Protein 1UU1 (pdb70)

InterPro domains:
  IPR001917 Aminotransferase, class-II, pyridoxal-phosphate binding site [PS00599] (199-208)
  IPR004839 Aminotransferase, class I/classII, large domain [PF00155] (20-330)
  IPR005861 Histidinol-phosphate aminotransferase family [MF_01023] (3-335)
  IPR005861 Histidinol-phosphate aminotransferase family [TIGR01141] (20-332)
  IPR015421 Pyridoxal phosphate-dependent transferase, major domain [G3DSA:3.40.640.10] (33-247)
  IPR015422 Pyridoxal phosphate-dependent transferase, small domain [G3DSA:3.90.1150.10] (19-325)
  IPR015424 Pyridoxal phosphate-dependent transferase [SSF53383] (13-332)
  IPR050106 Histidinol-phosphate aminotransferase [PTHR43643] (19-332)

GO terms:
  GO:0030170 pyridoxal phosphate binding (F, IDA)
  GO:0042803 protein homodimerization activity (F, IDA)
  GO:0004400 L-histidinol-phosphate:2-oxoglutarate transaminase activity (F, IDA)
  GO:0000105 L-histidine biosynthetic process (P, IDA)

Organism: Thermotoga maritima (strain ATCC 43589 / DSM 3109 / JCM 10099 / NBRC 100826 / MSB8) (NCBI:txid243274)

Sequence (1332 aa):
LIAKRAYPYETEKRDKTYLALNENPFPFPEDLVDEVFRRLNSDALRIYYDSPDEELIEKILSYLDTDFLSKNNVSVGNGADEIIYVMMLMFDRSVFFPPTYSCYRIFAKAVGAKFLEVPLTKDLRIPEVNVGEGDVVFIPNPNNPTGHVFEREEIERILKTGAFVALDEAYYEFHGESYVDFLKKYENLAVIRTFSKAFSLAAQRVGYVVASEKFIDAYNRVRLPFNVSYVSQMFAKVALDHREIFEERTKFIVEERERMKSALREMGYRITDSRGNFVFVFMEKEEKERLLEHLRTKNVAVRSFREGVRITIGKREENDMILRELEVFMNPLDLIAKRAYPYETEKRDKTYLALNENPFPFPEDLVDEVFRRLNSDALRIYYDSPDEELIEKILSYLDTDFLSKNNVSVGNGADEIIYVMMLMFDRSVFFPPTYSCYRIFAKAVGAKFLEVPLTKDLRIPEVNVGEGDVVFIPNPNNPTGHVFEREEIERILKTGAFVALDEAYYEFHGESYVDFLKKYENLAVIRTFSKAFSLAAQRVGYVVASEKFIDAYNRVRLPFNVSYVSQMFAKVALDHREIFEERTKFIVEERERMKSALREMGYRITDSRGNFVFVFMEKEEKERLLEHLRTKNVAVRSFREGVRITIGKREENDMILRELEVFMNPLDLIAKRAYPYETEKRDKTYLALNENPFPFPEDLVDEVFRRLNSDALRIYYDSPDEELIEKILSYLDTDFLSKNNVSVGNGADEIIYVMMLMFDRSVFFPPTYSCYRIFAKAVGAKFLEVPLTKDLRIPEVNVGEGDVVFIPNPNNPTGHVFEREEIERILKTGAFVALDEAYYEFHGESYVDFLKKYENLAVIRTFSKAFSLAAQRVGYVVASEKFIDAYNRVRLPFNVSYVSQMFAKVALDHREIFEERTKFIVEERERMKSALREMGYRITDSRGNFVFVFMEKEEKERLLEHLRTKNVAVRSFREGVRITIGKREENDMILRELEVFKMNPLDLIAKRAYPYETEKRDKTYLALNENPFPFPEDLVDEVFRRLNSDALRIYYDSPDEELIEKILSYLDTDFLSKNNVSVGNGADEIIYVMMLMFDRSVFFPPTYSCYRIFAKAVGAKFLEVPLTKDLRIPEVNVGEGDVVFIPNPNNPTGHVFEREEIERILKTGAFVALDEAYYEFHGESYVDFLKKYENLAVIRTFSKAFSLAAQRVGYVVASEKFIDAYNRVRLPFNVSYVSQMFAKVALDHREIFEERTKFIVEERERMKSALREMGYRITDSRGNFVFVFMEKEEKERLLEHLRTKNVAVRSFREGVRITIGKREENDMILRELEVF

Secondary structure (P-SEA, 3-state):
cccccbbbbbbccccccccccccccccccaaaaaaaaaaccccccccccccccaaaaaaaaaaacccccccccccccccaaaaaaaaaacccbbbbccccccaaaaaaaaacbbbbbbbcccccccccccccccbbbbbccccccccccccaaaaaaaaaacccccccccccccccccccccccccccbbbbbbccccccccccccccccccaaaaaaaaaccccccccaaaaaaaaaaaaaaaaaaaaaaaaaaaaaaaaaaaaaaccccccccccbbbbbcaaaaaaaaaaaaaaacbbbbbcccbbbbccccaaaaaaaaaaaaac/caaaaaaaaacccbbbbbccccccccccccccccaaaaaaaaaaccccccccccccccaaaaaaaaaaacccccccccccccccaaaaaaaaaacccbbbbccccccaaaaaaaaacccbbbbbccccccccbbbbcccbbbbbccccccccccccaaaaaaaaaccccccccccccccccccccccccccccbbbbbcccccccccccbbbbbbccaaaaaaaaaccccccccaaaaaaaaaaaacaaaaaaaaaaaaaaaaaaaaaaaaaccccccccccbbbbbbcaaaaaaaaaaaaaacbbbbbcccbbbbccccaaaaaaaaaaaacc/ccccccccccbbbbbbbbbcccccccccccccccaaaaaaaaaaccccccccccccccaaaaaaaaaaacccccccccccccccaaaaaaaaaacccbbbbbcccccaaaaaaaaaccbbbbbbcccccccccccccccbbbbbbcccccccccccaaaaaaaaaccccccccccccccccccccccccccccbbbbccccccccccccbbbbccccaaaaaaaaaacccccccaaaaaaaaaaaaaaaaaaaaaaaaaaaaaaaaaaaaaaccccccccccbbbbbbcaaaaaaaaaaaaaacbbbbbcccccccccccaaaaaaaaaaaaaac/ccccccccccbbbbbbccccccccccccccccccaaaaaaaaaaccccccccccccccaaaaaaaaaaacccccccccccccccaaaaaaaaaacccbbbbbcccccaaaaaaaaacccbbbbbcccccccccccccccbbbbbccccccccccccaaaaaaaaaccccccccccccccccccccccccccccbbbbbbccccccccccbbbbbbccaaaaaaaaaccccccccaaaaaaaaaaaacaaaaaaaaaaaaaaaaaaaaaaaaaccccccccccbbbbbbcaaaaaaaaaaaaaabbbbbbcccbbbbccccaaaaaaaaaaaaac

CATH classification: 3.90.1150.10 (+1 more: 3.40.640.10)

B-factor: mean 32.28, std 13.83, range [2.02, 99.0]

Nearest PDB structures (foldseek):
  1uu1-assembly1_A  TM=9.950E-01  e=1.061E-62  Thermotoga maritima
  1uu0-assembly2_C  TM=9.919E-01  e=3.137E-54  Thermotoga maritima
  3hdo-assembly1_B  TM=9.135E-01  e=3.536E-30  Geobacter metallireducens GS-15
  3cq5-assembly2_C  TM=9.197E-01  e=5.674E-30  unclassified
  4r5z-assembly2_C  TM=8.692E-01  e=5.362E-29  Mycobacterium tuberculosis H37Rv

Foldseek 3Di:
DPDQVDDDDDDPDAFPAHFAPLFQQDAFDPVLVVVLVVPDDPVCQPDQAQQVHDLLLVLVCVVVPDDDFDSLFKDKAQALLRVLLLVLVVFQEEEEAPVADPCNVVSCSVSVHHYDYHHQPPVRADDDDQAAGRYEYEDEACGPPAQDGYDPVRVVVVQVRHHAYEYEPQFCLLQPDDPLVCLVPGQRYKYKYGCRNLRSLVVQGMIMIGGHSVVSVVSCVRGDRRRHDPSSSSSSSSCSVPVVVSSVSSVVLNVLVVVLVVLCVVLPWDWHPHSGSWTWTFDDVVVLVVLCVVCVVVSYDFHADPGGTIGGDHDPVSSVVVSVSVNVD/DVVVVVLVVLFDDDDDDDAFPAEFAPLFQFDAQDPVLLVVLVVVDDVVCQPDQAFQVHPVLLVLVCVVVPDDPDDSLQKDKALALLRVLLLVLVVFQEEEEEPPADVVNVRSCSNVVHHYDYHYADPVRADDDDQAADRYEYEAEACGPPQLDGYDPVRVVVVQVRNHAYEHEPQQCLLAPDDCLVVLVPGQSYKYKYGCRNLNSLVVQGMIMIGGDSVVSVVSCVRGDRRRHDPSSSSSSSSSSVPVVVSNVSSVVLNVLAVVLVVLCVVLPWDWHPHSGSKTWTFDDVVVQVVLQVQCVVVRYDFHADPRHTIGGRHPNVSSVVSSVSVSVD/DCPCVCLVPLADDDDDDDAFPAEFAPLFFQDAFPPVLLVVLVVVDDPVCQPDLDFQQHPLLLVLVVVVVVDDPDDSLQKDKALALLRVLLLVLVVFQEEEEAPVADPVNRNSCSNVVGHYDYHHADPLRARDDDQDAGSYEYEAEACGPPQQDGYDPVRVVVVQVRNHAYEYEDQQCLLFVDDCLVCLVVGQSYKYKYGCRNLRVCVVQRMIMMGGDSVVSVVSCVRGDRRRHDPSSSSSSSSCSVPVVVSSVSSVVQNVLQVVLVVLLVVLPWDWHPHSGSKTWTFDAPVLQVVLCVVCVVVRHHWHDDNGTTIGGRHDPVSSVVVSVSSSVSD/DCPCVCPVVFADDDDDDPAWPAEFAPLFFQDAFDPVLVVVLVVPDDPVPQVDQDFQCDPLLLVLVVVVVPDDPADSLQKDKALALLRVLLLVLVVFQEEEEEPVADPVNVNSCRVVVHHYYYHHADVVRADDDDQDADRYEYEAEACGPPQQNGYDPVRVVVVQVRHAAYEHEPQQCLLQPDDCLVCLVPGQRYKYKYGCGNLRVLVVQRMIMIGGHSVVSVVSCVRGDRRRHDPSSSSSSSSCSVDVPVSNVSSVVQNVLQVVLVVLCVVLVFDWHPHSGSWTWTFDDDVVQVVLVVQVVVVRYHWHDDNGHTIGGRHDPVVSVVVSVSVSVD

Radius of gyration: 35.14 Å; Cα contacts (8 Å, |Δi|>4): 2760; chains: 4; bounding box: 70×85×100 Å

Structure (mmCIF, N/CA/C/O backbone):
data_1UU1
#
_entry.id   1UU1
#
_cell.length_a   53.610
_cell.length_b   136.519
_cell.length_c   92.815
_cell.angle_alpha   90.00
_cell.angle_beta   95.19
_cell.angle_gamma   90.00
#
_symmetry.space_group_name_H-M   'P 1 21 1'
#
loop_
_entity.id
_entity.type
_entity.pdbx_description
1 polymer 'HISTIDINOL-PHOSPHATE AMINOTRANSFERASE'
2 non-polymer "4'-DEOXY-4'-AMINOPYRIDOXAL-5'-PHOSPHATE"
3 non-polymer 'PHOSPHORIC ACID MONO-[2-AMINO-3-(3H-IMIDAZOL-4-YL)-PROPYL]ESTER'
4 water water
#
loop_
_atom_site.group_PDB
_atom_site.id
_atom_site.type_symbol
_atom_site.label_atom_id
_atom_site.label_alt_id
_atom_site.label_comp_id
_atom_site.label_asym_id
_atom_site.label_entity_id
_atom_site.label_seq_id
_atom_site.pdbx_PDB_ins_code
_atom_site.Cartn_x
_atom_site.Cartn_y
_atom_site.Cartn_z
_atom_site.occupancy
_atom_site.B_iso_or_equiv
_atom_site.auth_seq_id
_atom_site.auth_comp_id
_atom_site.auth_asym_id
_atom_site.auth_atom_id
_atom_site.pdbx_PDB_model_num
ATOM 1 N N . LEU A 1 6 ? -14.169 103.892 79.645 1.00 92.64 6 LEU A N 1
ATOM 2 C CA . LEU A 1 6 ? -14.182 102.836 80.691 1.00 93.25 6 LEU A CA 1
ATOM 3 C C . LEU A 1 6 ? -13.590 101.531 80.158 1.00 93.58 6 LEU A C 1
ATOM 4 O O . LEU A 1 6 ? -13.668 101.237 78.964 1.00 92.68 6 LEU A O 1
ATOM 9 N N . ILE A 1 7 ? -12.998 100.749 81.052 1.00 93.93 7 ILE A N 1
ATOM 10 C CA . ILE A 1 7 ? -12.402 99.480 80.667 1.00 93.72 7 ILE A CA 1
ATOM 11 C C . ILE A 1 7 ? -13.296 98.342 81.138 1.00 94.57 7 ILE A C 1
ATOM 12 O O . ILE A 1 7 ? -12.897 97.550 81.987 1.00 95.11 7 ILE A O 1
ATOM 17 N N . ALA A 1 8 ? -14.508 98.267 80.601 1.00 95.24 8 ALA A N 1
ATOM 18 C CA . ALA A 1 8 ? -15.433 97.205 80.984 1.00 95.98 8 ALA A CA 1
ATOM 19 C C . ALA A 1 8 ? -14.812 95.848 80.639 1.00 96.66 8 ALA A C 1
ATOM 20 O O . ALA A 1 8 ? -13.854 95.774 79.864 1.00 96.87 8 ALA A O 1
ATOM 22 N N . LYS A 1 9 ? -15.354 94.779 81.216 1.00 97.05 9 LYS A N 1
ATOM 23 C CA . LYS A 1 9 ? -14.837 93.436 80.967 1.00 97.07 9 LYS A CA 1
ATOM 24 C C . LYS A 1 9 ? -15.905 92.354 80.798 1.00 97.60 9 LYS A C 1
ATOM 25 O O . LYS A 1 9 ? -15.582 91.166 80.703 1.00 97.43 9 LYS A O 1
ATOM 31 N N . ARG A 1 10 ? -17.170 92.761 80.747 1.00 97.74 10 ARG A N 1
ATOM 32 C CA . ARG A 1 10 ? -18.273 91.816 80.594 1.00 98.32 10 ARG A CA 1
ATOM 33 C C . ARG A 1 10 ? -18.378 90.879 81.799 1.00 99.00 10 ARG A C 1
ATOM 34 O O . ARG A 1 10 ? -18.821 89.735 81.676 1.00 98.91 10 ARG A O 1
ATOM 42 N N . ALA A 1 11 ? -17.957 91.392 82.956 1.00 99.00 11 ALA A N 1
ATOM 43 C CA . ALA A 1 11 ? -17.976 90.692 84.242 1.00 99.00 11 ALA A CA 1
ATOM 44 C C . ALA A 1 11 ? -17.597 89.207 84.262 1.00 99.00 11 ALA A C 1
ATOM 45 O O . ALA A 1 11 ? -18.470 88.335 84.261 1.00 99.00 11 ALA A O 1
ATOM 47 N N . TYR A 1 12 ? -16.295 88.928 84.287 1.00 98.94 12 TYR A N 1
ATOM 48 C CA . TYR A 1 12 ? -15.797 87.557 84.358 1.00 98.69 12 TYR A CA 1
ATOM 49 C C . TYR A 1 12 ? -14.342 87.548 84.833 1.00 98.93 12 TYR A C 1
ATOM 50 O O . TYR A 1 12 ? -13.413 87.354 84.041 1.00 99.00 12 TYR A O 1
ATOM 59 N N . PRO A 1 13 ? -14.137 87.757 86.150 1.00 98.11 13 PRO A N 1
ATOM 60 C CA . PRO A 1 13 ? -12.850 87.804 86.852 1.00 97.39 13 PRO A CA 1
ATOM 61 C C . PRO A 1 13 ? -11.924 86.605 86.665 1.00 96.91 13 PRO A C 1
ATOM 62 O O . PRO A 1 13 ? -12.280 85.602 86.042 1.00 96.67 13 PRO A O 1
ATOM 66 N N . TYR A 1 14 ? -10.726 86.739 87.225 1.00 96.21 14 TYR A N 1
ATOM 67 C CA . TYR A 1 14 ? -9.701 85.708 87.177 1.00 95.53 14 TYR A CA 1
ATOM 68 C C . TYR A 1 14 ? -9.115 85.529 88.573 1.00 95.66 14 TYR A C 1
ATOM 69 O O . TYR A 1 14 ? -8.823 86.511 89.258 1.00 95.54 14 TYR A O 1
ATOM 78 N N . GLU A 1 15 ? -8.947 84.275 88.988 1.00 95.80 15 GLU A N 1
ATOM 79 C CA . GLU A 1 15 ? -8.389 83.962 90.300 1.00 95.99 15 GLU A CA 1
ATOM 80 C C . GLU A 1 15 ? -8.386 82.457 90.554 1.00 96.17 15 GLU A C 1
ATOM 81 O O . GLU A 1 15 ? -9.167 81.713 89.956 1.00 96.08 15 GLU A O 1
ATOM 87 N N . THR A 1 16 ? -7.496 82.013 91.437 1.00 95.84 16 THR A N 1
ATOM 88 C CA . THR A 1 16 ? -7.389 80.598 91.783 1.00 95.01 16 THR A CA 1
ATOM 89 C C . THR A 1 16 ? -7.314 80.421 93.297 1.00 93.86 16 THR A C 1
ATOM 90 O O . THR A 1 16 ? -6.221 80.421 93.870 1.00 94.29 16 THR A O 1
ATOM 94 N N . GLU A 1 17 ? -8.476 80.277 93.939 1.00 91.78 17 GLU A N 1
ATOM 95 C CA . GLU A 1 17 ? -8.536 80.089 95.391 1.00 88.67 17 GLU A CA 1
ATOM 96 C C . GLU A 1 17 ? -7.542 79.020 95.823 1.00 85.34 17 GLU A C 1
ATOM 97 O O . GLU A 1 17 ? -7.123 78.188 95.014 1.00 85.55 17 GLU A O 1
ATOM 103 N N . LYS A 1 18 ? -7.167 79.045 97.098 1.00 81.31 18 LYS A N 1
ATOM 104 C CA . LYS A 1 18 ? -6.207 78.081 97.627 1.00 76.99 18 LYS A CA 1
ATOM 105 C C . LYS A 1 18 ? -6.612 76.634 97.370 1.00 73.01 18 LYS A C 1
ATOM 106 O O . LYS A 1 18 ? -7.608 76.146 97.905 1.00 73.79 18 LYS A O 1
ATOM 112 N N . ARG A 1 19 ? -5.827 75.952 96.544 1.00 67.89 19 ARG A N 1
ATOM 113 C CA . ARG A 1 19 ? -6.091 74.561 96.222 1.00 60.92 19 ARG A CA 1
ATOM 114 C C . ARG A 1 19 ? -6.071 73.756 97.509 1.00 57.45 19 ARG A C 1
ATOM 115 O O . ARG A 1 19 ? -5.188 73.925 98.342 1.00 57.30 19 ARG A O 1
ATOM 123 N N . ASP A 1 20 ? -7.061 72.895 97.677 1.00 54.01 20 ASP A N 1
ATOM 124 C CA . ASP A 1 20 ? -7.128 72.050 98.848 1.00 50.43 20 ASP A CA 1
ATOM 125 C C . ASP A 1 20 ? -5.967 71.076 98.768 1.00 48.85 20 ASP A C 1
ATOM 126 O O . ASP A 1 20 ? -5.377 70.883 97.705 1.00 47.22 20 ASP A O 1
ATOM 131 N N . LYS A 1 21 ? -5.659 70.450 99.896 1.00 47.28 21 LYS A N 1
ATOM 132 C CA . LYS A 1 21 ? -4.561 69.503 99.972 1.00 45.58 21 LYS A CA 1
ATOM 133 C C . LYS A 1 21 ? -4.661 68.439 98.884 1.00 43.52 21 LYS A C 1
ATOM 134 O O . LYS A 1 21 ? -3.751 68.288 98.078 1.00 45.22 21 LYS A O 1
ATOM 140 N N . THR A 1 22 ? -5.749 67.686 98.876 1.00 40.44 22 THR A N 1
ATOM 141 C CA . THR A 1 22 ? -5.943 66.680 97.843 1.00 37.15 22 THR A CA 1
ATOM 142 C C . THR A 1 22 ? -6.777 67.358 96.742 1.00 35.62 22 THR A C 1
ATOM 143 O O . THR A 1 22 ? -7.990 67.514 96.875 1.00 35.80 22 THR A O 1
ATOM 147 N N . TYR A 1 23 ? -6.094 67.782 95.677 1.00 32.44 23 TYR A N 1
ATOM 148 C CA . TYR A 1 23 ? -6.697 68.479 94.551 1.00 29.14 23 TYR A CA 1
ATOM 149 C C . TYR A 1 23 ? -7.011 67.540 93.383 1.00 27.94 23 TYR A C 1
ATOM 150 O O . TYR A 1 23 ? -6.104 67.051 92.719 1.00 25.57 23 TYR A O 1
ATOM 159 N N . LEU A 1 24 ? -8.296 67.291 93.137 1.00 26.34 24 LEU A N 1
ATOM 160 C CA . LEU A 1 24 ? -8.732 66.415 92.042 1.00 23.45 24 LEU A CA 1
ATOM 161 C C . LEU A 1 24 ? -9.728 67.151 91.128 1.00 23.54 24 LEU A C 1
ATOM 162 O O . LEU A 1 24 ? -10.661 66.533 90.600 1.00 20.70 24 LEU A O 1
ATOM 167 N N . ALA A 1 25 ? -9.507 68.455 90.920 1.00 24.17 25 ALA A N 1
ATOM 168 C CA . ALA A 1 25 ? -10.421 69.269 90.123 1.00 23.01 25 ALA A CA 1
ATOM 169 C C . ALA A 1 25 ? -9.962 69.825 88.786 1.00 21.26 25 ALA A C 1
ATOM 170 O O . ALA A 1 25 ? -10.762 70.400 88.076 1.00 22.62 25 ALA A O 1
ATOM 172 N N . LEU A 1 26 ? -8.696 69.657 88.427 1.00 23.72 26 LEU A N 1
ATOM 173 C CA . LEU A 1 26 ? -8.206 70.202 87.160 1.00 20.13 26 LEU A CA 1
ATOM 174 C C . LEU A 1 26 ? -7.691 69.161 86.179 1.00 20.11 26 LEU A C 1
ATOM 175 O O . LEU A 1 26 ? -6.871 69.476 85.313 1.00 18.40 26 LEU A O 1
ATOM 180 N N . ASN A 1 27 ? -8.164 67.924 86.296 1.00 20.94 27 ASN A N 1
ATOM 181 C CA . ASN A 1 27 ? -7.741 66.897 85.353 1.00 17.22 27 ASN A CA 1
ATOM 182 C C . ASN A 1 27 ? -6.221 66.852 85.182 1.00 17.23 27 ASN A C 1
ATOM 183 O O . ASN A 1 27 ? -5.709 66.529 84.128 1.00 15.22 27 ASN A O 1
ATOM 188 N N . GLU A 1 28 ? -5.507 67.199 86.240 1.00 17.46 28 GLU A N 1
ATOM 189 C CA . GLU A 1 28 ? -4.052 67.164 86.237 1.00 17.18 28 GLU A CA 1
ATOM 190 C C . GLU A 1 28 ? -3.519 65.698 86.414 1.00 19.03 28 GLU A C 1
ATOM 191 O O . GLU A 1 28 ? -4.107 64.868 87.132 1.00 17.01 28 GLU A O 1
ATOM 197 N N . ASN A 1 29 ? -2.415 65.371 85.745 1.00 18.80 29 ASN A N 1
ATOM 198 C CA . ASN A 1 29 ? -1.822 64.053 85.922 1.00 18.03 29 ASN A CA 1
ATOM 199 C C . ASN A 1 29 ? -1.531 63.925 87.419 1.00 16.82 29 ASN A C 1
ATOM 200 O O . ASN A 1 29 ? -1.215 64.899 88.096 1.00 17.20 29 ASN A O 1
ATOM 205 N N . PRO A 1 30 ? -1.659 62.723 87.965 1.00 19.43 30 PRO A N 1
ATOM 206 C CA . PRO A 1 30 ? -1.391 62.565 89.389 1.00 20.32 30 PRO A CA 1
ATOM 207 C C . PRO A 1 30 ? 0.111 62.438 89.726 1.00 22.73 30 PRO A C 1
ATOM 208 O O . PRO A 1 30 ? 0.527 62.695 90.856 1.00 22.83 30 PRO A O 1
ATOM 212 N N . PHE A 1 31 ? 0.908 62.067 88.728 1.00 21.80 31 PHE A N 1
ATOM 213 C CA . PHE A 1 31 ? 2.345 61.880 88.898 1.00 22.83 31 PHE A CA 1
ATOM 214 C C . PHE A 1 31 ? 3.247 63.037 88.445 1.00 25.03 31 PHE A C 1
ATOM 215 O O . PHE A 1 31 ? 3.009 63.678 87.422 1.00 24.68 31 PHE A O 1
ATOM 223 N N . PRO A 1 32 ? 4.315 63.297 89.203 1.00 24.87 32 PRO A N 1
ATOM 224 C CA . PRO A 1 32 ? 5.241 64.378 88.859 1.00 23.94 32 PRO A CA 1
ATOM 225 C C . PRO A 1 32 ? 5.990 64.061 87.602 1.00 20.76 32 PRO A C 1
ATOM 226 O O . PRO A 1 32 ? 6.053 62.912 87.177 1.00 20.66 32 PRO A O 1
ATOM 230 N N . PHE A 1 33 ? 6.545 65.085 86.982 1.00 18.83 33 PHE A N 1
ATOM 231 C CA . PHE A 1 33 ? 7.314 64.850 85.767 1.00 17.82 33 PHE A CA 1
ATOM 232 C C . PHE A 1 33 ? 8.520 64.047 86.248 1.00 18.32 33 PHE A C 1
ATOM 233 O O . PHE A 1 33 ? 9.073 64.355 87.303 1.00 18.78 33 PHE A O 1
ATOM 241 N N . PRO A 1 34 ? 8.951 63.034 85.490 1.00 16.11 34 PRO A N 1
ATOM 242 C CA . PRO A 1 34 ? 10.108 62.257 85.965 1.00 19.72 34 PRO A CA 1
ATOM 243 C C . PRO A 1 34 ? 11.387 63.052 86.260 1.00 21.91 34 PRO A C 1
ATOM 244 O O . PRO A 1 34 ? 11.853 63.865 85.455 1.00 17.61 34 PRO A O 1
ATOM 248 N N . GLU A 1 35 ? 11.946 62.812 87.441 1.00 26.04 35 GLU A N 1
ATOM 249 C CA . GLU A 1 35 ? 13.162 63.503 87.881 1.00 30.12 35 GLU A CA 1
ATOM 250 C C . GLU A 1 35 ? 14.301 63.397 86.886 1.00 29.06 35 GLU A C 1
ATOM 251 O O . GLU A 1 35 ? 15.068 64.324 86.700 1.00 29.93 35 GLU A O 1
ATOM 257 N N . ASP A 1 36 ? 14.420 62.241 86.259 1.00 30.48 36 ASP A N 1
ATOM 258 C CA . ASP A 1 36 ? 15.482 62.025 85.286 1.00 31.15 36 ASP A CA 1
ATOM 259 C C . ASP A 1 36 ? 15.215 62.725 83.946 1.00 27.93 36 ASP A C 1
ATOM 260 O O . ASP A 1 36 ? 16.137 63.142 83.258 1.00 28.89 36 ASP A O 1
ATOM 265 N N . LEU A 1 37 ? 13.956 62.843 83.551 1.00 27.72 37 LEU A N 1
ATOM 266 C CA . LEU A 1 37 ? 13.682 63.527 82.294 1.00 23.98 37 LEU A CA 1
ATOM 267 C C . LEU A 1 37 ? 13.905 65.012 82.570 1.00 22.05 37 LEU A C 1
ATOM 268 O O . LEU A 1 37 ? 14.375 65.762 81.720 1.00 21.35 37 LEU A O 1
ATOM 273 N N . VAL A 1 38 ? 13.598 65.428 83.787 1.00 23.18 38 VAL A N 1
ATOM 274 C CA . VAL A 1 38 ? 13.840 66.808 84.147 1.00 24.16 38 VAL A CA 1
ATOM 275 C C . VAL A 1 38 ? 15.340 67.016 84.034 1.00 26.59 38 VAL A C 1
ATOM 276 O O . VAL A 1 38 ? 15.807 68.058 83.560 1.00 26.05 38 VAL A O 1
ATOM 280 N N . ASP A 1 39 ? 16.104 66.009 84.457 1.00 28.00 39 ASP A N 1
ATOM 281 C CA . ASP A 1 39 ? 17.544 66.128 84.399 1.00 26.56 39 ASP A CA 1
ATOM 282 C C . ASP A 1 39 ? 17.972 66.208 82.953 1.00 25.08 39 ASP A C 1
ATOM 283 O O . ASP A 1 39 ? 18.783 67.050 82.573 1.00 22.54 39 ASP A O 1
ATOM 288 N N . GLU A 1 40 ? 17.422 65.324 82.138 1.00 24.05 40 GLU A N 1
ATOM 289 C CA . GLU A 1 40 ? 17.747 65.327 80.712 1.00 24.62 40 GLU A CA 1
ATOM 290 C C . GLU A 1 40 ? 17.455 66.673 80.029 1.00 23.17 40 GLU A C 1
ATOM 291 O O . GLU A 1 40 ? 18.235 67.126 79.170 1.00 23.34 40 GLU A O 1
ATOM 297 N N . VAL A 1 41 ? 16.342 67.305 80.396 1.00 20.29 41 VAL A N 1
ATOM 298 C CA . VAL A 1 41 ? 15.987 68.592 79.803 1.00 21.15 41 VAL A CA 1
ATOM 299 C C . VAL A 1 41 ? 17.057 69.634 80.069 1.00 23.48 41 VAL A C 1
ATOM 300 O O . VAL A 1 41 ? 17.513 70.295 79.144 1.00 23.73 41 VAL A O 1
ATOM 304 N N . PHE A 1 42 ? 17.460 69.777 81.332 1.00 26.18 42 PHE A N 1
ATOM 305 C CA . PHE A 1 42 ? 18.473 70.762 81.675 1.00 28.22 42 PHE A CA 1
ATOM 306 C C . PHE A 1 42 ? 19.823 70.361 81.137 1.00 27.43 42 PHE A C 1
ATOM 307 O O . PHE A 1 42 ? 20.690 71.193 80.921 1.00 30.73 42 PHE A O 1
ATOM 315 N N . ARG A 1 43 ? 19.986 69.075 80.900 1.00 25.19 43 ARG A N 1
ATOM 316 C CA . ARG A 1 43 ? 21.209 68.570 80.338 1.00 27.18 43 ARG A CA 1
ATOM 317 C C . ARG A 1 43 ? 21.334 69.122 78.919 1.00 25.45 43 ARG A C 1
ATOM 318 O O . ARG A 1 43 ? 22.367 69.618 78.531 1.00 27.75 43 ARG A O 1
ATOM 326 N N . ARG A 1 44 ? 20.260 69.020 78.148 1.00 24.71 44 ARG A N 1
ATOM 327 C CA . ARG A 1 44 ? 20.241 69.520 76.777 1.00 20.50 44 ARG A CA 1
ATOM 328 C C . ARG A 1 44 ? 19.976 71.031 76.708 1.00 20.70 44 ARG A C 1
ATOM 329 O O . ARG A 1 44 ? 19.812 71.583 75.642 1.00 19.99 44 ARG A O 1
ATOM 337 N N . LEU A 1 45 ? 19.900 71.695 77.847 1.00 19.59 45 LEU A N 1
ATOM 338 C CA . LEU A 1 45 ? 19.618 73.112 77.840 1.00 20.81 45 LEU A CA 1
ATOM 339 C C . LEU A 1 45 ? 20.832 73.931 77.465 1.00 23.72 45 LEU A C 1
ATOM 340 O O . LEU A 1 45 ? 21.866 73.851 78.128 1.00 25.88 45 LEU A O 1
ATOM 345 N N . ASN A 1 46 ? 20.717 74.683 76.377 1.00 20.43 46 ASN A N 1
ATOM 346 C CA . ASN A 1 46 ? 21.790 75.544 75.956 1.00 15.84 46 ASN A CA 1
ATOM 347 C C . ASN A 1 46 ? 21.529 76.967 76.473 1.00 19.06 46 ASN A C 1
ATOM 348 O O . ASN A 1 46 ? 20.601 77.657 75.998 1.00 18.43 46 ASN A O 1
ATOM 353 N N . SER A 1 47 ? 22.363 77.383 77.425 1.00 16.46 47 SER A N 1
ATOM 354 C CA . SER A 1 47 ? 22.293 78.698 78.070 1.00 18.76 47 SER A CA 1
ATOM 355 C C . SER A 1 47 ? 22.338 79.891 77.111 1.00 16.86 47 SER A C 1
ATOM 356 O O . SER A 1 47 ? 21.745 80.928 77.395 1.00 15.92 47 SER A O 1
ATOM 359 N N . ASP A 1 48 ? 23.041 79.732 75.993 1.00 18.44 48 ASP A N 1
ATOM 360 C CA . ASP A 1 48 ? 23.205 80.770 74.972 1.00 18.31 48 ASP A CA 1
ATOM 361 C C . ASP A 1 48 ? 21.889 80.952 74.218 1.00 19.95 48 ASP A C 1
ATOM 362 O O . ASP A 1 48 ? 21.609 82.035 73.702 1.00 20.55 48 ASP A O 1
ATOM 367 N N . ALA A 1 49 ? 21.071 79.897 74.180 1.00 18.76 49 ALA A N 1
ATOM 368 C CA . ALA A 1 49 ? 19.804 79.965 73.468 1.00 18.00 49 ALA A CA 1
ATOM 369 C C . ALA A 1 49 ? 18.720 80.663 74.269 1.00 19.08 49 ALA A C 1
ATOM 370 O O . ALA A 1 49 ? 17.730 81.095 73.697 1.00 19.15 49 ALA A O 1
ATOM 372 N N . LEU A 1 50 ? 18.904 80.806 75.582 1.00 21.13 50 LEU A N 1
ATOM 373 C CA . LEU A 1 50 ? 17.884 81.503 76.378 1.00 18.16 50 LEU A CA 1
ATOM 374 C C . LEU A 1 50 ? 17.804 82.987 76.024 1.00 16.58 50 LEU A C 1
ATOM 375 O O . LEU A 1 50 ? 16.756 83.596 76.203 1.00 17.59 50 LEU A O 1
ATOM 380 N N . ARG A 1 51 ? 18.895 83.577 75.537 1.00 18.12 51 ARG A N 1
ATOM 381 C CA . ARG A 1 51 ? 18.886 85.033 75.230 1.00 18.60 51 ARG A CA 1
ATOM 382 C C . ARG A 1 51 ? 18.292 85.403 73.858 1.00 19.08 51 ARG A C 1
ATOM 383 O O . ARG A 1 51 ? 18.002 86.574 73.590 1.00 21.03 51 ARG A O 1
ATOM 391 N N . ILE A 1 52 ? 18.103 84.410 72.996 1.00 17.19 52 ILE A N 1
ATOM 392 C CA . ILE A 1 52 ? 17.576 84.675 71.664 1.00 17.28 52 ILE A CA 1
ATOM 393 C C . ILE A 1 52 ? 16.132 84.293 71.503 1.00 15.33 52 ILE A C 1
ATOM 394 O O . ILE A 1 52 ? 15.601 83.533 72.290 1.00 10.91 52 ILE A O 1
ATOM 399 N N . TYR A 1 53 ? 15.529 84.818 70.439 1.00 14.47 53 TYR A N 1
ATOM 400 C CA . TYR A 1 53 ? 14.153 84.513 70.078 1.00 13.78 53 TYR A CA 1
ATOM 401 C C . TYR A 1 53 ? 14.208 83.193 69.321 1.00 13.53 53 TYR A C 1
ATOM 402 O O . TYR A 1 53 ? 14.725 83.112 68.225 1.00 14.44 53 TYR A O 1
ATOM 411 N N . TYR A 1 54 ? 13.661 82.172 69.962 1.00 15.73 54 TYR A N 1
ATOM 412 C CA . TYR A 1 54 ? 13.666 80.808 69.496 1.00 16.21 54 TYR A CA 1
ATOM 413 C C . TYR A 1 54 ? 12.407 80.364 68.731 1.00 17.29 54 TYR A C 1
ATOM 414 O O . TYR A 1 54 ? 11.302 80.384 69.274 1.00 18.08 54 TYR A O 1
ATOM 423 N N . ASP A 1 55 ? 12.576 79.967 67.472 1.00 15.31 55 ASP A N 1
ATOM 424 C CA . ASP A 1 55 ? 11.454 79.504 66.653 1.00 20.83 55 ASP A CA 1
ATOM 425 C C . ASP A 1 55 ? 10.544 78.673 67.546 1.00 18.75 55 ASP A C 1
ATOM 426 O O . ASP A 1 55 ? 10.990 77.675 68.077 1.00 17.26 55 ASP A O 1
ATOM 431 N N . SER A 1 56 ? 9.289 79.083 67.745 1.00 22.74 56 SER A N 1
ATOM 432 C CA . SER A 1 56 ? 8.436 78.330 68.657 1.00 22.11 56 SER A CA 1
ATOM 433 C C . SER A 1 56 ? 8.093 77.072 67.943 1.00 27.26 56 SER A C 1
ATOM 434 O O . SER A 1 56 ? 8.214 75.973 68.495 1.00 36.64 56 SER A O 1
ATOM 437 N N . PRO A 1 57 ? 7.580 77.182 66.729 1.00 21.84 57 PRO A N 1
ATOM 438 C CA . PRO A 1 57 ? 7.440 75.762 66.408 1.00 18.35 57 PRO A CA 1
ATOM 439 C C . PRO A 1 57 ? 8.871 75.369 65.959 1.00 18.41 57 PRO A C 1
ATOM 440 O O . PRO A 1 57 ? 9.285 75.624 64.833 1.00 17.68 57 PRO A O 1
ATOM 444 N N . ASP A 1 58 ? 9.656 74.822 66.864 1.00 18.31 58 ASP A N 1
ATOM 445 C CA . ASP A 1 58 ? 11.008 74.383 66.527 1.00 20.45 58 ASP A CA 1
ATOM 446 C C . ASP A 1 58 ? 10.961 73.171 65.561 1.00 22.32 58 ASP A C 1
ATOM 447 O O . ASP A 1 58 ? 9.992 72.405 65.544 1.00 20.42 58 ASP A O 1
ATOM 452 N N . GLU A 1 59 ? 12.010 72.992 64.764 1.00 22.61 59 GLU A N 1
ATOM 453 C CA . GLU A 1 59 ? 12.012 71.914 63.775 1.00 24.04 59 GLU A CA 1
ATOM 454 C C . GLU A 1 59 ? 12.074 70.484 64.316 1.00 24.65 59 GLU A C 1
ATOM 455 O O . GLU A 1 59 ? 11.429 69.586 63.778 1.00 27.46 59 GLU A O 1
ATOM 461 N N . GLU A 1 60 ? 12.827 70.270 65.379 1.00 24.83 60 GLU A N 1
ATOM 462 C CA . GLU A 1 60 ? 12.942 68.951 65.959 1.00 23.99 60 GLU A CA 1
ATOM 463 C C . GLU A 1 60 ? 11.630 68.610 66.678 1.00 23.28 60 GLU A C 1
ATOM 464 O O . GLU A 1 60 ? 11.221 67.439 66.735 1.00 25.21 60 GLU A O 1
ATOM 470 N N . LEU A 1 61 ? 10.975 69.620 67.239 1.00 19.57 61 LEU A N 1
ATOM 471 C CA . LEU A 1 61 ? 9.721 69.377 67.930 1.00 19.09 61 LEU A CA 1
ATOM 472 C C . LEU A 1 61 ? 8.675 68.894 66.910 1.00 20.09 61 LEU A C 1
ATOM 473 O O . LEU A 1 61 ? 7.859 67.997 67.198 1.00 19.07 61 LEU A O 1
ATOM 478 N N . ILE A 1 62 ? 8.692 69.476 65.716 1.00 16.15 62 ILE A N 1
ATOM 479 C CA . ILE A 1 62 ? 7.725 69.050 64.726 1.00 19.80 62 ILE A CA 1
ATOM 480 C C . ILE A 1 62 ? 8.026 67.612 64.307 1.00 23.94 62 ILE A C 1
ATOM 481 O O . ILE A 1 62 ? 7.113 66.776 64.207 1.00 24.64 62 ILE A O 1
ATOM 486 N N . GLU A 1 63 ? 9.296 67.307 64.078 1.00 22.08 63 GLU A N 1
ATOM 487 C CA . GLU A 1 63 ? 9.643 65.942 63.702 1.00 25.82 63 GLU A CA 1
ATOM 488 C C . GLU A 1 63 ? 9.141 64.960 64.775 1.00 24.96 63 GLU A C 1
ATOM 489 O O . GLU A 1 63 ? 8.468 63.986 64.446 1.00 21.45 63 GLU A O 1
ATOM 495 N N . LYS A 1 64 ? 9.450 65.220 66.049 1.00 25.21 64 LYS A N 1
ATOM 496 C CA . LYS A 1 64 ? 8.993 64.339 67.126 1.00 24.18 64 LYS A CA 1
ATOM 497 C C . LYS A 1 64 ? 7.467 64.149 67.129 1.00 22.60 64 LYS A C 1
ATOM 498 O O . LYS A 1 64 ? 6.988 63.024 67.132 1.00 20.85 64 LYS A O 1
ATOM 504 N N . ILE A 1 65 ? 6.719 65.252 67.102 1.00 22.43 65 ILE A N 1
ATOM 505 C CA . ILE A 1 65 ? 5.252 65.241 67.092 1.00 22.23 65 ILE A CA 1
ATOM 506 C C . ILE A 1 65 ? 4.789 64.310 65.967 1.00 21.24 65 ILE A C 1
ATOM 507 O O . ILE A 1 65 ? 4.065 63.343 66.194 1.00 21.57 65 ILE A O 1
ATOM 512 N N . LEU A 1 66 ? 5.222 64.625 64.749 1.00 18.79 66 LEU A N 1
ATOM 513 C CA . LEU A 1 66 ? 4.904 63.842 63.566 1.00 17.12 66 LEU A CA 1
ATOM 514 C C . LEU A 1 66 ? 5.114 62.369 63.877 1.00 20.46 66 LEU A C 1
ATOM 515 O O . LEU A 1 66 ? 4.233 61.539 63.631 1.00 22.52 66 LEU A O 1
ATOM 520 N N . SER A 1 67 ? 6.283 62.055 64.430 1.00 19.68 67 SER A N 1
ATOM 521 C CA . SER A 1 67 ? 6.607 60.686 64.780 1.00 20.79 67 SER A CA 1
ATOM 522 C C . SER A 1 67 ? 5.627 60.085 65.795 1.00 22.12 67 SER A C 1
ATOM 523 O O . SER A 1 67 ? 5.268 58.919 65.716 1.00 25.29 67 SER A O 1
ATOM 526 N N . TYR A 1 68 ? 5.198 60.892 66.753 1.00 22.31 68 TYR A N 1
ATOM 527 C CA . TYR A 1 68 ? 4.268 60.449 67.766 1.00 19.09 68 TYR A CA 1
ATOM 528 C C . TYR A 1 68 ? 2.888 60.247 67.171 1.00 20.72 68 TYR A C 1
ATOM 529 O O . TYR A 1 68 ? 2.162 59.367 67.582 1.00 20.45 68 TYR A O 1
ATOM 538 N N . LEU A 1 69 ? 2.522 61.083 66.217 1.00 23.73 69 LEU A N 1
ATOM 539 C CA . LEU A 1 69 ? 1.217 61.007 65.573 1.00 25.26 69 LEU A CA 1
ATOM 540 C C . LEU A 1 69 ? 1.208 59.741 64.742 1.00 28.78 69 LEU A C 1
ATOM 541 O O . LEU A 1 69 ? 0.150 59.163 64.476 1.00 30.71 69 LEU A O 1
ATOM 546 N N . ASP A 1 70 ? 2.401 59.340 64.308 1.00 30.15 70 ASP A N 1
ATOM 547 C CA . ASP A 1 70 ? 2.593 58.101 63.559 1.00 31.09 70 ASP A CA 1
ATOM 548 C C . ASP A 1 70 ? 1.577 57.850 62.428 1.00 31.60 70 ASP A C 1
ATOM 549 O O . ASP A 1 70 ? 0.942 56.789 62.391 1.00 30.56 70 ASP A O 1
ATOM 554 N N . THR A 1 71 ? 1.404 58.811 61.517 1.00 30.80 71 THR A N 1
ATOM 555 C CA . THR A 1 71 ? 0.463 58.606 60.409 1.00 29.74 71 THR A CA 1
ATOM 556 C C . THR A 1 71 ? 1.219 58.388 59.095 1.00 32.84 71 THR A C 1
ATOM 557 O O . THR A 1 71 ? 2.449 58.484 59.049 1.00 33.70 71 THR A O 1
ATOM 561 N N . ASP A 1 72 ? 0.494 58.106 58.021 1.00 32.99 72 ASP A N 1
ATOM 562 C CA . ASP A 1 72 ? 1.151 57.890 56.738 1.00 33.36 72 ASP A CA 1
ATOM 563 C C . ASP A 1 72 ? 1.016 59.059 55.751 1.00 32.14 72 ASP A C 1
ATOM 564 O O . ASP A 1 72 ? 1.369 58.913 54.577 1.00 36.17 72 ASP A O 1
ATOM 569 N N . PHE A 1 73 ? 0.527 60.210 56.208 1.00 29.10 73 PHE A N 1
ATOM 570 C CA . PHE A 1 73 ? 0.362 61.362 55.304 1.00 28.36 73 PHE A CA 1
ATOM 571 C C . PHE A 1 73 ? 0.871 62.731 55.794 1.00 28.06 73 PHE A C 1
ATOM 572 O O . PHE A 1 73 ? 1.561 63.429 55.065 1.00 30.33 73 PHE A O 1
ATOM 580 N N . LEU A 1 74 ? 0.531 63.120 57.018 1.00 27.65 74 LEU A N 1
ATOM 581 C CA . LEU A 1 74 ? 0.963 64.407 57.598 1.00 25.71 74 LEU A CA 1
ATOM 582 C C . LEU A 1 74 ? 2.436 64.752 57.364 1.00 20.63 74 LEU A C 1
ATOM 583 O O . LEU A 1 74 ? 3.275 63.886 57.423 1.00 18.25 74 LEU A O 1
ATOM 588 N N . SER A 1 75 ? 2.754 66.014 57.102 1.00 22.38 75 SER A N 1
ATOM 589 C CA . SER A 1 75 ? 4.158 66.411 56.928 1.00 22.07 75 SER A CA 1
ATOM 590 C C . SER A 1 75 ? 4.411 67.578 57.873 1.00 21.17 75 SER A C 1
ATOM 591 O O . SER A 1 75 ? 3.513 67.979 58.578 1.00 18.89 75 SER A O 1
ATOM 594 N N . LYS A 1 76 ? 5.621 68.127 57.914 1.00 23.79 76 LYS A N 1
ATOM 595 C CA . LYS A 1 76 ? 5.880 69.241 58.836 1.00 24.58 76 LYS A CA 1
ATOM 596 C C . LYS A 1 76 ? 4.859 70.363 58.651 1.00 24.40 76 LYS A C 1
ATOM 597 O O . LYS A 1 76 ? 4.493 71.039 59.606 1.00 22.46 76 LYS A O 1
ATOM 603 N N . ASN A 1 77 ? 4.377 70.525 57.423 1.00 24.20 77 ASN A N 1
ATOM 604 C CA . ASN A 1 77 ? 3.387 71.546 57.083 1.00 24.32 77 ASN A CA 1
ATOM 605 C C . ASN A 1 77 ? 2.014 71.389 57.722 1.00 21.94 77 ASN A C 1
ATOM 606 O O . ASN A 1 77 ? 1.216 72.316 57.676 1.00 24.97 77 ASN A O 1
ATOM 611 N N . ASN A 1 78 ? 1.738 70.231 58.305 1.00 16.24 78 ASN A N 1
ATOM 612 C CA . ASN A 1 78 ? 0.430 69.961 58.887 1.00 17.85 78 ASN A CA 1
ATOM 613 C C . ASN A 1 78 ? 0.344 70.204 60.386 1.00 20.06 78 ASN A C 1
ATOM 614 O O . ASN A 1 78 ? -0.740 70.178 60.956 1.00 19.54 78 ASN A O 1
ATOM 619 N N . VAL A 1 79 ? 1.490 70.477 61.003 1.00 19.27 79 VAL A N 1
ATOM 620 C CA . VAL A 1 79 ? 1.604 70.657 62.439 1.00 17.05 79 VAL A CA 1
ATOM 621 C C . VAL A 1 79 ? 2.046 72.039 62.887 1.00 18.88 79 VAL A C 1
ATOM 622 O O . VAL A 1 79 ? 2.772 72.725 62.176 1.00 19.21 79 VAL A O 1
ATOM 626 N N . SER A 1 80 ? 1.582 72.467 64.055 1.00 18.43 80 SER A N 1
ATOM 627 C CA . SER A 1 80 ? 2.054 73.730 64.625 1.00 18.13 80 SER A CA 1
ATOM 628 C C . SER A 1 80 ? 1.894 73.600 66.130 1.00 19.91 80 SER A C 1
ATOM 629 O O . SER A 1 80 ? 1.468 72.560 66.630 1.00 18.39 80 SER A O 1
ATOM 632 N N . VAL A 1 81 ? 2.208 74.665 66.855 1.00 19.12 81 VAL A N 1
ATOM 633 C CA . VAL A 1 81 ? 2.151 74.593 68.295 1.00 18.77 81 VAL A CA 1
ATOM 634 C C . VAL A 1 81 ? 1.534 75.827 68.959 1.00 18.31 81 VAL A C 1
ATOM 635 O O . VAL A 1 81 ? 1.454 76.910 68.363 1.00 19.30 81 VAL A O 1
ATOM 639 N N . GLY A 1 82 ? 1.086 75.655 70.200 1.00 18.47 82 GLY A N 1
ATOM 640 C CA . GLY A 1 82 ? 0.517 76.765 70.935 1.00 16.83 82 GLY A CA 1
ATOM 641 C C . GLY A 1 82 ? 0.962 76.746 72.388 1.00 15.57 82 GLY A C 1
ATOM 642 O O . GLY A 1 82 ? 1.374 75.718 72.936 1.00 16.22 82 GLY A O 1
ATOM 643 N N . ASN A 1 83 ? 0.860 77.914 73.000 1.00 15.26 83 ASN A N 1
ATOM 644 C CA . ASN A 1 83 ? 1.216 78.096 74.393 1.00 12.94 83 ASN A CA 1
ATOM 645 C C . ASN A 1 83 ? 0.072 77.476 75.177 1.00 12.46 83 ASN A C 1
ATOM 646 O O . ASN A 1 83 ? -0.749 78.168 75.771 1.00 11.84 83 ASN A O 1
ATOM 651 N N . GLY A 1 84 ? 0.053 76.148 75.181 1.00 15.02 84 GLY A N 1
ATOM 652 C CA . GLY A 1 84 ? -1.000 75.387 75.825 1.00 14.17 84 GLY A CA 1
ATOM 653 C C . GLY A 1 84 ? -1.998 75.095 74.703 1.00 16.54 84 GLY A C 1
ATOM 654 O O . GLY A 1 84 ? -1.936 75.737 73.662 1.00 17.52 84 GLY A O 1
ATOM 655 N N . ALA A 1 85 ? -2.874 74.111 74.863 1.00 18.34 85 ALA A N 1
ATOM 656 C CA . ALA A 1 85 ? -3.882 73.848 73.838 1.00 16.52 85 ALA A CA 1
ATOM 657 C C . ALA A 1 85 ? -4.784 75.088 73.868 1.00 15.85 85 ALA A C 1
ATOM 658 O O . ALA A 1 85 ? -5.377 75.469 72.863 1.00 18.78 85 ALA A O 1
ATOM 660 N N . ASP A 1 86 ? -4.874 75.694 75.050 1.00 19.29 86 ASP A N 1
ATOM 661 C CA . ASP A 1 86 ? -5.629 76.924 75.282 1.00 18.28 86 ASP A CA 1
ATOM 662 C C . ASP A 1 86 ? -5.295 77.988 74.246 1.00 18.95 86 ASP A C 1
ATOM 663 O O . ASP A 1 86 ? -6.199 78.592 73.688 1.00 24.58 86 ASP A O 1
ATOM 668 N N . GLU A 1 87 ? -4.008 78.224 73.975 1.00 19.11 87 GLU A N 1
ATOM 669 C CA . GLU A 1 87 ? -3.664 79.257 72.992 1.00 19.50 87 GLU A CA 1
ATOM 670 C C . GLU A 1 87 ? -4.173 78.933 71.604 1.00 18.12 87 GLU A C 1
ATOM 671 O O . GLU A 1 87 ? -4.591 79.815 70.851 1.00 19.22 87 GLU A O 1
ATOM 677 N N . ILE A 1 88 ? -4.177 77.654 71.269 1.00 21.36 88 ILE A N 1
ATOM 678 C CA . ILE A 1 88 ? -4.624 77.252 69.957 1.00 20.92 88 ILE A CA 1
ATOM 679 C C . ILE A 1 88 ? -6.098 77.534 69.849 1.00 20.94 88 ILE A C 1
ATOM 680 O O . ILE A 1 88 ? -6.586 77.890 68.793 1.00 23.38 88 ILE A O 1
ATOM 685 N N . ILE A 1 89 ? -6.804 77.407 70.960 1.00 19.94 89 ILE A N 1
ATOM 686 C CA . ILE A 1 89 ? -8.237 77.638 70.954 1.00 21.19 89 ILE A CA 1
ATOM 687 C C . ILE A 1 89 ? -8.474 79.132 70.820 1.00 21.73 89 ILE A C 1
ATOM 688 O O . ILE A 1 89 ? -9.287 79.591 70.011 1.00 23.30 89 ILE A O 1
ATOM 693 N N . TYR A 1 90 ? -7.722 79.876 71.620 1.00 18.11 90 TYR A N 1
ATOM 694 C CA . TYR A 1 90 ? -7.792 81.325 71.667 1.00 19.24 90 TYR A CA 1
ATOM 695 C C . TYR A 1 90 ? -7.561 81.987 70.297 1.00 18.97 90 TYR A C 1
ATOM 696 O O . TYR A 1 90 ? -8.316 82.864 69.878 1.00 17.87 90 TYR A O 1
ATOM 705 N N . VAL A 1 91 ? -6.512 81.557 69.598 1.00 19.30 91 VAL A N 1
ATOM 706 C CA . VAL A 1 91 ? -6.199 82.127 68.307 1.00 17.40 91 VAL A CA 1
ATOM 707 C C . VAL A 1 91 ? -7.230 81.727 67.263 1.00 16.04 91 VAL A C 1
ATOM 708 O O . VAL A 1 91 ? -7.642 82.545 66.452 1.00 14.33 91 VAL A O 1
ATOM 712 N N . MET A 1 92 ? -7.663 80.473 67.296 1.00 17.55 92 MET A N 1
ATOM 713 C CA . MET A 1 92 ? -8.657 80.012 66.343 1.00 16.51 92 MET A CA 1
ATOM 714 C C . MET A 1 92 ? -9.886 80.905 66.425 1.00 18.58 92 MET A C 1
ATOM 715 O O . MET A 1 92 ? -10.480 81.271 65.398 1.00 21.35 92 MET A O 1
ATOM 720 N N . MET A 1 93 ? -10.257 81.288 67.639 1.00 19.51 93 MET A N 1
ATOM 721 C CA . MET A 1 93 ? -11.417 82.145 67.781 1.00 18.38 93 MET A CA 1
ATOM 722 C C . MET A 1 93 ? -11.194 83.515 67.159 1.00 20.07 93 MET A C 1
ATOM 723 O O . MET A 1 93 ? -12.158 84.247 66.909 1.00 22.35 93 MET A O 1
ATOM 728 N N . LEU A 1 94 ? -9.936 83.868 66.902 1.00 17.21 94 LEU A N 1
ATOM 729 C CA . LEU A 1 94 ? -9.656 85.149 66.267 1.00 19.29 94 LEU A CA 1
ATOM 730 C C . LEU A 1 94 ? -9.673 84.967 64.752 1.00 19.42 94 LEU A C 1
ATOM 731 O O . LEU A 1 94 ? -9.801 85.932 64.011 1.00 15.84 94 LEU A O 1
ATOM 736 N N . MET A 1 95 ? -9.601 83.712 64.310 1.00 21.05 95 MET A N 1
ATOM 737 C CA . MET A 1 95 ? -9.560 83.361 62.896 1.00 21.88 95 MET A CA 1
ATOM 738 C C . MET A 1 95 ? -10.878 83.144 62.164 1.00 23.71 95 MET A C 1
ATOM 739 O O . MET A 1 95 ? -10.918 83.209 60.943 1.00 24.50 95 MET A O 1
ATOM 744 N N . PHE A 1 96 ? -11.952 82.879 62.891 1.00 22.68 96 PHE A N 1
ATOM 745 C CA . PHE A 1 96 ? -13.208 82.596 62.225 1.00 20.10 96 PHE A CA 1
ATOM 746 C C . PHE A 1 96 ? -14.273 83.599 62.548 1.00 21.31 96 PHE A C 1
ATOM 747 O O . PHE A 1 96 ? -14.125 84.381 63.475 1.00 18.13 96 PHE A O 1
ATOM 755 N N . ASP A 1 97 ? -15.367 83.552 61.795 1.00 22.20 97 ASP A N 1
ATOM 756 C CA . ASP A 1 97 ? -16.451 84.496 62.004 1.00 25.11 97 ASP A CA 1
ATOM 757 C C . ASP A 1 97 ? -17.272 84.154 63.225 1.00 24.04 97 ASP A C 1
ATOM 758 O O . ASP A 1 97 ? -17.733 85.035 63.941 1.00 23.15 97 ASP A O 1
ATOM 763 N N . ARG A 1 98 ? -17.433 82.866 63.482 1.00 23.21 98 ARG A N 1
ATOM 764 C CA . ARG A 1 98 ? -18.218 82.479 64.635 1.00 21.34 98 ARG A CA 1
ATOM 765 C C . ARG A 1 98 ? -17.779 81.140 65.192 1.00 21.35 98 ARG A C 1
ATOM 766 O O . ARG A 1 98 ? -17.455 80.220 64.443 1.00 22.15 98 ARG A O 1
ATOM 774 N N . SER A 1 99 ? -17.770 81.057 66.517 1.00 20.07 99 SER A N 1
ATOM 775 C CA . SER A 1 99 ? -17.363 79.871 67.231 1.00 19.88 99 SER A CA 1
ATOM 776 C C . SER A 1 99 ? -18.588 79.196 67.831 1.00 21.12 99 SER A C 1
ATOM 777 O O . SER A 1 99 ? -19.377 79.827 68.520 1.00 23.40 99 SER A O 1
ATOM 780 N N . VAL A 1 100 ? -18.718 77.901 67.573 1.00 21.67 100 VAL A N 1
ATOM 781 C CA . VAL A 1 100 ? -19.851 77.121 68.019 1.00 17.17 100 VAL A CA 1
ATOM 782 C C . VAL A 1 100 ? -19.363 75.967 68.848 1.00 16.69 100 VAL A C 1
ATOM 783 O O . VAL A 1 100 ? -18.404 75.306 68.482 1.00 20.06 100 VAL A O 1
ATOM 787 N N . PHE A 1 101 ? -19.986 75.766 70.002 1.00 14.75 101 PHE A N 1
ATOM 788 C CA . PHE A 1 101 ? -19.653 74.646 70.863 1.00 17.83 101 PHE A CA 1
ATOM 789 C C . PHE A 1 101 ? -20.903 74.204 71.603 1.00 17.24 101 PHE A C 1
ATOM 790 O O . PHE A 1 101 ? -21.871 74.959 71.695 1.00 18.18 101 PHE A O 1
ATOM 798 N N . PHE A 1 102 ? -20.875 72.998 72.148 1.00 17.16 102 PHE A N 1
ATOM 799 C CA . PHE A 1 102 ? -22.055 72.439 72.763 1.00 19.98 102 PHE A CA 1
ATOM 800 C C . PHE A 1 102 ? -21.977 72.023 74.211 1.00 19.57 102 PHE A C 1
ATOM 801 O O . PHE A 1 102 ? -21.386 70.987 74.530 1.00 20.34 102 PHE A O 1
ATOM 809 N N . PRO A 1 103 ? -22.566 72.826 75.110 1.00 21.09 103 PRO A N 1
ATOM 810 C CA . PRO A 1 103 ? -22.542 72.510 76.550 1.00 21.97 103 PRO A CA 1
ATOM 811 C C . PRO A 1 103 ? -23.365 71.294 76.868 1.00 22.56 103 PRO A C 1
ATOM 812 O O . PRO A 1 103 ? -24.407 71.059 76.236 1.00 26.45 103 PRO A O 1
ATOM 816 N N . PRO A 1 104 ? -22.900 70.469 77.859 1.00 20.59 104 PRO A N 1
ATOM 817 C CA . PRO A 1 104 ? -21.680 70.664 78.639 1.00 19.17 104 PRO A CA 1
ATOM 818 C C . PRO A 1 104 ? -20.421 70.489 77.812 1.00 18.34 104 PRO A C 1
ATOM 819 O O . PRO A 1 104 ? -20.233 69.452 77.178 1.00 19.19 104 PRO A O 1
ATOM 823 N N . THR A 1 105 ? -19.568 71.512 77.809 1.00 16.07 105 THR A N 1
ATOM 824 C CA . THR A 1 105 ? -18.317 71.469 77.067 1.00 14.69 105 THR A CA 1
ATOM 825 C C . THR A 1 105 ? -17.200 72.198 77.846 1.00 15.86 105 THR A C 1
ATOM 826 O O . THR A 1 105 ? -17.412 72.654 78.965 1.00 12.23 105 THR A O 1
ATOM 830 N N . TYR A 1 106 ? -16.005 72.278 77.284 1.00 14.91 106 TYR A N 1
ATOM 831 C CA . TYR A 1 106 ? -14.901 72.938 77.973 1.00 18.35 106 TYR A CA 1
ATOM 832 C C . TYR A 1 106 ? -15.358 74.349 78.388 1.00 18.97 106 TYR A C 1
ATOM 833 O O . TYR A 1 106 ? -15.847 75.130 77.567 1.00 17.37 106 TYR A O 1
ATOM 842 N N . SER A 1 107 ? -15.211 74.665 79.668 1.00 18.46 107 SER A N 1
ATOM 843 C CA . SER A 1 107 ? -15.633 75.956 80.174 1.00 22.32 107 SER A CA 1
ATOM 844 C C . SER A 1 107 ? -14.880 77.108 79.531 1.00 20.63 107 SER A C 1
ATOM 845 O O . SER A 1 107 ? -15.430 78.188 79.378 1.00 23.61 107 SER A O 1
ATOM 848 N N . CYS A 1 108 ? -13.637 76.880 79.127 1.00 22.23 108 CYS A N 1
ATOM 849 C CA . CYS A 1 108 ? -12.882 77.962 78.516 1.00 22.95 108 CYS A CA 1
ATOM 850 C C . CYS A 1 108 ? -13.307 78.419 77.116 1.00 21.28 108 CYS A C 1
ATOM 851 O O . CYS A 1 108 ? -12.880 79.491 76.661 1.00 22.15 108 CYS A O 1
ATOM 854 N N . TYR A 1 109 ? -14.139 77.647 76.417 1.00 19.71 109 TYR A N 1
ATOM 855 C CA . TYR A 1 109 ? -14.581 78.126 75.103 1.00 21.27 109 TYR A CA 1
ATOM 856 C C . TYR A 1 109 ? -15.359 79.431 75.295 1.00 20.63 109 TYR A C 1
ATOM 857 O O . TYR A 1 109 ? -15.131 80.388 74.582 1.00 21.64 109 TYR A O 1
ATOM 866 N N . ARG A 1 110 ? -16.286 79.445 76.243 1.00 20.04 110 ARG A N 1
ATOM 867 C CA . ARG A 1 110 ? -17.093 80.616 76.534 1.00 23.08 110 ARG A CA 1
ATOM 868 C C . ARG A 1 110 ? -16.181 81.748 76.988 1.00 23.37 110 ARG A C 1
ATOM 869 O O . ARG A 1 110 ? -16.275 82.877 76.503 1.00 23.61 110 ARG A O 1
ATOM 877 N N . ILE A 1 111 ? -15.290 81.429 77.919 1.00 22.11 111 ILE A N 1
ATOM 878 C CA . ILE A 1 111 ? -14.378 82.425 78.463 1.00 22.99 111 ILE A CA 1
ATOM 879 C C . ILE A 1 111 ? -13.469 83.078 77.415 1.00 23.89 111 ILE A C 1
ATOM 880 O O . ILE A 1 111 ? -13.403 84.303 77.315 1.00 25.48 111 ILE A O 1
ATOM 885 N N . PHE A 1 112 ? -12.785 82.268 76.620 1.00 23.05 112 PHE A N 1
ATOM 886 C CA . PHE A 1 112 ? -11.900 82.826 75.607 1.00 20.75 112 PHE A CA 1
ATOM 887 C C . PHE A 1 112 ? -12.661 83.591 74.517 1.00 21.81 112 PHE A C 1
ATOM 888 O O . PHE A 1 112 ? -12.141 84.561 73.960 1.00 19.85 112 PHE A O 1
ATOM 896 N N . ALA A 1 113 ? -13.869 83.134 74.180 1.00 21.73 113 ALA A N 1
ATOM 897 C CA . ALA A 1 113 ? -14.671 83.797 73.151 1.00 21.99 113 ALA A CA 1
ATOM 898 C C . ALA A 1 113 ? -15.054 85.191 73.635 1.00 22.53 113 ALA A C 1
ATOM 899 O O . ALA A 1 113 ? -14.800 86.173 72.951 1.00 23.44 113 ALA A O 1
ATOM 901 N N . LYS A 1 114 ? -15.662 85.268 74.816 1.00 22.42 114 LYS A N 1
ATOM 902 C CA . LYS A 1 114 ? -16.041 86.549 75.374 1.00 25.84 114 LYS A CA 1
ATOM 903 C C . LYS A 1 114 ? -14.784 87.404 75.431 1.00 28.83 114 LYS A C 1
ATOM 904 O O . LYS A 1 114 ? -14.766 88.529 74.940 1.00 31.58 114 LYS A O 1
ATOM 910 N N . ALA A 1 115 ? -13.733 86.847 76.023 1.00 28.95 115 ALA A N 1
ATOM 911 C CA . ALA A 1 115 ? -12.455 87.525 76.181 1.00 28.38 115 ALA A CA 1
ATOM 912 C C . ALA A 1 115 ? -11.853 88.027 74.884 1.00 25.83 115 ALA A C 1
ATOM 913 O O . ALA A 1 115 ? -11.304 89.116 74.833 1.00 26.70 115 ALA A O 1
ATOM 915 N N . VAL A 1 116 ? -11.957 87.229 73.835 1.00 28.92 116 VAL A N 1
ATOM 916 C CA . VAL A 1 116 ? -11.395 87.598 72.546 1.00 29.40 116 VAL A CA 1
ATOM 917 C C . VAL A 1 116 ? -12.385 88.360 71.664 1.00 30.78 116 VAL A C 1
ATOM 918 O O . VAL A 1 116 ? -12.065 88.724 70.534 1.00 30.11 116 VAL A O 1
ATOM 922 N N . GLY A 1 117 ? -13.577 88.618 72.196 1.00 30.25 117 GLY A N 1
ATOM 923 C CA . GLY A 1 117 ? -14.580 89.346 71.442 1.00 30.18 117 GLY A CA 1
ATOM 924 C C . GLY A 1 117 ? -15.065 88.602 70.205 1.00 31.45 117 GLY A C 1
ATOM 925 O O . GLY A 1 117 ? -15.532 89.221 69.243 1.00 32.96 117 GLY A O 1
ATOM 926 N N . ALA A 1 118 ? -14.953 87.278 70.205 1.00 27.84 118 ALA A N 1
ATOM 927 C CA . ALA A 1 118 ? -15.408 86.499 69.067 1.00 25.00 118 ALA A CA 1
ATOM 928 C C . ALA A 1 118 ? -16.889 86.165 69.213 1.00 25.53 118 ALA A C 1
ATOM 929 O O . ALA A 1 118 ? -17.387 85.939 70.312 1.00 27.05 118 ALA A O 1
ATOM 931 N N . LYS A 1 119 ? -17.588 86.149 68.091 1.00 24.46 119 LYS A N 1
ATOM 932 C CA . LYS A 1 119 ? -19.001 85.824 68.074 1.00 24.97 119 LYS A CA 1
ATOM 933 C C . LYS A 1 119 ? -19.099 84.336 68.304 1.00 23.58 119 LYS A C 1
ATOM 934 O O . LYS A 1 119 ? -18.342 83.559 67.692 1.00 21.70 119 LYS A O 1
ATOM 940 N N . PHE A 1 120 ? -20.017 83.926 69.179 1.00 21.22 120 PHE A N 1
ATOM 941 C CA . PHE A 1 120 ? -20.168 82.498 69.443 1.00 20.59 120 PHE A CA 1
ATOM 942 C C . PHE A 1 120 ? -21.609 82.064 69.703 1.00 20.56 120 PHE A C 1
ATOM 943 O O . PHE A 1 120 ? -22.463 82.862 70.080 1.00 21.01 120 PHE A O 1
ATOM 951 N N . LEU A 1 121 ? -21.858 80.781 69.493 1.00 19.66 121 LEU A N 1
ATOM 952 C CA . LEU A 1 121 ? -23.162 80.182 69.717 1.00 19.96 121 LEU A CA 1
ATOM 953 C C . LEU A 1 121 ? -23.027 78.898 70.536 1.00 19.65 121 LEU A C 1
ATOM 954 O O . LEU A 1 121 ? -22.324 77.967 70.139 1.00 18.51 121 LEU A O 1
ATOM 959 N N . GLU A 1 122 ? -23.680 78.882 71.694 1.00 19.85 122 GLU A N 1
ATOM 960 C CA . GLU A 1 122 ? -23.720 77.711 72.573 1.00 21.46 122 GLU A CA 1
ATOM 961 C C . GLU A 1 122 ? -25.027 76.972 72.294 1.00 19.95 122 GLU A C 1
ATOM 962 O O . GLU A 1 122 ? -26.105 77.545 72.491 1.00 21.54 122 GLU A O 1
ATOM 968 N N . VAL A 1 123 ? -24.942 75.746 71.781 1.00 16.34 123 VAL A N 1
ATOM 969 C CA . VAL A 1 123 ? -26.147 74.972 71.534 1.00 16.69 123 VAL A CA 1
ATOM 970 C C . VAL A 1 123 ? -25.867 73.759 72.369 1.00 19.18 123 VAL A C 1
ATOM 971 O O . VAL A 1 123 ? -24.844 73.100 72.192 1.00 20.47 123 VAL A O 1
ATOM 975 N N . PRO A 1 124 ? -26.776 73.456 73.310 1.00 19.67 124 PRO A N 1
ATOM 976 C CA . PRO A 1 124 ? -26.566 72.308 74.194 1.00 18.87 124 PRO A CA 1
ATOM 977 C C . PRO A 1 124 ? -26.658 70.974 73.512 1.00 21.14 124 PRO A C 1
ATOM 978 O O . PRO A 1 124 ? -27.455 70.807 72.601 1.00 23.28 124 PRO A O 1
ATOM 982 N N . LEU A 1 125 ? -25.778 70.058 73.918 1.00 21.78 125 LEU A N 1
ATOM 983 C CA . LEU A 1 125 ? -25.795 68.689 73.437 1.00 21.37 125 LEU A CA 1
ATOM 984 C C . LEU A 1 125 ? -27.200 68.125 73.748 1.00 23.38 125 LEU A C 1
ATOM 985 O O . LEU A 1 125 ? -27.917 68.625 74.641 1.00 19.08 125 LEU A O 1
ATOM 990 N N . THR A 1 126 ? -27.590 67.075 73.038 1.00 23.08 126 THR A N 1
ATOM 991 C CA . THR A 1 126 ? -28.907 66.496 73.269 1.00 24.38 126 THR A CA 1
ATOM 992 C C . THR A 1 126 ? -28.918 65.838 74.642 1.00 24.80 126 THR A C 1
ATOM 993 O O . THR A 1 126 ? -27.887 65.798 75.297 1.00 22.73 126 THR A O 1
ATOM 997 N N . LYS A 1 127 ? -30.070 65.326 75.070 1.00 23.91 127 LYS A N 1
ATOM 998 C CA . LYS A 1 127 ? -30.189 64.653 76.368 1.00 25.27 127 LYS A CA 1
ATOM 999 C C . LYS A 1 127 ? -29.393 63.353 76.363 1.00 25.16 127 LYS A C 1
ATOM 1000 O O . LYS A 1 127 ? -29.291 62.669 77.371 1.00 23.06 127 LYS A O 1
ATOM 1006 N N . ASP A 1 128 ? -28.858 62.993 75.209 1.00 27.71 128 ASP A N 1
ATOM 1007 C CA . ASP A 1 128 ? -28.064 61.777 75.117 1.00 27.80 128 ASP A CA 1
ATOM 1008 C C . ASP A 1 128 ? -26.645 62.153 74.810 1.00 25.82 128 ASP A C 1
ATOM 1009 O O . ASP A 1 128 ? -25.856 61.342 74.352 1.00 25.47 128 ASP A O 1
ATOM 1014 N N . LEU A 1 129 ? -26.346 63.422 75.073 1.00 26.25 129 LEU A N 1
ATOM 1015 C CA . LEU A 1 129 ? -25.021 63.968 74.884 1.00 23.98 129 LEU A CA 1
ATOM 1016 C C . LEU A 1 129 ? -24.566 63.900 73.439 1.00 22.42 129 LEU A C 1
ATOM 1017 O O . LEU A 1 129 ? -23.380 63.701 73.181 1.00 21.16 129 LEU A O 1
ATOM 1022 N N . ARG A 1 130 ? -25.493 64.050 72.501 1.00 21.03 130 ARG A N 1
ATOM 1023 C CA . ARG A 1 130 ? -25.137 64.019 71.090 1.00 23.18 130 ARG A CA 1
ATOM 1024 C C . ARG A 1 130 ? -25.087 65.425 70.467 1.00 25.32 130 ARG A C 1
ATOM 1025 O O . ARG A 1 130 ? -25.789 66.348 70.895 1.00 22.28 130 ARG A O 1
ATOM 1033 N N . ILE A 1 131 ? -24.233 65.590 69.463 1.00 25.83 131 ILE A N 1
ATOM 1034 C CA . ILE A 1 131 ? -24.121 66.879 68.805 1.00 28.72 131 ILE A CA 1
ATOM 1035 C C . ILE A 1 131 ? -25.523 67.267 68.339 1.00 29.20 131 ILE A C 1
ATOM 1036 O O . ILE A 1 131 ? -26.201 66.500 67.663 1.00 30.63 131 ILE A O 1
ATOM 1041 N N . PRO A 1 132 ? -25.972 68.470 68.695 1.00 29.60 132 PRO A N 1
ATOM 1042 C CA . PRO A 1 132 ? -27.300 68.921 68.293 1.00 27.68 132 PRO A CA 1
ATOM 1043 C C . PRO A 1 132 ? -27.313 69.347 66.840 1.00 29.70 132 PRO A C 1
ATOM 1044 O O . PRO A 1 132 ? -26.259 69.507 66.223 1.00 33.95 132 PRO A O 1
ATOM 1048 N N . GLU A 1 133 ? -28.510 69.494 66.286 1.00 30.39 133 GLU A N 1
ATOM 1049 C CA . GLU A 1 133 ? -28.670 69.931 64.902 1.00 32.13 133 GLU A CA 1
ATOM 1050 C C . GLU A 1 133 ? -28.366 71.421 64.935 1.00 31.35 133 GLU A C 1
ATOM 1051 O O . GLU A 1 133 ? -28.720 72.102 65.888 1.00 28.89 133 GLU A O 1
ATOM 1057 N N . VAL A 1 134 ? -27.719 71.951 63.911 1.00 32.28 134 VAL A N 1
ATOM 1058 C CA . VAL A 1 134 ? -27.425 73.375 63.962 1.00 32.07 134 VAL A CA 1
ATOM 1059 C C . VAL A 1 134 ? -27.026 73.958 62.611 1.00 30.63 134 VAL A C 1
ATOM 1060 O O . VAL A 1 134 ? -26.580 73.246 61.720 1.00 31.69 134 VAL A O 1
ATOM 1064 N N . ASN A 1 135 ? -27.192 75.261 62.457 1.00 31.93 135 ASN A N 1
ATOM 1065 C CA . ASN A 1 135 ? -26.849 75.888 61.200 1.00 31.17 135 ASN A CA 1
ATOM 1066 C C . ASN A 1 135 ? -25.482 76.490 61.259 1.00 30.02 135 ASN A C 1
ATOM 1067 O O . ASN A 1 135 ? -25.289 77.602 61.779 1.00 29.09 135 ASN A O 1
ATOM 1072 N N . VAL A 1 136 ? -24.543 75.722 60.722 1.00 26.61 136 VAL A N 1
ATOM 1073 C CA . VAL A 1 136 ? -23.144 76.087 60.663 1.00 24.96 136 VAL A CA 1
ATOM 1074 C C . VAL A 1 136 ? -22.570 75.740 59.295 1.00 27.15 136 VAL A C 1
ATOM 1075 O O . VAL A 1 136 ? -22.964 74.767 58.658 1.00 28.88 136 VAL A O 1
ATOM 1079 N N . GLY A 1 137 ? -21.617 76.552 58.867 1.00 28.24 137 GLY A N 1
ATOM 1080 C CA . GLY A 1 137 ? -20.958 76.350 57.600 1.00 24.52 137 GLY A CA 1
ATOM 1081 C C . GLY A 1 137 ? -19.754 77.265 57.536 1.00 24.39 137 GLY A C 1
ATOM 1082 O O . GLY A 1 137 ? -19.372 77.864 58.548 1.00 22.75 137 GLY A O 1
ATOM 1083 N N . GLU A 1 138 ? -19.160 77.373 56.351 1.00 23.99 138 GLU A N 1
ATOM 1084 C CA . GLU A 1 138 ? -17.974 78.189 56.152 1.00 27.33 138 GLU A CA 1
ATOM 1085 C C . GLU A 1 138 ? -18.061 79.484 56.954 1.00 28.69 138 GLU A C 1
ATOM 1086 O O . GLU A 1 138 ? -19.104 80.137 57.030 1.00 30.30 138 GLU A O 1
ATOM 1092 N N . GLY A 1 139 ? -16.958 79.855 57.570 1.00 28.44 139 GLY A N 1
ATOM 1093 C CA . GLY A 1 139 ? -16.979 81.048 58.398 1.00 27.33 139 GLY A CA 1
ATOM 1094 C C . GLY A 1 139 ? -17.053 80.609 59.857 1.00 26.39 139 GLY A C 1
ATOM 1095 O O . GLY A 1 139 ? -16.409 81.183 60.748 1.00 28.08 139 GLY A O 1
ATOM 1096 N N . ASP A 1 140 ? -17.847 79.571 60.098 1.00 23.49 140 ASP A N 1
ATOM 1097 C CA . ASP A 1 140 ? -18.017 79.023 61.436 1.00 22.07 140 ASP A CA 1
ATOM 1098 C C . ASP A 1 140 ? -16.864 78.101 61.831 1.00 19.85 140 ASP A C 1
ATOM 1099 O O . ASP A 1 140 ? -16.228 77.488 60.993 1.00 17.95 140 ASP A O 1
ATOM 1104 N N . VAL A 1 141 ? -16.583 78.019 63.121 1.00 18.60 141 VAL A N 1
ATOM 1105 C CA . VAL A 1 141 ? -15.595 77.067 63.602 1.00 16.37 141 VAL A CA 1
ATOM 1106 C C . VAL A 1 141 ? -16.324 76.371 64.731 1.00 16.46 141 VAL A C 1
ATOM 1107 O O . VAL A 1 141 ? -16.944 77.007 65.594 1.00 11.82 141 VAL A O 1
ATOM 1111 N N . VAL A 1 142 ? -16.293 75.047 64.691 1.00 16.72 142 VAL A N 1
ATOM 1112 C CA . VAL A 1 142 ? -16.968 74.247 65.690 1.00 17.18 142 VAL A CA 1
ATOM 1113 C C . VAL A 1 142 ? -16.015 73.480 66.598 1.00 14.92 142 VAL A C 1
ATOM 1114 O O . VAL A 1 142 ? -15.318 72.556 66.171 1.00 13.19 142 VAL A O 1
ATOM 1118 N N . PHE A 1 143 ? -15.994 73.881 67.862 1.00 16.47 143 PHE A N 1
ATOM 1119 C CA . PHE A 1 143 ? -15.134 73.249 68.847 1.00 18.63 143 PHE A CA 1
ATOM 1120 C C . PHE A 1 143 ? -15.791 72.033 69.477 1.00 19.29 143 PHE A C 1
ATOM 1121 O O . PHE A 1 143 ? -16.819 72.154 70.152 1.00 24.68 143 PHE A O 1
ATOM 1129 N N . ILE A 1 144 ? -15.202 70.863 69.243 1.00 18.78 144 ILE A N 1
ATOM 1130 C CA . ILE A 1 144 ? -15.723 69.638 69.826 1.00 16.84 144 ILE A CA 1
ATOM 1131 C C . ILE A 1 144 ? -14.629 68.857 70.572 1.00 19.21 144 ILE A C 1
ATOM 1132 O O . ILE A 1 144 ? -13.728 68.284 69.956 1.00 14.33 144 ILE A O 1
ATOM 1137 N N . PRO A 1 145 ? -14.680 68.850 71.913 1.00 17.51 145 PRO A N 1
ATOM 1138 C CA . PRO A 1 145 ? -13.651 68.096 72.623 1.00 22.10 145 PRO A CA 1
ATOM 1139 C C . PRO A 1 145 ? -14.070 66.631 72.558 1.00 22.31 145 PRO A C 1
ATOM 1140 O O . PRO A 1 145 ? -15.221 66.286 72.832 1.00 23.86 145 PRO A O 1
ATOM 1144 N N . ASN A 1 146 ? -13.143 65.767 72.183 1.00 21.44 146 ASN A N 1
ATOM 1145 C CA . ASN A 1 146 ? -13.482 64.368 72.079 1.00 22.37 146 ASN A CA 1
ATOM 1146 C C . ASN A 1 146 ? -12.251 63.558 72.428 1.00 21.07 146 ASN A C 1
ATOM 1147 O O . ASN A 1 146 ? -11.360 63.389 71.597 1.00 19.74 146 ASN A O 1
ATOM 1152 N N . PRO A 1 147 ? -12.237 62.964 73.636 1.00 21.23 147 PRO A N 1
ATOM 1153 C CA . PRO A 1 147 ? -13.278 62.981 74.681 1.00 21.55 147 PRO A CA 1
ATOM 1154 C C . PRO A 1 147 ? -13.802 64.328 75.212 1.00 22.75 147 PRO A C 1
ATOM 1155 O O . PRO A 1 147 ? -13.048 65.264 75.452 1.00 23.36 147 PRO A O 1
ATOM 1159 N N . ASN A 1 148 ? -15.118 64.403 75.416 1.00 22.13 148 ASN A N 1
ATOM 1160 C CA . ASN A 1 148 ? -15.757 65.630 75.906 1.00 20.51 148 ASN A CA 1
ATOM 1161 C C . ASN A 1 148 ? -15.284 66.013 77.307 1.00 19.72 148 ASN A C 1
ATOM 1162 O O . ASN A 1 148 ? -14.887 65.162 78.098 1.00 18.11 148 ASN A O 1
ATOM 1167 N N . ASN A 1 149 ? -15.333 67.307 77.587 1.00 19.98 149 ASN A N 1
ATOM 1168 C CA . ASN A 1 149 ? -15.013 67.854 78.908 1.00 22.29 149 ASN A CA 1
ATOM 1169 C C . ASN A 1 149 ? -16.341 68.547 79.224 1.00 20.86 149 ASN A C 1
ATOM 1170 O O . ASN A 1 149 ? -16.835 69.311 78.408 1.00 23.88 149 ASN A O 1
ATOM 1175 N N . PRO A 1 150 ? -16.939 68.310 80.421 1.00 20.69 150 PRO A N 1
ATOM 1176 C CA . PRO A 1 150 ? -16.497 67.464 81.529 1.00 19.94 150 PRO A CA 1
ATOM 1177 C C . PRO A 1 150 ? -17.057 66.049 81.670 1.00 18.53 150 PRO A C 1
ATOM 1178 O O . PRO A 1 150 ? -16.915 65.454 82.735 1.00 20.83 150 PRO A O 1
ATOM 1182 N N . THR A 1 151 ? -17.677 65.501 80.621 1.00 17.60 151 THR A N 1
ATOM 1183 C CA . THR A 1 151 ? -18.308 64.175 80.735 1.00 15.34 151 THR A CA 1
ATOM 1184 C C . THR A 1 151 ? -17.366 63.054 80.423 1.00 15.29 151 THR A C 1
ATOM 1185 O O . THR A 1 151 ? -17.456 61.973 80.992 1.00 18.27 151 THR A O 1
ATOM 1189 N N . GLY A 1 152 ? -16.460 63.319 79.497 1.00 17.80 152 GLY A N 1
ATOM 1190 C CA . GLY A 1 152 ? -15.498 62.314 79.101 1.00 16.77 152 GLY A CA 1
ATOM 1191 C C . GLY A 1 152 ? -16.101 61.405 78.053 1.00 20.16 152 GLY A C 1
ATOM 1192 O O . GLY A 1 152 ? -15.400 60.551 77.513 1.00 19.97 152 GLY A O 1
ATOM 1193 N N . HIS A 1 153 ? -17.386 61.553 77.743 1.00 19.57 153 HIS A N 1
ATOM 1194 C CA . HIS A 1 153 ? -17.931 60.652 76.730 1.00 22.37 153 HIS A CA 1
ATOM 1195 C C . HIS A 1 153 ? -17.323 60.998 75.366 1.00 23.03 153 HIS A C 1
ATOM 1196 O O . HIS A 1 153 ? -16.828 62.117 75.135 1.00 21.90 153 HIS A O 1
ATOM 1203 N N . VAL A 1 154 ? -17.361 60.012 74.480 1.00 25.29 154 VAL A N 1
ATOM 1204 C CA . VAL A 1 154 ? -16.822 60.102 73.128 1.00 26.83 154 VAL A CA 1
ATOM 1205 C C . VAL A 1 154 ? -17.930 60.281 72.087 1.00 29.15 154 VAL A C 1
ATOM 1206 O O . VAL A 1 154 ? -18.939 59.582 72.139 1.00 26.50 154 VAL A O 1
ATOM 1210 N N . PHE A 1 155 ? -17.730 61.194 71.136 1.00 31.13 155 PHE A N 1
ATOM 1211 C CA . PHE A 1 155 ? -18.701 61.408 70.074 1.00 33.31 155 PHE A CA 1
ATOM 1212 C C . PHE A 1 155 ? -18.393 60.435 68.941 1.00 37.80 155 PHE A C 1
ATOM 1213 O O . PHE A 1 155 ? -17.230 60.089 68.703 1.00 39.57 155 PHE A O 1
ATOM 1221 N N . GLU A 1 156 ? -19.438 59.993 68.251 1.00 40.26 156 GLU A N 1
ATOM 1222 C CA . GLU A 1 156 ? -19.294 59.063 67.142 1.00 42.45 156 GLU A CA 1
ATOM 1223 C C . GLU A 1 156 ? -18.732 59.766 65.895 1.00 42.76 156 GLU A C 1
ATOM 1224 O O . GLU A 1 156 ? -19.005 60.952 65.657 1.00 43.99 156 GLU A O 1
ATOM 1230 N N . ARG A 1 157 ? -17.943 59.033 65.107 1.00 42.47 157 ARG A N 1
ATOM 1231 C CA . ARG A 1 157 ? -17.331 59.573 63.895 1.00 38.55 157 ARG A CA 1
ATOM 1232 C C . ARG A 1 157 ? -18.375 60.205 62.989 1.00 37.87 157 ARG A C 1
ATOM 1233 O O . ARG A 1 157 ? -18.123 61.215 62.336 1.00 39.82 157 ARG A O 1
ATOM 1241 N N . GLU A 1 158 ? -19.535 59.574 62.921 1.00 36.85 158 GLU A N 1
ATOM 1242 C CA . GLU A 1 158 ? -20.626 60.079 62.126 1.00 37.58 158 GLU A CA 1
ATOM 1243 C C . GLU A 1 158 ? -20.941 61.512 62.578 1.00 36.13 158 GLU A C 1
ATOM 1244 O O . GLU A 1 158 ? -21.036 62.420 61.759 1.00 35.38 158 GLU A O 1
ATOM 1250 N N . GLU A 1 159 ? -21.090 61.700 63.889 1.00 34.92 159 GLU A N 1
ATOM 1251 C CA . GLU A 1 159 ? -21.383 63.003 64.474 1.00 31.41 159 GLU A CA 1
ATOM 1252 C C . GLU A 1 159 ? -20.417 64.063 63.985 1.00 30.90 159 GLU A C 1
ATOM 1253 O O . GLU A 1 159 ? -20.816 65.153 63.545 1.00 28.32 159 GLU A O 1
ATOM 1259 N N . ILE A 1 160 ? -19.134 63.754 64.077 1.00 28.15 160 ILE A N 1
ATOM 1260 C CA . ILE A 1 160 ? -18.137 64.708 63.635 1.00 26.59 160 ILE A CA 1
ATOM 1261 C C . ILE A 1 160 ? -18.245 64.963 62.149 1.00 25.82 160 ILE A C 1
ATOM 1262 O O . ILE A 1 160 ? -18.208 66.110 61.701 1.00 27.20 160 ILE A O 1
ATOM 1267 N N . GLU A 1 161 ? -18.390 63.885 61.391 1.00 24.73 161 GLU A N 1
ATOM 1268 C CA . GLU A 1 161 ? -18.476 63.995 59.942 1.00 27.53 161 GLU A CA 1
ATOM 1269 C C . GLU A 1 161 ? -19.645 64.867 59.466 1.00 27.56 161 GLU A C 1
ATOM 1270 O O . GLU A 1 161 ? -19.490 65.651 58.530 1.00 26.98 161 GLU A O 1
ATOM 1276 N N . ARG A 1 162 ? -20.807 64.747 60.097 1.00 26.45 162 ARG A N 1
ATOM 1277 C CA . ARG A 1 162 ? -21.945 65.562 59.679 1.00 27.79 162 ARG A CA 1
ATOM 1278 C C . ARG A 1 162 ? -21.651 67.058 59.747 1.00 25.34 162 ARG A C 1
ATOM 1279 O O . ARG A 1 162 ? -22.099 67.823 58.911 1.00 23.95 162 ARG A O 1
ATOM 1287 N N . ILE A 1 163 ? -20.909 67.477 60.760 1.00 26.40 163 ILE A N 1
ATOM 1288 C CA . ILE A 1 163 ? -20.579 68.877 60.884 1.00 27.53 163 ILE A CA 1
ATOM 1289 C C . ILE A 1 163 ? -19.543 69.172 59.826 1.00 29.78 163 ILE A C 1
ATOM 1290 O O . ILE A 1 163 ? -19.493 70.271 59.260 1.00 32.42 163 ILE A O 1
ATOM 1295 N N . LEU A 1 164 ? -18.717 68.172 59.549 1.00 28.37 164 LEU A N 1
ATOM 1296 C CA . LEU A 1 164 ? -17.661 68.321 58.570 1.00 25.62 164 LEU A CA 1
ATOM 1297 C C . LEU A 1 164 ? -18.236 68.538 57.153 1.00 28.40 164 LEU A C 1
ATOM 1298 O O . LEU A 1 164 ? -17.769 69.429 56.402 1.00 23.48 164 LEU A O 1
ATOM 1303 N N . LYS A 1 165 ? -19.261 67.752 56.796 1.00 26.58 165 LYS A N 1
ATOM 1304 C CA . LYS A 1 165 ? -19.889 67.857 55.479 1.00 28.57 165 LYS A CA 1
ATOM 1305 C C . LYS A 1 165 ? -20.529 69.225 55.271 1.00 27.92 165 LYS A C 1
ATOM 1306 O O . LYS A 1 165 ? -20.630 69.722 54.152 1.00 28.37 165 LYS A O 1
ATOM 1312 N N . THR A 1 166 ? -20.949 69.817 56.380 1.00 27.58 166 THR A N 1
ATOM 1313 C CA . THR A 1 166 ? -21.558 71.140 56.425 1.00 24.06 166 THR A CA 1
ATOM 1314 C C . THR A 1 166 ? -20.627 72.209 55.826 1.00 24.01 166 THR A C 1
ATOM 1315 O O . THR A 1 166 ? -21.075 73.272 55.407 1.00 26.58 166 THR A O 1
ATOM 1319 N N . GLY A 1 167 ? -19.327 71.935 55.823 1.00 22.29 167 GLY A N 1
ATOM 1320 C CA . GLY A 1 167 ? -18.379 72.902 55.296 1.00 21.58 167 GLY A CA 1
ATOM 1321 C C . GLY A 1 167 ? -17.841 73.852 56.351 1.00 23.05 167 GLY A C 1
ATOM 1322 O O . GLY A 1 167 ? -16.994 74.710 56.081 1.00 26.03 167 GLY A O 1
ATOM 1323 N N . ALA A 1 168 ? -18.358 73.707 57.563 1.00 24.35 168 ALA A N 1
ATOM 1324 C CA . ALA A 1 168 ? -17.935 74.527 58.683 1.00 22.04 168 ALA A CA 1
ATOM 1325 C C . ALA A 1 168 ? -16.612 73.908 59.096 1.00 22.93 168 ALA A C 1
ATOM 1326 O O . ALA A 1 168 ? -16.332 72.763 58.732 1.00 19.23 168 ALA A O 1
ATOM 1328 N N . PHE A 1 169 ? -15.789 74.659 59.819 1.00 22.42 169 PHE A N 1
ATOM 1329 C CA . PHE A 1 169 ? -14.491 74.160 60.250 1.00 22.36 169 PHE A CA 1
ATOM 1330 C C . PHE A 1 169 ? -14.636 73.473 61.607 1.00 20.73 169 PHE A C 1
ATOM 1331 O O . PHE A 1 169 ? -15.197 74.032 62.542 1.00 21.26 169 PHE A O 1
ATOM 1339 N N . VAL A 1 170 ? -14.169 72.243 61.712 1.00 22.51 170 VAL A N 1
ATOM 1340 C CA . VAL A 1 170 ? -14.240 71.550 62.990 1.00 23.58 170 VAL A CA 1
ATOM 1341 C C . VAL A 1 170 ? -12.917 71.637 63.730 1.00 21.87 170 VAL A C 1
ATOM 1342 O O . VAL A 1 170 ? -11.857 71.272 63.207 1.00 19.72 170 VAL A O 1
ATOM 1346 N N . ALA A 1 171 ? -13.010 72.115 64.959 1.00 22.71 171 ALA A N 1
ATOM 1347 C CA . ALA A 1 171 ? -11.879 72.229 65.848 1.00 22.00 171 ALA A CA 1
ATOM 1348 C C . ALA A 1 171 ? -12.023 71.012 66.737 1.00 23.19 171 ALA A C 1
ATOM 1349 O O . ALA A 1 171 ? -12.742 71.066 67.733 1.00 26.60 171 ALA A O 1
ATOM 1351 N N . LEU A 1 172 ? -11.403 69.905 66.337 1.00 20.67 172 LEU A N 1
ATOM 1352 C CA . LEU A 1 172 ? -11.480 68.682 67.126 1.00 20.55 172 LEU A CA 1
ATOM 1353 C C . LEU A 1 172 ? -10.515 68.765 68.322 1.00 21.25 172 LEU A C 1
ATOM 1354 O O . LEU A 1 172 ? -9.291 68.646 68.179 1.00 21.40 172 LEU A O 1
ATOM 1359 N N . ASP A 1 173 ? -11.084 68.952 69.504 1.00 20.18 173 ASP A N 1
ATOM 1360 C CA . ASP A 1 173 ? -10.281 69.075 70.697 1.00 21.57 173 ASP A CA 1
ATOM 1361 C C . ASP A 1 173 ? -9.995 67.732 71.377 1.00 22.67 173 ASP A C 1
ATOM 1362 O O . ASP A 1 173 ? -10.785 67.257 72.197 1.00 21.00 173 ASP A O 1
ATOM 1367 N N . GLU A 1 174 ? -8.849 67.141 71.050 1.00 22.25 174 GLU A N 1
ATOM 1368 C CA . GLU A 1 174 ? -8.452 65.848 71.596 1.00 23.06 174 GLU A CA 1
ATOM 1369 C C . GLU A 1 174 ? -7.523 65.969 72.790 1.00 21.61 174 GLU A C 1
ATOM 1370 O O . GLU A 1 174 ? -6.521 65.265 72.890 1.00 21.69 174 GLU A O 1
ATOM 1376 N N . ALA A 1 175 ? -7.874 66.877 73.688 1.00 21.15 175 ALA A N 1
ATOM 1377 C CA . ALA A 1 175 ? -7.105 67.126 74.898 1.00 18.66 175 ALA A CA 1
ATOM 1378 C C . ALA A 1 175 ? -6.933 65.874 75.740 1.00 20.85 175 ALA A C 1
ATOM 1379 O O . ALA A 1 175 ? -5.906 65.741 76.412 1.00 23.12 175 ALA A O 1
ATOM 1381 N N . TYR A 1 176 ? -7.927 64.978 75.721 1.00 18.26 176 TYR A N 1
ATOM 1382 C CA . TYR A 1 176 ? -7.895 63.749 76.519 1.00 19.66 176 TYR A CA 1
ATOM 1383 C C . TYR A 1 176 ? -7.637 62.465 75.743 1.00 21.02 176 TYR A C 1
ATOM 1384 O O . TYR A 1 176 ? -7.757 61.371 76.289 1.00 19.96 176 TYR A O 1
ATOM 1393 N N . TYR A 1 177 ? -7.248 62.617 74.479 1.00 22.26 177 TYR A N 1
ATOM 1394 C CA . TYR A 1 177 ? -6.942 61.495 73.591 1.00 21.60 177 TYR A CA 1
ATOM 1395 C C . TYR A 1 177 ? -6.103 60.355 74.210 1.00 24.56 177 TYR A C 1
ATOM 1396 O O . TYR A 1 177 ? -6.495 59.187 74.142 1.00 26.45 177 TYR A O 1
ATOM 1405 N N . GLU A 1 178 ? -4.957 60.676 74.814 1.00 22.99 178 GLU A N 1
ATOM 1406 C CA . GLU A 1 178 ? -4.119 59.628 75.398 1.00 22.06 178 GLU A CA 1
ATOM 1407 C C . GLU A 1 178 ? -4.902 58.640 76.297 1.00 24.18 178 GLU A C 1
ATOM 1408 O O . GLU A 1 178 ? -4.550 57.454 76.433 1.00 19.15 178 GLU A O 1
ATOM 1414 N N . PHE A 1 179 ? -5.978 59.117 76.911 1.00 25.11 179 PHE A N 1
ATOM 1415 C CA . PHE A 1 179 ? -6.751 58.241 77.782 1.00 25.81 179 PHE A CA 1
ATOM 1416 C C . PHE A 1 179 ? -7.855 57.485 77.031 1.00 25.26 179 PHE A C 1
ATOM 1417 O O . PHE A 1 179 ? -8.446 56.543 77.554 1.00 26.40 179 PHE A O 1
ATOM 1425 N N . HIS A 1 180 ? -8.102 57.885 75.791 1.00 22.31 180 HIS A N 1
ATOM 1426 C CA . HIS A 1 180 ? -9.115 57.239 75.011 1.00 23.26 180 HIS A CA 1
ATOM 1427 C C . HIS A 1 180 ? -8.486 56.233 74.056 1.00 25.06 180 HIS A C 1
ATOM 1428 O O . HIS A 1 180 ? -8.860 55.063 74.039 1.00 28.41 180 HIS A O 1
ATOM 1435 N N . GLY A 1 181 ? -7.540 56.695 73.251 1.00 23.81 181 GLY A N 1
ATOM 1436 C CA . GLY A 1 181 ? -6.880 55.803 72.317 1.00 27.07 181 GLY A CA 1
ATOM 1437 C C . GLY A 1 181 ? -7.253 55.928 70.840 1.00 28.06 181 GLY A C 1
ATOM 1438 O O . GLY A 1 181 ? -6.639 55.281 69.999 1.00 28.45 181 GLY A O 1
ATOM 1439 N N . GLU A 1 182 ? -8.236 56.749 70.494 1.00 28.24 182 GLU A N 1
ATOM 1440 C CA . GLU A 1 182 ? -8.587 56.875 69.100 1.00 30.11 182 GLU A CA 1
ATOM 1441 C C . GLU A 1 182 ? -8.714 58.329 68.664 1.00 29.84 182 GLU A C 1
ATOM 1442 O O . GLU A 1 182 ? -9.469 59.105 69.246 1.00 31.90 182 GLU A O 1
ATOM 1448 N N . SER A 1 183 ? -7.979 58.677 67.612 1.00 27.91 183 SER A N 1
ATOM 1449 C CA . SER A 1 183 ? -7.9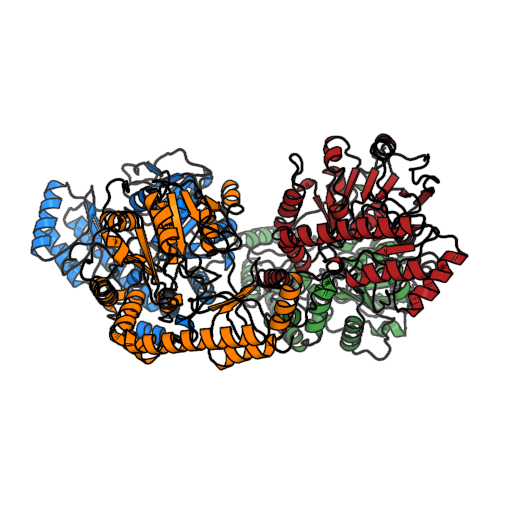53 60.030 67.087 1.00 24.80 183 SER A CA 1
ATOM 1450 C C . SER A 1 183 ? -8.624 60.106 65.722 1.00 23.06 183 SER A C 1
ATOM 1451 O O . SER A 1 183 ? -8.679 59.117 65.014 1.00 25.94 183 SER A O 1
ATOM 1454 N N . TYR A 1 184 ? -9.146 61.267 65.347 1.00 21.25 184 TYR A N 1
ATOM 1455 C CA . TYR A 1 184 ? -9.765 61.365 64.039 1.00 24.58 184 TYR A CA 1
ATOM 1456 C C . TYR A 1 184 ? -8.853 62.132 63.112 1.00 26.49 184 TYR A C 1
ATOM 1457 O O . TYR A 1 184 ? -9.291 62.669 62.105 1.00 27.33 184 TYR A O 1
ATOM 1466 N N . VAL A 1 185 ? -7.569 62.170 63.458 1.00 28.09 185 VAL A N 1
ATOM 1467 C CA . VAL A 1 185 ? -6.578 62.854 62.644 1.00 30.56 185 VAL A CA 1
ATOM 1468 C C . VAL A 1 185 ? -6.550 62.253 61.218 1.00 31.11 185 VAL A C 1
ATOM 1469 O O . VAL A 1 185 ? -6.164 62.924 60.250 1.00 31.38 185 VAL A O 1
ATOM 1473 N N . ASP A 1 186 ? -6.961 60.989 61.085 1.00 31.78 186 ASP A N 1
ATOM 1474 C CA . ASP A 1 186 ? -6.993 60.332 59.776 1.00 30.00 186 ASP A CA 1
ATOM 1475 C C . ASP A 1 186 ? -7.984 61.019 58.857 1.00 28.04 186 ASP A C 1
ATOM 1476 O O . ASP A 1 186 ? -7.933 60.847 57.642 1.00 27.34 186 ASP A O 1
ATOM 1481 N N . PHE A 1 187 ? -8.887 61.792 59.444 1.00 24.52 187 PHE A N 1
ATOM 1482 C CA . PHE A 1 187 ? -9.878 62.511 58.678 1.00 26.65 187 PHE A CA 1
ATOM 1483 C C . PHE A 1 187 ? -9.266 63.576 57.794 1.00 28.75 187 PHE A C 1
ATOM 1484 O O . PHE A 1 187 ? -9.916 64.052 56.863 1.00 29.17 187 PHE A O 1
ATOM 1492 N N . LEU A 1 188 ? -8.024 63.963 58.069 1.00 30.56 188 LEU A N 1
ATOM 1493 C CA . LEU A 1 188 ? -7.369 64.983 57.249 1.00 30.00 188 LEU A CA 1
ATOM 1494 C C . LEU A 1 188 ? -7.076 64.461 55.852 1.00 28.72 188 LEU A C 1
ATOM 1495 O O . LEU A 1 188 ? -6.503 65.168 55.032 1.00 25.18 188 LEU A O 1
ATOM 1500 N N . LYS A 1 189 ? -7.454 63.218 55.582 1.00 28.85 189 LYS A N 1
ATOM 1501 C CA . LYS A 1 189 ? -7.242 62.652 54.254 1.00 29.57 189 LYS A CA 1
ATOM 1502 C C . LYS A 1 189 ? -8.432 63.047 53.384 1.00 30.70 189 LYS A C 1
ATOM 1503 O O . LYS A 1 189 ? -8.345 63.027 52.158 1.00 31.99 189 LYS A O 1
ATOM 1509 N N . LYS A 1 190 ? -9.548 63.401 54.018 1.00 30.93 190 LYS A N 1
ATOM 1510 C CA . LYS A 1 190 ? -10.749 63.768 53.264 1.00 34.35 190 LYS A CA 1
ATOM 1511 C C . LYS A 1 190 ? -11.136 65.214 53.397 1.00 33.88 190 LYS A C 1
ATOM 1512 O O . LYS A 1 190 ? -11.381 65.889 52.401 1.00 34.98 190 LYS A O 1
ATOM 1518 N N . TYR A 1 191 ? -11.179 65.696 54.631 1.00 34.45 191 TYR A N 1
ATOM 1519 C CA . TYR A 1 191 ? -11.595 67.064 54.845 1.00 35.02 191 TYR A CA 1
ATOM 1520 C C . TYR A 1 191 ? -10.455 67.980 55.157 1.00 34.34 191 TYR A C 1
ATOM 1521 O O . TYR A 1 191 ? -9.563 67.644 55.938 1.00 35.65 191 TYR A O 1
ATOM 1530 N N . GLU A 1 192 ? -10.505 69.143 54.528 1.00 29.55 192 GLU A N 1
ATOM 1531 C CA . GLU A 1 192 ? -9.498 70.147 54.713 1.00 31.54 192 GLU A CA 1
ATOM 1532 C C . GLU A 1 192 ? -9.990 71.099 55.795 1.00 28.97 192 GLU A C 1
ATOM 1533 O O . GLU A 1 192 ? -9.218 71.860 56.371 1.00 24.14 192 GLU A O 1
ATOM 1539 N N . ASN A 1 193 ? -11.289 71.047 56.074 1.00 28.86 193 ASN A N 1
ATOM 1540 C CA . ASN A 1 193 ? -11.875 71.947 57.068 1.00 25.42 193 ASN A CA 1
ATOM 1541 C C . ASN A 1 193 ? -11.887 71.326 58.464 1.00 24.33 193 ASN A C 1
ATOM 1542 O O . ASN A 1 193 ? -12.911 71.299 59.155 1.00 24.64 193 ASN A O 1
ATOM 1547 N N . LEU A 1 194 ? -10.713 70.878 58.894 1.00 23.61 194 LEU A N 1
ATOM 1548 C CA . LEU A 1 194 ? -10.571 70.231 60.185 1.00 23.23 194 LEU A CA 1
ATOM 1549 C C . LEU A 1 194 ? -9.212 70.461 60.831 1.00 26.46 194 LEU A C 1
ATOM 1550 O O . LEU A 1 194 ? -8.183 70.560 60.156 1.00 27.35 194 LEU A O 1
ATOM 1555 N N . ALA A 1 195 ? -9.215 70.531 62.150 1.00 24.17 195 ALA A N 1
ATOM 1556 C CA . ALA A 1 195 ? -7.979 70.677 62.876 1.00 24.32 195 ALA A CA 1
ATOM 1557 C C . ALA A 1 195 ? -8.096 69.854 64.147 1.00 22.08 195 ALA A C 1
ATOM 1558 O O . ALA A 1 195 ? -9.086 69.952 64.855 1.00 22.57 195 ALA A O 1
ATOM 1560 N N . VAL A 1 196 ? -7.109 69.007 64.404 1.00 18.18 196 VAL A N 1
ATOM 1561 C CA . VAL A 1 196 ? -7.125 68.248 65.630 1.00 18.49 196 VAL A CA 1
ATOM 1562 C C . VAL A 1 196 ? -6.177 68.983 66.598 1.00 21.96 196 VAL A C 1
ATOM 1563 O O . VAL A 1 196 ? -5.077 69.428 66.213 1.00 24.33 196 VAL A O 1
ATOM 1567 N N . ILE A 1 197 ? -6.617 69.141 67.843 1.00 22.15 197 ILE A N 1
ATOM 1568 C CA . ILE A 1 197 ? -5.830 69.822 68.869 1.00 19.32 197 ILE A CA 1
ATOM 1569 C C . ILE A 1 197 ? -5.483 68.842 69.971 1.00 20.44 197 ILE A C 1
ATOM 1570 O O . ILE A 1 197 ? -6.362 68.127 70.460 1.00 17.79 197 ILE A O 1
ATOM 1575 N N . ARG A 1 198 ? -4.213 68.842 70.375 1.00 20.32 198 ARG A N 1
ATOM 1576 C CA . ARG A 1 198 ? -3.694 67.944 71.420 1.00 20.14 198 ARG A CA 1
ATOM 1577 C C . ARG A 1 198 ? -2.872 68.763 72.401 1.00 21.50 198 ARG A C 1
ATOM 1578 O O . ARG A 1 198 ? -2.558 69.934 72.135 1.00 21.13 198 ARG A O 1
ATOM 1586 N N . THR A 1 199 ? -2.517 68.165 73.535 1.00 21.07 199 THR A N 1
ATOM 1587 C CA . THR A 1 199 ? -1.683 68.869 74.524 1.00 20.86 199 THR A CA 1
ATOM 1588 C C . THR A 1 199 ? -0.717 67.899 75.220 1.00 21.95 199 THR A C 1
ATOM 1589 O O . THR A 1 199 ? -0.798 66.677 75.013 1.00 20.32 199 THR A O 1
ATOM 1593 N N . PHE A 1 200 ? 0.209 68.452 76.008 1.00 20.36 200 PHE A N 1
ATOM 1594 C CA . PHE A 1 200 ? 1.170 67.660 76.778 1.00 20.45 200 PHE A CA 1
ATOM 1595 C C . PHE A 1 200 ? 0.826 67.773 78.265 1.00 22.15 200 PHE A C 1
ATOM 1596 O O . PHE A 1 200 ? 1.428 67.071 79.114 1.00 19.62 200 PHE A O 1
ATOM 1604 N N . SER A 1 201 ? -0.139 68.651 78.570 1.00 19.58 201 SER A N 1
ATOM 1605 C CA . SER A 1 201 ? -0.533 68.909 79.958 1.00 21.58 201 SER A CA 1
ATOM 1606 C C . SER A 1 201 ? -1.055 67.736 80.777 1.00 23.21 201 SER A C 1
ATOM 1607 O O . SER A 1 201 ? -0.756 67.656 81.975 1.00 23.33 201 SER A O 1
ATOM 1610 N N . LYS A 1 202 ? -1.821 66.836 80.159 1.00 21.14 202 LYS A N 1
ATOM 1611 C CA . LYS A 1 202 ? -2.400 65.739 80.922 1.00 24.04 202 LYS A CA 1
ATOM 1612 C C . LYS A 1 202 ? -1.601 64.439 80.948 1.00 22.18 202 LYS A C 1
ATOM 1613 O O . LYS A 1 202 ? -1.169 64.023 82.003 1.00 21.63 202 LYS A O 1
ATOM 1619 N N . ALA A 1 203 ? -1.392 63.812 79.799 1.00 21.31 203 ALA A N 1
ATOM 1620 C CA . ALA A 1 203 ? -0.668 62.552 79.729 1.00 19.61 203 ALA A CA 1
ATOM 1621 C C . ALA A 1 203 ? 0.817 62.629 80.050 1.00 22.50 203 ALA A C 1
ATOM 1622 O O . ALA A 1 203 ? 1.433 61.606 80.378 1.00 23.44 203 ALA A O 1
ATOM 1624 N N . PHE A 1 204 ? 1.392 63.827 79.962 1.00 23.98 204 PHE A N 1
ATOM 1625 C CA . PHE A 1 204 ? 2.819 63.994 80.181 1.00 22.07 204 PHE A CA 1
ATOM 1626 C C . PHE A 1 204 ? 3.189 64.808 81.399 1.00 23.35 204 PHE A C 1
ATOM 1627 O O . PHE A 1 204 ? 4.342 65.225 81.541 1.00 24.09 204 PHE A O 1
ATOM 1635 N N . SER A 1 205 ? 2.222 65.039 82.281 1.00 22.44 205 SER A N 1
ATOM 1636 C CA . SER A 1 205 ? 2.493 65.781 83.509 1.00 23.31 205 SER A CA 1
ATOM 1637 C C . SER A 1 205 ? 3.280 67.029 83.164 1.00 25.10 205 SER A C 1
ATOM 1638 O O . SER A 1 205 ? 4.371 67.265 83.714 1.00 29.19 205 SER A O 1
ATOM 1641 N N . LEU A 1 206 ? 2.714 67.846 82.274 1.00 21.45 206 LEU A N 1
ATOM 1642 C CA . LEU A 1 206 ? 3.416 69.036 81.835 1.00 19.55 206 LEU A CA 1
ATOM 1643 C C . LEU A 1 206 ? 2.505 70.262 81.760 1.00 18.84 206 LEU A C 1
ATOM 1644 O O . LEU A 1 206 ? 2.769 71.199 81.010 1.00 18.19 206 LEU A O 1
ATOM 1649 N N . ALA A 1 207 ? 1.455 70.259 82.565 1.00 16.66 207 ALA A N 1
ATOM 1650 C CA . ALA A 1 207 ? 0.472 71.329 82.568 1.00 16.13 207 ALA A CA 1
ATOM 1651 C C . ALA A 1 207 ? 1.074 72.704 82.827 1.00 18.55 207 ALA A C 1
ATOM 1652 O O . ALA A 1 207 ? 0.649 73.704 82.236 1.00 17.23 207 ALA A O 1
ATOM 1654 N N . ALA A 1 208 ? 2.087 72.728 83.694 1.00 17.61 208 ALA A N 1
ATOM 1655 C CA . ALA A 1 208 ? 2.789 73.934 84.083 1.00 16.12 208 ALA A CA 1
ATOM 1656 C C . ALA A 1 208 ? 3.669 74.568 83.012 1.00 16.45 208 ALA A C 1
ATOM 1657 O O . ALA A 1 208 ? 3.960 75.744 83.132 1.00 17.78 208 ALA A O 1
ATOM 1659 N N . GLN A 1 209 ? 4.101 73.797 82.005 1.00 14.10 209 GLN A N 1
ATOM 1660 C CA . GLN A 1 209 ? 4.968 74.252 80.913 1.00 16.31 209 GLN A CA 1
ATOM 1661 C C . GLN A 1 209 ? 4.260 74.704 79.629 1.00 18.39 209 GLN A C 1
ATOM 1662 O O . GLN A 1 209 ? 4.912 75.089 78.647 1.00 16.83 209 GLN A O 1
ATOM 1668 N N . ARG A 1 210 ? 2.934 74.599 79.612 1.00 18.32 210 ARG A N 1
ATOM 1669 C CA . ARG A 1 210 ? 2.129 75.091 78.490 1.00 15.14 210 ARG A CA 1
ATOM 1670 C C . ARG A 1 210 ? 2.561 74.737 77.067 1.00 13.60 210 ARG A C 1
ATOM 1671 O O . ARG A 1 210 ? 3.143 75.555 76.359 1.00 11.05 210 ARG A O 1
ATOM 1679 N N . VAL A 1 211 ? 2.269 73.514 76.650 1.00 17.52 211 VAL A N 1
ATOM 1680 C CA . VAL A 1 211 ? 2.567 73.096 75.280 1.00 16.49 211 VAL A CA 1
ATOM 1681 C C . VAL A 1 211 ? 1.396 72.318 74.659 1.00 16.46 211 VAL A C 1
ATOM 1682 O O . VAL A 1 211 ? 1.029 71.220 75.107 1.00 15.05 211 VAL A O 1
ATOM 1686 N N . GLY A 1 212 ? 0.813 72.906 73.626 1.00 16.58 212 GLY A N 1
ATOM 1687 C CA . GLY A 1 212 ? -0.261 72.239 72.901 1.00 16.05 212 GLY A CA 1
ATOM 1688 C C . GLY A 1 212 ? 0.143 72.174 71.436 1.00 16.91 212 GLY A C 1
ATOM 1689 O O . GLY A 1 212 ? 1.126 72.798 71.045 1.00 18.33 212 GLY A O 1
ATOM 1690 N N . TYR A 1 213 ? -0.557 71.399 70.614 1.00 19.69 213 TYR A N 1
ATOM 1691 C CA . TYR A 1 213 ? -0.200 71.362 69.195 1.00 19.45 213 TYR A CA 1
ATOM 1692 C C . TYR A 1 213 ? -1.402 71.090 68.308 1.00 17.37 213 TYR A C 1
ATOM 1693 O O . TYR A 1 213 ? -2.421 70.584 68.784 1.00 18.50 213 TYR A O 1
ATOM 1702 N N . VAL A 1 214 ? -1.270 71.431 67.030 1.00 16.61 214 VAL A N 1
ATOM 1703 C CA . VAL A 1 214 ? -2.359 71.313 66.073 1.00 18.43 214 VAL A CA 1
ATOM 1704 C C . VAL A 1 214 ? -1.941 70.594 64.819 1.00 20.13 214 VAL A C 1
ATOM 1705 O O . VAL A 1 214 ? -0.832 70.783 64.335 1.00 22.46 214 VAL A O 1
ATOM 1709 N N . VAL A 1 215 ? -2.858 69.783 64.306 1.00 22.32 215 VAL A N 1
ATOM 1710 C CA . VAL A 1 215 ? -2.644 68.997 63.112 1.00 22.47 215 VAL A CA 1
ATOM 1711 C C . VAL A 1 215 ? -3.784 69.344 62.188 1.00 23.70 215 VAL A C 1
ATOM 1712 O O . VAL A 1 215 ? -4.948 69.092 62.488 1.00 23.26 215 VAL A O 1
ATOM 1716 N N . ALA A 1 216 ? -3.454 69.943 61.058 1.00 24.87 216 ALA A N 1
ATOM 1717 C CA . ALA A 1 216 ? -4.491 70.322 60.134 1.00 21.79 216 ALA A CA 1
ATOM 1718 C C . ALA A 1 216 ? -3.924 70.466 58.758 1.00 22.99 216 ALA A C 1
ATOM 1719 O O . ALA A 1 216 ? -2.753 70.180 58.524 1.00 23.67 216 ALA A O 1
ATOM 1721 N N . SER A 1 217 ? -4.786 70.898 57.846 1.00 24.03 217 SER A N 1
ATOM 1722 C CA . SER A 1 217 ? -4.405 71.154 56.474 1.00 26.87 217 SER A CA 1
ATOM 1723 C C . SER A 1 217 ? -3.338 72.255 56.442 1.00 28.28 217 SER A C 1
ATOM 1724 O O . SER A 1 217 ? -3.262 73.125 57.335 1.00 27.32 217 SER A O 1
ATOM 1727 N N . GLU A 1 218 ? -2.533 72.217 55.398 1.00 27.79 218 GLU A N 1
ATOM 1728 C CA . GLU A 1 218 ? -1.476 73.179 55.214 1.00 29.85 218 GLU A CA 1
ATOM 1729 C C . GLU A 1 218 ? -2.040 74.586 55.150 1.00 29.05 218 GLU A C 1
ATOM 1730 O O . GLU A 1 218 ? -1.420 75.516 55.661 1.00 29.22 218 GLU A O 1
ATOM 1736 N N . LYS A 1 219 ? -3.196 74.759 54.515 1.00 27.08 219 LYS A N 1
ATOM 1737 C CA . LYS A 1 219 ? -3.766 76.102 54.425 1.00 25.01 219 LYS A CA 1
ATOM 1738 C C . LYS A 1 219 ? -4.117 76.571 55.812 1.00 21.07 219 LYS A C 1
ATOM 1739 O O . LYS A 1 219 ? -3.827 77.716 56.174 1.00 23.40 219 LYS A O 1
ATOM 1745 N N . PHE A 1 220 ? -4.727 75.708 56.608 1.00 18.56 220 PHE A N 1
ATOM 1746 C CA . PHE A 1 220 ? -5.053 76.160 57.951 1.00 21.41 220 PHE A CA 1
ATOM 1747 C C . PHE A 1 220 ? -3.783 76.452 58.770 1.00 22.33 220 PHE A C 1
ATOM 1748 O O . PHE A 1 220 ? -3.667 77.522 59.380 1.00 21.32 220 PHE A O 1
ATOM 1756 N N . ILE A 1 221 ? -2.837 75.507 58.788 1.00 22.06 221 ILE A N 1
ATOM 1757 C CA . ILE A 1 221 ? -1.617 75.723 59.546 1.00 23.21 221 ILE A CA 1
ATOM 1758 C C . ILE A 1 221 ? -0.985 77.069 59.175 1.00 23.15 221 ILE A C 1
ATOM 1759 O O . ILE A 1 221 ? -0.570 77.829 60.055 1.00 24.05 221 ILE A O 1
ATOM 1764 N N . ASP A 1 222 ? -0.933 77.362 57.878 1.00 23.11 222 ASP A N 1
ATOM 1765 C CA . ASP A 1 222 ? -0.351 78.614 57.410 1.00 26.64 222 ASP A CA 1
ATOM 1766 C C . ASP A 1 222 ? -1.104 79.848 57.970 1.00 28.41 222 ASP A C 1
ATOM 1767 O O . ASP A 1 222 ? -0.472 80.796 58.459 1.00 31.05 222 ASP A O 1
ATOM 1772 N N . ALA A 1 223 ? -2.436 79.849 57.926 1.00 26.43 223 ALA A N 1
ATOM 1773 C CA . ALA A 1 223 ? -3.181 81.000 58.444 1.00 24.62 223 ALA A CA 1
ATOM 1774 C C . ALA A 1 223 ? -3.041 81.142 59.966 1.00 23.45 223 ALA A C 1
ATOM 1775 O O . ALA A 1 223 ? -2.966 82.251 60.501 1.00 22.95 223 ALA A O 1
ATOM 1777 N N . TYR A 1 224 ? -2.987 80.009 60.647 1.00 20.68 224 TYR A N 1
ATOM 1778 C CA . TYR A 1 224 ? -2.861 79.971 62.093 1.00 21.05 224 TYR A CA 1
ATOM 1779 C C . TYR A 1 224 ? -1.519 80.572 62.500 1.00 20.33 224 TYR A C 1
ATOM 1780 O O . TYR A 1 224 ? -1.444 81.380 63.431 1.00 21.94 224 TYR A O 1
ATOM 1789 N N . ASN A 1 225 ? -0.476 80.169 61.780 1.00 19.26 225 ASN A N 1
ATOM 1790 C CA . ASN A 1 225 ? 0.872 80.651 62.009 1.00 17.31 225 ASN A CA 1
ATOM 1791 C C . ASN A 1 225 ? 1.023 82.160 61.782 1.00 18.34 225 ASN A C 1
ATOM 1792 O O . ASN A 1 225 ? 1.990 82.762 62.260 1.00 17.45 225 ASN A O 1
ATOM 1797 N N . ARG A 1 226 ? 0.099 82.776 61.040 1.00 17.67 226 ARG A N 1
ATOM 1798 C CA . ARG A 1 226 ? 0.172 84.232 60.817 1.00 17.38 226 ARG A CA 1
ATOM 1799 C C . ARG A 1 226 ? -0.586 85.013 61.889 1.00 17.61 226 ARG A C 1
ATOM 1800 O O . ARG A 1 226 ? -0.311 86.186 62.098 1.00 18.57 226 ARG A O 1
ATOM 1808 N N . VAL A 1 227 ? -1.545 84.369 62.549 1.00 17.28 227 VAL A N 1
ATOM 1809 C CA . VAL A 1 227 ? -2.378 85.029 63.556 1.00 16.99 227 VAL A CA 1
ATOM 1810 C C . VAL A 1 227 ? -1.884 84.906 64.985 1.00 16.57 227 VAL A C 1
ATOM 1811 O O . VAL A 1 227 ? -2.111 85.787 65.800 1.00 16.39 227 VAL A O 1
ATOM 1815 N N . ARG A 1 228 ? -1.229 83.794 65.280 1.00 15.88 228 ARG A N 1
ATOM 1816 C CA . ARG A 1 228 ? -0.651 83.588 66.603 1.00 17.57 228 ARG A CA 1
ATOM 1817 C C . ARG A 1 228 ? 0.605 84.453 66.832 1.00 16.10 228 ARG A C 1
ATOM 1818 O O . ARG A 1 228 ? 1.176 85.032 65.918 1.00 15.09 228 ARG A O 1
ATOM 1826 N N . LEU A 1 229 ? 1.025 84.502 68.088 1.00 18.04 229 LEU A N 1
ATOM 1827 C CA . LEU A 1 229 ? 2.240 85.192 68.484 1.00 18.97 229 LEU A CA 1
ATOM 1828 C C . LEU A 1 229 ? 3.384 84.374 67.843 1.00 20.28 229 LEU A C 1
ATOM 1829 O O . LEU A 1 229 ? 3.325 83.144 67.806 1.00 18.64 229 LEU A O 1
ATOM 1834 N N . PRO A 1 230 ? 4.411 85.058 67.299 1.00 19.21 230 PRO A N 1
ATOM 1835 C CA . PRO A 1 230 ? 5.554 84.388 66.662 1.00 17.14 230 PRO A CA 1
ATOM 1836 C C . PRO A 1 230 ? 6.258 83.438 67.620 1.00 19.52 230 PRO A C 1
ATOM 1837 O O . PRO A 1 230 ? 6.505 82.282 67.310 1.00 21.55 230 PRO A O 1
ATOM 1841 N N . PHE A 1 231 ? 6.600 83.935 68.796 1.00 21.35 231 PHE A N 1
ATOM 1842 C CA . PHE A 1 231 ? 7.310 83.081 69.744 1.00 20.64 231 PHE A CA 1
ATOM 1843 C C . PHE A 1 231 ? 6.444 82.784 70.951 1.00 21.34 231 PHE A C 1
ATOM 1844 O O . PHE A 1 231 ? 6.732 83.229 72.057 1.00 23.24 231 PHE A O 1
ATOM 1852 N N . ASN A 1 232 ? 5.384 82.014 70.706 1.00 20.70 232 ASN A N 1
ATOM 1853 C CA . ASN A 1 232 ? 4.428 81.645 71.735 1.00 17.34 232 ASN A CA 1
ATOM 1854 C C . ASN A 1 232 ? 4.857 80.479 72.633 1.00 16.92 232 ASN A C 1
ATOM 1855 O O . ASN A 1 232 ? 4.248 80.280 73.677 1.00 14.36 232 ASN A O 1
ATOM 1860 N N . VAL A 1 233 ? 5.836 79.665 72.231 1.00 15.51 233 VAL A N 1
ATOM 1861 C CA . VAL A 1 233 ? 6.259 78.569 73.117 1.00 16.48 233 VAL A CA 1
ATOM 1862 C C . VAL A 1 233 ? 7.759 78.652 73.461 1.00 15.72 233 VAL A C 1
ATOM 1863 O O . VAL A 1 233 ? 8.632 78.577 72.594 1.00 14.86 233 VAL A O 1
ATOM 1867 N N . SER A 1 234 ? 8.032 78.839 74.746 1.00 16.07 234 SER A N 1
ATOM 1868 C CA . SER A 1 234 ? 9.389 78.985 75.249 1.00 17.73 234 SER A CA 1
ATOM 1869 C C . SER A 1 234 ? 10.297 77.840 74.892 1.00 16.79 234 SER A C 1
ATOM 1870 O O . SER A 1 234 ? 9.864 76.697 74.688 1.00 17.44 234 SER A O 1
ATOM 1873 N N . TYR A 1 235 ? 11.571 78.192 74.830 1.00 15.98 235 TYR A N 1
ATOM 1874 C CA . TYR A 1 235 ? 12.639 77.284 74.510 1.00 15.05 235 TYR A CA 1
ATOM 1875 C C . TYR A 1 235 ? 12.624 76.068 75.421 1.00 14.90 235 TYR A C 1
ATOM 1876 O O . TYR A 1 235 ? 12.568 74.924 74.972 1.00 16.61 235 TYR A O 1
ATOM 1885 N N . VAL A 1 236 ? 12.649 76.323 76.716 1.00 17.27 236 VAL A N 1
ATOM 1886 C CA . VAL A 1 236 ? 12.638 75.224 77.658 1.00 19.56 236 VAL A CA 1
ATOM 1887 C C . VAL A 1 236 ? 11.354 74.402 77.588 1.00 20.88 236 VAL A C 1
ATOM 1888 O O . VAL A 1 236 ? 11.397 73.185 77.748 1.00 22.26 236 VAL A O 1
ATOM 1892 N N . SER A 1 237 ? 10.214 75.047 77.351 1.00 19.70 237 SER A N 1
ATOM 1893 C CA . SER A 1 237 ? 8.964 74.307 77.260 1.00 18.39 237 SER A CA 1
ATOM 1894 C C . SER A 1 237 ? 9.060 73.326 76.107 1.00 17.63 237 SER A C 1
ATOM 1895 O O . SER A 1 237 ? 8.676 72.165 76.233 1.00 16.87 237 SER A O 1
ATOM 1898 N N . GLN A 1 238 ? 9.586 73.788 74.981 1.00 16.44 238 GLN A N 1
ATOM 1899 C CA . GLN A 1 238 ? 9.763 72.902 73.840 1.00 19.00 238 GLN A CA 1
ATOM 1900 C C . GLN A 1 238 ? 10.724 71.731 74.151 1.00 19.45 238 GLN A C 1
ATOM 1901 O O . GLN A 1 238 ? 10.535 70.624 73.634 1.00 18.92 238 GLN A O 1
ATOM 1907 N N . MET A 1 239 ? 11.746 71.975 74.977 1.00 15.97 239 MET A N 1
ATOM 1908 C CA . MET A 1 239 ? 12.682 70.941 75.360 1.00 15.13 239 MET A CA 1
ATOM 1909 C C . MET A 1 239 ? 11.930 69.904 76.192 1.00 13.43 239 MET A C 1
ATOM 1910 O O . MET A 1 239 ? 12.049 68.716 75.972 1.00 11.36 239 MET A O 1
ATOM 1915 N N . PHE A 1 240 ? 11.146 70.369 77.152 1.00 16.09 240 PHE A N 1
ATOM 1916 C CA . PHE A 1 240 ? 10.365 69.457 77.995 1.00 15.66 240 PHE A CA 1
ATOM 1917 C C . PHE A 1 240 ? 9.442 68.549 77.136 1.00 14.39 240 PHE A C 1
ATOM 1918 O O . PHE A 1 240 ? 9.340 67.340 77.365 1.00 12.37 240 PHE A O 1
ATOM 1926 N N . ALA A 1 241 ? 8.757 69.132 76.162 1.00 13.45 241 ALA A N 1
ATOM 1927 C CA . ALA A 1 241 ? 7.885 68.329 75.296 1.00 18.52 241 ALA A CA 1
ATOM 1928 C C . ALA A 1 241 ? 8.731 67.304 74.494 1.00 18.72 241 ALA A C 1
ATOM 1929 O O . ALA A 1 241 ? 8.360 66.140 74.336 1.00 15.23 241 ALA A O 1
ATOM 1931 N N . LYS A 1 242 ? 9.881 67.756 73.995 1.00 18.67 242 LYS A N 1
ATOM 1932 C CA . LYS A 1 242 ? 10.742 66.872 73.236 1.00 21.46 242 LYS A CA 1
ATOM 1933 C C . LYS A 1 242 ? 11.247 65.669 74.036 1.00 23.62 242 LYS A C 1
ATOM 1934 O O . LYS A 1 242 ? 11.157 64.512 73.586 1.00 26.07 242 LYS A O 1
ATOM 1940 N N . VAL A 1 243 ? 11.749 65.911 75.233 1.00 22.36 243 VAL A N 1
ATOM 1941 C CA . VAL A 1 243 ? 12.238 64.779 75.986 1.00 23.36 243 VAL A CA 1
ATOM 1942 C C . VAL A 1 243 ? 11.077 63.875 76.364 1.00 21.92 243 VAL A C 1
ATOM 1943 O O . VAL A 1 243 ? 11.223 62.658 76.352 1.00 21.89 243 VAL A O 1
ATOM 1947 N N . ALA A 1 244 ? 9.925 64.453 76.697 1.00 22.65 244 ALA A N 1
ATOM 1948 C CA . ALA A 1 244 ? 8.765 63.633 77.046 1.00 23.71 244 ALA A CA 1
ATOM 1949 C C . ALA A 1 244 ? 8.479 62.694 75.877 1.00 23.49 244 ALA A C 1
ATOM 1950 O O . ALA A 1 244 ? 8.305 61.497 76.072 1.00 24.93 244 ALA A O 1
ATOM 1952 N N . LEU A 1 245 ? 8.434 63.232 74.659 1.00 22.06 245 LEU A N 1
ATOM 1953 C CA . LEU A 1 245 ? 8.199 62.373 73.496 1.00 23.64 245 LEU A CA 1
ATOM 1954 C C . LEU A 1 245 ? 9.312 61.344 73.281 1.00 24.31 245 LEU A C 1
ATOM 1955 O O . LEU A 1 245 ? 9.044 60.243 72.788 1.00 26.16 245 LEU A O 1
ATOM 1960 N N . ASP A 1 246 ? 10.556 61.685 73.618 1.00 23.59 246 ASP A N 1
ATOM 1961 C CA . ASP A 1 246 ? 11.638 60.712 73.457 1.00 22.32 246 ASP A CA 1
ATOM 1962 C C . ASP A 1 246 ? 11.543 59.598 74.490 1.00 21.31 246 ASP A C 1
ATOM 1963 O O . ASP A 1 246 ? 12.215 58.589 74.391 1.00 21.21 246 ASP A O 1
ATOM 1968 N N . HIS A 1 247 ? 10.707 59.781 75.489 1.00 19.65 247 HIS A N 1
ATOM 1969 C CA . HIS A 1 247 ? 10.529 58.761 76.499 1.00 21.05 247 HIS A CA 1
ATOM 1970 C C . HIS A 1 247 ? 9.052 58.499 76.652 1.00 21.52 247 HIS A C 1
ATOM 1971 O O . HIS A 1 247 ? 8.582 58.242 77.754 1.00 22.82 247 HIS A O 1
ATOM 1978 N N . ARG A 1 248 ? 8.322 58.585 75.543 1.00 25.08 248 ARG A N 1
ATOM 1979 C CA . ARG A 1 248 ? 6.878 58.386 75.549 1.00 27.91 248 ARG A CA 1
ATOM 1980 C C . ARG A 1 248 ? 6.380 57.102 76.237 1.00 29.43 248 ARG A C 1
ATOM 1981 O O . ARG A 1 248 ? 5.245 57.049 76.676 1.00 28.13 248 ARG A O 1
ATOM 1989 N N . GLU A 1 249 ? 7.215 56.075 76.373 1.00 31.62 249 GLU A N 1
ATOM 1990 C CA . GLU A 1 249 ? 6.755 54.858 77.047 1.00 31.99 249 GLU A CA 1
ATOM 1991 C C . GLU A 1 249 ? 6.564 55.003 78.557 1.00 30.27 249 GLU A C 1
ATOM 1992 O O . GLU A 1 249 ? 5.756 54.294 79.168 1.00 29.24 249 GLU A O 1
ATOM 1998 N N . ILE A 1 250 ? 7.307 55.896 79.185 1.00 27.45 250 ILE A N 1
ATOM 1999 C CA . ILE A 1 250 ? 7.110 56.038 80.624 1.00 26.39 250 ILE A CA 1
ATOM 2000 C C . ILE A 1 250 ? 5.722 56.636 80.917 1.00 27.19 250 ILE A C 1
ATOM 2001 O O . ILE A 1 250 ? 5.114 56.363 81.968 1.00 25.23 250 ILE A O 1
ATOM 2006 N N . PHE A 1 251 ? 5.204 57.428 79.985 1.00 25.59 251 PHE A N 1
ATOM 2007 C CA . PHE A 1 251 ? 3.910 58.055 80.206 1.00 26.30 251 PHE A CA 1
ATOM 2008 C C . PHE A 1 251 ? 2.757 57.170 79.834 1.00 29.42 251 PHE A C 1
ATOM 2009 O O . PHE A 1 251 ? 1.661 57.320 80.365 1.00 28.65 251 PHE A O 1
ATOM 2017 N N . GLU A 1 252 ? 2.998 56.240 78.919 1.00 31.43 252 GLU A N 1
ATOM 2018 C CA . GLU A 1 252 ? 1.943 55.318 78.519 1.00 33.79 252 GLU A CA 1
ATOM 2019 C C . GLU A 1 252 ? 1.676 54.378 79.680 1.00 32.03 252 GLU A C 1
ATOM 2020 O O . GLU A 1 252 ? 0.562 53.882 79.855 1.00 32.08 252 GLU A O 1
ATOM 2026 N N . GLU A 1 253 ? 2.707 54.140 80.472 1.00 29.72 253 GLU A N 1
ATOM 2027 C CA . GLU A 1 253 ? 2.584 53.270 81.629 1.00 33.38 253 GLU A CA 1
ATOM 2028 C C . GLU A 1 253 ? 1.713 53.968 82.667 1.00 31.57 253 GLU A C 1
ATOM 2029 O O . GLU A 1 253 ? 0.809 53.370 83.245 1.00 31.53 253 GLU A O 1
ATOM 2035 N N . ARG A 1 254 ? 1.988 55.249 82.889 1.00 30.80 254 ARG A N 1
ATOM 2036 C CA . ARG A 1 254 ? 1.229 56.020 83.863 1.00 29.01 254 ARG A CA 1
ATOM 2037 C C . ARG A 1 254 ? -0.207 56.135 83.387 1.00 26.36 254 ARG A C 1
ATOM 2038 O O . ARG A 1 254 ? -1.155 56.035 84.164 1.00 23.79 254 ARG A O 1
ATOM 2046 N N . THR A 1 255 ? -0.357 56.340 82.094 1.00 25.62 255 THR A N 1
ATOM 2047 C CA . THR A 1 255 ? -1.687 56.474 81.533 1.00 29.91 255 THR A CA 1
ATOM 2048 C C . THR A 1 255 ? -2.445 55.150 81.627 1.00 30.91 255 THR A C 1
ATOM 2049 O O . THR A 1 255 ? -3.658 55.127 81.824 1.00 31.48 255 THR A O 1
ATOM 2053 N N . LYS A 1 256 ? -1.738 54.040 81.491 1.00 28.98 256 LYS A N 1
ATOM 2054 C CA . LYS A 1 256 ? -2.413 52.759 81.576 1.00 30.12 256 LYS A CA 1
ATOM 2055 C C . LYS A 1 256 ? -2.973 52.641 83.001 1.00 29.47 256 LYS A C 1
ATOM 2056 O O . LYS A 1 256 ? -4.105 52.208 83.221 1.00 27.18 256 LYS A O 1
ATOM 2062 N N . PHE A 1 257 ? -2.166 53.048 83.965 1.00 27.55 257 PHE A N 1
ATOM 2063 C CA . PHE A 1 257 ? -2.574 53.036 85.358 1.00 29.22 257 PHE A CA 1
ATOM 2064 C C . PHE A 1 257 ? -3.773 53.975 85.563 1.00 31.08 257 PHE A C 1
ATOM 2065 O O . PHE A 1 257 ? -4.727 53.652 86.292 1.00 29.54 257 PHE A O 1
ATOM 2073 N N . ILE A 1 258 ? -3.713 55.147 84.929 1.00 29.96 258 ILE A N 1
ATOM 2074 C CA . ILE A 1 258 ? -4.795 56.102 85.080 1.00 26.09 258 ILE A CA 1
ATOM 2075 C C . ILE A 1 258 ? -6.112 55.520 84.593 1.00 24.03 258 ILE A C 1
ATOM 2076 O O . ILE A 1 258 ? -7.130 55.676 85.284 1.00 19.61 258 ILE A O 1
ATOM 2081 N N . VAL A 1 259 ? -6.109 54.872 83.426 1.00 21.96 259 VAL A N 1
ATOM 2082 C CA . VAL A 1 259 ? -7.351 54.318 82.901 1.00 26.05 259 VAL A CA 1
ATOM 2083 C C . VAL A 1 259 ? -7.865 53.161 83.752 1.00 28.32 259 VAL A C 1
ATOM 2084 O O . VAL A 1 259 ? -9.074 53.028 83.930 1.00 28.85 259 VAL A O 1
ATOM 2088 N N . GLU A 1 260 ? -6.959 52.363 84.317 1.00 28.12 260 GLU A N 1
ATOM 2089 C CA . GLU A 1 260 ? -7.368 51.225 85.139 1.00 29.69 260 GLU A CA 1
ATOM 2090 C C . GLU A 1 260 ? -8.153 51.750 86.302 1.00 27.87 260 GLU A C 1
ATOM 2091 O O . GLU A 1 260 ? -9.273 51.308 86.600 1.00 27.48 260 GLU A O 1
ATOM 2097 N N . GLU A 1 261 ? -7.532 52.722 86.947 1.00 27.95 261 GLU A N 1
ATOM 2098 C CA . GLU A 1 261 ? -8.109 53.416 88.089 1.00 24.47 261 GLU A CA 1
ATOM 2099 C C . GLU A 1 261 ? -9.480 54.004 87.682 1.00 25.85 261 GLU A C 1
ATOM 2100 O O . GLU A 1 261 ? -10.447 53.901 88.428 1.00 24.36 261 GLU A O 1
ATOM 2106 N N . ARG A 1 262 ? -9.571 54.613 86.499 1.00 26.14 262 ARG A N 1
ATOM 2107 C CA . ARG A 1 262 ? -10.842 55.202 86.058 1.00 27.17 262 ARG A CA 1
ATOM 2108 C C . ARG A 1 262 ? -11.948 54.150 85.941 1.00 28.24 262 ARG A C 1
ATOM 2109 O O . ARG A 1 262 ? -13.056 54.329 86.460 1.00 27.42 262 ARG A O 1
ATOM 2117 N N . GLU A 1 263 ? -11.645 53.055 85.250 1.00 28.66 263 GLU A N 1
ATOM 2118 C CA . GLU A 1 263 ? -12.624 52.002 85.067 1.00 29.64 263 GLU A CA 1
ATOM 2119 C C . GLU A 1 263 ? -12.978 51.366 86.408 1.00 30.38 263 GLU A C 1
ATOM 2120 O O . GLU A 1 263 ? -14.124 51.008 86.670 1.00 31.44 263 GLU A O 1
ATOM 2126 N N . ARG A 1 264 ? -11.987 51.253 87.275 1.00 30.91 264 ARG A N 1
ATOM 2127 C CA . ARG A 1 264 ? -12.216 50.684 88.590 1.00 30.09 264 ARG A CA 1
ATOM 2128 C C . ARG A 1 264 ? -13.198 51.579 89.383 1.00 30.90 264 ARG A C 1
ATOM 2129 O O . ARG A 1 264 ? -14.164 51.082 89.979 1.00 31.45 264 ARG A O 1
ATOM 2137 N N . MET A 1 265 ? -12.967 52.892 89.388 1.00 29.10 265 MET A N 1
ATOM 2138 C CA . MET A 1 265 ? -13.866 53.797 90.096 1.00 29.14 265 MET A CA 1
ATOM 2139 C C . MET A 1 265 ? -15.246 53.798 89.444 1.00 30.24 265 MET A C 1
ATOM 2140 O O . MET A 1 265 ? -16.269 53.877 90.129 1.00 31.72 265 MET A O 1
ATOM 2145 N N . LYS A 1 266 ? -15.276 53.710 88.121 1.00 29.15 266 LYS A N 1
ATOM 2146 C CA . LYS A 1 266 ? -16.539 53.687 87.418 1.00 29.83 266 LYS A CA 1
ATOM 2147 C C . LYS A 1 266 ? -17.398 52.493 87.838 1.00 32.45 266 LYS A C 1
ATOM 2148 O O . LYS A 1 266 ? -18.609 52.636 88.013 1.00 33.60 266 LYS A O 1
ATOM 2154 N N . SER A 1 267 ? -16.792 51.317 88.011 1.00 31.26 267 SER A N 1
ATOM 2155 C CA . SER A 1 267 ? -17.570 50.141 88.421 1.00 32.62 267 SER A CA 1
ATOM 2156 C C . SER A 1 267 ? -18.094 50.310 89.834 1.00 33.34 267 SER A C 1
ATOM 2157 O O . SER A 1 267 ? -19.253 49.996 90.122 1.00 33.97 267 SER A O 1
ATOM 2160 N N . ALA A 1 268 ? -17.238 50.810 90.720 1.00 32.24 268 ALA A N 1
ATOM 2161 C CA . ALA A 1 268 ? -17.630 50.988 92.115 1.00 32.61 268 ALA A CA 1
ATOM 2162 C C . ALA A 1 268 ? -18.749 51.997 92.260 1.00 33.95 268 ALA A C 1
ATOM 2163 O O . ALA A 1 268 ? -19.668 51.805 93.060 1.00 34.88 268 ALA A O 1
ATOM 2165 N N . LEU A 1 269 ? -18.677 53.085 91.498 1.00 34.67 269 LEU A N 1
ATOM 2166 C CA . LEU A 1 269 ? -19.714 54.101 91.603 1.00 33.96 269 LEU A CA 1
ATOM 2167 C C . LEU A 1 269 ? -21.045 53.539 91.098 1.00 34.92 269 LEU A C 1
ATOM 2168 O O . LEU A 1 269 ? -22.070 53.714 91.756 1.00 34.50 269 LEU A O 1
ATOM 2173 N N . ARG A 1 270 ? -21.025 52.851 89.957 1.00 36.25 270 ARG A N 1
ATOM 2174 C CA . ARG A 1 270 ? -22.236 52.258 89.404 1.00 38.37 270 ARG A CA 1
ATOM 2175 C C . ARG A 1 270 ? -22.824 51.356 90.473 1.00 42.24 270 ARG A C 1
ATOM 2176 O O . ARG A 1 270 ? -24.018 51.445 90.805 1.00 40.07 270 ARG A O 1
ATOM 2184 N N . GLU A 1 271 ? -21.958 50.486 90.999 1.00 43.35 271 GLU A N 1
ATOM 2185 C CA . GLU A 1 271 ? -22.316 49.542 92.043 1.00 45.34 271 GLU A CA 1
ATOM 2186 C C . GLU A 1 271 ? -22.983 50.242 93.204 1.00 45.39 271 GLU A C 1
ATOM 2187 O O . GLU A 1 271 ? -24.002 49.785 93.702 1.00 47.52 271 GLU A O 1
ATOM 2193 N N . MET A 1 272 ? -22.409 51.356 93.632 1.00 44.06 272 MET A N 1
ATOM 2194 C CA . MET A 1 272 ? -22.961 52.096 94.748 1.00 42.16 272 MET A CA 1
ATOM 2195 C C . MET A 1 272 ? -24.310 52.698 94.432 1.00 41.05 272 MET A C 1
ATOM 2196 O O . MET A 1 272 ? -25.038 53.090 95.341 1.00 43.72 272 MET A O 1
ATOM 2201 N N . GLY A 1 273 ? -24.659 52.762 93.153 1.00 38.75 273 GLY A N 1
ATOM 2202 C CA . GLY A 1 273 ? -25.936 53.355 92.786 1.00 36.84 273 GLY A CA 1
ATOM 2203 C C . GLY A 1 273 ? -25.858 54.729 92.134 1.00 35.03 273 GLY A C 1
ATOM 2204 O O . GLY A 1 273 ? -26.879 55.297 91.777 1.00 37.07 273 GLY A O 1
ATOM 2205 N N . TYR A 1 274 ? -24.664 55.289 91.988 1.00 33.49 274 TYR A N 1
ATOM 2206 C CA . TYR A 1 274 ? -24.538 56.586 91.341 1.00 32.71 274 TYR A CA 1
ATOM 2207 C C . TYR A 1 274 ? -24.639 56.482 89.833 1.00 33.48 274 TYR A C 1
ATOM 2208 O O . TYR A 1 274 ? -24.180 55.499 89.218 1.00 32.85 274 TYR A O 1
ATOM 2217 N N . ARG A 1 275 ? -25.230 57.523 89.251 1.00 34.40 275 ARG A N 1
ATOM 2218 C CA . ARG A 1 275 ? -25.397 57.643 87.801 1.00 35.43 275 ARG A CA 1
ATOM 2219 C C . ARG A 1 275 ? -24.163 58.383 87.254 1.00 33.37 275 ARG A C 1
ATOM 2220 O O . ARG A 1 275 ? -23.916 59.540 87.628 1.00 32.53 275 ARG A O 1
ATOM 2228 N N . ILE A 1 276 ? -23.385 57.723 86.394 1.00 29.45 276 ILE A N 1
ATOM 2229 C CA . ILE A 1 276 ? -22.184 58.347 85.814 1.00 26.55 276 ILE A CA 1
ATOM 2230 C C . ILE A 1 276 ? -22.138 58.303 84.272 1.00 27.39 276 ILE A C 1
ATOM 2231 O O . ILE A 1 276 ? -22.920 57.599 83.628 1.00 25.80 276 ILE A O 1
ATOM 2236 N N . THR A 1 277 ? -21.220 59.069 83.686 1.00 24.13 277 THR A N 1
ATOM 2237 C CA . THR A 1 277 ? -21.045 59.054 82.241 1.00 21.87 277 THR A CA 1
ATOM 2238 C C . THR A 1 277 ? -20.009 57.975 81.956 1.00 22.34 277 THR A C 1
ATOM 2239 O O . THR A 1 277 ? -19.332 57.477 82.864 1.00 20.54 277 THR A O 1
ATOM 2243 N N . ASP A 1 278 ? -19.892 57.608 80.693 1.00 20.77 278 ASP A N 1
ATOM 2244 C CA . ASP A 1 278 ? -18.915 56.611 80.301 1.00 22.55 278 ASP A CA 1
ATOM 2245 C C . ASP A 1 278 ? -17.650 57.397 79.907 1.00 19.73 278 ASP A C 1
ATOM 2246 O O . ASP A 1 278 ? -17.270 57.458 78.740 1.00 18.80 278 ASP A O 1
ATOM 2251 N N . SER A 1 279 ? -16.994 57.994 80.893 1.00 21.67 279 SER A N 1
ATOM 2252 C CA . SER A 1 279 ? -15.799 58.801 80.645 1.00 22.10 279 SER A CA 1
ATOM 2253 C C . SER A 1 279 ? -14.596 58.025 80.116 1.00 21.50 279 SER A C 1
ATOM 2254 O O . SER A 1 279 ? -14.267 56.946 80.610 1.00 23.96 279 SER A O 1
ATOM 2257 N N . ARG A 1 280 ? -13.936 58.604 79.122 1.00 19.39 280 ARG A N 1
ATOM 2258 C CA . ARG A 1 280 ? -12.760 58.011 78.510 1.00 17.46 280 ARG A CA 1
ATOM 2259 C C . ARG A 1 280 ? -11.612 58.986 78.691 1.00 17.35 280 ARG A C 1
ATOM 2260 O O . ARG A 1 280 ? -10.665 58.983 77.921 1.00 19.45 280 ARG A O 1
ATOM 2268 N N . GLY A 1 281 ? -11.725 59.844 79.696 1.00 16.95 281 GLY A N 1
ATOM 2269 C CA . GLY A 1 281 ? -10.673 60.795 79.995 1.00 17.27 281 GLY A CA 1
ATOM 2270 C C . GLY A 1 281 ? -9.901 60.346 81.234 1.00 16.71 281 GLY A C 1
ATOM 2271 O O . GLY A 1 281 ? -9.895 59.167 81.588 1.00 16.90 281 GLY A O 1
ATOM 2272 N N . ASN A 1 282 ? -9.231 61.285 81.891 1.00 17.39 282 ASN A N 1
ATOM 2273 C CA . ASN A 1 282 ? -8.465 60.968 83.089 1.00 19.76 282 ASN A CA 1
ATOM 2274 C C . ASN A 1 282 ? -9.243 61.447 84.312 1.00 20.49 282 ASN A C 1
ATOM 2275 O O . ASN A 1 282 ? -8.672 62.030 85.239 1.00 20.79 282 ASN A O 1
ATOM 2280 N N . PHE A 1 283 ? -10.549 61.189 84.305 1.00 17.66 283 PHE A N 1
ATOM 2281 C CA . PHE A 1 283 ? -11.412 61.595 85.406 1.00 18.33 283 PHE A CA 1
ATOM 2282 C C . PHE A 1 283 ? -12.784 60.928 85.229 1.00 15.54 283 PHE A C 1
ATOM 2283 O O . PHE A 1 283 ? -13.082 60.372 84.176 1.00 11.97 283 PHE A O 1
ATOM 2291 N N . VAL A 1 284 ? -13.620 61.001 86.253 1.00 15.24 284 VAL A N 1
ATOM 2292 C CA . VAL A 1 284 ? -14.967 60.490 86.121 1.00 18.10 284 VAL A CA 1
ATOM 2293 C C . VAL A 1 284 ? -15.934 61.658 86.334 1.00 22.06 284 VAL A C 1
ATOM 2294 O O . VAL A 1 284 ? -15.566 62.726 86.853 1.00 22.75 284 VAL A O 1
ATOM 2298 N N . PHE A 1 285 ? -17.167 61.462 85.898 1.00 22.30 285 PHE A N 1
ATOM 2299 C CA . PHE A 1 285 ? -18.181 62.466 86.110 1.00 22.93 285 PHE A CA 1
ATOM 2300 C C . PHE A 1 285 ? -19.346 61.839 86.875 1.00 24.42 285 PHE A C 1
ATOM 2301 O O . PHE A 1 285 ? -19.914 60.839 86.427 1.00 21.64 285 PHE A O 1
ATOM 2309 N N . VAL A 1 286 ? -19.684 62.435 88.021 1.00 24.93 286 VAL A N 1
ATOM 2310 C CA . VAL A 1 286 ? -20.769 61.949 88.865 1.00 28.41 286 VAL A CA 1
ATOM 2311 C C . VAL A 1 286 ? -21.945 62.910 88.838 1.00 28.87 286 VAL A C 1
ATOM 2312 O O . VAL A 1 286 ? -21.794 64.069 89.197 1.00 30.35 286 VAL A O 1
ATOM 2316 N N . PHE A 1 287 ? -23.109 62.442 88.395 1.00 30.13 287 PHE A N 1
ATOM 2317 C CA . PHE A 1 287 ? -24.286 63.303 88.360 1.00 34.86 287 PHE A CA 1
ATOM 2318 C C . PHE A 1 287 ? -24.835 63.428 89.787 1.00 36.50 287 PHE A C 1
ATOM 2319 O O . PHE A 1 287 ? -24.905 62.446 90.515 1.00 37.30 287 PHE A O 1
ATOM 2327 N N . MET A 1 288 ? -25.214 64.636 90.186 1.00 40.59 288 MET A N 1
ATOM 2328 C CA . MET A 1 288 ? -25.758 64.869 91.517 1.00 44.35 288 MET A CA 1
ATOM 2329 C C . MET A 1 288 ? -26.746 66.026 91.470 1.00 47.16 288 MET A C 1
ATOM 2330 O O . MET A 1 288 ? -26.482 67.058 90.847 1.00 44.96 288 MET A O 1
ATOM 2335 N N . GLU A 1 289 ? -27.884 65.835 92.132 1.00 50.56 289 GLU A N 1
ATOM 2336 C CA . GLU A 1 289 ? -28.942 66.827 92.177 1.00 55.30 289 GLU A CA 1
ATOM 2337 C C . GLU A 1 289 ? -28.548 68.015 93.047 1.00 56.91 289 GLU A C 1
ATOM 2338 O O . GLU A 1 289 ? -28.864 68.080 94.232 1.00 58.79 289 GLU A O 1
ATOM 2344 N N . LYS A 1 290 ? -27.837 68.940 92.420 1.00 58.09 290 LYS A N 1
ATOM 2345 C CA . LYS A 1 290 ? -27.358 70.180 93.005 1.00 58.88 290 LYS A CA 1
ATOM 2346 C C . LYS A 1 290 ? -27.329 70.345 94.526 1.00 61.22 290 LYS A C 1
ATOM 2347 O O . LYS A 1 290 ? -26.253 70.517 95.109 1.00 60.89 290 LYS A O 1
ATOM 2353 N N . GLU A 1 291 ? -28.488 70.308 95.176 1.00 62.90 291 GLU A N 1
ATOM 2354 C CA . GLU A 1 291 ? -28.525 70.454 96.632 1.00 63.51 291 GLU A CA 1
ATOM 2355 C C . GLU A 1 291 ? -27.586 69.472 97.328 1.00 62.61 291 GLU A C 1
ATOM 2356 O O . GLU A 1 291 ? -26.709 69.881 98.092 1.00 63.07 291 GLU A O 1
ATOM 2362 N N . GLU A 1 292 ? -27.767 68.179 97.077 1.00 58.87 292 GLU A N 1
ATOM 2363 C CA . GLU A 1 292 ? -26.906 67.193 97.708 1.00 56.55 292 GLU A CA 1
ATOM 2364 C C . GLU A 1 292 ? -25.455 67.390 97.313 1.00 53.48 292 GLU A C 1
ATOM 2365 O O . GLU A 1 292 ? -24.559 67.120 98.096 1.00 53.63 292 GLU A O 1
ATOM 2371 N N . LYS A 1 293 ? -25.225 67.868 96.096 1.00 51.56 293 LYS A N 1
ATOM 2372 C CA . LYS A 1 293 ? -23.867 68.119 95.622 1.00 48.56 293 LYS A CA 1
ATOM 2373 C C . LYS A 1 293 ? -23.190 69.106 96.584 1.00 48.09 293 LYS A C 1
ATOM 2374 O O . LYS A 1 293 ? -22.040 68.908 97.003 1.00 46.73 293 LYS A O 1
ATOM 2380 N N . GLU A 1 294 ? -23.926 70.161 96.937 1.00 46.85 294 GLU A N 1
ATOM 2381 C CA . GLU A 1 294 ? -23.448 71.195 97.854 1.00 44.74 294 GLU A CA 1
ATOM 2382 C C . GLU A 1 294 ? -22.975 70.580 99.161 1.00 43.08 294 GLU A C 1
ATOM 2383 O O . GLU A 1 294 ? -22.016 71.063 99.776 1.00 40.07 294 GLU A O 1
ATOM 2389 N N . ARG A 1 295 ? -23.678 69.526 99.580 1.00 42.82 295 ARG A N 1
ATOM 2390 C CA . ARG A 1 295 ? -23.370 68.818 100.812 1.00 42.90 295 ARG A CA 1
ATOM 2391 C C . ARG A 1 295 ? -21.979 68.217 100.678 1.00 42.71 295 ARG A C 1
ATOM 2392 O O . ARG A 1 295 ? -21.094 68.481 101.490 1.00 43.89 295 ARG A O 1
ATOM 2400 N N . LEU A 1 296 ? -21.787 67.423 99.635 1.00 40.37 296 LEU A N 1
ATOM 2401 C CA . LEU A 1 296 ? -20.508 66.787 99.401 1.00 39.09 296 LEU A CA 1
ATOM 2402 C C . LEU A 1 296 ? -19.380 67.812 99.384 1.00 38.40 296 LEU A C 1
ATOM 2403 O O . LEU A 1 296 ? -18.384 67.679 100.094 1.00 36.64 296 LEU A O 1
ATOM 2408 N N . LEU A 1 297 ? -19.533 68.830 98.553 1.00 37.28 297 LEU A N 1
ATOM 2409 C CA . LEU A 1 297 ? -18.526 69.875 98.446 1.00 38.32 297 LEU A CA 1
ATOM 2410 C C . LEU A 1 297 ? -18.094 70.410 99.816 1.00 37.57 297 LEU A C 1
ATOM 2411 O O . LEU A 1 297 ? -16.899 70.555 100.079 1.00 36.59 297 LEU A O 1
ATOM 2416 N N . GLU A 1 298 ? -19.067 70.709 100.675 1.00 36.99 298 GLU A N 1
ATOM 2417 C CA . GLU A 1 298 ? -18.787 71.186 102.033 1.00 37.37 298 GLU A CA 1
ATOM 2418 C C . GLU A 1 298 ? -18.045 70.091 102.803 1.00 34.90 298 GLU A C 1
ATOM 2419 O O . GLU A 1 298 ? -17.007 70.334 103.416 1.00 34.14 298 GLU A O 1
ATOM 2425 N N . HIS A 1 299 ? -18.602 68.887 102.783 1.00 31.01 299 HIS A N 1
ATOM 2426 C CA . HIS A 1 299 ? -17.969 67.772 103.458 1.00 32.17 299 HIS A CA 1
ATOM 2427 C C . HIS A 1 299 ? -16.510 67.688 103.068 1.00 30.30 299 HIS A C 1
ATOM 2428 O O . HIS A 1 299 ? -15.636 67.769 103.914 1.00 32.06 299 HIS A O 1
ATOM 2435 N N . LEU A 1 300 ? -16.270 67.522 101.773 1.00 33.15 300 LEU A N 1
ATOM 2436 C CA . LEU A 1 300 ? -14.918 67.447 101.224 1.00 35.39 300 LEU A CA 1
ATOM 2437 C C . LEU A 1 300 ? -14.103 68.664 101.655 1.00 36.89 300 LEU A C 1
ATOM 2438 O O . LEU A 1 300 ? -12.928 68.558 101.968 1.00 35.78 300 LEU A O 1
ATOM 2443 N N . ARG A 1 301 ? -14.754 69.817 101.690 1.00 38.81 301 ARG A N 1
ATOM 2444 C CA . ARG A 1 301 ? -14.116 71.056 102.085 1.00 42.44 301 ARG A CA 1
ATOM 2445 C C . ARG A 1 301 ? -13.616 70.853 103.509 1.00 45.01 301 ARG A C 1
ATOM 2446 O O . ARG A 1 301 ? -12.673 71.514 103.962 1.00 46.48 301 ARG A O 1
ATOM 2454 N N . THR A 1 302 ? -14.253 69.917 104.203 1.00 44.33 302 THR A N 1
ATOM 2455 C CA . THR A 1 302 ? -13.899 69.604 105.576 1.00 43.11 302 THR A CA 1
ATOM 2456 C C . THR A 1 302 ? -12.735 68.632 105.635 1.00 42.51 302 THR A C 1
ATOM 2457 O O . THR A 1 302 ? -12.005 68.580 106.617 1.00 42.37 302 THR A O 1
ATOM 2461 N N . LYS A 1 303 ? -12.563 67.854 104.582 1.00 42.20 303 LYS A N 1
ATOM 2462 C CA . LYS A 1 303 ? -11.477 66.888 104.552 1.00 42.32 303 LYS A CA 1
ATOM 2463 C C . LYS A 1 303 ? -10.310 67.383 103.690 1.00 42.24 303 LYS A C 1
ATOM 2464 O O . LYS A 1 303 ? -9.373 66.632 103.396 1.00 40.08 303 LYS A O 1
ATOM 2470 N N . ASN A 1 304 ? -10.373 68.655 103.303 1.00 42.60 304 ASN A N 1
ATOM 2471 C CA . ASN A 1 304 ? -9.343 69.262 102.464 1.00 42.73 304 ASN A CA 1
ATOM 2472 C C . ASN A 1 304 ? -9.284 68.576 101.104 1.00 40.89 304 ASN A C 1
ATOM 2473 O O . ASN A 1 304 ? -8.201 68.314 100.567 1.00 39.23 304 ASN A O 1
ATOM 2478 N N . VAL A 1 305 ? -10.458 68.294 100.555 1.00 37.19 305 VAL A N 1
ATOM 2479 C CA . VAL A 1 305 ? -10.559 67.633 99.271 1.00 36.45 305 VAL A CA 1
ATOM 2480 C C . VAL A 1 305 ? -11.317 68.487 98.249 1.00 34.62 305 VAL A C 1
ATOM 2481 O O . VAL A 1 305 ? -12.441 68.919 98.507 1.00 35.23 305 VAL A O 1
ATOM 2485 N N . ALA A 1 306 ? -10.703 68.716 97.092 1.00 32.44 306 ALA A N 1
ATOM 2486 C CA . ALA A 1 306 ? -11.337 69.514 96.043 1.00 31.49 306 ALA A CA 1
ATOM 2487 C C . ALA A 1 306 ? -11.593 68.776 94.718 1.00 29.88 306 ALA A C 1
ATOM 2488 O O . ALA A 1 306 ? -10.664 68.226 94.103 1.00 28.61 306 ALA A O 1
ATOM 2490 N N . VAL A 1 307 ? -12.857 68.774 94.296 1.00 24.85 307 VAL A N 1
ATOM 2491 C CA . VAL A 1 307 ? -13.270 68.184 93.034 1.00 21.35 307 VAL A CA 1
ATOM 2492 C C . VAL A 1 307 ? -13.826 69.359 92.192 1.00 21.89 307 VAL A C 1
ATOM 2493 O O . VAL A 1 307 ? -13.916 70.483 92.667 1.00 20.75 307 VAL A O 1
ATOM 2497 N N . ARG A 1 308 ? -14.155 69.125 90.935 1.00 20.94 308 ARG A N 1
ATOM 2498 C CA . ARG A 1 308 ? -14.708 70.184 90.127 1.00 19.95 308 ARG A CA 1
ATOM 2499 C C . ARG A 1 308 ? -16.237 70.085 90.085 1.00 19.02 308 ARG A C 1
ATOM 2500 O O . ARG A 1 308 ? -16.805 69.044 89.808 1.00 17.61 308 ARG A O 1
ATOM 2508 N N . SER A 1 309 ? -16.909 71.189 90.364 1.00 21.42 309 SER A N 1
ATOM 2509 C CA . SER A 1 309 ? -18.363 71.203 90.319 1.00 22.45 309 SER A CA 1
ATOM 2510 C C . SER A 1 309 ? -18.887 71.775 89.002 1.00 22.00 309 SER A C 1
ATOM 2511 O O . SER A 1 309 ? -18.403 72.788 88.539 1.00 20.56 309 SER A O 1
ATOM 2514 N N . PHE A 1 310 ? -19.870 71.111 88.402 1.00 23.93 310 PHE A N 1
ATOM 2515 C CA . PHE A 1 310 ? -20.506 71.607 87.176 1.00 26.40 310 PHE A CA 1
ATOM 2516 C C . PHE A 1 310 ? -21.998 71.592 87.433 1.00 27.27 310 PHE A C 1
ATOM 2517 O O . PHE A 1 310 ? -22.430 71.091 88.477 1.00 29.02 310 PHE A O 1
ATOM 2525 N N . ARG A 1 311 ? -22.784 72.126 86.500 1.00 29.72 311 ARG A N 1
ATOM 2526 C CA . ARG A 1 311 ? -24.236 72.176 86.686 1.00 31.49 311 ARG A CA 1
ATOM 2527 C C . ARG A 1 311 ? -24.902 70.825 86.965 1.00 32.06 311 ARG A C 1
ATOM 2528 O O . ARG A 1 311 ? -25.799 70.754 87.795 1.00 31.93 311 ARG A O 1
ATOM 2536 N N . GLU A 1 312 ? -24.474 69.754 86.297 1.00 32.02 312 GLU A N 1
ATOM 2537 C CA . GLU A 1 312 ? -25.095 68.452 86.546 1.00 32.48 312 GLU A CA 1
ATOM 2538 C C . GLU A 1 312 ? -24.396 67.535 87.533 1.00 30.61 312 GLU A C 1
ATOM 2539 O O . GLU A 1 312 ? -24.885 66.437 87.795 1.00 30.15 312 GLU A O 1
ATOM 2545 N N . GLY A 1 313 ? -23.272 67.959 88.103 1.00 27.85 313 GLY A N 1
ATOM 2546 C CA . GLY A 1 313 ? -22.603 67.087 89.047 1.00 22.98 313 GLY A CA 1
ATOM 2547 C C . GLY A 1 313 ? -21.156 67.428 89.271 1.00 21.03 313 GLY A C 1
ATOM 2548 O O . GLY A 1 313 ? -20.744 68.583 89.153 1.00 16.66 313 GLY A O 1
ATOM 2549 N N . VAL A 1 314 ? -20.371 66.413 89.604 1.00 18.63 314 VAL A N 1
ATOM 2550 C CA . VAL A 1 314 ? -18.957 66.636 89.858 1.00 18.81 314 VAL A CA 1
ATOM 2551 C C . VAL A 1 314 ? -18.056 65.811 88.965 1.00 18.48 314 VAL A C 1
ATOM 2552 O O . VAL A 1 314 ? -18.348 64.665 88.630 1.00 18.97 314 VAL A O 1
ATOM 2556 N N . ARG A 1 315 ? -16.963 66.430 88.563 1.00 16.79 315 ARG A N 1
ATOM 2557 C CA . ARG A 1 315 ? -15.975 65.762 87.737 1.00 17.92 315 ARG A CA 1
ATOM 2558 C C . ARG A 1 315 ? -14.799 65.545 88.688 1.00 18.57 315 ARG A C 1
ATOM 2559 O O . ARG A 1 315 ? -14.253 66.483 89.266 1.00 17.49 315 ARG A O 1
ATOM 2567 N N . ILE A 1 316 ? -14.470 64.289 88.906 1.00 18.40 316 ILE A N 1
ATOM 2568 C CA . ILE A 1 316 ? -13.387 63.936 89.794 1.00 21.00 316 ILE A CA 1
ATOM 2569 C C . ILE A 1 316 ? -12.242 63.398 88.951 1.00 23.74 316 ILE A C 1
ATOM 2570 O O . ILE A 1 316 ? -12.412 62.442 88.169 1.00 23.16 316 ILE A O 1
ATOM 2575 N N . THR A 1 317 ? -11.094 64.050 89.105 1.00 22.79 317 THR A N 1
ATOM 2576 C CA . THR A 1 317 ? -9.878 63.682 88.420 1.00 23.70 317 THR A CA 1
ATOM 2577 C C . THR A 1 317 ? -9.246 62.459 89.114 1.00 23.49 317 THR A C 1
ATOM 2578 O O . THR A 1 317 ? -9.342 62.285 90.324 1.00 25.71 317 THR A O 1
ATOM 2582 N N . ILE A 1 318 ? -8.603 61.605 88.346 1.00 24.24 318 ILE A N 1
ATOM 2583 C CA . ILE A 1 318 ? -7.955 60.442 88.904 1.00 22.07 318 ILE A CA 1
ATOM 2584 C C . ILE A 1 318 ? -6.597 60.824 89.461 1.00 22.57 318 ILE A C 1
ATOM 2585 O O . ILE A 1 318 ? -5.755 61.395 88.780 1.00 27.59 318 ILE A O 1
ATOM 2590 N N . GLY A 1 319 ? -6.404 60.522 90.729 1.00 26.11 319 GLY A N 1
ATOM 2591 C CA . GLY A 1 319 ? -5.136 60.801 91.365 1.00 25.63 319 GLY A CA 1
ATOM 2592 C C . GLY A 1 319 ? -4.500 59.476 91.730 1.00 28.79 319 GLY A C 1
ATOM 2593 O O . GLY A 1 319 ? -4.755 58.443 91.093 1.00 23.85 319 GLY A O 1
ATOM 2594 N N . LYS A 1 320 ? -3.682 59.491 92.774 1.00 30.52 320 LYS A N 1
ATOM 2595 C CA . LYS A 1 320 ? -3.011 58.275 93.198 1.00 34.42 320 LYS A CA 1
ATOM 2596 C C . LYS A 1 320 ? -4.043 57.338 93.789 1.00 34.50 320 LYS A C 1
ATOM 2597 O O . LYS A 1 320 ? -5.128 57.783 94.183 1.00 35.26 320 LYS A O 1
ATOM 2603 N N . ARG A 1 321 ? -3.700 56.052 93.842 1.00 32.95 321 ARG A N 1
ATOM 2604 C CA . ARG A 1 321 ? -4.574 55.005 94.375 1.00 35.59 321 ARG A CA 1
ATOM 2605 C C . ARG A 1 321 ? -5.252 55.390 95.689 1.00 35.93 321 ARG A C 1
ATOM 2606 O O . ARG A 1 321 ? -6.447 55.159 95.878 1.00 35.71 321 ARG A O 1
ATOM 2614 N N . GLU A 1 322 ? -4.480 55.962 96.603 1.00 36.33 322 GLU A N 1
ATOM 2615 C CA . GLU A 1 322 ? -5.023 56.390 97.886 1.00 37.66 322 GLU A CA 1
ATOM 2616 C C . GLU A 1 322 ? -6.152 57.412 97.700 1.00 38.02 322 GLU A C 1
ATOM 2617 O O . GLU A 1 322 ? -7.264 57.201 98.178 1.00 37.67 322 GLU A O 1
ATOM 2623 N N . GLU A 1 323 ? -5.860 58.510 97.000 1.00 37.21 323 GLU A N 1
ATOM 2624 C CA . GLU A 1 323 ? -6.839 59.571 96.765 1.00 34.96 323 GLU A CA 1
ATOM 2625 C C . GLU A 1 323 ? -8.121 58.980 96.208 1.00 34.03 323 GLU A C 1
ATOM 2626 O O . GLU A 1 323 ? -9.222 59.324 96.633 1.00 32.02 323 GLU A O 1
ATOM 2632 N N . ASN A 1 324 ? -7.963 58.055 95.273 1.00 34.52 324 ASN A N 1
ATOM 2633 C CA . ASN A 1 324 ? -9.109 57.423 94.664 1.00 35.00 324 ASN A CA 1
ATOM 2634 C C . ASN A 1 324 ? -9.874 56.611 95.696 1.00 34.88 324 ASN A C 1
ATOM 2635 O O . ASN A 1 324 ? -11.103 56.669 95.764 1.00 35.74 324 ASN A O 1
ATOM 2640 N N . ASP A 1 325 ? -9.144 55.890 96.534 1.00 34.86 325 ASP A N 1
ATOM 2641 C CA . ASP A 1 325 ? -9.782 55.091 97.570 1.00 35.81 325 ASP A CA 1
ATOM 2642 C C . ASP A 1 325 ? -10.641 55.940 98.502 1.00 35.24 325 ASP A C 1
ATOM 2643 O O . ASP A 1 325 ? -11.804 55.608 98.752 1.00 36.39 325 ASP A O 1
ATOM 2648 N N . MET A 1 326 ? -10.069 57.020 99.018 1.00 32.62 326 MET A N 1
ATOM 2649 C CA . MET A 1 326 ? -10.791 57.887 99.927 1.00 35.32 326 MET A CA 1
ATOM 2650 C C . MET A 1 326 ? -12.012 58.468 99.231 1.00 37.13 326 MET A C 1
ATOM 2651 O O . MET A 1 326 ? -13.052 58.675 99.864 1.00 35.45 326 MET A O 1
ATOM 2656 N N . ILE A 1 327 ? -11.888 58.719 97.928 1.00 39.13 327 ILE A N 1
ATOM 2657 C CA . ILE A 1 327 ? -13.003 59.249 97.149 1.00 40.58 327 ILE A CA 1
ATOM 2658 C C . ILE A 1 327 ? -14.154 58.256 97.073 1.00 41.08 327 ILE A C 1
ATOM 2659 O O . ILE A 1 327 ? -15.310 58.634 97.210 1.00 40.33 327 ILE A O 1
ATOM 2664 N N . LEU A 1 328 ? -13.840 56.985 96.849 1.00 40.98 328 LEU A N 1
ATOM 2665 C CA . LEU A 1 328 ? -14.891 55.991 96.764 1.00 41.38 328 LEU A CA 1
ATOM 2666 C C . LEU A 1 328 ? -15.533 55.827 98.136 1.00 44.67 328 LEU A C 1
ATOM 2667 O O . LEU A 1 328 ? -16.758 55.676 98.255 1.00 43.29 328 LEU A O 1
ATOM 2672 N N . ARG A 1 329 ? -14.684 55.857 99.166 1.00 47.22 329 ARG A N 1
ATOM 2673 C CA . ARG A 1 329 ? -15.121 55.736 100.556 1.00 47.68 329 ARG A CA 1
ATOM 2674 C C . ARG A 1 329 ? -16.022 56.912 100.910 1.00 47.44 329 ARG A C 1
ATOM 2675 O O . ARG A 1 329 ? -17.089 56.739 101.507 1.00 45.52 329 ARG A O 1
ATOM 2683 N N . GLU A 1 330 ? -15.586 58.109 100.535 1.00 46.92 330 GLU A N 1
ATOM 2684 C CA . GLU A 1 330 ? -16.367 59.296 100.818 1.00 48.18 330 GLU A CA 1
ATOM 2685 C C . GLU A 1 330 ? -17.728 59.194 100.156 1.00 47.55 330 GLU A C 1
ATOM 2686 O O . GLU A 1 330 ? -18.747 59.372 100.807 1.00 48.61 330 GLU A O 1
ATOM 2692 N N . LEU A 1 331 ? -17.756 58.892 98.867 1.00 46.71 331 LEU A N 1
ATOM 2693 C CA . LEU A 1 331 ? -19.036 58.758 98.183 1.00 47.74 331 LEU A CA 1
ATOM 2694 C C . LEU A 1 331 ? -19.853 57.608 98.777 1.00 48.20 331 LEU A C 1
ATOM 2695 O O . LEU A 1 331 ? -21.083 57.585 98.688 1.00 46.46 331 LEU A O 1
ATOM 2700 N N . GLU A 1 332 ? -19.166 56.650 99.386 1.00 50.02 332 GLU A N 1
ATOM 2701 C CA . GLU A 1 332 ? -19.849 55.517 99.983 1.00 52.57 332 GLU A CA 1
ATOM 2702 C C . GLU A 1 332 ? -20.620 55.977 101.206 1.00 53.52 332 GLU A C 1
ATOM 2703 O O . GLU A 1 332 ? -21.834 55.798 101.285 1.00 50.87 332 GLU A O 1
ATOM 2709 N N . VAL A 1 333 ? -19.913 56.583 102.155 1.00 55.45 333 VAL A N 1
ATOM 2710 C CA . VAL A 1 333 ? -20.551 57.051 103.375 1.00 57.23 333 VAL A CA 1
ATOM 2711 C C . VAL A 1 333 ? -21.521 58.180 103.088 1.00 59.35 333 VAL A C 1
ATOM 2712 O O . VAL A 1 333 ? -22.083 58.773 104.009 1.00 60.21 333 VAL A O 1
ATOM 2716 N N . PHE A 1 334 ? -21.730 58.458 101.805 1.00 61.05 334 PHE A N 1
ATOM 2717 C CA . PHE A 1 334 ? -22.630 59.525 101.391 1.00 61.68 334 PHE A CA 1
ATOM 2718 C C . PHE A 1 334 ? -23.699 58.994 100.437 1.00 62.29 334 PHE A C 1
ATOM 2719 O O . PHE A 1 334 ? -23.774 57.759 100.252 1.00 61.49 334 PHE A O 1
ATOM 2727 N N . LYS A 1 335 ? -24.454 59.828 99.892 1.00 62.37 335 LYS A N 1
ATOM 2728 N N . MET B 1 1 ? -13.195 77.354 53.847 1.00 62.56 1 MET B N 1
ATOM 2729 C CA . MET B 1 1 ? -12.009 77.142 52.960 1.00 61.29 1 MET B CA 1
ATOM 2730 C C . MET B 1 1 ? -11.546 78.445 52.312 1.00 59.78 1 MET B C 1
ATOM 2731 O O . MET B 1 1 ? -10.409 78.875 52.499 1.00 58.68 1 MET B O 1
ATOM 2736 N N . ASN B 1 2 ? -12.432 79.081 51.557 1.00 59.25 2 ASN B N 1
ATOM 2737 C CA . ASN B 1 2 ? -12.088 80.325 50.886 1.00 56.27 2 ASN B CA 1
ATOM 2738 C C . ASN B 1 2 ? -11.874 81.494 51.853 1.00 53.41 2 ASN B C 1
ATOM 2739 O O . ASN B 1 2 ? -10.956 82.285 51.671 1.00 53.49 2 ASN B O 1
ATOM 2744 N N . PRO B 1 3 ? -12.715 81.623 52.893 1.00 50.63 3 PRO B N 1
ATOM 2745 C CA . PRO B 1 3 ? -12.535 82.733 53.831 1.00 49.12 3 PRO B CA 1
ATOM 2746 C C . PRO B 1 3 ? -11.259 82.656 54.654 1.00 47.57 3 PRO B C 1
ATOM 2747 O O . PRO B 1 3 ? -10.790 83.668 55.167 1.00 44.43 3 PRO B O 1
ATOM 2751 N N . LEU B 1 4 ? -10.700 81.456 54.781 1.00 47.92 4 LEU B N 1
ATOM 2752 C CA . LEU B 1 4 ? -9.474 81.281 55.553 1.00 48.56 4 LEU B CA 1
ATOM 2753 C C . LEU B 1 4 ? -8.295 81.843 54.781 1.00 47.51 4 LEU B C 1
ATOM 2754 O O . LEU B 1 4 ? -7.324 82.331 55.363 1.00 45.49 4 LEU B O 1
ATOM 2759 N N . ASP B 1 5 ? -8.377 81.762 53.462 1.00 47.74 5 ASP B N 1
ATOM 2760 C CA . ASP B 1 5 ? -7.321 82.309 52.640 1.00 49.66 5 ASP B CA 1
ATOM 2761 C C . ASP B 1 5 ? -7.464 83.822 52.778 1.00 50.12 5 ASP B C 1
ATOM 2762 O O . ASP B 1 5 ? -6.504 84.572 52.621 1.00 50.47 5 ASP B O 1
ATOM 2767 N N . LEU B 1 6 ? -8.681 84.259 53.074 1.00 48.76 6 LEU B N 1
ATOM 2768 C CA . LEU B 1 6 ? -8.967 85.667 53.262 1.00 49.96 6 LEU B CA 1
ATOM 2769 C C . LEU B 1 6 ? -8.335 86.123 54.572 1.00 50.07 6 LEU B C 1
ATOM 2770 O O . LEU B 1 6 ? -7.977 87.291 54.721 1.00 51.11 6 LEU B O 1
ATOM 2775 N N . ILE B 1 7 ? -8.216 85.194 55.521 1.00 50.09 7 ILE B N 1
ATOM 2776 C CA . ILE B 1 7 ? -7.606 85.479 56.819 1.00 48.29 7 ILE B CA 1
ATOM 2777 C C . ILE B 1 7 ? -6.147 85.717 56.503 1.00 48.04 7 ILE B C 1
ATOM 2778 O O . ILE B 1 7 ? -5.542 86.687 56.961 1.00 47.93 7 ILE B O 1
ATOM 2783 N N . ALA B 1 8 ? -5.586 84.819 55.702 1.00 48.00 8 ALA B N 1
ATOM 2784 C CA . ALA B 1 8 ? -4.214 84.967 55.256 1.00 46.91 8 ALA B CA 1
ATOM 2785 C C . ALA B 1 8 ? -4.411 86.136 54.301 1.00 47.20 8 ALA B C 1
ATOM 2786 O O . ALA B 1 8 ? -5.529 86.623 54.167 1.00 49.58 8 ALA B O 1
ATOM 2788 N N . LYS B 1 9 ? -3.364 86.600 53.636 1.00 46.44 9 LYS B N 1
ATOM 2789 C CA . LYS B 1 9 ? -3.539 87.732 52.729 1.00 45.09 9 LYS B CA 1
ATOM 2790 C C . LYS B 1 9 ? -3.949 89.016 53.471 1.00 42.43 9 LYS B C 1
ATOM 2791 O O . LYS B 1 9 ? -3.852 90.111 52.924 1.00 44.33 9 LYS B O 1
ATOM 2797 N N . ARG B 1 10 ? -4.426 88.877 54.706 1.00 39.78 10 ARG B N 1
ATOM 2798 C CA . ARG B 1 10 ? -4.796 90.031 55.529 1.00 36.48 10 ARG B CA 1
ATOM 2799 C C . ARG B 1 10 ? -3.644 90.257 56.530 1.00 35.35 10 ARG B C 1
ATOM 2800 O O . ARG B 1 10 ? -3.443 91.354 57.058 1.00 34.22 10 ARG B O 1
ATOM 2808 N N . ALA B 1 11 ? -2.910 89.188 56.814 1.00 31.47 11 ALA B N 1
ATOM 2809 C CA . ALA B 1 11 ? -1.809 89.265 57.758 1.00 29.94 11 ALA B CA 1
ATOM 2810 C C . ALA B 1 11 ? -0.536 88.926 57.052 1.00 26.35 11 ALA B C 1
ATOM 2811 O O . ALA B 1 11 ? -0.558 88.259 56.031 1.00 30.31 11 ALA B O 1
ATOM 2813 N N . TYR B 1 12 ? 0.582 89.376 57.591 1.00 23.31 12 TYR B N 1
ATOM 2814 C CA . TYR B 1 12 ? 1.848 89.043 56.983 1.00 22.35 12 TYR B CA 1
ATOM 2815 C C . TYR B 1 12 ? 2.110 87.570 57.146 1.00 23.36 12 TYR B C 1
ATOM 2816 O O . TYR B 1 12 ? 1.731 86.953 58.144 1.00 23.97 12 TYR B O 1
ATOM 2825 N N . PRO B 1 13 ? 2.748 86.977 56.139 1.00 25.13 13 PRO B N 1
ATOM 2826 C CA . PRO B 1 13 ? 3.072 85.553 56.184 1.00 25.03 13 PRO B CA 1
ATOM 2827 C C . PRO B 1 13 ? 4.047 85.265 57.321 1.00 27.41 13 PRO B C 1
ATOM 2828 O O . PRO B 1 13 ? 4.922 86.085 57.652 1.00 28.34 13 PRO B O 1
ATOM 2832 N N . TYR B 1 14 ? 3.863 84.108 57.935 1.00 28.52 14 TYR B N 1
ATOM 2833 C CA . TYR B 1 14 ? 4.710 83.675 59.030 1.00 28.68 14 TYR B CA 1
ATOM 2834 C C . TYR B 1 14 ? 6.045 83.195 58.480 1.00 30.65 14 TYR B C 1
ATOM 2835 O O . TYR B 1 14 ? 6.110 82.372 57.570 1.00 29.85 14 TYR B O 1
ATOM 2844 N N . GLU B 1 15 ? 7.118 83.707 59.049 1.00 33.44 15 GLU B N 1
ATOM 2845 C CA . GLU B 1 15 ? 8.445 83.321 58.616 1.00 36.11 15 GLU B CA 1
ATOM 2846 C C . GLU B 1 15 ? 9.368 83.257 59.826 1.00 36.30 15 GLU B C 1
ATOM 2847 O O . GLU B 1 15 ? 9.102 83.872 60.853 1.00 36.27 15 GLU B O 1
ATOM 2853 N N . THR B 1 16 ? 10.445 82.494 59.705 1.00 36.34 16 THR B N 1
ATOM 2854 C CA . THR B 1 16 ? 11.421 82.396 60.773 1.00 37.07 16 THR B CA 1
ATOM 2855 C C . THR B 1 16 ? 12.740 82.997 60.274 1.00 37.54 16 THR B C 1
ATOM 2856 O O . THR B 1 16 ? 13.007 83.013 59.075 1.00 36.70 16 THR B O 1
ATOM 2860 N N . GLU B 1 17 ? 13.551 83.505 61.195 1.00 39.30 17 GLU B N 1
ATOM 2861 C CA . GLU B 1 17 ? 14.818 84.144 60.846 1.00 40.52 17 GLU B CA 1
ATOM 2862 C C . GLU B 1 17 ? 15.902 83.105 60.629 1.00 40.93 17 GLU B C 1
ATOM 2863 O O . GLU B 1 17 ? 15.880 82.043 61.232 1.00 39.84 17 GLU B O 1
ATOM 2869 N N . LYS B 1 18 ? 16.860 83.423 59.771 1.00 43.42 18 LYS B N 1
ATOM 2870 C CA . LYS B 1 18 ? 17.992 82.539 59.504 1.00 44.48 18 LYS B CA 1
ATOM 2871 C C . LYS B 1 18 ? 19.207 83.318 59.986 1.00 42.75 18 LYS B C 1
ATOM 2872 O O . LYS B 1 18 ? 19.788 84.100 59.246 1.00 46.36 18 LYS B O 1
ATOM 2878 N N . ARG B 1 19 ? 19.576 83.088 61.238 1.00 41.08 19 ARG B N 1
ATOM 2879 C CA . ARG B 1 19 ? 20.679 83.798 61.886 1.00 39.43 19 ARG B CA 1
ATOM 2880 C C . ARG B 1 19 ? 22.064 83.636 61.272 1.00 38.74 19 ARG B C 1
ATOM 2881 O O . ARG B 1 19 ? 22.515 82.527 61.004 1.00 40.56 19 ARG B O 1
ATOM 2889 N N . ASP B 1 20 ? 22.753 84.749 61.066 1.00 37.58 20 ASP B N 1
ATOM 2890 C CA . ASP B 1 20 ? 24.092 84.673 60.519 1.00 34.25 20 ASP B CA 1
ATOM 2891 C C . ASP B 1 20 ? 25.068 84.414 61.660 1.00 30.79 20 ASP B C 1
ATOM 2892 O O . ASP B 1 20 ? 24.668 84.276 62.804 1.00 30.83 20 ASP B O 1
ATOM 2897 N N . LYS B 1 21 ? 26.351 84.349 61.342 1.00 27.91 21 LYS B N 1
ATOM 2898 C CA . LYS B 1 21 ? 27.369 84.097 62.345 1.00 26.08 21 LYS B CA 1
ATOM 2899 C C . LYS B 1 21 ? 27.423 85.186 63.387 1.00 23.81 21 LYS B C 1
ATOM 2900 O O . LYS B 1 21 ? 27.632 84.905 64.554 1.00 22.93 21 LYS B O 1
ATOM 2906 N N . THR B 1 22 ? 27.262 86.431 62.959 1.00 22.09 22 THR B N 1
ATOM 2907 C CA . THR B 1 22 ? 27.237 87.538 63.887 1.00 22.52 22 THR B CA 1
ATOM 2908 C C . THR B 1 22 ? 25.859 88.193 63.658 1.00 19.47 22 THR B C 1
ATOM 2909 O O . THR B 1 22 ? 25.618 88.899 62.679 1.00 22.50 22 THR B O 1
ATOM 2913 N N . TYR B 1 23 ? 24.946 87.878 64.564 1.00 18.90 23 TYR B N 1
ATOM 2914 C CA . TYR B 1 23 ? 23.567 88.360 64.518 1.00 19.10 23 TYR B CA 1
ATOM 2915 C C . TYR B 1 23 ? 23.361 89.552 65.420 1.00 17.54 23 TYR B C 1
ATOM 2916 O O . TYR B 1 23 ? 23.494 89.454 66.624 1.00 18.82 23 TYR B O 1
ATOM 2925 N N . LEU B 1 24 ? 23.000 90.677 64.827 1.00 20.32 24 LEU B N 1
ATOM 2926 C CA . LEU B 1 24 ? 22.770 91.910 65.574 1.00 19.76 24 LEU B CA 1
ATOM 2927 C C . LEU B 1 24 ? 21.515 92.570 65.008 1.00 19.34 24 LEU B C 1
ATOM 2928 O O . LEU B 1 24 ? 21.464 93.798 64.871 1.00 16.39 24 LEU B O 1
ATOM 2933 N N . ALA B 1 25 ? 20.502 91.763 64.685 1.00 20.14 25 ALA B N 1
ATOM 2934 C CA . ALA B 1 25 ? 19.288 92.310 64.084 1.00 22.51 25 ALA B CA 1
ATOM 2935 C C . ALA B 1 25 ? 17.982 92.208 64.868 1.00 22.08 25 ALA B C 1
ATOM 2936 O O . ALA B 1 25 ? 16.944 92.646 64.365 1.00 25.81 25 ALA B O 1
ATOM 2938 N N . LEU B 1 26 ? 18.038 91.673 66.085 1.00 23.24 26 LEU B N 1
ATOM 2939 C CA . LEU B 1 26 ? 16.843 91.486 66.921 1.00 21.91 26 LEU B CA 1
ATOM 2940 C C . LEU B 1 26 ? 16.932 91.988 68.355 1.00 23.17 26 LEU B C 1
ATOM 2941 O O . LEU B 1 26 ? 16.205 91.486 69.221 1.00 23.78 26 LEU B O 1
ATOM 2946 N N . ASN B 1 27 ? 17.809 92.942 68.617 1.00 19.91 27 ASN B N 1
ATOM 2947 C CA . ASN B 1 27 ? 17.963 93.491 69.962 1.00 21.96 27 ASN B CA 1
ATOM 2948 C C . ASN B 1 27 ? 18.058 92.479 71.108 1.00 22.80 27 ASN B C 1
ATOM 2949 O O . ASN B 1 27 ? 17.569 92.744 72.208 1.00 23.25 27 ASN B O 1
ATOM 2954 N N . GLU B 1 28 ? 18.676 91.328 70.857 1.00 22.58 28 GLU B N 1
ATOM 2955 C CA . GLU B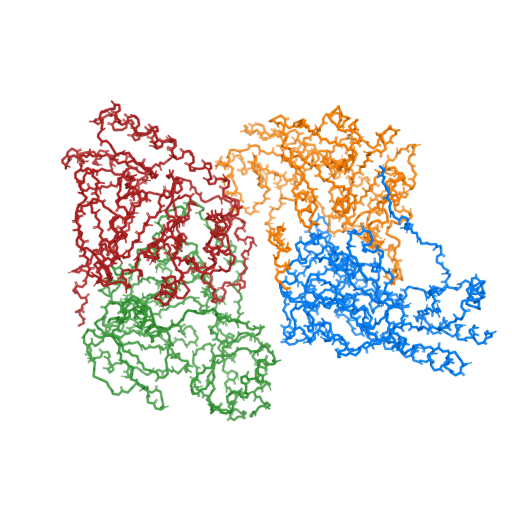 1 28 ? 18.854 90.330 71.897 1.00 23.88 28 GLU B CA 1
ATOM 2956 C C . GLU B 1 28 ? 20.103 90.698 72.720 1.00 23.60 28 GLU B C 1
ATOM 2957 O O . GLU B 1 28 ? 21.010 91.357 72.213 1.00 23.78 28 GLU B O 1
ATOM 2963 N N . ASN B 1 29 ? 20.117 90.297 73.992 1.00 24.27 29 ASN B N 1
ATOM 2964 C CA . ASN B 1 29 ? 21.255 90.514 74.890 1.00 22.81 29 ASN B CA 1
ATOM 2965 C C . ASN B 1 29 ? 22.384 89.642 74.328 1.00 23.88 29 ASN B C 1
ATOM 2966 O O . ASN B 1 29 ? 22.148 88.506 73.873 1.00 24.81 29 ASN B O 1
ATOM 2971 N N . PRO B 1 30 ? 23.629 90.158 74.349 1.00 23.88 30 PRO B N 1
ATOM 2972 C CA . PRO B 1 30 ? 24.786 89.408 73.822 1.00 22.74 30 PRO B CA 1
ATOM 2973 C C . PRO B 1 30 ? 25.270 88.212 74.624 1.00 23.47 30 PRO B C 1
ATOM 2974 O O . PRO B 1 30 ? 25.857 87.288 74.062 1.00 20.27 30 PRO B O 1
ATOM 2978 N N . PHE B 1 31 ? 25.000 88.219 75.926 1.00 25.85 31 PHE B N 1
ATOM 2979 C CA . PHE B 1 31 ? 25.467 87.168 76.829 1.00 27.26 31 PHE B CA 1
ATOM 2980 C C . PHE B 1 31 ? 24.400 86.144 77.129 1.00 27.04 31 PHE B C 1
ATOM 2981 O O . PHE B 1 31 ? 23.230 86.478 77.253 1.00 30.69 31 PHE B O 1
ATOM 2989 N N . PRO B 1 32 ? 24.793 84.872 77.256 1.00 25.33 32 PRO B N 1
ATOM 2990 C CA . PRO B 1 32 ? 23.789 83.850 77.549 1.00 24.00 32 PRO B CA 1
ATOM 2991 C C . PRO B 1 32 ? 23.292 84.042 78.970 1.00 25.06 32 PRO B C 1
ATOM 2992 O O . PRO B 1 32 ? 23.882 84.788 79.771 1.00 25.04 32 PRO B O 1
ATOM 2996 N N . PHE B 1 33 ? 22.175 83.408 79.280 1.00 20.28 33 PHE B N 1
ATOM 2997 C CA . PHE B 1 33 ? 21.707 83.500 80.641 1.00 19.93 33 PHE B CA 1
ATOM 2998 C C . PHE B 1 33 ? 22.836 82.876 81.480 1.00 20.50 33 PHE B C 1
ATOM 2999 O O . PHE B 1 33 ? 23.426 81.844 81.109 1.00 18.53 33 PHE B O 1
ATOM 3007 N N . PRO B 1 34 ? 23.147 83.496 82.625 1.00 20.80 34 PRO B N 1
ATOM 3008 C CA . PRO B 1 34 ? 24.212 82.971 83.492 1.00 22.74 34 PRO B CA 1
ATOM 3009 C C . PRO B 1 34 ? 24.038 81.476 83.786 1.00 24.08 34 PRO B C 1
ATOM 3010 O O . PRO B 1 34 ? 23.012 81.027 84.311 1.00 24.86 34 PRO B O 1
ATOM 3014 N N . GLU B 1 35 ? 25.055 80.692 83.463 1.00 28.01 35 GLU B N 1
ATOM 3015 C CA . GLU B 1 35 ? 24.963 79.249 83.676 1.00 27.74 35 GLU B CA 1
ATOM 3016 C C . GLU B 1 35 ? 24.699 78.808 85.116 1.00 25.75 35 GLU B C 1
ATOM 3017 O O . GLU B 1 35 ? 23.986 77.835 85.336 1.00 26.06 35 GLU B O 1
ATOM 3023 N N . ASP B 1 36 ? 25.266 79.485 86.100 1.00 24.49 36 ASP B N 1
ATOM 3024 C CA . ASP B 1 36 ? 25.007 79.083 87.484 1.00 28.69 36 ASP B CA 1
ATOM 3025 C C . ASP B 1 36 ? 23.572 79.423 87.896 1.00 26.60 36 ASP B C 1
ATOM 3026 O O . ASP B 1 36 ? 23.047 78.859 88.854 1.00 26.97 36 ASP B O 1
ATOM 3031 N N . LEU B 1 37 ? 22.940 80.348 87.177 1.00 25.33 37 LEU B N 1
ATOM 3032 C CA . LEU B 1 37 ? 21.563 80.712 87.484 1.00 22.30 37 LEU B CA 1
ATOM 3033 C C . LEU B 1 37 ? 20.603 79.697 86.851 1.00 21.90 37 LEU B C 1
ATOM 3034 O O . LEU B 1 37 ? 19.516 79.466 87.361 1.00 19.70 37 LEU B O 1
ATOM 3039 N N . VAL B 1 38 ? 21.020 79.081 85.752 1.00 21.67 38 VAL B N 1
ATOM 3040 C CA . VAL B 1 38 ? 20.220 78.054 85.093 1.00 21.53 38 VAL B CA 1
ATOM 3041 C C . VAL B 1 38 ? 20.201 76.908 86.112 1.00 24.36 38 VAL B C 1
ATOM 3042 O O . VAL B 1 38 ? 19.144 76.314 86.383 1.00 23.16 38 VAL B O 1
ATOM 3046 N N . ASP B 1 39 ? 21.375 76.620 86.688 1.00 22.27 39 ASP B N 1
ATOM 3047 C CA . ASP B 1 39 ? 21.509 75.573 87.714 1.00 22.29 39 ASP B CA 1
ATOM 3048 C C . ASP B 1 39 ? 20.683 75.924 88.963 1.00 19.16 39 ASP B C 1
ATOM 3049 O O . ASP B 1 39 ? 20.108 75.052 89.603 1.00 18.62 39 ASP B O 1
ATOM 3054 N N . GLU B 1 40 ? 20.656 77.197 89.325 1.00 18.14 40 GLU B N 1
ATOM 3055 C CA . GLU B 1 40 ? 19.833 77.603 90.462 1.00 19.90 40 GLU B CA 1
ATOM 3056 C C . GLU B 1 40 ? 18.389 77.215 90.109 1.00 20.86 40 GLU B C 1
ATOM 3057 O O . GLU B 1 40 ? 17.717 76.544 90.881 1.00 20.44 40 GLU B O 1
ATOM 3063 N N . VAL B 1 41 ? 17.925 77.625 88.930 1.00 20.37 41 VAL B N 1
ATOM 3064 C CA . VAL B 1 41 ? 16.574 77.313 88.509 1.00 20.88 41 VAL B CA 1
ATOM 3065 C C . VAL B 1 41 ? 16.336 75.812 88.535 1.00 20.58 41 VAL B C 1
ATOM 3066 O O . VAL B 1 41 ? 15.316 75.371 89.060 1.00 20.13 41 VAL B O 1
ATOM 3070 N N . PHE B 1 42 ? 17.265 75.035 87.977 1.00 20.02 42 PHE B N 1
ATOM 3071 C CA . PHE B 1 42 ? 17.149 73.575 87.984 1.00 19.67 42 PHE B CA 1
ATOM 3072 C C . PHE B 1 42 ? 16.955 73.081 89.412 1.00 21.63 42 PHE B C 1
ATOM 3073 O O . PHE B 1 42 ? 16.115 72.222 89.655 1.00 25.14 42 PHE B O 1
ATOM 3081 N N . ARG B 1 43 ? 17.719 73.631 90.354 1.00 22.03 43 ARG B N 1
ATOM 3082 C CA . ARG B 1 43 ? 17.612 73.218 91.762 1.00 25.38 43 ARG B CA 1
ATOM 3083 C C . ARG B 1 43 ? 16.369 73.665 92.517 1.00 24.74 43 ARG B C 1
ATOM 3084 O O . ARG B 1 43 ? 15.975 73.013 93.468 1.00 28.13 43 ARG B O 1
ATOM 3092 N N . ARG B 1 44 ? 15.760 74.774 92.125 1.00 26.27 44 ARG B N 1
ATOM 3093 C CA . ARG B 1 44 ? 14.538 75.228 92.804 1.00 27.80 44 ARG B CA 1
ATOM 3094 C C . ARG B 1 44 ? 13.292 74.548 92.188 1.00 26.34 44 ARG B C 1
ATOM 3095 O O . ARG B 1 44 ? 12.183 74.629 92.705 1.00 26.55 44 ARG B O 1
ATOM 3103 N N . LEU B 1 45 ? 13.504 73.860 91.085 1.00 25.91 45 LEU B N 1
ATOM 3104 C CA . LEU B 1 45 ? 12.429 73.202 90.373 1.00 28.51 45 LEU B CA 1
ATOM 3105 C C . LEU B 1 45 ? 11.795 71.986 91.073 1.00 27.28 45 LEU B C 1
ATOM 3106 O O . LEU B 1 45 ? 12.449 70.985 91.316 1.00 26.71 45 LEU B O 1
ATOM 3111 N N . ASN B 1 46 ? 10.513 72.085 91.376 1.00 23.75 46 ASN B N 1
ATOM 3112 C CA . ASN B 1 46 ? 9.799 71.019 92.040 1.00 25.03 46 ASN B CA 1
ATOM 3113 C C . ASN B 1 46 ? 9.149 70.171 90.958 1.00 24.88 46 ASN B C 1
ATOM 3114 O O . ASN B 1 46 ? 8.109 70.571 90.415 1.00 25.08 46 ASN B O 1
ATOM 3119 N N . SER B 1 47 ? 9.726 69.005 90.657 1.00 21.92 47 SER B N 1
ATOM 3120 C CA . SER B 1 47 ? 9.184 68.169 89.594 1.00 22.15 47 SER B CA 1
ATOM 3121 C C . SER B 1 47 ? 7.686 67.905 89.747 1.00 20.66 47 SER B C 1
ATOM 3122 O O . SER B 1 47 ? 6.983 67.697 88.780 1.00 17.99 47 SER B O 1
ATOM 3125 N N . ASP B 1 48 ? 7.183 67.937 90.964 1.00 20.82 48 ASP B N 1
ATOM 3126 C CA . ASP B 1 48 ? 5.773 67.700 91.149 1.00 23.02 48 ASP B CA 1
ATOM 3127 C C . ASP B 1 48 ? 4.944 68.909 90.708 1.00 24.02 48 ASP B C 1
ATOM 3128 O O . ASP B 1 48 ? 3.764 68.776 90.393 1.00 28.24 48 ASP B O 1
ATOM 3133 N N . ALA B 1 49 ? 5.559 70.086 90.688 1.00 23.52 49 ALA B N 1
ATOM 3134 C CA . ALA B 1 49 ? 4.868 71.304 90.288 1.00 20.60 49 ALA B CA 1
ATOM 3135 C C . ALA B 1 49 ? 4.641 71.329 88.767 1.00 20.90 49 ALA B C 1
ATOM 3136 O O . ALA B 1 49 ? 3.773 72.073 88.266 1.00 21.20 49 ALA B O 1
ATOM 3138 N N . LEU B 1 50 ? 5.407 70.529 88.031 1.00 16.73 50 LEU B N 1
ATOM 3139 C CA . LEU B 1 50 ? 5.263 70.493 86.576 1.00 17.88 50 LEU B CA 1
ATOM 3140 C C . LEU B 1 50 ? 3.911 69.952 86.078 1.00 17.68 50 LEU B C 1
ATOM 3141 O O . LEU B 1 50 ? 3.450 70.342 85.007 1.00 15.50 50 LEU B O 1
ATOM 3146 N N . ARG B 1 51 ? 3.313 69.044 86.849 1.00 17.25 51 ARG B N 1
ATOM 3147 C CA . ARG B 1 51 ? 2.034 68.409 86.507 1.00 19.73 51 ARG B CA 1
ATOM 3148 C C . ARG B 1 51 ? 0.793 69.273 86.802 1.00 19.26 51 ARG B C 1
ATOM 3149 O O . ARG B 1 51 ? -0.335 68.890 86.462 1.00 19.66 51 ARG B O 1
ATOM 3157 N N . ILE B 1 52 ? 0.989 70.424 87.426 1.00 17.82 52 ILE B N 1
ATOM 3158 C CA . ILE B 1 52 ? -0.175 71.212 87.784 1.00 20.15 52 ILE B CA 1
ATOM 3159 C C . ILE B 1 52 ? -0.269 72.472 86.975 1.00 19.14 52 ILE B C 1
ATOM 3160 O O . ILE B 1 52 ? 0.676 72.856 86.308 1.00 18.98 52 ILE B O 1
ATOM 3165 N N . TYR B 1 53 ? -1.437 73.094 87.028 1.00 19.21 53 TYR B N 1
ATOM 3166 C CA . TYR B 1 53 ? -1.667 74.334 86.342 1.00 20.44 53 TYR B CA 1
ATOM 3167 C C . TYR B 1 53 ? -1.094 75.317 87.336 1.00 19.35 53 TYR B C 1
ATOM 3168 O O . TYR B 1 53 ? -1.527 75.361 88.490 1.00 22.04 53 TYR B O 1
ATOM 3177 N N . TYR B 1 54 ? -0.060 76.033 86.890 1.00 17.52 54 TYR B N 1
ATOM 3178 C CA . TYR B 1 54 ? 0.668 76.956 87.743 1.00 18.57 54 TYR B CA 1
ATOM 3179 C C . TYR B 1 54 ? 0.282 78.429 87.540 1.00 16.42 54 TYR B C 1
ATOM 3180 O O . TYR B 1 54 ? 0.382 78.971 86.444 1.00 17.70 54 TYR B O 1
ATOM 3189 N N . ASP B 1 55 ? -0.194 79.058 88.613 1.00 17.39 55 ASP B N 1
ATOM 3190 C CA . ASP B 1 55 ? -0.608 80.461 88.604 1.00 20.36 55 ASP B CA 1
ATOM 3191 C C . ASP B 1 55 ? 0.395 81.213 87.781 1.00 19.39 55 ASP B C 1
ATOM 3192 O O . ASP B 1 55 ? 1.574 81.248 88.115 1.00 14.25 55 ASP B O 1
ATOM 3197 N N . SER B 1 56 ? -0.051 81.797 86.677 1.00 22.14 56 SER B N 1
ATOM 3198 C CA . SER B 1 56 ? 0.929 82.426 85.820 1.00 26.29 56 SER B CA 1
ATOM 3199 C C . SER B 1 56 ? 1.398 83.617 86.558 1.00 28.87 56 SER B C 1
ATOM 3200 O O . SER B 1 56 ? 2.597 83.806 86.766 1.00 36.09 56 SER B O 1
ATOM 3203 N N . PRO B 1 57 ? 0.484 84.485 86.940 1.00 26.11 57 PRO B N 1
ATOM 3204 C CA . PRO B 1 57 ? 1.266 85.490 87.653 1.00 25.69 57 PRO B CA 1
ATOM 3205 C C . PRO B 1 57 ? 1.573 84.782 89.000 1.00 27.45 57 PRO B C 1
ATOM 3206 O O . PRO B 1 57 ? 0.667 84.530 89.786 1.00 24.53 57 PRO B O 1
ATOM 3210 N N . ASP B 1 58 ? 2.822 84.397 89.245 1.00 29.12 58 ASP B N 1
ATOM 3211 C CA . ASP B 1 58 ? 3.157 83.769 90.526 1.00 29.16 58 ASP B CA 1
ATOM 3212 C C . ASP B 1 58 ? 3.113 84.850 91.603 1.00 26.46 58 ASP B C 1
ATOM 3213 O O . ASP B 1 58 ? 3.507 85.999 91.369 1.00 21.99 58 ASP B O 1
ATOM 3218 N N . GLU B 1 59 ? 2.650 84.469 92.783 1.00 23.05 59 GLU B N 1
ATOM 3219 C CA . GLU B 1 59 ? 2.530 85.380 93.895 1.00 25.14 59 GLU B CA 1
ATOM 3220 C C . GLU B 1 59 ? 3.897 85.959 94.232 1.00 24.80 59 GLU B C 1
ATOM 3221 O O . GLU B 1 59 ? 4.061 87.175 94.342 1.00 29.77 59 GLU B O 1
ATOM 3227 N N . GLU B 1 60 ? 4.894 85.100 94.373 1.00 23.39 60 GLU B N 1
ATOM 3228 C CA . GLU B 1 60 ? 6.198 85.606 94.705 1.00 22.23 60 GLU B CA 1
ATOM 3229 C C . GLU B 1 60 ? 6.858 86.339 93.538 1.00 17.93 60 GLU B C 1
ATOM 3230 O O . GLU B 1 60 ? 7.701 87.213 93.753 1.00 17.68 60 GLU B O 1
ATOM 3236 N N . LEU B 1 61 ? 6.497 85.999 92.309 1.00 16.80 61 LEU B N 1
ATOM 3237 C CA . LEU B 1 61 ? 7.096 86.720 91.191 1.00 17.40 61 LEU B CA 1
ATOM 3238 C C . LEU B 1 61 ? 6.612 88.179 91.186 1.00 18.71 61 LEU B C 1
ATOM 3239 O O . LEU B 1 61 ? 7.393 89.084 90.887 1.00 15.49 61 LEU B O 1
ATOM 3244 N N . ILE B 1 62 ? 5.340 88.411 91.507 1.00 18.74 62 ILE B N 1
ATOM 3245 C CA . ILE B 1 62 ? 4.822 89.762 91.580 1.00 22.04 62 ILE B CA 1
ATOM 3246 C C . ILE B 1 62 ? 5.604 90.517 92.654 1.00 22.00 62 ILE B C 1
ATOM 3247 O O . ILE B 1 62 ? 6.027 91.638 92.446 1.00 22.65 62 ILE B O 1
ATOM 3252 N N . GLU B 1 63 ? 5.797 89.873 93.796 1.00 23.66 63 GLU B N 1
ATOM 3253 C CA . GLU B 1 63 ? 6.529 90.462 94.896 1.00 23.77 63 GLU B CA 1
ATOM 3254 C C . GLU B 1 63 ? 7.888 90.905 94.408 1.00 24.77 63 GLU B C 1
ATOM 3255 O O . GLU B 1 63 ? 8.275 92.043 94.635 1.00 26.08 63 GLU B O 1
ATOM 3261 N N . LYS B 1 64 ? 8.616 90.017 93.733 1.00 24.64 64 LYS B N 1
ATOM 3262 C CA . LYS B 1 64 ? 9.933 90.396 93.224 1.00 25.52 64 LYS B CA 1
ATOM 3263 C C . LYS B 1 64 ? 9.835 91.579 92.243 1.00 24.70 64 LYS B C 1
ATOM 3264 O O . LYS B 1 64 ? 10.676 92.496 92.248 1.00 22.47 64 LYS B O 1
ATOM 3270 N N . ILE B 1 65 ? 8.810 91.556 91.402 1.00 22.92 65 ILE B N 1
ATOM 3271 C CA . ILE B 1 65 ? 8.627 92.646 90.461 1.00 23.86 65 ILE B CA 1
ATOM 3272 C C . ILE B 1 65 ? 8.409 93.933 91.269 1.00 23.24 65 ILE B C 1
ATOM 3273 O O . ILE B 1 65 ? 9.070 94.936 91.015 1.00 19.42 65 ILE B O 1
ATOM 3278 N N . LEU B 1 66 ? 7.488 93.907 92.235 1.00 19.87 66 LEU B N 1
ATOM 3279 C CA . LEU B 1 66 ? 7.228 95.088 93.044 1.00 23.19 66 LEU B CA 1
ATOM 3280 C C . LEU B 1 66 ? 8.564 95.597 93.595 1.00 23.67 66 LEU B C 1
ATOM 3281 O O . LEU B 1 66 ? 8.941 96.776 93.441 1.00 21.22 66 LEU B O 1
ATOM 3286 N N . SER B 1 67 ? 9.265 94.670 94.229 1.00 22.74 67 SER B N 1
ATOM 3287 C CA . SER B 1 67 ? 10.540 94.938 94.835 1.00 24.32 67 SER B CA 1
ATOM 3288 C C . SER B 1 67 ? 11.397 95.691 93.836 1.00 25.97 67 SER B C 1
ATOM 3289 O O . SER B 1 67 ? 11.903 96.773 94.153 1.00 25.23 67 SER B O 1
ATOM 3292 N N . TYR B 1 68 ? 11.526 95.120 92.634 1.00 24.55 68 TYR B N 1
ATOM 3293 C CA . TYR B 1 68 ? 12.299 95.702 91.541 1.00 21.60 68 TYR B CA 1
ATOM 3294 C C . TYR B 1 68 ? 11.824 97.103 91.167 1.00 21.81 68 TYR B C 1
ATOM 3295 O O . TYR B 1 68 ? 12.647 97.982 90.933 1.00 25.88 68 TYR B O 1
ATOM 3304 N N . LEU B 1 69 ? 10.513 97.317 91.093 1.00 21.80 69 LEU B N 1
ATOM 3305 C CA . LEU B 1 69 ? 9.985 98.643 90.756 1.00 22.56 69 LEU B CA 1
ATOM 3306 C C . LEU B 1 69 ? 10.305 99.612 91.888 1.00 24.12 69 LEU B C 1
ATOM 3307 O O . LEU B 1 69 ? 10.396 100.813 91.676 1.00 28.74 69 LEU B O 1
ATOM 3312 N N . ASP B 1 70 ? 10.441 99.094 93.100 1.00 24.77 70 ASP B N 1
ATOM 3313 C CA . ASP B 1 70 ? 10.830 99.916 94.239 1.00 25.88 70 ASP B CA 1
ATOM 3314 C C . ASP B 1 70 ? 10.084 101.225 94.401 1.00 24.85 70 ASP B C 1
ATOM 3315 O O . ASP B 1 70 ? 10.704 102.263 94.570 1.00 26.26 70 ASP B O 1
ATOM 3320 N N . THR B 1 71 ? 8.761 101.173 94.353 1.00 25.99 71 THR B N 1
ATOM 3321 C CA . THR B 1 71 ? 7.957 102.367 94.521 1.00 24.27 71 THR B CA 1
ATOM 3322 C C . THR B 1 71 ? 7.373 102.262 95.897 1.00 27.27 71 THR B C 1
ATOM 3323 O O . THR B 1 71 ? 7.595 101.271 96.597 1.00 26.37 71 THR B O 1
ATOM 3327 N N . ASP B 1 72 ? 6.613 103.282 96.269 1.00 26.81 72 ASP B N 1
ATOM 3328 C CA . ASP B 1 72 ? 5.953 103.328 97.558 1.00 28.44 72 ASP B CA 1
ATOM 3329 C C . ASP B 1 72 ? 4.441 103.386 97.365 1.00 26.14 72 ASP B C 1
ATOM 3330 O O . ASP B 1 72 ? 3.702 103.659 98.307 1.00 27.25 72 ASP B O 1
ATOM 3335 N N . PHE B 1 73 ? 3.966 103.173 96.147 1.00 23.78 73 PHE B N 1
ATOM 3336 C CA . PHE B 1 73 ? 2.532 103.224 95.943 1.00 22.03 73 PHE B CA 1
ATOM 3337 C C . PHE B 1 73 ? 1.957 101.998 95.298 1.00 20.02 73 PHE B C 1
ATOM 3338 O O . PHE B 1 73 ? 0.758 101.768 95.392 1.00 20.90 73 PHE B O 1
ATOM 3346 N N . LEU B 1 74 ? 2.796 101.182 94.677 1.00 18.97 74 LEU B N 1
ATOM 3347 C CA . LEU B 1 74 ? 2.291 99.985 94.011 1.00 19.46 74 LEU B CA 1
ATOM 3348 C C . LEU B 1 74 ? 2.011 98.776 94.902 1.00 18.38 74 LEU B C 1
ATOM 3349 O O . LEU B 1 74 ? 2.666 98.571 95.916 1.00 18.56 74 LEU B O 1
ATOM 3354 N N . SER B 1 75 ? 1.042 97.964 94.487 1.00 21.32 75 SER B N 1
ATOM 3355 C CA . SER B 1 75 ? 0.688 96.742 95.201 1.00 19.81 75 SER B CA 1
ATOM 3356 C C . SER B 1 75 ? 0.550 95.641 94.144 1.00 22.29 75 SER B C 1
ATOM 3357 O O . SER B 1 75 ? 0.566 95.926 92.941 1.00 23.34 75 SER B O 1
ATOM 3360 N N . LYS B 1 76 ? 0.400 94.397 94.586 1.00 21.40 76 LYS B N 1
ATOM 3361 C CA . LYS B 1 76 ? 0.278 93.286 93.657 1.00 25.72 76 LYS B CA 1
ATOM 3362 C C . LYS B 1 76 ? -0.832 93.514 92.645 1.00 28.36 76 LYS B C 1
ATOM 3363 O O . LYS B 1 76 ? -0.765 93.012 91.522 1.00 32.12 76 LYS B O 1
ATOM 3369 N N . ASN B 1 77 ? -1.845 94.278 93.040 1.00 26.34 77 ASN B N 1
ATOM 3370 C CA . ASN B 1 77 ? -2.964 94.583 92.150 1.00 26.29 77 ASN B CA 1
ATOM 3371 C C . ASN B 1 77 ? -2.602 95.441 90.930 1.00 25.55 77 ASN B C 1
ATOM 3372 O O . ASN B 1 77 ? -3.410 95.595 90.009 1.00 24.80 77 ASN B O 1
ATOM 3377 N N . ASN B 1 78 ? -1.398 96.004 90.918 1.00 23.23 78 ASN B N 1
ATOM 3378 C CA . ASN B 1 78 ? -0.973 96.863 89.817 1.00 20.63 78 ASN B CA 1
ATOM 3379 C C . ASN B 1 78 ? -0.030 96.168 88.864 1.00 20.99 78 ASN B C 1
ATOM 3380 O O . ASN B 1 78 ? 0.516 96.792 87.973 1.00 22.03 78 ASN B O 1
ATOM 3385 N N . VAL B 1 79 ? 0.160 94.867 89.045 1.00 22.31 79 VAL B N 1
ATOM 3386 C CA . VAL B 1 79 ? 1.073 94.140 88.187 1.00 21.52 79 VAL B CA 1
ATOM 3387 C C . VAL B 1 79 ? 0.536 92.815 87.627 1.00 22.50 79 VAL B C 1
ATOM 3388 O O . VAL B 1 79 ? -0.204 92.090 88.308 1.00 19.55 79 VAL B O 1
ATOM 3392 N N . SER B 1 80 ? 0.923 92.508 86.386 1.00 20.53 80 SER B N 1
ATOM 3393 C CA . SER B 1 80 ? 0.568 91.235 85.777 1.00 20.24 80 SER B CA 1
ATOM 3394 C C . SER B 1 80 ? 1.659 90.896 84.763 1.00 19.44 80 SER B C 1
ATOM 3395 O O . SER B 1 80 ? 2.482 91.752 84.409 1.00 18.22 80 SER B O 1
ATOM 3398 N N . VAL B 1 81 ? 1.672 89.640 84.328 1.00 14.41 81 VAL B N 1
ATOM 3399 C CA . VAL B 1 81 ? 2.664 89.171 83.380 1.00 15.53 81 VAL B CA 1
ATOM 3400 C C . VAL B 1 81 ? 2.115 88.800 81.991 1.00 17.56 81 VAL B C 1
ATOM 3401 O O . VAL B 1 81 ? 0.906 88.677 81.762 1.00 15.73 81 VAL B O 1
ATOM 3405 N N . GLY B 1 82 ? 3.056 88.631 81.071 1.00 16.96 82 GLY B N 1
ATOM 3406 C CA . GLY B 1 82 ? 2.722 88.275 79.721 1.00 17.59 82 GLY B CA 1
ATOM 3407 C C . GLY B 1 82 ? 3.736 87.262 79.210 1.00 20.07 82 GLY B C 1
ATOM 3408 O O . GLY B 1 82 ? 4.881 87.188 79.683 1.00 20.33 82 GLY B O 1
ATOM 3409 N N . ASN B 1 83 ? 3.297 86.479 78.234 1.00 18.97 83 ASN B N 1
ATOM 3410 C CA . ASN B 1 83 ? 4.094 85.453 77.596 1.00 17.81 83 ASN B CA 1
ATOM 3411 C C . ASN B 1 83 ? 4.928 86.293 76.675 1.00 15.70 83 ASN B C 1
ATOM 3412 O O . ASN B 1 83 ? 4.776 86.235 75.472 1.00 15.84 83 ASN B O 1
ATOM 3417 N N . GLY B 1 84 ? 5.817 87.091 77.264 1.00 18.68 84 GLY B N 1
ATOM 3418 C CA . GLY B 1 84 ? 6.612 88.044 76.503 1.00 14.77 84 GLY B CA 1
ATOM 3419 C C . GLY B 1 84 ? 5.812 89.364 76.540 1.00 15.31 84 GLY B C 1
ATOM 3420 O O . GLY B 1 84 ? 4.577 89.347 76.707 1.00 14.33 84 GLY B O 1
ATOM 3421 N N . ALA B 1 85 ? 6.471 90.516 76.438 1.00 14.34 85 ALA B N 1
ATOM 3422 C CA . ALA B 1 85 ? 5.743 91.789 76.424 1.00 13.34 85 ALA B CA 1
ATOM 3423 C C . ALA B 1 85 ? 4.874 91.739 75.151 1.00 15.45 85 ALA B C 1
ATOM 3424 O O . ALA B 1 85 ? 3.870 92.433 75.038 1.00 14.98 85 ALA B O 1
ATOM 3426 N N . ASP B 1 86 ? 5.302 90.902 74.207 1.00 15.71 86 ASP B N 1
ATOM 3427 C CA . ASP B 1 86 ? 4.589 90.680 72.964 1.00 18.18 86 ASP B CA 1
ATOM 3428 C C . ASP B 1 86 ? 3.104 90.333 73.193 1.00 17.45 86 ASP B C 1
ATOM 3429 O O . ASP B 1 86 ? 2.220 90.862 72.524 1.00 14.92 86 ASP B O 1
ATOM 3434 N N . GLU B 1 87 ? 2.833 89.435 74.131 1.00 17.92 87 GLU B N 1
ATOM 3435 C CA . GLU B 1 87 ? 1.454 89.030 74.398 1.00 17.76 87 GLU B CA 1
ATOM 3436 C C . GLU B 1 87 ? 0.652 90.147 75.025 1.00 18.22 87 GLU B C 1
ATOM 3437 O O . GLU B 1 87 ? -0.536 90.274 74.802 1.00 20.88 87 GLU B O 1
ATOM 3443 N N . ILE B 1 88 ? 1.309 90.929 75.859 1.00 18.32 88 ILE B N 1
ATOM 3444 C CA . ILE B 1 88 ? 0.665 92.041 76.516 1.00 17.85 88 ILE B CA 1
ATOM 3445 C C . ILE B 1 88 ? 0.142 93.039 75.482 1.00 17.54 88 ILE B C 1
ATOM 3446 O O . ILE B 1 88 ? -0.974 93.554 75.589 1.00 18.32 88 ILE B O 1
ATOM 3451 N N . ILE B 1 89 ? 0.976 93.313 74.486 1.00 17.94 89 ILE B N 1
ATOM 3452 C CA . ILE B 1 89 ? 0.641 94.225 73.397 1.00 19.12 89 ILE B CA 1
ATOM 3453 C C . ILE B 1 89 ? -0.490 93.577 72.586 1.00 20.31 89 ILE B C 1
ATOM 3454 O O . ILE B 1 89 ? -1.517 94.205 72.277 1.00 20.62 89 ILE B O 1
ATOM 3459 N N . TYR B 1 90 ? -0.284 92.310 72.257 1.00 17.70 90 TYR B N 1
ATOM 3460 C CA . TYR B 1 90 ? -1.238 91.546 71.491 1.00 20.17 90 TYR B CA 1
ATOM 3461 C C . TYR B 1 90 ? -2.596 91.541 72.173 1.00 20.90 90 TYR B C 1
ATOM 3462 O O . TYR B 1 90 ? -3.591 91.899 71.554 1.00 24.28 90 TYR B O 1
ATOM 3471 N N . VAL B 1 91 ? -2.658 91.171 73.446 1.00 22.12 91 VAL B N 1
ATOM 3472 C CA . VAL B 1 91 ? -3.968 91.155 74.075 1.00 23.14 91 VAL B CA 1
ATOM 3473 C C . VAL B 1 91 ? -4.496 92.571 74.222 1.00 21.85 91 VAL B C 1
ATOM 3474 O O . VAL B 1 91 ? -5.679 92.808 74.046 1.00 22.66 91 VAL B O 1
ATOM 3478 N N . MET B 1 92 ? -3.617 93.527 74.499 1.00 22.95 92 MET B N 1
ATOM 3479 C CA . MET B 1 92 ? -4.061 94.907 74.606 1.00 20.45 92 MET B CA 1
ATOM 3480 C C . MET B 1 92 ? -4.791 95.352 73.350 1.00 21.47 92 MET B C 1
ATOM 3481 O O . MET B 1 92 ? -5.693 96.199 73.413 1.00 18.30 92 MET B O 1
ATOM 3486 N N . MET B 1 93 ? -4.384 94.813 72.197 1.00 21.38 93 MET B N 1
ATOM 3487 C CA . MET B 1 93 ? -5.074 95.181 70.954 1.00 22.70 93 MET B CA 1
ATOM 3488 C C . MET B 1 93 ? -6.469 94.548 70.851 1.00 22.10 93 MET B C 1
ATOM 3489 O O . MET B 1 93 ? -7.301 94.954 70.034 1.00 18.61 93 MET B O 1
ATOM 3494 N N . LEU B 1 94 ? -6.719 93.544 71.677 1.00 21.34 94 LEU B N 1
ATOM 3495 C CA . LEU B 1 94 ? -8.010 92.875 71.683 1.00 24.04 94 LEU B CA 1
ATOM 3496 C C . LEU B 1 94 ? -8.958 93.663 72.586 1.00 24.90 94 LEU B C 1
ATOM 3497 O O . LEU B 1 94 ? -10.176 93.612 72.439 1.00 27.36 94 LEU B O 1
ATOM 3502 N N . MET B 1 95 ? -8.364 94.396 73.516 1.00 25.10 95 MET B N 1
ATOM 3503 C CA . MET B 1 95 ? -9.111 95.159 74.485 1.00 25.16 95 MET B CA 1
ATOM 3504 C C . MET B 1 95 ? -9.651 96.505 74.005 1.00 28.63 95 MET B C 1
ATOM 3505 O O . MET B 1 95 ? -10.754 96.877 74.378 1.00 31.73 95 MET B O 1
ATOM 3510 N N . PHE B 1 96 ? -8.896 97.245 73.201 1.00 27.75 96 PHE B N 1
ATOM 3511 C CA . PHE B 1 96 ? -9.383 98.546 72.783 1.00 28.41 96 PHE B CA 1
ATOM 3512 C C . PHE B 1 96 ? -9.993 98.623 71.388 1.00 30.20 96 PHE B C 1
ATOM 3513 O O . PHE B 1 96 ? -9.784 97.742 70.547 1.00 28.11 96 PHE B O 1
ATOM 3521 N N . ASP B 1 97 ? -10.772 99.683 71.158 1.00 31.38 97 ASP B N 1
ATOM 3522 C CA . ASP B 1 97 ? -11.452 99.890 69.889 1.00 31.52 97 ASP B CA 1
ATOM 3523 C C . ASP B 1 97 ? -10.497 100.101 68.739 1.00 28.10 97 ASP B C 1
ATOM 3524 O O . ASP B 1 97 ? -10.738 99.598 67.643 1.00 26.30 97 ASP B O 1
ATOM 3529 N N . ARG B 1 98 ? -9.398 100.806 68.991 1.00 26.10 98 ARG B N 1
ATOM 3530 C CA . ARG B 1 98 ? -8.429 101.074 67.926 1.00 23.57 98 ARG B CA 1
ATOM 3531 C C . ARG B 1 98 ? -7.016 101.259 68.441 1.00 22.79 98 ARG B C 1
ATOM 3532 O O . ARG B 1 98 ? -6.807 101.899 69.474 1.00 21.77 98 ARG B O 1
ATOM 3540 N N . SER B 1 99 ? -6.039 100.711 67.710 1.00 22.03 99 SER B N 1
ATOM 3541 C CA . SER B 1 99 ? -4.647 100.849 68.123 1.00 16.42 99 SER B CA 1
ATOM 3542 C C . SER B 1 99 ? -3.967 101.910 67.298 1.00 17.82 99 SER B C 1
ATOM 3543 O O . SER B 1 99 ? -4.145 101.981 66.088 1.00 21.43 99 SER B O 1
ATOM 3546 N N . VAL B 1 100 ? -3.175 102.736 67.968 1.00 17.45 100 VAL B N 1
ATOM 3547 C CA . VAL B 1 100 ? -2.491 103.833 67.306 1.00 18.27 100 VAL B CA 1
ATOM 3548 C C . VAL B 1 100 ? -0.984 103.851 67.589 1.00 20.06 100 VAL B C 1
ATOM 3549 O O . VAL B 1 100 ? -0.558 103.797 68.739 1.00 23.77 100 VAL B O 1
ATOM 3553 N N . PHE B 1 101 ? -0.173 103.916 66.545 1.00 16.11 101 PHE B N 1
ATOM 3554 C CA . PHE B 1 101 ? 1.272 103.992 66.751 1.00 18.51 101 PHE B CA 1
ATOM 3555 C C . PHE B 1 101 ? 1.885 104.876 65.711 1.00 17.80 101 PHE B C 1
ATOM 3556 O O . PHE B 1 101 ? 1.208 105.278 64.780 1.00 21.86 101 PHE B O 1
ATOM 3564 N N . PHE B 1 102 ? 3.176 105.149 65.845 1.00 19.32 102 PHE B N 1
ATOM 3565 C CA . PHE B 1 102 ? 3.806 106.076 64.926 1.00 20.23 102 PHE B CA 1
ATOM 3566 C C . PHE B 1 102 ? 5.120 105.621 64.331 1.00 20.98 102 PHE B C 1
ATOM 3567 O O . PHE B 1 102 ? 6.138 105.534 65.012 1.00 19.67 102 PHE B O 1
ATOM 3575 N N . PRO B 1 103 ? 5.129 105.358 63.030 1.00 21.38 103 PRO B N 1
ATOM 3576 C CA . PRO B 1 103 ? 6.393 104.912 62.454 1.00 24.22 103 PRO B CA 1
ATOM 3577 C C . PRO B 1 103 ? 7.415 106.017 62.247 1.00 23.87 103 PRO B C 1
ATOM 3578 O O . PRO B 1 103 ? 7.048 107.185 62.094 1.00 24.17 103 PRO B O 1
ATOM 3582 N N . PRO B 1 104 ? 8.714 105.668 62.319 1.00 23.19 104 PRO B N 1
ATOM 3583 C CA . PRO B 1 104 ? 9.210 104.303 62.587 1.00 22.25 104 PRO B CA 1
ATOM 3584 C C . PRO B 1 104 ? 8.932 103.854 64.035 1.00 22.55 104 PRO B C 1
ATOM 3585 O O . PRO B 1 104 ? 9.160 104.592 64.993 1.00 24.09 104 PRO B O 1
ATOM 3589 N N . THR B 1 105 ? 8.417 102.640 64.179 1.00 20.50 105 THR B N 1
ATOM 3590 C CA . THR B 1 105 ? 8.083 102.095 65.487 1.00 20.43 105 THR B CA 1
ATOM 3591 C C . THR B 1 105 ? 8.269 100.559 65.478 1.00 21.04 105 THR B C 1
ATOM 3592 O O . THR B 1 105 ? 8.639 99.960 64.451 1.00 21.17 105 THR B O 1
ATOM 3596 N N . TYR B 1 106 ? 8.052 99.936 66.625 1.00 21.03 106 TYR B N 1
ATOM 3597 C CA . TYR B 1 106 ? 8.169 98.481 66.754 1.00 23.99 106 TYR B CA 1
ATOM 3598 C C . TYR B 1 106 ? 7.321 97.842 65.640 1.00 23.18 106 TYR B C 1
ATOM 3599 O O . TYR B 1 106 ? 6.099 97.988 65.632 1.00 24.34 106 TYR B O 1
ATOM 3608 N N . SER B 1 107 ? 7.979 97.153 64.706 1.00 22.66 107 SER B N 1
ATOM 3609 C CA . SER B 1 107 ? 7.300 96.545 63.548 1.00 23.10 107 SER B CA 1
ATOM 3610 C C . SER B 1 107 ? 6.191 95.567 63.876 1.00 22.77 107 SER B C 1
ATOM 3611 O O . SER B 1 107 ? 5.311 95.334 63.063 1.00 26.10 107 SER B O 1
ATOM 3614 N N . CYS B 1 108 ? 6.218 94.989 65.058 1.00 22.61 108 CYS B N 1
ATOM 3615 C CA . CYS B 1 108 ? 5.180 94.050 65.388 1.00 23.95 108 CYS B CA 1
ATOM 3616 C C . CYS B 1 108 ? 3.842 94.703 65.660 1.00 24.24 108 CYS B C 1
ATOM 3617 O O . CYS B 1 108 ? 2.811 94.027 65.601 1.00 23.97 108 CYS B O 1
ATOM 3620 N N . TYR B 1 109 ? 3.834 95.999 65.958 1.00 23.72 109 TYR B N 1
ATOM 3621 C CA . TYR B 1 109 ? 2.556 96.660 66.203 1.00 22.10 109 TYR B CA 1
ATOM 3622 C C . TYR B 1 109 ? 1.635 96.446 65.014 1.00 23.59 109 TYR B C 1
ATOM 3623 O O . TYR B 1 109 ? 0.495 96.000 65.191 1.00 25.75 109 TYR B O 1
ATOM 3632 N N . ARG B 1 110 ? 2.135 96.769 63.816 1.00 23.48 110 ARG B N 1
ATOM 3633 C CA . ARG B 1 110 ? 1.376 96.614 62.579 1.00 23.57 110 ARG B CA 1
ATOM 3634 C C . ARG B 1 110 ? 1.027 95.153 62.346 1.00 25.76 110 ARG B C 1
ATOM 3635 O O . ARG B 1 110 ? -0.139 94.838 62.084 1.00 24.11 110 ARG B O 1
ATOM 3643 N N . ILE B 1 111 ? 2.024 94.262 62.469 1.00 24.96 111 ILE B N 1
ATOM 3644 C CA . ILE B 1 111 ? 1.826 92.824 62.270 1.00 21.26 111 ILE B CA 1
ATOM 3645 C C . ILE B 1 111 ? 0.764 92.269 63.181 1.00 21.30 111 ILE B C 1
ATOM 3646 O O . ILE B 1 111 ? -0.130 91.567 62.734 1.00 22.87 111 ILE B O 1
ATOM 3651 N N . PHE B 1 112 ? 0.857 92.568 64.466 1.00 20.29 112 PHE B N 1
ATOM 3652 C CA . PHE B 1 112 ? -0.140 92.016 65.377 1.00 22.78 112 PHE B CA 1
ATOM 3653 C C . PHE B 1 112 ? -1.505 92.620 65.134 1.00 22.53 112 PHE B C 1
ATOM 3654 O O . PHE B 1 112 ? -2.510 91.931 65.229 1.00 25.91 112 PHE B O 1
ATOM 3662 N N . ALA B 1 113 ? -1.550 93.903 64.810 1.00 22.57 113 ALA B N 1
ATOM 3663 C CA . ALA B 1 113 ? -2.832 94.534 64.553 1.00 22.32 113 ALA B CA 1
ATOM 3664 C C . ALA B 1 113 ? -3.535 93.859 63.363 1.00 24.29 113 ALA B C 1
ATOM 3665 O O . ALA B 1 113 ? -4.736 93.569 63.421 1.00 22.49 113 ALA B O 1
ATOM 3667 N N . LYS B 1 114 ? -2.796 93.599 62.289 1.00 23.91 114 LYS B N 1
ATOM 3668 C CA . LYS B 1 114 ? -3.388 92.964 61.122 1.00 26.06 114 LYS B CA 1
ATOM 3669 C C . LYS B 1 114 ? -3.678 91.512 61.460 1.00 26.33 114 LYS B C 1
ATOM 3670 O O . LYS B 1 114 ? -4.669 90.953 61.011 1.00 30.46 114 LYS B O 1
ATOM 3676 N N . ALA B 1 115 ? -2.808 90.895 62.248 1.00 25.13 115 ALA B N 1
ATOM 3677 C CA . ALA B 1 115 ? -3.006 89.496 62.608 1.00 27.79 115 ALA B CA 1
ATOM 3678 C C . ALA B 1 115 ? -4.332 89.287 63.313 1.00 27.19 115 ALA B C 1
ATOM 3679 O O . ALA B 1 115 ? -5.080 88.374 63.003 1.00 30.15 115 ALA B O 1
ATOM 3681 N N . VAL B 1 116 ? -4.622 90.138 64.276 1.00 27.49 116 VAL B N 1
ATOM 3682 C CA . VAL B 1 116 ? -5.859 90.003 65.022 1.00 26.04 116 VAL B CA 1
ATOM 3683 C C . VAL B 1 116 ? -7.019 90.689 64.296 1.00 27.34 116 VAL B C 1
ATOM 3684 O O . VAL B 1 116 ? -8.157 90.632 64.745 1.00 26.11 116 VAL B O 1
ATOM 3688 N N . GLY B 1 117 ? -6.732 91.331 63.167 1.00 28.14 117 GLY B N 1
ATOM 3689 C CA . GLY B 1 117 ? -7.781 92.022 62.423 1.00 29.41 117 GLY B CA 1
ATOM 3690 C C . GLY B 1 117 ? -8.306 93.271 63.134 1.00 28.55 117 GLY B C 1
ATOM 3691 O O . GLY B 1 117 ? -9.425 93.730 62.906 1.00 28.44 117 GLY B O 1
ATOM 3692 N N . ALA B 1 118 ? -7.472 93.835 63.994 1.00 27.36 118 ALA B N 1
ATOM 3693 C CA . ALA B 1 118 ? -7.813 95.022 64.762 1.00 26.78 118 ALA B CA 1
ATOM 3694 C C . ALA B 1 118 ? -7.752 96.314 63.945 1.00 25.92 118 ALA B C 1
ATOM 3695 O O . ALA B 1 118 ? -6.938 96.437 63.038 1.00 30.56 118 ALA B O 1
ATOM 3697 N N . LYS B 1 119 ? -8.596 97.283 64.284 1.00 26.54 119 LYS B N 1
ATOM 3698 C CA . LYS B 1 119 ? -8.578 98.561 63.584 1.00 23.09 119 LYS B CA 1
ATOM 3699 C C . LYS B 1 119 ? -7.387 99.314 64.145 1.00 22.29 119 LYS B C 1
ATOM 3700 O O . LYS B 1 119 ? -7.220 99.396 65.354 1.00 22.30 119 LYS B O 1
ATOM 3706 N N . PHE B 1 120 ? -6.549 99.860 63.280 1.00 22.26 120 PHE B N 1
ATOM 3707 C CA . PHE B 1 120 ? -5.398 100.595 63.764 1.00 24.13 120 PHE B CA 1
ATOM 3708 C C . PHE B 1 120 ? -5.122 101.811 62.881 1.00 24.34 120 PHE B C 1
ATOM 3709 O O . PHE B 1 120 ? -5.698 101.950 61.799 1.00 26.50 120 PHE B O 1
ATOM 3717 N N . LEU B 1 121 ? -4.254 102.701 63.343 1.00 24.11 121 LEU B N 1
ATOM 3718 C CA . LEU B 1 121 ? -3.913 103.872 62.541 1.00 23.44 121 LEU B CA 1
ATOM 3719 C C . LEU B 1 121 ? -2.456 104.184 62.755 1.00 21.94 121 LEU B C 1
ATOM 3720 O O . LEU B 1 121 ? -1.970 104.114 63.886 1.00 21.53 121 LEU B O 1
ATOM 3725 N N . GLU B 1 122 ? -1.750 104.504 61.677 1.00 22.91 122 GLU B N 1
ATOM 3726 C CA . GLU B 1 122 ? -0.331 104.830 61.789 1.00 27.26 122 GLU B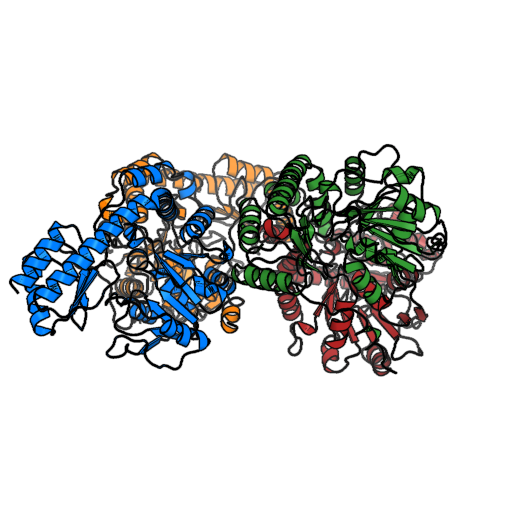 CA 1
ATOM 3727 C C . GLU B 1 122 ? -0.090 106.255 61.402 1.00 29.92 122 GLU B C 1
ATOM 3728 O O . GLU B 1 122 ? -0.263 106.613 60.245 1.00 34.44 122 GLU B O 1
ATOM 3734 N N . VAL B 1 123 ? 0.291 107.087 62.354 1.00 30.60 123 VAL B N 1
ATOM 3735 C CA . VAL B 1 123 ? 0.587 108.465 61.998 1.00 31.30 123 VAL B CA 1
ATOM 3736 C C . VAL B 1 123 ? 2.108 108.582 62.156 1.00 33.54 123 VAL B C 1
ATOM 3737 O O . VAL B 1 123 ? 2.651 108.325 63.227 1.00 33.11 123 VAL B O 1
ATOM 3741 N N . PRO B 1 124 ? 2.815 108.940 61.077 1.00 34.54 124 PRO B N 1
ATOM 3742 C CA . PRO B 1 124 ? 4.274 109.069 61.114 1.00 35.73 124 PRO B CA 1
ATOM 3743 C C . PRO B 1 124 ? 4.809 110.170 62.003 1.00 36.34 124 PRO B C 1
ATOM 3744 O O . PRO B 1 124 ? 4.208 111.234 62.122 1.00 37.17 124 PRO B O 1
ATOM 3748 N N . LEU B 1 125 ? 5.936 109.906 62.644 1.00 34.25 125 LEU B N 1
ATOM 3749 C CA . LEU B 1 125 ? 6.551 110.913 63.488 1.00 35.34 125 LEU B CA 1
ATOM 3750 C C . LEU B 1 125 ? 7.121 112.011 62.577 1.00 35.50 125 LEU B C 1
ATOM 3751 O O . LEU B 1 125 ? 7.341 111.797 61.383 1.00 35.32 125 LEU B O 1
ATOM 3756 N N . THR B 1 126 ? 7.361 113.181 63.156 1.00 37.98 126 THR B N 1
ATOM 3757 C CA . THR B 1 126 ? 7.922 114.314 62.429 1.00 38.56 126 THR B CA 1
ATOM 3758 C C . THR B 1 126 ? 9.307 113.902 61.983 1.00 41.33 126 THR B C 1
ATOM 3759 O O . THR B 1 126 ? 9.806 112.851 62.388 1.00 38.91 126 THR B O 1
ATOM 3763 N N . LYS B 1 127 ? 9.928 114.728 61.149 1.00 43.41 127 LYS B N 1
ATOM 3764 C CA . LYS B 1 127 ? 11.272 114.452 60.671 1.00 48.27 127 LYS B CA 1
ATOM 3765 C C . LYS B 1 127 ? 12.226 114.583 61.866 1.00 48.00 127 LYS B C 1
ATOM 3766 O O . LYS B 1 127 ? 13.402 114.241 61.794 1.00 49.40 127 LYS B O 1
ATOM 3772 N N . ASP B 1 128 ? 11.697 115.079 62.975 1.00 47.46 128 ASP B N 1
ATOM 3773 C CA . ASP B 1 128 ? 12.478 115.263 64.186 1.00 47.79 128 ASP B CA 1
ATOM 3774 C C . ASP B 1 128 ? 12.221 114.123 65.178 1.00 47.00 128 ASP B C 1
ATOM 3775 O O . ASP B 1 128 ? 12.667 114.165 66.326 1.00 46.60 128 ASP B O 1
ATOM 3780 N N . LEU B 1 129 ? 11.489 113.108 64.734 1.00 44.88 129 LEU B N 1
ATOM 3781 C CA . LEU B 1 129 ? 11.186 111.964 65.576 1.00 40.79 129 LEU B CA 1
ATOM 3782 C C . LEU B 1 129 ? 10.299 112.364 66.739 1.00 40.65 129 LEU B C 1
ATOM 3783 O O . LEU B 1 129 ? 10.434 111.843 67.838 1.00 40.71 129 LEU B O 1
ATOM 3788 N N . ARG B 1 130 ? 9.398 113.309 66.498 1.00 39.51 130 ARG B N 1
ATOM 3789 C CA . ARG B 1 130 ? 8.490 113.744 67.541 1.00 37.05 130 ARG B CA 1
ATOM 3790 C C . ARG B 1 130 ? 7.097 113.223 67.239 1.00 34.40 130 ARG B C 1
ATOM 3791 O O . ARG B 1 130 ? 6.750 112.975 66.084 1.00 33.00 130 ARG B O 1
ATOM 3799 N N . ILE B 1 131 ? 6.312 113.045 68.291 1.00 32.25 131 ILE B N 1
ATOM 3800 C CA . ILE B 1 131 ? 4.961 112.555 68.151 1.00 32.55 131 ILE B CA 1
ATOM 3801 C C . ILE B 1 131 ? 4.125 113.552 67.387 1.00 33.26 131 ILE B 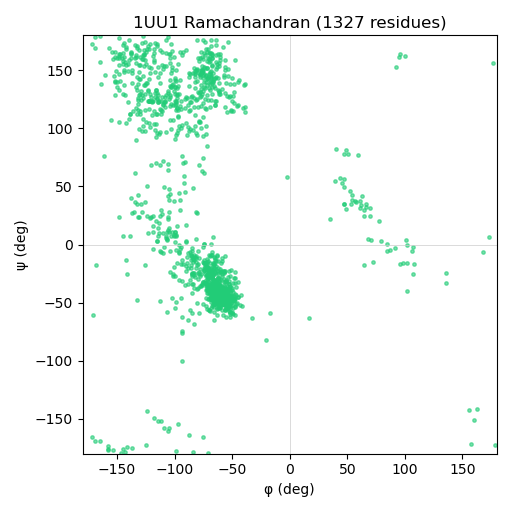C 1
ATOM 3802 O O . ILE B 1 131 ? 3.958 114.681 67.799 1.00 35.13 131 ILE B O 1
ATOM 3807 N N . PRO B 1 132 ? 3.581 113.132 66.249 1.00 35.76 132 PRO B N 1
ATOM 3808 C CA . PRO B 1 132 ? 2.746 113.975 65.392 1.00 36.88 132 PRO B CA 1
ATOM 3809 C C . PRO B 1 132 ? 1.443 114.433 66.028 1.00 37.54 132 PRO B C 1
ATOM 3810 O O . PRO B 1 132 ? 1.109 114.061 67.148 1.00 38.47 132 PRO B O 1
ATOM 3814 N N . GLU B 1 133 ? 0.718 115.267 65.301 1.00 37.85 133 GLU B N 1
ATOM 3815 C CA . GLU B 1 133 ? -0.562 115.748 65.775 1.00 37.84 133 GLU B CA 1
ATOM 3816 C C . GLU B 1 133 ? -1.464 114.606 65.401 1.00 34.97 133 GLU B C 1
ATOM 3817 O O . GLU B 1 133 ? -1.318 114.039 64.325 1.00 33.70 133 GLU B O 1
ATOM 3823 N N . VAL B 1 134 ? -2.398 114.267 66.278 1.00 33.34 134 VAL B N 1
ATOM 3824 C CA . VAL B 1 134 ? -3.293 113.148 66.021 1.00 31.00 134 VAL B CA 1
ATOM 3825 C C . VAL B 1 134 ? -4.597 113.349 66.760 1.00 29.67 134 VAL B C 1
ATOM 3826 O O . VAL B 1 134 ? -4.648 114.112 67.705 1.00 29.81 134 VAL B O 1
ATOM 3830 N N . ASN B 1 135 ? -5.649 112.666 66.324 1.00 31.83 135 ASN B N 1
ATOM 3831 C CA . ASN B 1 135 ? -6.953 112.778 66.976 1.00 34.48 135 ASN B CA 1
ATOM 3832 C C . ASN B 1 135 ? -7.308 111.456 67.631 1.00 34.43 135 ASN B C 1
ATOM 3833 O O . ASN B 1 135 ? -7.842 110.549 66.989 1.00 31.19 135 ASN B O 1
ATOM 3838 N N . VAL B 1 136 ? -6.997 111.351 68.916 1.00 35.40 136 VAL B N 1
ATOM 3839 C CA . VAL B 1 136 ? -7.268 110.145 69.674 1.00 36.14 136 VAL B CA 1
ATOM 3840 C C . VAL B 1 136 ? -8.026 110.491 70.927 1.00 35.91 136 VAL B C 1
ATOM 3841 O O . VAL B 1 136 ? -7.999 111.632 71.384 1.00 36.97 136 VAL B O 1
ATOM 3845 N N . GLY B 1 137 ? -8.698 109.487 71.485 1.00 37.37 137 GLY B N 1
ATOM 3846 C CA . GLY B 1 137 ? -9.456 109.683 72.705 1.00 35.42 137 GLY B CA 1
ATOM 3847 C C . GLY B 1 137 ? -9.807 108.357 73.342 1.00 35.22 137 GLY B C 1
ATOM 3848 O O . GLY B 1 137 ? -9.444 107.304 72.830 1.00 33.55 137 GLY B O 1
ATOM 3849 N N . GLU B 1 138 ? -10.500 108.407 74.473 1.00 36.08 138 GLU B N 1
ATOM 3850 C CA . GLU B 1 138 ? -10.913 107.187 75.150 1.00 36.66 138 GLU B CA 1
ATOM 3851 C C . GLU B 1 138 ? -11.494 106.247 74.103 1.00 34.31 138 GLU B C 1
ATOM 3852 O O . GLU B 1 138 ? -12.488 106.576 73.446 1.00 31.26 138 GLU B O 1
ATOM 3858 N N . GLY B 1 139 ? -10.877 105.080 73.957 1.00 31.10 139 GLY B N 1
ATOM 3859 C CA . GLY B 1 139 ? -11.348 104.120 72.981 1.00 29.78 139 GLY B CA 1
ATOM 3860 C C . GLY B 1 139 ? -10.134 103.586 72.259 1.00 31.97 139 GLY B C 1
ATOM 3861 O O . GLY B 1 139 ? -10.081 102.413 71.850 1.00 35.05 139 GLY B O 1
ATOM 3862 N N . ASP B 1 140 ? -9.145 104.459 72.113 1.00 29.46 140 ASP B N 1
ATOM 3863 C CA . ASP B 1 140 ? -7.902 104.101 71.459 1.00 30.21 140 ASP B CA 1
ATOM 3864 C C . ASP B 1 140 ? -6.820 103.718 72.471 1.00 27.69 140 ASP B C 1
ATOM 3865 O O . ASP B 1 140 ? -6.882 104.115 73.633 1.00 29.46 140 ASP B O 1
ATOM 3870 N N . VAL B 1 141 ? -5.861 102.914 72.025 1.00 25.03 141 VAL B N 1
ATOM 3871 C CA . VAL B 1 141 ? -4.689 102.592 72.836 1.00 24.15 141 VAL B CA 1
ATOM 3872 C C . VAL B 1 141 ? -3.600 103.212 71.974 1.00 22.52 141 VAL B C 1
ATOM 3873 O O . VAL B 1 141 ? -3.563 102.997 70.758 1.00 19.32 141 VAL B O 1
ATOM 3877 N N . VAL B 1 142 ? -2.713 103.970 72.585 1.00 21.01 142 VAL B N 1
ATOM 3878 C CA . VAL B 1 142 ? -1.635 104.571 71.832 1.00 21.27 142 VAL B CA 1
ATOM 3879 C C . VAL B 1 142 ? -0.360 103.882 72.281 1.00 20.65 142 VAL B C 1
ATOM 3880 O O . VAL B 1 142 ? 0.034 103.979 73.430 1.00 21.27 142 VAL B O 1
ATOM 3884 N N . PHE B 1 143 ? 0.261 103.154 71.361 1.00 22.05 143 PHE B N 1
ATOM 3885 C CA . PHE B 1 143 ? 1.469 102.406 71.649 1.00 20.69 143 PHE B CA 1
ATOM 3886 C C . PHE B 1 143 ? 2.703 103.240 71.452 1.00 21.63 143 PHE B C 1
ATOM 3887 O O . PHE B 1 143 ? 3.023 103.639 70.336 1.00 21.06 143 PHE B O 1
ATOM 3895 N N . ILE B 1 144 ? 3.410 103.492 72.544 1.00 22.29 144 ILE B N 1
ATOM 3896 C CA . ILE B 1 144 ? 4.617 104.306 72.456 1.00 24.36 144 ILE B CA 1
ATOM 3897 C C . ILE B 1 144 ? 5.839 103.667 73.092 1.00 23.76 144 ILE B C 1
ATOM 3898 O O . ILE B 1 144 ? 6.032 103.725 74.312 1.00 25.31 144 ILE B O 1
ATOM 3903 N N . PRO B 1 145 ? 6.678 103.035 72.279 1.00 23.90 145 PRO B N 1
ATOM 3904 C CA . PRO B 1 145 ? 7.864 102.432 72.888 1.00 23.98 145 PRO B CA 1
ATOM 3905 C C . PRO B 1 145 ? 8.762 103.590 73.275 1.00 25.01 145 PRO B C 1
ATOM 3906 O O . PRO B 1 145 ? 8.896 104.548 72.507 1.00 22.93 145 PRO B O 1
ATOM 3910 N N . ASN B 1 146 ? 9.356 103.533 74.461 1.00 26.07 146 ASN B N 1
ATOM 3911 C CA . ASN B 1 146 ? 10.235 104.619 74.877 1.00 26.88 146 ASN B CA 1
ATOM 3912 C C . ASN B 1 146 ? 11.281 104.212 75.898 1.00 25.34 146 ASN B C 1
ATOM 3913 O O . ASN B 1 146 ? 10.949 104.009 77.051 1.00 28.26 146 ASN B O 1
ATOM 3918 N N . PRO B 1 147 ? 12.552 104.110 75.498 1.00 25.13 147 PRO B N 1
ATOM 3919 C CA . PRO B 1 147 ? 13.159 104.332 74.177 1.00 23.96 147 PRO B CA 1
ATOM 3920 C C . PRO B 1 147 ? 12.408 103.726 72.974 1.00 25.93 147 PRO B C 1
ATOM 3921 O O . PRO B 1 147 ? 11.899 102.594 73.039 1.00 27.35 147 PRO B O 1
ATOM 3925 N N . ASN B 1 148 ? 12.359 104.485 71.883 1.00 21.99 148 ASN B N 1
ATOM 3926 C CA . ASN B 1 148 ? 11.706 104.046 70.669 1.00 22.68 148 ASN B CA 1
ATOM 3927 C C . ASN B 1 148 ? 12.453 102.951 69.928 1.00 23.39 148 ASN B C 1
ATOM 3928 O O . ASN B 1 148 ? 13.677 102.814 70.005 1.00 23.66 148 ASN B O 1
ATOM 3933 N N . ASN B 1 149 ? 11.673 102.161 69.210 1.00 22.75 149 ASN B N 1
ATOM 3934 C CA . ASN B 1 149 ? 12.217 101.107 68.383 1.00 22.95 149 ASN B CA 1
ATOM 3935 C C . ASN B 1 149 ? 11.827 101.565 66.978 1.00 22.41 149 ASN B C 1
ATOM 3936 O O . ASN B 1 149 ? 10.661 101.852 66.723 1.00 25.25 149 ASN B O 1
ATOM 3941 N N . PRO B 1 150 ? 12.775 101.583 66.032 1.00 20.22 150 PRO B N 1
ATOM 3942 C CA . PRO B 1 150 ? 14.178 101.197 66.169 1.00 19.56 150 PRO B CA 1
ATOM 3943 C C . PRO B 1 150 ? 15.160 102.351 66.367 1.00 19.46 150 PRO B C 1
ATOM 3944 O O . PRO B 1 150 ? 16.366 102.147 66.332 1.00 18.99 150 PRO B O 1
ATOM 3948 N N . THR B 1 151 ? 14.635 103.551 66.553 1.00 19.69 151 THR B N 1
ATOM 3949 C CA . THR B 1 151 ? 15.444 104.739 66.752 1.00 22.67 151 THR B CA 1
ATOM 3950 C C . THR B 1 151 ? 16.131 104.742 68.109 1.00 23.14 151 THR B C 1
ATOM 3951 O O . THR B 1 151 ? 17.230 105.254 68.254 1.00 26.06 151 THR B O 1
ATOM 3955 N N . GLY B 1 152 ? 15.449 104.183 69.107 1.00 26.62 152 GLY B N 1
ATOM 3956 C CA . GLY B 1 152 ? 15.971 104.140 70.459 1.00 23.74 152 GLY B CA 1
ATOM 3957 C C . GLY B 1 152 ? 15.970 105.528 71.077 1.00 25.10 152 GLY B C 1
ATOM 3958 O O . GLY B 1 152 ? 16.465 105.716 72.196 1.00 22.80 152 GLY B O 1
ATOM 3959 N N . HIS B 1 153 ? 15.439 106.512 70.351 1.00 24.31 153 HIS B N 1
ATOM 3960 C CA . HIS B 1 153 ? 15.384 107.870 70.876 1.00 26.44 153 HIS B CA 1
ATOM 3961 C C . HIS B 1 153 ? 14.318 107.959 71.962 1.00 27.94 153 HIS B C 1
ATOM 3962 O O . HIS B 1 153 ? 13.274 107.293 71.916 1.00 26.51 153 HIS B O 1
ATOM 3969 N N . VAL B 1 154 ? 14.610 108.796 72.945 1.00 30.44 154 VAL B N 1
ATOM 3970 C CA . VAL B 1 154 ? 13.727 109.021 74.067 1.00 29.31 154 VAL B CA 1
ATOM 3971 C C . VAL B 1 154 ? 12.781 110.178 73.783 1.00 31.51 154 VAL B C 1
ATOM 3972 O O . VAL B 1 154 ? 13.211 111.279 73.432 1.00 31.26 154 VAL B O 1
ATOM 3976 N N . PHE B 1 155 ? 11.487 109.920 73.910 1.00 31.60 155 PHE B N 1
ATOM 3977 C CA . PHE B 1 155 ? 10.507 110.968 73.698 1.00 35.13 155 PHE B CA 1
ATOM 3978 C C . PHE B 1 155 ? 10.560 111.945 74.878 1.00 37.37 155 PHE B C 1
ATOM 3979 O O . PHE B 1 155 ? 11.005 111.595 75.978 1.00 38.58 155 PHE B O 1
ATOM 3987 N N . GLU B 1 156 ? 10.082 113.160 74.637 1.00 39.39 156 GLU B N 1
ATOM 3988 C CA . GLU B 1 156 ? 10.044 114.192 75.660 1.00 42.42 156 GLU B CA 1
ATOM 3989 C C . GLU B 1 156 ? 8.808 113.969 76.522 1.00 40.72 156 GLU B C 1
ATOM 3990 O O . GLU B 1 156 ? 7.796 113.479 76.032 1.00 39.44 156 GLU B O 1
ATOM 3996 N N . ARG B 1 157 ? 8.897 114.336 77.799 1.00 40.63 157 ARG B N 1
ATOM 3997 C CA . ARG B 1 157 ? 7.797 114.153 78.739 1.00 40.76 157 ARG B CA 1
ATOM 3998 C C . ARG B 1 157 ? 6.449 114.764 78.315 1.00 40.26 157 ARG B C 1
ATOM 3999 O O . ARG B 1 157 ? 5.408 114.101 78.421 1.00 37.01 157 ARG B O 1
ATOM 4007 N N . GLU B 1 158 ? 6.447 116.010 77.839 1.00 36.93 158 GLU B N 1
ATOM 4008 C CA . GLU B 1 158 ? 5.188 116.631 77.439 1.00 39.74 158 GLU B CA 1
ATOM 4009 C C . GLU B 1 158 ? 4.563 115.930 76.240 1.00 38.63 158 GLU B C 1
ATOM 4010 O O . GLU B 1 158 ? 3.357 116.046 76.004 1.00 38.39 158 GLU B O 1
ATOM 4016 N N . GLU B 1 159 ? 5.382 115.211 75.482 1.00 36.78 159 GLU B N 1
ATOM 4017 C CA . GLU B 1 159 ? 4.889 114.466 74.324 1.00 36.10 159 GLU B CA 1
ATOM 4018 C C . GLU B 1 159 ? 3.928 113.352 74.747 1.00 33.30 159 GLU B C 1
ATOM 4019 O O . GLU B 1 159 ? 2.828 113.235 74.216 1.00 31.77 159 GLU B O 1
ATOM 4025 N N . ILE B 1 160 ? 4.353 112.526 75.694 1.00 32.84 160 ILE B N 1
ATOM 4026 C CA . ILE B 1 160 ? 3.506 111.439 76.162 1.00 34.84 160 ILE B CA 1
ATOM 4027 C C . ILE B 1 160 ? 2.331 112.043 76.925 1.00 36.77 160 ILE B C 1
ATOM 4028 O O . ILE B 1 160 ? 1.187 111.600 76.808 1.00 36.72 160 ILE B O 1
ATOM 4033 N N . GLU B 1 161 ? 2.657 113.063 77.710 1.00 38.12 161 GLU B N 1
ATOM 4034 C CA . GLU B 1 161 ? 1.715 113.784 78.545 1.00 37.01 161 GLU B CA 1
ATOM 4035 C C . GLU B 1 161 ? 0.563 114.325 77.698 1.00 36.84 161 GLU B C 1
ATOM 4036 O O . GLU B 1 161 ? -0.592 114.275 78.115 1.00 37.40 161 GLU B O 1
ATOM 4042 N N . ARG B 1 162 ? 0.872 114.816 76.501 1.00 36.55 162 ARG B N 1
ATOM 4043 C CA . ARG B 1 162 ? -0.151 115.355 75.595 1.00 35.16 162 ARG B CA 1
ATOM 4044 C C . ARG B 1 162 ? -1.161 114.278 75.193 1.00 34.14 162 ARG B C 1
ATOM 4045 O O . ARG B 1 162 ? -2.381 114.465 75.264 1.00 31.44 162 ARG B O 1
ATOM 4053 N N . ILE B 1 163 ? -0.643 113.136 74.760 1.00 34.32 163 ILE B N 1
ATOM 4054 C CA . ILE B 1 163 ? -1.489 112.027 74.340 1.00 31.76 163 ILE B CA 1
ATOM 4055 C C . ILE B 1 163 ? -2.269 111.589 75.554 1.00 30.18 163 ILE B C 1
ATOM 4056 O O . ILE B 1 163 ? -3.466 111.308 75.497 1.00 29.45 163 ILE B O 1
ATOM 4061 N N . LEU B 1 164 ? -1.554 111.541 76.661 1.00 27.77 164 LEU B N 1
ATOM 4062 C CA . LEU B 1 164 ? -2.128 111.165 77.927 1.00 31.10 164 LEU B CA 1
ATOM 4063 C C . LEU B 1 164 ? -3.335 112.052 78.258 1.00 33.47 164 LEU B C 1
ATOM 4064 O O . LEU B 1 164 ? -4.384 111.555 78.647 1.00 32.91 164 LEU B O 1
ATOM 4069 N N . LYS B 1 165 ? -3.192 113.365 78.084 1.00 33.72 165 LYS B N 1
ATOM 4070 C CA . LYS B 1 165 ? -4.285 114.266 78.387 1.00 35.12 165 LYS B CA 1
ATOM 4071 C C . LYS B 1 165 ? -5.517 114.131 77.488 1.00 35.34 165 LYS B C 1
ATOM 4072 O O . LYS B 1 165 ? -6.595 114.568 77.857 1.00 35.57 165 LYS B O 1
ATOM 4078 N N . THR B 1 166 ? -5.377 113.500 76.331 1.00 35.28 166 THR B N 1
ATOM 4079 C CA . THR B 1 166 ? -6.510 113.321 75.413 1.00 33.17 166 THR B CA 1
ATOM 4080 C C . THR B 1 166 ? -7.507 112.244 75.881 1.00 32.61 166 THR B C 1
ATOM 4081 O O . THR B 1 166 ? -8.490 111.945 75.201 1.00 31.43 166 THR B O 1
ATOM 4085 N N . GLY B 1 167 ? -7.237 111.644 77.027 1.00 31.05 167 GLY B N 1
ATOM 4086 C CA . GLY B 1 167 ? -8.140 110.631 77.522 1.00 30.74 167 GLY B CA 1
ATOM 4087 C C . GLY B 1 167 ? -7.942 109.303 76.832 1.00 30.31 167 GLY B C 1
ATOM 4088 O O . GLY B 1 167 ? -8.681 108.341 77.084 1.00 30.60 167 GLY B O 1
ATOM 4089 N N . ALA B 1 168 ? -6.949 109.252 75.948 1.00 29.21 168 ALA B N 1
ATOM 4090 C CA . ALA B 1 168 ? -6.640 108.025 75.210 1.00 27.30 168 ALA B CA 1
ATOM 4091 C C . ALA B 1 168 ? -5.758 107.185 76.111 1.00 26.44 168 ALA B C 1
ATOM 4092 O O . ALA B 1 168 ? -4.980 107.724 76.890 1.00 26.56 168 ALA B O 1
ATOM 4094 N N . PHE B 1 169 ? -5.871 105.870 76.024 1.00 24.59 169 PHE B N 1
ATOM 4095 C CA . PHE B 1 169 ? -5.049 105.033 76.881 1.00 25.31 169 PHE B CA 1
ATOM 4096 C C . PHE B 1 169 ? -3.677 104.861 76.270 1.00 22.13 169 PHE B C 1
ATOM 4097 O O . PHE B 1 169 ? -3.520 104.453 75.121 1.00 21.00 169 PHE B O 1
ATOM 4105 N N . VAL B 1 170 ? -2.680 105.191 77.067 1.00 22.24 170 VAL B N 1
ATOM 4106 C CA . VAL B 1 170 ? -1.316 105.082 76.616 1.00 21.42 170 VAL B CA 1
ATOM 4107 C C . VAL B 1 170 ? -0.685 103.807 77.142 1.00 22.58 170 VAL B C 1
ATOM 4108 O O . VAL B 1 170 ? -0.863 103.424 78.303 1.00 21.64 170 VAL B O 1
ATOM 4112 N N . ALA B 1 171 ? 0.019 103.139 76.246 1.00 20.31 171 ALA B N 1
ATOM 4113 C CA . ALA B 1 171 ? 0.716 101.919 76.577 1.00 21.21 171 ALA B CA 1
ATOM 4114 C C . ALA B 1 171 ? 2.157 102.305 76.324 1.00 21.74 171 ALA B C 1
ATOM 4115 O O . ALA B 1 171 ? 2.630 102.353 75.192 1.00 21.32 171 ALA B O 1
ATOM 4117 N N . LEU B 1 172 ? 2.828 102.645 77.405 1.00 21.39 172 LEU B N 1
ATOM 4118 C CA . LEU B 1 172 ? 4.197 103.043 77.341 1.00 19.45 172 LEU B CA 1
ATOM 4119 C C . LEU B 1 172 ? 5.027 101.761 77.312 1.00 21.20 172 LEU B C 1
ATOM 4120 O O . LEU B 1 172 ? 5.259 101.114 78.347 1.00 22.21 172 LEU B O 1
ATOM 4125 N N . ASP B 1 173 ? 5.499 101.407 76.137 1.00 18.42 173 ASP B N 1
ATOM 4126 C CA . ASP B 1 173 ? 6.276 100.201 75.988 1.00 20.89 173 ASP B CA 1
ATOM 4127 C C . ASP B 1 173 ? 7.700 100.425 76.412 1.00 20.84 173 ASP B C 1
ATOM 4128 O O . ASP B 1 173 ? 8.513 100.878 75.613 1.00 22.44 173 ASP B O 1
ATOM 4133 N N . GLU B 1 174 ? 8.005 100.107 77.664 1.00 20.82 174 GLU B N 1
ATOM 4134 C CA . GLU B 1 174 ? 9.357 100.286 78.168 1.00 22.48 174 GLU B CA 1
ATOM 4135 C C . GLU B 1 174 ? 10.218 99.052 77.995 1.00 19.83 174 GLU B C 1
ATOM 4136 O O . GLU B 1 174 ? 10.939 98.659 78.897 1.00 22.84 174 GLU B O 1
ATOM 4142 N N . ALA B 1 175 ? 10.140 98.457 76.810 1.00 19.49 175 ALA B N 1
ATOM 4143 C CA . ALA B 1 175 ? 10.930 97.282 76.471 1.00 19.83 175 ALA B CA 1
ATOM 4144 C C . ALA B 1 175 ? 12.433 97.540 76.666 1.00 21.38 175 ALA B C 1
ATOM 4145 O O . ALA B 1 175 ? 13.195 96.609 76.982 1.00 21.97 175 ALA B O 1
ATOM 4147 N N . TYR B 1 176 ? 12.859 98.789 76.476 1.00 17.94 176 TYR B N 1
ATOM 4148 C CA . TYR B 1 176 ? 14.267 99.137 76.613 1.00 20.14 176 TYR B CA 1
ATOM 4149 C C . TYR B 1 176 ? 14.579 99.912 77.881 1.00 20.56 176 TYR B C 1
ATOM 4150 O O . TYR B 1 176 ? 15.676 100.461 78.026 1.00 21.18 176 TYR B O 1
ATOM 4159 N N . TYR B 1 177 ? 13.624 99.957 78.801 1.00 20.44 177 TYR B N 1
ATOM 4160 C CA . TYR B 1 177 ? 13.841 100.680 80.041 1.00 19.74 177 TYR B CA 1
ATOM 4161 C C . TYR B 1 177 ? 15.230 100.504 80.674 1.00 19.34 177 TYR B C 1
ATOM 4162 O O . TYR B 1 177 ? 15.892 101.486 81.001 1.00 18.78 177 TYR B O 1
ATOM 4171 N N . GLU B 1 178 ? 15.633 99.252 80.871 1.00 18.36 178 GLU B N 1
ATOM 4172 C CA . GLU B 1 178 ? 16.907 98.910 81.482 1.00 19.68 178 GLU B CA 1
ATOM 4173 C C . GLU B 1 178 ? 18.159 99.613 80.937 1.00 19.92 178 GLU B C 1
ATOM 4174 O O . GLU B 1 178 ? 19.093 99.870 81.678 1.00 19.92 178 GLU B O 1
ATOM 4180 N N . PHE B 1 179 ? 18.176 99.905 79.643 1.00 20.40 179 PHE B N 1
ATOM 4181 C CA . PHE B 1 179 ? 19.324 100.527 78.985 1.00 21.60 179 PHE B CA 1
ATOM 4182 C C . PHE B 1 179 ? 19.294 102.037 78.986 1.00 21.45 179 PHE B C 1
ATOM 4183 O O . PHE B 1 179 ? 20.170 102.683 78.429 1.00 19.12 179 PHE B O 1
ATOM 4191 N N . HIS B 1 180 ? 18.270 102.573 79.628 1.00 24.93 180 HIS B N 1
ATOM 4192 C CA . HIS B 1 180 ? 18.050 103.998 79.751 1.00 29.46 180 HIS B CA 1
ATOM 4193 C C . HIS B 1 180 ? 17.718 104.156 81.207 1.00 34.73 180 HIS B C 1
ATOM 4194 O O . HIS B 1 180 ? 17.381 103.186 81.869 1.00 38.31 180 HIS B O 1
ATOM 4201 N N . GLY B 1 181 ? 17.785 105.365 81.723 1.00 37.98 181 GLY B N 1
ATOM 4202 C CA . GLY B 1 181 ? 17.474 105.516 83.131 1.00 41.57 181 GLY B CA 1
ATOM 4203 C C . GLY B 1 181 ? 16.034 105.724 83.567 1.00 42.10 181 GLY B C 1
ATOM 4204 O O . GLY B 1 181 ? 15.534 104.986 84.397 1.00 41.60 181 GLY B O 1
ATOM 4205 N N . GLU B 1 182 ? 15.381 106.750 83.036 1.00 44.63 182 GLU B N 1
ATOM 4206 C CA . GLU B 1 182 ? 14.015 107.075 83.412 1.00 42.97 182 GLU B CA 1
ATOM 4207 C C . GLU B 1 182 ? 12.980 105.969 83.195 1.00 42.03 182 GLU B C 1
ATOM 4208 O O . GLU B 1 182 ? 13.246 104.954 82.564 1.00 45.27 182 GLU B O 1
ATOM 4214 N N . SER B 1 183 ? 11.788 106.206 83.723 1.00 39.04 183 SER B N 1
ATOM 4215 C CA . SER B 1 183 ? 10.662 105.296 83.607 1.00 34.37 183 SER B CA 1
ATOM 4216 C C . SER B 1 183 ? 9.438 106.113 83.983 1.00 32.73 183 SER B C 1
ATOM 4217 O O . SER B 1 183 ? 9.496 106.897 84.931 1.00 31.07 183 SER B O 1
ATOM 4220 N N . TYR B 1 184 ? 8.342 105.948 83.248 1.00 28.98 184 TYR B N 1
ATOM 4221 C CA . TYR B 1 184 ? 7.124 106.678 83.565 1.00 29.98 184 TYR B CA 1
ATOM 4222 C C . TYR B 1 184 ? 6.234 105.922 84.537 1.00 27.81 184 TYR B C 1
ATOM 4223 O O . TYR B 1 184 ? 5.064 106.237 84.665 1.00 27.11 184 TYR B O 1
ATOM 4232 N N . VAL B 1 185 ? 6.775 104.922 85.226 1.00 29.15 185 VAL B N 1
ATOM 4233 C CA . VAL B 1 185 ? 5.959 104.174 86.176 1.00 29.61 185 VAL B CA 1
ATOM 4234 C C . VAL B 1 185 ? 5.306 105.121 87.193 1.00 31.17 185 VAL B C 1
ATOM 4235 O O . VAL B 1 185 ? 4.134 104.964 87.534 1.00 30.83 185 VAL B O 1
ATOM 4239 N N . ASP B 1 186 ? 6.062 106.101 87.679 1.00 32.67 186 ASP B N 1
ATOM 4240 C CA . ASP B 1 186 ? 5.525 107.065 88.650 1.00 34.12 186 ASP B CA 1
ATOM 4241 C C . ASP B 1 186 ? 4.288 107.792 88.128 1.00 33.19 186 ASP B C 1
ATOM 4242 O O . ASP B 1 186 ? 3.428 108.211 88.909 1.00 32.04 186 ASP B O 1
ATOM 4247 N N . PHE B 1 187 ? 4.215 107.966 86.811 1.00 31.16 187 PHE B N 1
ATOM 4248 C CA . PHE B 1 187 ? 3.084 108.652 86.209 1.00 31.88 187 PHE B CA 1
ATOM 4249 C C . PHE B 1 187 ? 1.800 107.932 86.536 1.00 30.98 187 PHE B C 1
ATOM 4250 O O . PHE B 1 187 ? 0.713 108.468 86.376 1.00 30.62 187 PHE B O 1
ATOM 4258 N N . LEU B 1 188 ? 1.930 106.699 86.990 1.00 32.67 188 LEU B N 1
ATOM 4259 C CA . LEU B 1 188 ? 0.770 105.918 87.332 1.00 34.91 188 LEU B CA 1
ATOM 4260 C C . LEU B 1 188 ? 0.049 106.550 88.514 1.00 37.16 188 LEU B C 1
ATOM 4261 O O . LEU B 1 188 ? -1.083 106.183 88.829 1.00 40.00 188 LEU B O 1
ATOM 4266 N N . LYS B 1 189 ? 0.697 107.513 89.159 1.00 39.28 189 LYS B N 1
ATOM 4267 C CA . LYS B 1 189 ? 0.095 108.182 90.304 1.00 39.24 189 LYS B CA 1
ATOM 4268 C C . LYS B 1 189 ? -0.898 109.231 89.883 1.00 39.54 189 LYS B C 1
ATOM 4269 O O . LYS B 1 189 ? -1.863 109.485 90.601 1.00 40.13 189 LYS B O 1
ATOM 4275 N N . LYS B 1 190 ? -0.675 109.830 88.715 1.00 40.50 190 LYS B N 1
ATOM 4276 C CA . LYS B 1 190 ? -1.581 110.864 88.210 1.00 42.27 190 LYS B CA 1
ATOM 4277 C C . LYS B 1 190 ? -2.571 110.313 87.187 1.00 41.85 190 LYS B C 1
ATOM 4278 O O . LYS B 1 190 ? -3.784 110.544 87.276 1.00 42.16 190 LYS B O 1
ATOM 4284 N N . TYR B 1 191 ? -2.055 109.581 86.214 1.00 40.55 191 TYR B N 1
ATOM 4285 C CA . TYR B 1 191 ? -2.904 109.028 85.169 1.00 41.30 191 TYR B CA 1
ATOM 4286 C C . TYR B 1 191 ? -3.301 107.575 85.375 1.00 39.69 191 TYR B C 1
ATOM 4287 O O . TYR B 1 191 ? -2.509 106.747 85.813 1.00 38.38 191 TYR B O 1
ATOM 4296 N N . GLU B 1 192 ? -4.544 107.280 85.035 1.00 38.89 192 GLU B N 1
ATOM 4297 C CA . GLU B 1 192 ? -5.082 105.941 85.162 1.00 40.27 192 GLU B CA 1
ATOM 4298 C C . GLU B 1 192 ? -5.095 105.280 83.788 1.00 36.43 192 GLU B C 1
ATOM 4299 O O . GLU B 1 192 ? -5.029 104.067 83.671 1.00 36.14 192 GLU B O 1
ATOM 4305 N N . ASN B 1 193 ? -5.186 106.102 82.751 1.00 34.95 193 ASN B N 1
ATOM 4306 C CA . ASN B 1 193 ? -5.220 105.632 81.371 1.00 30.17 193 ASN B CA 1
ATOM 4307 C C . ASN B 1 193 ? -3.791 105.393 80.865 1.00 28.91 193 ASN B C 1
ATOM 4308 O O . ASN B 1 193 ? -3.409 105.857 79.787 1.00 31.84 193 ASN B O 1
ATOM 4313 N N . LEU B 1 194 ? -2.996 104.685 81.655 1.00 26.39 194 LEU B N 1
ATOM 4314 C CA . LEU B 1 194 ? -1.609 104.386 81.279 1.00 24.08 194 LEU B CA 1
ATOM 4315 C C . LEU B 1 194 ? -1.158 103.003 81.732 1.00 23.64 194 LEU B C 1
ATOM 4316 O O . LEU B 1 194 ? -1.621 102.476 82.753 1.00 24.31 194 LEU B O 1
ATOM 4321 N N . ALA B 1 195 ? -0.246 102.423 80.963 1.00 22.61 195 ALA B N 1
ATOM 4322 C CA . ALA B 1 195 ? 0.314 101.125 81.300 1.00 20.21 195 ALA B CA 1
ATOM 4323 C C . ALA B 1 195 ? 1.743 101.067 80.806 1.00 22.45 195 ALA B C 1
ATOM 4324 O O . ALA B 1 195 ? 2.060 101.431 79.663 1.00 23.27 195 ALA B O 1
ATOM 4326 N N . VAL B 1 196 ? 2.596 100.602 81.697 1.00 20.28 196 VAL B N 1
ATOM 4327 C CA . VAL B 1 196 ? 4.010 100.462 81.438 1.00 19.86 196 VAL B CA 1
ATOM 4328 C C . VAL B 1 196 ? 4.276 99.001 81.180 1.00 20.76 196 VAL B C 1
ATOM 4329 O O . VAL B 1 196 ? 3.993 98.158 82.029 1.00 24.07 196 VAL B O 1
ATOM 4333 N N . ILE B 1 197 ? 4.804 98.712 79.999 1.00 22.07 197 ILE B N 1
ATOM 4334 C CA . ILE B 1 197 ? 5.117 97.344 79.594 1.00 20.27 197 ILE B CA 1
ATOM 4335 C C . ILE B 1 197 ? 6.631 97.109 79.680 1.00 20.66 197 ILE B C 1
ATOM 4336 O O . ILE B 1 197 ? 7.414 97.860 79.107 1.00 19.10 197 ILE B O 1
ATOM 4341 N N . ARG B 1 198 ? 7.024 96.054 80.384 1.00 20.90 198 ARG B N 1
ATOM 4342 C CA . ARG B 1 198 ? 8.428 95.689 80.541 1.00 20.49 198 ARG B CA 1
ATOM 4343 C C . ARG B 1 198 ? 8.653 94.256 80.060 1.00 21.15 198 ARG B C 1
ATOM 4344 O O . ARG B 1 198 ? 7.707 93.518 79.807 1.00 19.01 198 ARG B O 1
ATOM 4352 N N . THR B 1 199 ? 9.913 93.855 79.967 1.00 21.07 199 THR B N 1
ATOM 4353 C CA . THR B 1 199 ? 10.229 92.494 79.553 1.00 20.13 199 THR B CA 1
ATOM 4354 C C . THR B 1 199 ? 11.494 92.020 80.247 1.00 17.49 199 THR B C 1
ATOM 4355 O O . THR B 1 199 ? 12.218 92.831 80.821 1.00 18.80 199 THR B O 1
ATOM 4359 N N . PHE B 1 200 ? 11.724 90.700 80.222 1.00 17.06 200 PHE B N 1
ATOM 4360 C CA . PHE B 1 200 ? 12.941 90.105 80.781 1.00 17.52 200 PHE B CA 1
ATOM 4361 C C . PHE B 1 200 ? 13.837 89.742 79.607 1.00 17.96 200 PHE B C 1
ATOM 4362 O O . PHE B 1 200 ? 14.999 89.356 79.775 1.00 18.82 200 PHE B O 1
ATOM 4370 N N . SER B 1 201 ? 13.274 89.936 78.419 1.00 17.04 201 SER B N 1
ATOM 4371 C CA . SER B 1 201 ? 13.914 89.600 77.161 1.00 18.65 201 SER B CA 1
ATOM 4372 C C . SER B 1 201 ? 15.221 90.295 76.810 1.00 19.47 201 SER B C 1
ATOM 4373 O O . SER B 1 201 ? 16.129 89.623 76.332 1.00 18.09 201 SER B O 1
ATOM 4376 N N . LYS B 1 202 ? 15.337 91.606 77.044 1.00 21.34 202 LYS B N 1
ATOM 4377 C CA . LYS B 1 202 ? 16.557 92.325 76.679 1.00 23.35 202 LYS B CA 1
ATOM 4378 C C . LYS B 1 202 ? 17.694 92.305 77.678 1.00 21.93 202 LYS B C 1
ATOM 4379 O O . LYS B 1 202 ? 18.773 91.847 77.362 1.00 26.08 202 LYS B O 1
ATOM 4385 N N . ALA B 1 203 ? 17.447 92.789 78.884 1.00 20.38 203 ALA B N 1
ATOM 4386 C CA . ALA B 1 203 ? 18.498 92.867 79.885 1.00 18.82 203 ALA B CA 1
ATOM 4387 C C . ALA B 1 203 ? 18.746 91.597 80.694 1.00 20.72 203 ALA B C 1
ATOM 4388 O O . ALA B 1 203 ? 19.778 91.478 81.353 1.00 22.43 203 ALA B O 1
ATOM 4390 N N . PHE B 1 204 ? 17.814 90.649 80.655 1.00 22.84 204 PHE B N 1
ATOM 4391 C CA . PHE B 1 204 ? 17.993 89.431 81.432 1.00 21.10 204 PHE B CA 1
ATOM 4392 C C . PHE B 1 204 ? 18.352 88.195 80.610 1.00 22.08 204 PHE B C 1
ATOM 4393 O O . PHE B 1 204 ? 18.477 87.080 81.150 1.00 22.19 204 PHE B O 1
ATOM 4401 N N . SER B 1 205 ? 18.549 88.410 79.308 1.00 20.18 205 SER B N 1
ATOM 4402 C CA . SER B 1 205 ? 18.904 87.322 78.404 1.00 21.00 205 SER B CA 1
ATOM 4403 C C . SER B 1 205 ? 17.931 86.161 78.521 1.00 18.02 205 SER B C 1
ATOM 4404 O O . SER B 1 205 ? 18.338 84.999 78.614 1.00 19.44 205 SER B O 1
ATOM 4407 N N . LEU B 1 206 ? 16.651 86.479 78.530 1.00 17.44 206 LEU B N 1
ATOM 4408 C CA . LEU B 1 206 ? 15.591 85.478 78.669 1.00 18.25 206 LEU B CA 1
ATOM 4409 C C . LEU B 1 206 ? 14.497 85.596 77.562 1.00 19.46 206 LEU B C 1
ATOM 4410 O O . LEU B 1 206 ? 13.322 85.244 77.788 1.00 16.26 206 LEU B O 1
ATOM 4415 N N . ALA B 1 207 ? 14.886 86.099 76.390 1.00 16.15 207 ALA B N 1
ATOM 4416 C CA . ALA B 1 207 ? 13.963 86.302 75.290 1.00 17.60 207 ALA B CA 1
ATOM 4417 C C . ALA B 1 207 ? 13.317 84.988 74.883 1.00 20.27 207 ALA B C 1
ATOM 4418 O O . ALA B 1 207 ? 12.157 84.975 74.417 1.00 19.25 207 ALA B O 1
ATOM 4420 N N . ALA B 1 208 ? 14.059 83.889 75.060 1.00 17.32 208 ALA B N 1
ATOM 4421 C CA . ALA B 1 208 ? 13.577 82.558 74.692 1.00 14.34 208 ALA B CA 1
ATOM 4422 C C . ALA B 1 208 ? 12.540 81.993 75.653 1.00 16.47 208 ALA B C 1
ATOM 4423 O O . ALA B 1 208 ? 11.818 81.061 75.299 1.00 15.14 208 ALA B O 1
ATOM 4425 N N . GLN B 1 209 ? 12.496 82.532 76.874 1.00 17.14 209 GLN B N 1
ATOM 4426 C CA . GLN B 1 209 ? 11.543 82.066 77.877 1.00 17.64 209 GLN B CA 1
ATOM 4427 C C . GLN B 1 209 ? 10.219 82.847 77.932 1.00 18.17 209 GLN B C 1
ATOM 4428 O O . GLN B 1 209 ? 9.235 82.427 78.571 1.00 19.03 209 GLN B O 1
ATOM 4434 N N . ARG B 1 210 ? 10.203 83.999 77.270 1.00 18.25 210 ARG B N 1
ATOM 4435 C CA . ARG B 1 210 ? 8.992 84.813 77.155 1.00 14.92 210 ARG B CA 1
ATOM 4436 C C . ARG B 1 210 ? 8.337 85.299 78.433 1.00 16.12 210 ARG B C 1
ATOM 4437 O O . ARG B 1 210 ? 7.307 84.773 78.853 1.00 16.63 210 ARG B O 1
ATOM 4445 N N . VAL B 1 211 ? 8.909 86.326 79.036 1.00 17.95 211 VAL B N 1
ATOM 4446 C CA . VAL B 1 211 ? 8.316 86.873 80.242 1.00 15.67 211 VAL B CA 1
ATOM 4447 C C . VAL B 1 211 ? 8.220 88.399 80.147 1.00 16.06 211 VAL B C 1
ATOM 4448 O O . VAL B 1 211 ? 9.228 89.073 80.064 1.00 17.51 211 VAL B O 1
ATOM 4452 N N . GLY B 1 212 ? 6.999 88.935 80.137 1.00 16.32 212 GLY B N 1
ATOM 4453 C CA . GLY B 1 212 ? 6.813 90.371 80.102 1.00 11.28 212 GLY B CA 1
ATOM 4454 C C . GLY B 1 212 ? 5.938 90.733 81.290 1.00 15.25 212 GLY B C 1
ATOM 4455 O O . GLY B 1 212 ? 5.335 89.863 81.918 1.00 15.70 212 GLY B O 1
ATOM 4456 N N . TYR B 1 213 ? 5.870 92.005 81.641 1.00 15.58 213 TYR B N 1
ATOM 4457 C CA . TYR B 1 213 ? 5.003 92.359 82.737 1.00 15.23 213 TYR B CA 1
ATOM 4458 C C . TYR B 1 213 ? 4.429 93.746 82.546 1.00 16.17 213 TYR B C 1
ATOM 4459 O O . TYR B 1 213 ? 4.981 94.578 81.844 1.00 16.89 213 TYR B O 1
ATOM 4468 N N . VAL B 1 214 ? 3.276 93.959 83.151 1.00 18.15 214 VAL B N 1
ATOM 4469 C CA . VAL B 1 214 ? 2.594 95.217 83.005 1.00 19.15 214 VAL B CA 1
ATOM 4470 C C . VAL B 1 214 ? 2.344 95.793 84.362 1.00 20.50 214 VAL B C 1
ATOM 4471 O O . VAL B 1 214 ? 1.967 95.074 85.290 1.00 21.82 214 VAL B O 1
ATOM 4475 N N . VAL B 1 215 ? 2.552 97.102 84.451 1.00 20.58 215 VAL B N 1
ATOM 4476 C CA . VAL B 1 215 ? 2.337 97.856 85.661 1.00 19.86 215 VAL B CA 1
ATOM 4477 C C . VAL B 1 215 ? 1.276 98.874 85.250 1.00 20.75 215 VAL B C 1
ATOM 4478 O O . VAL B 1 215 ? 1.462 99.632 84.291 1.00 19.66 215 VAL B O 1
ATOM 4482 N N . ALA B 1 216 ? 0.147 98.871 85.947 1.00 22.46 216 ALA B N 1
ATOM 4483 C CA . ALA B 1 216 ? -0.917 99.802 85.619 1.00 22.61 216 ALA B CA 1
ATOM 4484 C C . ALA B 1 216 ? -1.932 99.864 86.756 1.00 25.97 216 ALA B C 1
ATOM 4485 O O . ALA B 1 216 ? -1.698 99.323 87.847 1.00 25.58 216 ALA B O 1
ATOM 4487 N N . SER B 1 217 ? -3.065 100.513 86.488 1.00 25.59 217 SER B N 1
ATOM 4488 C CA . SER B 1 217 ? -4.105 100.642 87.487 1.00 27.82 217 SER B CA 1
ATOM 4489 C C . SER B 1 217 ? -4.793 99.306 87.697 1.00 28.69 217 SER B C 1
ATOM 4490 O O . SER B 1 217 ? -4.860 98.479 86.794 1.00 30.72 217 SER B O 1
ATOM 4493 N N . GLU B 1 218 ? -5.310 99.124 88.903 1.00 29.86 218 GLU B N 1
ATOM 4494 C CA . GLU B 1 218 ? -6.008 97.930 89.290 1.00 30.13 218 GLU B CA 1
ATOM 4495 C C . GLU B 1 218 ? -7.117 97.614 88.320 1.00 28.88 218 GLU B C 1
ATOM 4496 O O . GLU B 1 218 ? -7.332 96.457 87.979 1.00 29.72 218 GLU B O 1
ATOM 4502 N N . LYS B 1 219 ? -7.828 98.654 87.893 1.00 29.38 219 LYS B N 1
ATOM 4503 C CA . LYS B 1 219 ? -8.939 98.494 86.968 1.00 28.65 219 LYS B CA 1
ATOM 4504 C C . LYS B 1 219 ? -8.448 97.931 85.637 1.00 25.93 219 LYS B C 1
ATOM 4505 O O . LYS B 1 219 ? -9.084 97.079 85.036 1.00 24.63 219 LYS B O 1
ATOM 4511 N N . PHE B 1 220 ? -7.309 98.419 85.170 1.00 24.55 220 PHE B N 1
ATOM 4512 C CA . PHE B 1 220 ? -6.768 97.921 83.924 1.00 23.25 220 PHE B CA 1
ATOM 4513 C C . PHE B 1 220 ? -6.259 96.484 84.118 1.00 25.39 220 PHE B C 1
ATOM 4514 O O . PHE B 1 220 ? -6.682 95.548 83.381 1.00 24.23 220 PHE B O 1
ATOM 4522 N N . ILE B 1 221 ? -5.339 96.317 85.083 1.00 18.62 221 ILE B N 1
ATOM 4523 C CA . ILE B 1 221 ? -4.781 94.998 85.362 1.00 19.61 221 ILE B CA 1
ATOM 4524 C C . ILE B 1 221 ? -5.924 93.982 85.458 1.00 21.44 221 ILE B C 1
ATOM 4525 O O . ILE B 1 221 ? -5.864 92.912 84.857 1.00 21.86 221 ILE B O 1
ATOM 4530 N N . ASP B 1 222 ? -6.973 94.321 86.199 1.00 23.25 222 ASP B N 1
ATOM 4531 C CA . ASP B 1 222 ? -8.106 93.407 86.303 1.00 26.25 222 ASP B CA 1
ATOM 4532 C C . ASP B 1 222 ? -8.691 93.120 84.910 1.00 25.65 222 ASP B C 1
ATOM 4533 O O . ASP B 1 222 ? -8.995 91.971 84.571 1.00 25.67 222 ASP B O 1
ATOM 4538 N N . ALA B 1 223 ? -8.866 94.159 84.102 1.00 23.68 223 ALA B N 1
ATOM 4539 C CA . ALA B 1 223 ? -9.423 93.959 82.770 1.00 23.60 223 ALA B CA 1
ATOM 4540 C C . ALA B 1 223 ? -8.509 93.024 81.978 1.00 23.87 223 ALA B C 1
ATOM 4541 O O . ALA B 1 223 ? -8.944 92.009 81.434 1.00 24.81 223 ALA B O 1
ATOM 4543 N N . TYR B 1 224 ? -7.235 93.388 81.926 1.00 22.19 224 TYR B N 1
ATOM 4544 C CA . TYR B 1 224 ? -6.217 92.612 81.236 1.00 19.79 224 TYR B CA 1
ATOM 4545 C C . TYR B 1 224 ? -6.302 91.139 81.653 1.00 21.25 224 TYR B C 1
ATOM 4546 O O . TYR B 1 224 ? -6.326 90.229 80.814 1.00 22.03 224 TYR B O 1
ATOM 4555 N N . ASN B 1 225 ? -6.366 90.912 82.960 1.00 19.49 225 ASN B N 1
ATOM 4556 C CA . ASN B 1 225 ? -6.431 89.567 83.513 1.00 23.04 225 ASN B CA 1
ATOM 4557 C C . ASN B 1 225 ? -7.624 88.733 83.089 1.00 23.93 225 ASN B C 1
ATOM 4558 O O . ASN B 1 225 ? -7.582 87.509 83.184 1.00 22.18 225 ASN B O 1
ATOM 4563 N N . ARG B 1 226 ? -8.687 89.392 82.643 1.00 25.98 226 ARG B N 1
ATOM 4564 C CA . ARG B 1 226 ? -9.881 88.684 82.211 1.00 26.49 226 ARG B CA 1
ATOM 4565 C C . ARG B 1 226 ? -9.774 88.390 80.724 1.00 24.85 226 ARG B C 1
ATOM 4566 O O . ARG B 1 226 ? -10.461 87.525 80.189 1.00 23.29 226 ARG B O 1
ATOM 4574 N N . VAL B 1 227 ? -8.894 89.104 80.054 1.00 22.94 227 VAL B N 1
ATOM 4575 C CA . VAL B 1 227 ? -8.763 88.931 78.618 1.00 21.68 227 VAL B CA 1
ATOM 4576 C C . VAL B 1 227 ? -7.602 88.056 78.162 1.00 22.25 227 VAL B C 1
ATOM 4577 O O . VAL B 1 227 ? -7.634 87.445 77.083 1.00 22.16 227 VAL B O 1
ATOM 4581 N N . ARG B 1 228 ? -6.571 88.011 78.989 1.00 20.85 228 ARG B N 1
ATOM 4582 C CA . ARG B 1 228 ? -5.402 87.202 78.691 1.00 19.57 228 ARG B CA 1
ATOM 4583 C C . ARG B 1 228 ? -5.613 85.724 79.014 1.00 18.56 228 ARG B C 1
ATOM 4584 O O . ARG B 1 228 ? -6.483 85.354 79.802 1.00 14.62 228 ARG B O 1
ATOM 4592 N N . LEU B 1 229 ? -4.784 84.880 78.418 1.00 20.10 229 LEU B N 1
ATOM 4593 C CA . LEU B 1 229 ? -4.845 83.453 78.712 1.00 22.90 229 LEU B CA 1
ATOM 4594 C C . LEU B 1 229 ? -4.521 83.311 80.216 1.00 22.65 229 LEU B C 1
ATOM 4595 O O . LEU B 1 229 ? -3.570 83.920 80.722 1.00 22.91 229 LEU B O 1
ATOM 4600 N N . PRO B 1 230 ? -5.328 82.532 80.944 1.00 23.33 230 PRO B N 1
ATOM 4601 C CA . PRO B 1 230 ? -5.149 82.306 82.389 1.00 22.93 230 PRO B CA 1
ATOM 4602 C C . PRO B 1 230 ? -3.740 81.838 82.753 1.00 23.36 230 PRO B C 1
ATOM 4603 O O . PRO B 1 230 ? -3.112 82.353 83.687 1.00 23.19 230 PRO B O 1
ATOM 4607 N N . PHE B 1 231 ? -3.254 80.825 82.038 1.00 20.96 231 PHE B N 1
ATOM 4608 C CA . PHE B 1 231 ? -1.911 80.322 82.307 1.00 21.71 231 PHE B CA 1
ATOM 4609 C C . PHE B 1 231 ? -0.997 80.691 81.158 1.00 22.08 231 PHE B C 1
ATOM 4610 O O . PHE B 1 231 ? -0.584 79.844 80.369 1.00 23.38 231 PHE B O 1
ATOM 4618 N N . ASN B 1 232 ? -0.674 81.976 81.069 1.00 20.61 232 ASN B N 1
ATOM 4619 C CA . ASN B 1 232 ? 0.164 82.432 79.971 1.00 19.91 232 ASN B CA 1
ATOM 4620 C C . ASN B 1 232 ? 1.655 82.325 80.179 1.00 16.33 232 ASN B C 1
ATOM 4621 O O . ASN B 1 232 ? 2.410 82.444 79.224 1.00 13.17 232 ASN B O 1
ATOM 4626 N N . VAL B 1 233 ? 2.093 82.092 81.403 1.00 16.40 233 VAL B N 1
ATOM 4627 C CA . VAL B 1 233 ? 3.536 82.002 81.621 1.00 18.70 233 VAL B CA 1
ATOM 4628 C C . VAL B 1 233 ? 3.898 80.740 82.389 1.00 16.09 233 VAL B C 1
ATOM 4629 O O . VAL B 1 233 ? 3.396 80.519 83.485 1.00 15.98 233 VAL B O 1
ATOM 4633 N N . SER B 1 234 ? 4.784 79.934 81.817 1.00 12.24 234 SER B N 1
ATOM 4634 C CA . SER B 1 234 ? 5.154 78.668 82.437 1.00 16.90 234 SER B CA 1
ATOM 4635 C C . SER B 1 234 ? 5.790 78.817 83.804 1.00 20.47 234 SER B C 1
ATOM 4636 O O . SER B 1 234 ? 6.336 79.869 84.156 1.00 21.50 234 SER B O 1
ATOM 4639 N N . TYR B 1 235 ? 5.685 77.741 84.568 1.00 19.06 235 TYR B N 1
ATOM 4640 C CA . TYR B 1 235 ? 6.243 77.661 85.887 1.00 19.42 235 TYR B CA 1
ATOM 4641 C C . TYR B 1 235 ? 7.768 77.870 85.745 1.00 20.60 235 TYR B C 1
ATOM 4642 O O . TYR B 1 235 ? 8.363 78.669 86.466 1.00 23.37 235 TYR B O 1
ATOM 4651 N N . VAL B 1 236 ? 8.382 77.172 84.793 1.00 20.22 236 VAL B N 1
ATOM 4652 C CA . VAL B 1 236 ? 9.815 77.326 84.582 1.00 21.48 236 VAL B CA 1
ATOM 4653 C C . VAL B 1 236 ? 10.212 78.730 84.109 1.00 21.67 236 VAL B C 1
ATOM 4654 O O . VAL B 1 236 ? 11.245 79.255 84.530 1.00 21.95 236 VAL B O 1
ATOM 4658 N N . SER B 1 237 ? 9.410 79.353 83.254 1.00 18.47 237 SER B N 1
ATOM 4659 C CA . SER B 1 237 ? 9.739 80.702 82.811 1.00 16.71 237 SER B CA 1
ATOM 4660 C C . SER B 1 237 ? 9.698 81.640 84.007 1.00 14.26 237 SER B C 1
ATOM 4661 O O . SER B 1 237 ? 10.600 82.426 84.216 1.00 15.42 237 SER B O 1
ATOM 4664 N N . GLN B 1 238 ? 8.658 81.544 84.816 1.00 15.55 238 GLN B N 1
ATOM 4665 C CA . GLN B 1 238 ? 8.580 82.396 85.992 1.00 15.61 238 GLN B CA 1
ATOM 4666 C C . GLN B 1 238 ? 9.771 82.146 86.922 1.00 17.37 238 GLN B C 1
ATOM 4667 O O . GLN B 1 238 ? 10.326 83.091 87.494 1.00 16.64 238 GLN B O 1
ATOM 4673 N N . MET B 1 239 ? 10.159 80.885 87.085 1.00 17.92 239 MET B N 1
ATOM 4674 C CA . MET B 1 239 ? 11.297 80.557 87.932 1.00 17.79 239 MET B CA 1
ATOM 4675 C C . MET B 1 239 ? 12.545 81.294 87.424 1.00 18.71 239 MET B C 1
ATOM 4676 O O . MET B 1 239 ? 13.338 81.810 88.219 1.00 17.80 239 MET B O 1
ATOM 4681 N N . PHE B 1 240 ? 12.707 81.366 86.102 1.00 15.82 240 PHE B N 1
ATOM 4682 C CA . PHE B 1 240 ? 13.845 82.060 85.517 1.00 18.03 240 PHE B CA 1
ATOM 4683 C C . PHE B 1 240 ? 13.803 83.552 85.861 1.00 20.78 240 PHE B C 1
ATOM 4684 O O . PHE B 1 240 ? 14.816 84.139 86.218 1.00 25.42 240 PHE B O 1
ATOM 4692 N N . ALA B 1 241 ? 12.629 84.160 85.778 1.00 20.27 241 ALA B N 1
ATOM 4693 C CA . ALA B 1 241 ? 12.495 85.575 86.089 1.00 20.96 241 ALA B CA 1
ATOM 4694 C C . ALA B 1 241 ? 12.767 85.855 87.586 1.00 21.17 241 ALA B C 1
ATOM 4695 O O . ALA B 1 241 ? 13.372 86.860 87.951 1.00 24.81 241 ALA B O 1
ATOM 4697 N N . LYS B 1 242 ? 12.299 84.968 88.445 1.00 20.17 242 LYS B N 1
ATOM 4698 C CA . LYS B 1 242 ? 12.501 85.148 89.858 1.00 21.43 242 LYS B CA 1
ATOM 4699 C C . LYS B 1 242 ? 13.986 85.017 90.204 1.00 22.78 242 LYS B C 1
ATOM 4700 O O . LYS B 1 242 ? 14.536 85.837 90.947 1.00 22.89 242 LYS B O 1
ATOM 4706 N N . VAL B 1 243 ? 14.633 83.986 89.681 1.00 21.25 243 VAL B N 1
ATOM 4707 C CA . VAL B 1 243 ? 16.037 83.804 89.962 1.00 20.96 243 VAL B CA 1
ATOM 4708 C C . VAL B 1 243 ? 16.748 85.032 89.426 1.00 22.13 243 VAL B C 1
ATOM 4709 O O . VAL B 1 243 ? 17.560 85.634 90.108 1.00 24.54 243 VAL B O 1
ATOM 4713 N N . ALA B 1 244 ? 16.416 85.413 88.203 1.00 24.97 244 ALA B N 1
ATOM 4714 C CA . ALA B 1 244 ? 16.998 86.587 87.574 1.00 26.21 244 ALA B CA 1
ATOM 4715 C C . ALA B 1 244 ? 16.984 87.814 88.517 1.00 27.00 244 ALA B C 1
ATOM 4716 O O . ALA B 1 244 ? 18.025 88.433 88.762 1.00 27.15 244 ALA B O 1
ATOM 4718 N N . LEU B 1 245 ? 15.805 88.148 89.036 1.00 23.54 245 LEU B N 1
ATOM 4719 C CA . LEU B 1 245 ? 15.633 89.279 89.929 1.00 24.35 245 LEU B CA 1
ATOM 4720 C C . LEU B 1 245 ? 16.285 89.075 91.288 1.00 25.48 245 LEU B C 1
ATOM 4721 O O . LEU B 1 245 ? 16.483 90.032 92.028 1.00 23.75 245 LEU B O 1
ATOM 4726 N N . ASP B 1 246 ? 16.619 87.832 91.620 1.00 28.54 246 ASP B N 1
ATOM 4727 C CA . ASP B 1 246 ? 17.286 87.553 92.880 1.00 24.68 246 ASP B CA 1
ATOM 4728 C C . ASP B 1 246 ? 18.771 87.839 92.750 1.00 25.33 246 ASP B C 1
ATOM 4729 O O . ASP B 1 246 ? 19.481 87.882 93.747 1.00 21.95 246 ASP B O 1
ATOM 4734 N N . HIS B 1 247 ? 19.227 88.038 91.510 1.00 25.63 247 HIS B N 1
ATOM 4735 C CA . HIS B 1 247 ? 20.627 88.308 91.233 1.00 24.35 247 HIS B CA 1
ATOM 4736 C C . HIS B 1 247 ? 20.776 89.451 90.255 1.00 25.95 247 HIS B C 1
ATOM 4737 O O . HIS B 1 247 ? 21.654 89.434 89.401 1.00 23.56 247 HIS B O 1
ATOM 4744 N N . ARG B 1 248 ? 19.900 90.442 90.385 1.00 28.42 248 ARG B N 1
ATOM 4745 C CA . ARG B 1 248 ? 19.926 91.608 89.515 1.00 31.62 248 ARG B CA 1
ATOM 4746 C C . ARG B 1 248 ? 21.280 92.319 89.434 1.00 31.22 248 ARG B C 1
ATOM 4747 O O . ARG B 1 248 ? 21.541 93.016 88.456 1.00 32.09 248 ARG B O 1
ATOM 4755 N N . GLU B 1 249 ? 22.136 92.156 90.446 1.00 31.56 249 GLU B N 1
ATOM 4756 C CA . GLU B 1 249 ? 23.466 92.798 90.418 1.00 30.64 249 GLU B CA 1
ATOM 4757 C C . GLU B 1 249 ? 24.237 92.267 89.215 1.00 31.61 249 GLU B C 1
ATOM 4758 O O . GLU B 1 249 ? 25.013 92.987 88.574 1.00 30.70 249 GLU B O 1
ATOM 4764 N N . ILE B 1 250 ? 24.018 90.993 88.913 1.00 30.86 250 ILE B N 1
ATOM 4765 C CA . ILE B 1 250 ? 24.676 90.363 87.790 1.00 32.46 250 ILE B CA 1
ATOM 4766 C C . ILE B 1 250 ? 24.289 91.080 86.496 1.00 32.01 250 ILE B C 1
ATOM 4767 O O . ILE B 1 250 ? 25.149 91.548 85.756 1.00 30.50 250 ILE B O 1
ATOM 4772 N N . PHE B 1 251 ? 22.985 91.201 86.262 1.00 31.90 251 PHE B N 1
ATOM 4773 C CA . PHE B 1 251 ? 22.479 91.841 85.059 1.00 32.81 251 PHE B CA 1
ATOM 4774 C C . PHE B 1 251 ? 22.671 93.357 85.030 1.00 34.07 251 PHE B C 1
ATOM 4775 O O . PHE B 1 251 ? 22.605 93.984 83.976 1.00 34.87 251 PHE B O 1
ATOM 4783 N N . GLU B 1 252 ? 22.886 93.954 86.191 1.00 37.20 252 GLU B N 1
ATOM 4784 C CA . GLU B 1 252 ? 23.125 95.386 86.255 1.00 34.56 252 GLU B CA 1
ATOM 4785 C C . GLU B 1 252 ? 24.520 95.587 85.680 1.00 33.76 252 GLU B C 1
ATOM 4786 O O . GLU B 1 252 ? 24.792 96.580 85.019 1.00 34.43 252 GLU B O 1
ATOM 4792 N N . GLU B 1 253 ? 25.405 94.630 85.930 1.00 31.04 253 GLU B N 1
ATOM 4793 C CA . GLU B 1 253 ? 26.758 94.714 85.409 1.00 33.51 253 GLU B CA 1
ATOM 4794 C C . GLU B 1 253 ? 26.720 94.557 83.885 1.00 30.83 253 GLU B C 1
ATOM 4795 O O . GLU B 1 253 ? 27.345 95.330 83.166 1.00 32.06 253 GLU B O 1
ATOM 4801 N N . ARG B 1 254 ? 25.986 93.564 83.392 1.00 28.76 254 ARG B N 1
ATOM 4802 C CA . ARG B 1 254 ? 25.868 93.353 81.948 1.00 26.95 254 ARG B CA 1
ATOM 4803 C C . ARG B 1 254 ? 25.227 94.559 81.255 1.00 24.38 254 ARG B C 1
ATOM 4804 O O . ARG B 1 254 ? 25.675 94.998 80.205 1.00 24.54 254 ARG B O 1
ATOM 4812 N N . THR B 1 255 ? 24.187 95.110 81.849 1.00 21.36 255 THR B N 1
ATOM 4813 C CA . THR B 1 255 ? 23.523 96.254 81.250 1.00 23.90 255 THR B CA 1
ATOM 4814 C C . THR B 1 255 ? 24.480 97.438 81.179 1.00 26.96 255 THR B C 1
ATOM 4815 O O . THR B 1 255 ? 24.465 98.212 80.223 1.00 27.75 255 THR B O 1
ATOM 4819 N N . LYS B 1 256 ? 25.299 97.587 82.209 1.00 27.86 256 LYS B N 1
ATOM 4820 C CA . LYS B 1 256 ? 26.259 98.671 82.241 1.00 30.13 256 LYS B CA 1
ATOM 4821 C C . LYS B 1 256 ? 27.242 98.497 81.075 1.00 28.39 256 LYS B C 1
ATOM 4822 O O . LYS B 1 256 ? 27.579 99.465 80.390 1.00 24.08 256 LYS B O 1
ATOM 4828 N N . PHE B 1 257 ? 27.692 97.260 80.858 1.00 27.82 257 PHE B N 1
ATOM 4829 C CA . PHE B 1 257 ? 28.604 96.964 79.758 1.00 28.20 257 PHE B CA 1
ATOM 4830 C C . PHE B 1 257 ? 27.940 97.266 78.423 1.00 28.12 257 PHE B C 1
ATOM 4831 O O . PHE B 1 257 ? 28.585 97.788 77.528 1.00 31.11 257 PHE B O 1
ATOM 4839 N N . ILE B 1 258 ? 26.655 96.929 78.301 1.00 26.91 258 ILE B N 1
ATOM 4840 C CA . ILE B 1 258 ? 25.916 97.165 77.070 1.00 25.24 258 ILE B CA 1
ATOM 4841 C C . ILE B 1 258 ? 25.843 98.653 76.774 1.00 26.50 258 ILE B C 1
ATOM 4842 O O . ILE B 1 258 ? 26.150 99.080 75.646 1.00 22.88 258 ILE B O 1
ATOM 4847 N N . VAL B 1 259 ? 25.431 99.438 77.774 1.00 24.39 259 VAL B N 1
ATOM 4848 C CA . VAL B 1 259 ? 25.341 100.887 77.610 1.00 26.05 259 VAL B CA 1
ATOM 4849 C C . VAL B 1 259 ? 26.705 101.498 77.307 1.00 28.61 259 VAL B C 1
ATOM 4850 O O . VAL B 1 259 ? 26.834 102.367 76.446 1.00 32.92 259 VAL B O 1
ATOM 4854 N N . GLU B 1 260 ? 27.727 101.032 78.007 1.00 32.14 260 GLU B N 1
ATOM 4855 C CA . GLU B 1 260 ? 29.071 101.545 77.811 1.00 32.20 260 GLU B CA 1
ATOM 4856 C C . GLU B 1 260 ? 29.578 101.131 76.457 1.00 32.45 260 GLU B C 1
ATOM 4857 O O . GLU B 1 260 ? 30.492 101.741 75.911 1.00 34.12 260 GLU B O 1
ATOM 4863 N N . GLU B 1 261 ? 28.992 100.070 75.922 1.00 30.05 261 GLU B N 1
ATOM 4864 C CA . GLU B 1 261 ? 29.389 99.600 74.615 1.00 26.86 261 GLU B CA 1
ATOM 4865 C C . GLU B 1 261 ? 28.604 100.395 73.544 1.00 24.97 261 GLU B C 1
ATOM 4866 O O . GLU B 1 261 ? 29.105 100.669 72.455 1.00 23.99 261 GLU B O 1
ATOM 4872 N N . ARG B 1 262 ? 27.369 100.755 73.868 1.00 23.26 262 ARG B N 1
ATOM 4873 C CA . ARG B 1 262 ? 26.503 101.525 72.977 1.00 22.74 262 ARG B CA 1
ATOM 4874 C C . ARG B 1 262 ? 27.138 102.894 72.692 1.00 25.63 262 ARG B C 1
ATOM 4875 O O . ARG B 1 262 ? 27.331 103.286 71.543 1.00 29.13 262 ARG B O 1
ATOM 4883 N N . GLU B 1 263 ? 27.451 103.616 73.759 1.00 27.10 263 GLU B N 1
ATOM 4884 C CA . GLU B 1 263 ? 28.052 104.934 73.646 1.00 27.82 263 GLU B CA 1
ATOM 4885 C C . GLU B 1 263 ? 29.395 104.896 72.937 1.00 27.64 263 GLU B C 1
ATOM 4886 O O . GLU B 1 263 ? 29.723 105.794 72.180 1.00 31.30 263 GLU B O 1
ATOM 4892 N N . ARG B 1 264 ? 30.165 103.851 73.175 1.00 28.73 264 ARG B N 1
ATOM 4893 C CA . ARG B 1 264 ? 31.453 103.706 72.519 1.00 28.14 264 ARG B CA 1
ATOM 4894 C C . ARG B 1 264 ? 31.202 103.661 71.012 1.00 29.27 264 ARG B C 1
ATOM 4895 O O . ARG B 1 264 ? 31.807 104.421 70.262 1.00 28.34 264 ARG B O 1
ATOM 4903 N N . MET B 1 265 ? 30.297 102.785 70.575 1.00 27.26 265 MET B N 1
ATOM 4904 C CA . MET B 1 265 ? 29.956 102.653 69.149 1.00 27.64 265 MET B CA 1
ATOM 4905 C C . MET B 1 265 ? 29.313 103.910 68.569 1.00 24.89 265 MET B C 1
ATOM 4906 O O . MET B 1 265 ? 29.538 104.249 67.410 1.00 21.89 265 MET B O 1
ATOM 4911 N N . LYS B 1 266 ? 28.501 104.584 69.366 1.00 23.28 266 LYS B N 1
ATOM 4912 C CA . LYS B 1 266 ? 27.879 105.799 68.900 1.00 27.51 266 LYS B CA 1
ATOM 4913 C C . LYS B 1 266 ? 28.972 106.844 68.632 1.00 29.93 266 LYS B C 1
ATOM 4914 O O . LYS B 1 266 ? 28.915 107.549 67.623 1.00 31.57 266 LYS B O 1
ATOM 4920 N N . SER B 1 267 ? 29.973 106.927 69.514 1.00 28.89 267 SER B N 1
ATOM 4921 C CA . SER B 1 267 ? 31.065 107.877 69.331 1.00 28.10 267 SER B CA 1
ATOM 4922 C C . SER B 1 267 ? 31.841 107.582 68.046 1.00 28.79 267 SER B C 1
ATOM 4923 O O . SER B 1 267 ? 32.060 108.466 67.218 1.00 28.59 267 SER B O 1
ATOM 4926 N N . ALA B 1 268 ? 32.253 106.330 67.891 1.00 27.28 268 ALA B N 1
ATOM 4927 C CA . ALA B 1 268 ? 33.018 105.892 66.728 1.00 28.63 268 ALA B CA 1
ATOM 4928 C C . ALA B 1 268 ? 32.308 106.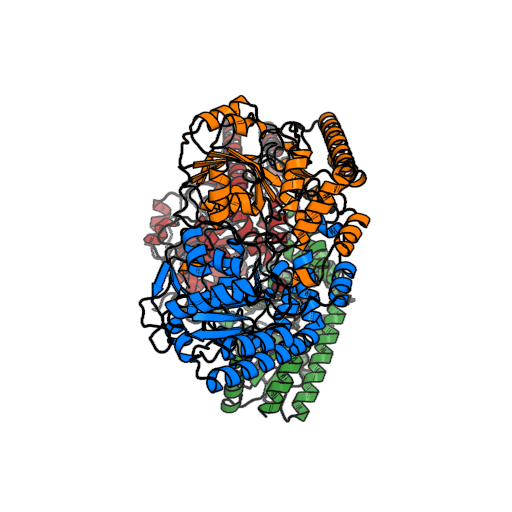174 65.391 1.00 31.83 268 ALA B C 1
ATOM 4929 O O . ALA B 1 268 ? 32.950 106.523 64.387 1.00 30.45 268 ALA B O 1
ATOM 4931 N N . LEU B 1 269 ? 30.985 105.997 65.383 1.00 32.56 269 LEU B N 1
ATOM 4932 C CA . LEU B 1 269 ? 30.190 106.214 64.185 1.00 31.99 269 LEU B CA 1
ATOM 4933 C C . LEU B 1 269 ? 30.192 107.695 63.839 1.00 33.06 269 LEU B C 1
ATOM 4934 O O . LEU B 1 269 ? 30.306 108.067 62.670 1.00 32.53 269 LEU B O 1
ATOM 4939 N N . ARG B 1 270 ? 30.062 108.550 64.848 1.00 32.23 270 ARG B N 1
ATOM 4940 C CA . ARG B 1 270 ? 30.098 109.980 64.569 1.00 31.13 270 ARG B CA 1
ATOM 4941 C C . ARG B 1 270 ? 31.473 110.301 63.960 1.00 28.78 270 ARG B C 1
ATOM 4942 O O . ARG B 1 270 ? 31.574 110.906 62.902 1.00 27.59 270 ARG B O 1
ATOM 4950 N N . GLU B 1 271 ? 32.530 109.848 64.610 1.00 28.44 271 GLU B N 1
ATOM 4951 C CA . GLU B 1 271 ? 33.873 110.105 64.123 1.00 29.42 271 GLU B CA 1
ATOM 4952 C C . GLU B 1 271 ? 34.039 109.716 62.671 1.00 28.86 271 GLU B C 1
ATOM 4953 O O . GLU B 1 271 ? 34.731 110.397 61.931 1.00 30.63 271 GLU B O 1
ATOM 4959 N N . MET B 1 272 ? 33.393 108.625 62.276 1.00 29.55 272 MET B N 1
ATOM 4960 C CA . MET B 1 272 ? 33.439 108.135 60.906 1.00 28.93 272 MET B CA 1
ATOM 4961 C C . MET B 1 272 ? 32.587 109.003 59.980 1.00 28.14 272 MET B C 1
ATOM 4962 O O . MET B 1 272 ? 32.709 108.936 58.760 1.00 27.33 272 MET B O 1
ATOM 4967 N N . GLY B 1 273 ? 31.712 109.806 60.560 1.00 28.11 273 GLY B N 1
ATOM 4968 C CA . GLY B 1 273 ? 30.891 110.683 59.742 1.00 32.51 273 GLY B CA 1
ATOM 4969 C C . GLY B 1 273 ? 29.455 110.259 59.505 1.00 33.07 273 GLY B C 1
ATOM 4970 O O . GLY B 1 273 ? 28.703 110.966 58.821 1.00 33.96 273 GLY B O 1
ATOM 4971 N N . TYR B 1 274 ? 29.062 109.118 60.064 1.00 33.27 274 TYR B N 1
ATOM 4972 C CA . TYR B 1 274 ? 27.703 108.622 59.898 1.00 32.83 274 TYR B CA 1
ATOM 4973 C C . TYR B 1 274 ? 26.734 109.405 60.752 1.00 32.13 274 TYR B C 1
ATOM 4974 O O . TYR B 1 274 ? 27.078 109.838 61.859 1.00 33.39 274 TYR B O 1
ATOM 4983 N N . ARG B 1 275 ? 25.522 109.568 60.235 1.00 33.00 275 ARG B N 1
ATOM 4984 C CA . ARG B 1 275 ? 24.433 110.255 60.943 1.00 33.34 275 ARG B CA 1
ATOM 4985 C C . ARG B 1 275 ? 23.797 109.170 61.821 1.00 31.48 275 ARG B C 1
ATOM 4986 O O . ARG B 1 275 ? 23.451 108.098 61.325 1.00 33.99 275 ARG B O 1
ATOM 4994 N N . ILE B 1 276 ? 23.653 109.429 63.112 1.00 29.16 276 ILE B N 1
ATOM 4995 C CA . ILE B 1 276 ? 23.079 108.433 64.006 1.00 30.49 276 ILE B CA 1
ATOM 4996 C C . ILE B 1 276 ? 22.098 109.016 64.999 1.00 30.62 276 ILE B C 1
ATOM 4997 O O . ILE B 1 276 ? 22.052 110.223 65.220 1.00 30.13 276 ILE B O 1
ATOM 5002 N N . THR B 1 277 ? 21.309 108.150 65.609 1.00 29.61 277 THR B N 1
ATOM 5003 C CA . THR B 1 277 ? 20.341 108.628 66.577 1.00 28.14 277 THR B CA 1
ATOM 5004 C C . THR B 1 277 ? 20.920 108.593 67.979 1.00 27.87 277 THR B C 1
ATOM 5005 O O . THR B 1 277 ? 21.948 107.961 68.230 1.00 24.87 277 THR B O 1
ATOM 5009 N N . ASP B 1 278 ? 20.242 109.285 68.890 1.00 28.14 278 ASP B N 1
ATOM 5010 C CA . ASP B 1 278 ? 20.652 109.356 70.285 1.00 26.74 278 ASP B CA 1
ATOM 5011 C C . ASP B 1 278 ? 19.944 108.229 71.011 1.00 25.36 278 ASP B C 1
ATOM 5012 O O . ASP B 1 278 ? 19.184 108.453 71.960 1.00 22.99 278 ASP B O 1
ATOM 5017 N N . SER B 1 279 ? 20.211 107.018 70.537 1.00 25.72 279 SER B N 1
ATOM 5018 C CA . SER B 1 279 ? 19.623 105.802 71.076 1.00 24.68 279 SER B CA 1
ATOM 5019 C C . SER B 1 279 ? 19.951 105.537 72.532 1.00 24.92 279 SER B C 1
ATOM 5020 O O . SER B 1 279 ? 21.109 105.634 72.968 1.00 21.96 279 SER B O 1
ATOM 5023 N N . ARG B 1 280 ? 18.912 105.215 73.290 1.00 24.68 280 ARG B N 1
ATOM 5024 C CA . ARG B 1 280 ? 19.101 104.883 74.685 1.00 25.44 280 ARG B CA 1
ATOM 5025 C C . ARG B 1 280 ? 18.756 103.422 74.867 1.00 23.68 280 ARG B C 1
ATOM 5026 O O . ARG B 1 280 ? 18.655 102.929 75.998 1.00 23.94 280 ARG B O 1
ATOM 5034 N N . GLY B 1 281 ? 18.574 102.723 73.751 1.00 23.74 281 GLY B N 1
ATOM 5035 C CA . GLY B 1 281 ? 18.247 101.301 73.811 1.00 22.83 281 GLY B CA 1
ATOM 5036 C C . GLY B 1 281 ? 19.540 100.511 73.861 1.00 22.10 281 GLY B C 1
ATOM 5037 O O . GLY B 1 281 ? 20.596 101.083 74.133 1.00 21.11 281 GLY B O 1
ATOM 5038 N N . ASN B 1 282 ? 19.463 99.208 73.593 1.00 20.76 282 ASN B N 1
ATOM 5039 C CA . ASN B 1 282 ? 20.637 98.342 73.590 1.00 19.26 282 ASN B CA 1
ATOM 5040 C C . ASN B 1 282 ? 21.035 98.155 72.125 1.00 21.29 282 ASN B C 1
ATOM 5041 O O . ASN B 1 282 ? 21.467 97.080 71.697 1.00 21.14 282 ASN B O 1
ATOM 5046 N N . PHE B 1 283 ? 20.882 99.222 71.356 1.00 20.70 283 PHE B N 1
ATOM 5047 C CA . PHE B 1 283 ? 21.206 99.191 69.947 1.00 19.40 283 PHE B CA 1
ATOM 5048 C C . PHE B 1 283 ? 21.476 100.618 69.516 1.00 18.88 283 PHE B C 1
ATOM 5049 O O . PHE B 1 283 ? 21.195 101.550 70.266 1.00 18.08 283 PHE B O 1
ATOM 5057 N N . VAL B 1 284 ? 22.014 100.785 68.307 1.00 19.55 284 VAL B N 1
ATOM 5058 C CA . VAL B 1 284 ? 22.235 102.105 67.726 1.00 20.56 284 VAL B CA 1
ATOM 5059 C C . VAL B 1 284 ? 21.513 102.112 66.372 1.00 22.71 284 VAL B C 1
ATOM 5060 O O . VAL B 1 284 ? 21.271 101.055 65.759 1.00 21.19 284 VAL B O 1
ATOM 5064 N N . PHE B 1 285 ? 21.139 103.299 65.913 1.00 25.45 285 PHE B N 1
ATOM 5065 C CA . PHE B 1 285 ? 20.484 103.417 64.618 1.00 28.57 285 PHE B CA 1
ATOM 5066 C C . PHE B 1 285 ? 21.268 104.370 63.720 1.00 27.26 285 PHE B C 1
ATOM 5067 O O . PHE B 1 285 ? 21.670 105.448 64.150 1.00 32.41 285 PHE B O 1
ATOM 5075 N N . VAL B 1 286 ? 21.494 103.955 62.478 1.00 27.80 286 VAL B N 1
ATOM 5076 C CA . VAL B 1 286 ? 22.220 104.780 61.504 1.00 27.71 286 VAL B CA 1
ATOM 5077 C C . VAL B 1 286 ? 21.309 105.181 60.325 1.00 29.34 286 VAL B C 1
ATOM 5078 O O . VAL B 1 286 ? 20.671 104.337 59.686 1.00 21.84 286 VAL B O 1
ATOM 5082 N N . PHE B 1 287 ? 21.240 106.487 60.074 1.00 29.97 287 PHE B N 1
ATOM 5083 C CA . PHE B 1 287 ? 20.442 107.040 58.987 1.00 32.43 287 PHE B CA 1
ATOM 5084 C C . PHE B 1 287 ? 21.227 106.881 57.708 1.00 32.94 287 PHE B C 1
ATOM 5085 O O . PHE B 1 287 ? 22.361 107.340 57.609 1.00 34.48 287 PHE B O 1
ATOM 5093 N N . MET B 1 288 ? 20.624 106.243 56.716 1.00 33.52 288 MET B N 1
ATOM 5094 C CA . MET B 1 288 ? 21.319 106.049 55.468 1.00 34.16 288 MET B CA 1
ATOM 5095 C C . MET B 1 288 ? 20.412 106.231 54.268 1.00 35.78 288 MET B C 1
ATOM 5096 O O . MET B 1 288 ? 19.208 105.965 54.323 1.00 32.98 288 MET B O 1
ATOM 5101 N N . GLU B 1 289 ? 21.005 106.700 53.179 1.00 38.14 289 GLU B N 1
ATOM 5102 C CA . GLU B 1 289 ? 20.269 106.869 51.941 1.00 41.62 289 GLU B CA 1
ATOM 5103 C C . GLU B 1 289 ? 20.179 105.482 51.303 1.00 40.18 289 GLU B C 1
ATOM 5104 O O . GLU B 1 289 ? 21.202 104.858 51.006 1.00 39.82 289 GLU B O 1
ATOM 5110 N N . LYS B 1 290 ? 18.947 105.005 51.137 1.00 39.95 290 LYS B N 1
ATOM 5111 C CA . LYS B 1 290 ? 18.638 103.708 50.543 1.00 39.40 290 LYS B CA 1
ATOM 5112 C C . LYS B 1 290 ? 19.758 103.052 49.742 1.00 38.08 290 LYS B C 1
ATOM 5113 O O . LYS B 1 290 ? 20.193 101.948 50.065 1.00 39.24 290 LYS B O 1
ATOM 5119 N N . GLU B 1 291 ? 20.228 103.735 48.704 1.00 37.29 291 GLU B N 1
ATOM 5120 C CA . GLU B 1 291 ? 21.270 103.182 47.854 1.00 37.03 291 GLU B CA 1
ATOM 5121 C C . GLU B 1 291 ? 22.580 102.912 48.561 1.00 37.46 291 GLU B C 1
ATOM 5122 O O . GLU B 1 291 ? 23.211 101.889 48.316 1.00 41.31 291 GLU B O 1
ATOM 5128 N N . GLU B 1 292 ? 23.002 103.793 49.450 1.00 36.80 292 GLU B N 1
ATOM 5129 C CA . GLU B 1 292 ? 24.266 103.543 50.125 1.00 36.55 292 GLU B CA 1
ATOM 5130 C C . GLU B 1 292 ? 24.028 102.517 51.232 1.00 35.72 292 GLU B C 1
ATOM 5131 O O . GLU B 1 292 ? 24.926 101.764 51.631 1.00 34.04 292 GLU B O 1
ATOM 5137 N N . LYS B 1 293 ? 22.789 102.478 51.703 1.00 34.72 293 LYS B N 1
ATOM 5138 C CA . LYS B 1 293 ? 22.397 101.551 52.743 1.00 34.53 293 LYS B CA 1
ATOM 5139 C C . LYS B 1 293 ? 22.437 100.131 52.214 1.00 33.56 293 LYS B C 1
ATOM 5140 O O . LYS B 1 293 ? 22.938 99.224 52.880 1.00 32.38 293 LYS B O 1
ATOM 5146 N N . GLU B 1 294 ? 21.872 99.955 51.021 1.00 34.53 294 GLU B N 1
ATOM 5147 C CA . GLU B 1 294 ? 21.827 98.660 50.359 1.00 34.60 294 GLU B CA 1
ATOM 5148 C C . GLU B 1 294 ? 23.248 98.185 50.112 1.00 33.90 294 GLU B C 1
ATOM 5149 O O . GLU B 1 294 ? 23.563 97.016 50.327 1.00 34.57 294 GLU B O 1
ATOM 5155 N N . ARG B 1 295 ? 24.108 99.098 49.677 1.00 31.61 295 ARG B N 1
ATOM 5156 C CA . ARG B 1 295 ? 25.500 98.751 49.436 1.00 31.03 295 ARG B CA 1
ATOM 5157 C C . ARG B 1 295 ? 26.137 98.237 50.721 1.00 29.74 295 ARG B C 1
ATOM 5158 O O . ARG B 1 295 ? 26.898 97.264 50.710 1.00 30.74 295 ARG B O 1
ATOM 5166 N N . LEU B 1 296 ? 25.799 98.876 51.835 1.00 28.42 296 LEU B N 1
ATOM 5167 C CA . LEU B 1 296 ? 26.337 98.474 53.127 1.00 27.86 296 LEU B CA 1
ATOM 5168 C C . LEU B 1 296 ? 25.841 97.104 53.578 1.00 27.34 296 LEU B C 1
ATOM 5169 O O . LEU B 1 296 ? 26.603 96.316 54.148 1.00 28.27 296 LEU B O 1
ATOM 5174 N N . LEU B 1 297 ? 24.561 96.836 53.343 1.00 26.34 297 LEU B N 1
ATOM 5175 C CA . LEU B 1 297 ? 23.978 95.559 53.707 1.00 26.41 297 LEU B CA 1
ATOM 5176 C C . LEU B 1 297 ? 24.621 94.427 52.919 1.00 26.12 297 LEU B C 1
ATOM 5177 O O . LEU B 1 297 ? 24.918 93.384 53.482 1.00 28.89 297 LEU B O 1
ATOM 5182 N N . GLU B 1 298 ? 24.844 94.631 51.620 1.00 24.71 298 GLU B N 1
ATOM 5183 C CA . GLU B 1 298 ? 25.465 93.594 50.813 1.00 27.99 298 GLU B CA 1
ATOM 5184 C C . GLU B 1 298 ? 26.857 93.279 51.308 1.00 27.48 298 GLU B C 1
ATOM 5185 O O . GLU B 1 298 ? 27.261 92.113 51.350 1.00 30.00 298 GLU B O 1
ATOM 5191 N N . HIS B 1 299 ? 27.598 94.318 51.670 1.00 27.69 299 HIS B N 1
ATOM 5192 C CA . HIS B 1 299 ? 28.951 94.147 52.185 1.00 26.97 299 HIS B CA 1
ATOM 5193 C C . HIS B 1 299 ? 28.895 93.334 53.479 1.00 25.25 299 HIS B C 1
ATOM 5194 O O . HIS B 1 299 ? 29.619 92.359 53.651 1.00 25.62 299 HIS B O 1
ATOM 5201 N N . LEU B 1 300 ? 28.019 93.747 54.384 1.00 24.74 300 LEU B N 1
ATOM 5202 C CA . LEU B 1 300 ? 27.866 93.062 55.659 1.00 23.55 300 LEU B CA 1
ATOM 5203 C C . LEU B 1 300 ? 27.431 91.606 55.474 1.00 24.57 300 LEU B C 1
ATOM 5204 O O . LEU B 1 300 ? 27.880 90.727 56.219 1.00 25.41 300 LEU B O 1
ATOM 5209 N N . ARG B 1 301 ? 26.552 91.353 54.495 1.00 24.06 301 ARG B N 1
ATOM 5210 C CA . ARG B 1 301 ? 26.084 89.987 54.199 1.00 24.70 301 ARG B CA 1
ATOM 5211 C C . ARG B 1 301 ? 27.258 89.102 53.731 1.00 28.59 301 ARG B C 1
ATOM 5212 O O . ARG B 1 301 ? 27.287 87.879 53.973 1.00 26.90 301 ARG B O 1
ATOM 5220 N N . THR B 1 302 ? 28.212 89.721 53.044 1.00 27.45 302 THR B N 1
ATOM 5221 C CA . THR B 1 302 ? 29.386 89.020 52.565 1.00 31.63 302 THR B CA 1
ATOM 5222 C C . THR B 1 302 ? 30.245 88.602 53.751 1.00 31.76 302 THR B C 1
ATOM 5223 O O . THR B 1 302 ? 31.027 87.672 53.650 1.00 33.10 302 THR B O 1
ATOM 5227 N N . LYS B 1 303 ? 30.091 89.275 54.883 1.00 32.74 303 LYS B N 1
ATOM 5228 C CA . LYS B 1 303 ? 30.901 88.953 56.049 1.00 34.59 303 LYS B CA 1
ATOM 5229 C C . LYS B 1 303 ? 30.131 88.310 57.206 1.00 33.58 303 LYS B C 1
ATOM 5230 O O . LYS B 1 303 ? 30.534 88.398 58.368 1.00 32.66 303 LYS B O 1
ATOM 5236 N N . ASN B 1 304 ? 29.027 87.641 56.866 1.00 32.21 304 ASN B N 1
ATOM 5237 C CA . ASN B 1 304 ? 28.173 86.957 57.838 1.00 27.44 304 ASN B CA 1
ATOM 5238 C C . ASN B 1 304 ? 27.693 87.828 58.982 1.00 25.46 304 ASN B C 1
ATOM 5239 O O . ASN B 1 304 ? 27.593 87.366 60.112 1.00 24.51 304 ASN B O 1
ATOM 5244 N N . VAL B 1 305 ? 27.368 89.071 58.672 1.00 22.12 305 VAL B N 1
ATOM 5245 C CA . VAL B 1 305 ? 26.907 90.028 59.667 1.00 21.95 305 VAL B CA 1
ATOM 5246 C C . VAL B 1 305 ? 25.486 90.443 59.320 1.00 21.66 305 VAL B C 1
ATOM 5247 O O . VAL B 1 305 ? 25.220 90.855 58.201 1.00 21.83 305 VAL B O 1
ATOM 5251 N N . ALA B 1 306 ? 24.571 90.335 60.270 1.00 21.20 306 ALA B N 1
ATOM 5252 C CA . ALA B 1 306 ? 23.187 90.705 60.000 1.00 22.87 306 ALA B CA 1
ATOM 5253 C C . ALA B 1 306 ? 22.692 91.828 60.896 1.00 21.10 306 ALA B C 1
ATOM 5254 O O . ALA B 1 306 ? 22.753 91.708 62.114 1.00 23.39 306 ALA B O 1
ATOM 5256 N N . VAL B 1 307 ? 22.224 92.919 60.304 1.00 20.81 307 VAL B N 1
ATOM 5257 C CA . VAL B 1 307 ? 21.678 94.027 61.092 1.00 20.06 307 VAL B CA 1
ATOM 5258 C C . VAL B 1 307 ? 20.254 94.185 60.596 1.00 20.94 307 VAL B C 1
ATOM 5259 O O . VAL B 1 307 ? 19.878 93.524 59.638 1.00 20.67 307 VAL B O 1
ATOM 5263 N N . ARG B 1 308 ? 19.456 95.023 61.250 1.00 20.87 308 ARG B N 1
ATOM 5264 C CA . ARG B 1 308 ? 18.089 95.232 60.815 1.00 21.27 308 ARG B CA 1
ATOM 5265 C C . ARG B 1 308 ? 17.993 96.456 59.888 1.00 23.71 308 ARG B C 1
ATOM 5266 O O . ARG B 1 308 ? 18.406 97.572 60.236 1.00 23.64 308 ARG B O 1
ATOM 5274 N N . SER B 1 309 ? 17.465 96.214 58.697 1.00 23.85 309 SER B N 1
ATOM 5275 C CA . SER B 1 309 ? 17.287 97.241 57.687 1.00 25.71 309 SER B CA 1
ATOM 5276 C C . SER B 1 309 ? 15.963 97.947 57.878 1.00 25.55 309 SER B C 1
ATOM 5277 O O . SER B 1 309 ? 14.986 97.347 58.291 1.00 26.72 309 SER B O 1
ATOM 5280 N N . PHE B 1 310 ? 15.932 99.229 57.560 1.00 27.11 310 PHE B N 1
ATOM 5281 C CA . PHE B 1 310 ? 14.717 100.013 57.714 1.00 28.30 310 PHE B CA 1
ATOM 5282 C C . PHE B 1 310 ? 14.645 101.099 56.649 1.00 28.60 310 PHE B C 1
ATOM 5283 O O . PHE B 1 310 ? 15.654 101.452 56.023 1.00 27.36 310 PHE B O 1
ATOM 5291 N N . ARG B 1 311 ? 13.450 101.651 56.469 1.00 31.02 311 ARG B N 1
ATOM 5292 C CA . ARG B 1 311 ? 13.260 102.717 55.490 1.00 32.66 311 ARG B CA 1
ATOM 5293 C C . ARG B 1 311 ? 14.302 103.819 55.721 1.00 30.63 311 ARG B C 1
ATOM 5294 O O . ARG B 1 311 ? 14.959 104.283 54.794 1.00 29.24 311 ARG B O 1
ATOM 5302 N N . GLU B 1 312 ? 14.475 104.201 56.975 1.00 30.30 312 GLU B N 1
ATOM 5303 C CA . GLU B 1 312 ? 15.402 105.267 57.304 1.00 32.28 312 GLU B CA 1
ATOM 5304 C C . GLU B 1 312 ? 16.874 104.851 57.302 1.00 31.58 312 GLU B C 1
ATOM 5305 O O . GLU B 1 312 ? 17.776 105.691 57.156 1.00 32.81 312 GLU B O 1
ATOM 5311 N N . GLY B 1 313 ? 17.126 103.559 57.435 1.00 30.98 313 GLY B N 1
ATOM 5312 C CA . GLY B 1 313 ? 18.505 103.108 57.448 1.00 29.99 313 GLY B CA 1
ATOM 5313 C C . GLY B 1 313 ? 18.660 101.787 58.171 1.00 28.00 313 GLY B C 1
ATOM 5314 O O . GLY B 1 313 ? 17.792 100.920 58.068 1.00 28.74 313 GLY B O 1
ATOM 5315 N N . VAL B 1 314 ? 19.753 101.630 58.907 1.00 23.74 314 VAL B N 1
ATOM 5316 C CA . VAL B 1 314 ? 19.983 100.392 59.633 1.00 24.32 314 VAL B CA 1
ATOM 5317 C C . VAL B 1 314 ? 19.991 100.457 61.176 1.00 24.35 314 VAL B C 1
ATOM 5318 O O . VAL B 1 314 ? 20.418 101.441 61.782 1.00 23.86 314 VAL B O 1
ATOM 5322 N N . ARG B 1 315 ? 19.470 99.408 61.805 1.00 22.18 315 ARG B N 1
ATOM 5323 C CA . ARG B 1 315 ? 19.488 99.311 63.254 1.00 21.01 315 ARG B CA 1
ATOM 5324 C C . ARG B 1 315 ? 20.511 98.210 63.593 1.00 21.28 315 ARG B C 1
ATOM 5325 O O . ARG B 1 315 ? 20.463 97.091 63.056 1.00 16.17 315 ARG B O 1
ATOM 5333 N N . ILE B 1 316 ? 21.458 98.561 64.453 1.00 19.13 316 ILE B N 1
ATOM 5334 C CA . ILE B 1 316 ? 22.479 97.639 64.869 1.00 20.59 316 ILE B CA 1
ATOM 5335 C C . ILE B 1 316 ? 22.340 97.325 66.366 1.00 23.64 316 ILE B C 1
ATOM 5336 O O . ILE B 1 316 ? 22.353 98.228 67.230 1.00 22.68 316 ILE B O 1
ATOM 5341 N N . THR B 1 317 ? 22.191 96.047 66.680 1.00 22.40 317 THR B N 1
ATOM 5342 C CA . THR B 1 317 ? 22.103 95.655 68.067 1.00 22.42 317 THR B CA 1
ATOM 5343 C C . THR B 1 317 ? 23.528 95.573 68.596 1.00 21.75 317 THR B C 1
ATOM 5344 O O . THR B 1 317 ? 24.468 95.192 67.880 1.00 18.57 317 THR B O 1
ATOM 5348 N N . ILE B 1 318 ? 23.672 95.966 69.856 1.00 23.75 318 ILE B N 1
ATOM 5349 C CA . ILE B 1 318 ? 24.948 95.924 70.535 1.00 21.76 318 ILE B CA 1
ATOM 5350 C C . ILE B 1 318 ? 25.243 94.494 70.939 1.00 22.42 318 ILE B C 1
ATOM 5351 O O . ILE B 1 318 ? 24.409 93.827 71.542 1.00 25.50 318 ILE B O 1
ATOM 5356 N N . GLY B 1 319 ? 26.418 94.009 70.575 1.00 18.97 319 GLY B N 1
ATOM 5357 C CA . GLY B 1 319 ? 26.747 92.652 70.942 1.00 19.63 319 GLY B CA 1
ATOM 5358 C C . GLY B 1 319 ? 27.958 92.617 71.839 1.00 21.24 319 GLY B C 1
ATOM 5359 O O . GLY B 1 319 ? 28.204 93.532 72.626 1.00 21.12 319 GLY B O 1
ATOM 5360 N N . LYS B 1 320 ? 28.699 91.528 71.727 1.00 23.69 320 LYS B N 1
ATOM 5361 C CA . LYS B 1 320 ? 29.914 91.363 72.482 1.00 24.97 320 LYS B CA 1
ATOM 5362 C C . LYS B 1 320 ? 30.903 92.385 71.883 1.00 27.16 320 LYS B C 1
ATOM 5363 O O . LYS B 1 320 ? 30.681 92.929 70.773 1.00 25.92 320 LYS B O 1
ATOM 5369 N N . ARG B 1 321 ? 31.951 92.687 72.644 1.00 27.97 321 ARG B N 1
ATOM 5370 C CA . ARG B 1 321 ? 32.966 93.655 72.243 1.00 28.63 321 ARG B CA 1
ATOM 5371 C C . ARG B 1 321 ? 33.556 93.372 70.848 1.00 28.23 321 ARG B C 1
ATOM 5372 O O . ARG B 1 321 ? 33.613 94.274 69.999 1.00 26.03 321 ARG B O 1
ATOM 5380 N N . GLU B 1 322 ? 33.970 92.126 70.605 1.00 26.09 322 GLU B N 1
ATOM 5381 C CA . GLU B 1 322 ? 34.530 91.758 69.303 1.00 27.30 322 GLU B CA 1
ATOM 5382 C C . GLU B 1 322 ? 33.505 91.839 68.153 1.00 27.61 322 GLU B C 1
ATOM 5383 O O . GLU B 1 322 ? 33.871 91.912 66.983 1.00 27.82 322 GLU B O 1
ATOM 5389 N N . GLU B 1 323 ? 32.220 91.818 68.479 1.00 26.07 323 GLU B N 1
ATOM 5390 C CA . GLU B 1 323 ? 31.215 91.926 67.434 1.00 27.41 323 GLU B CA 1
ATOM 5391 C C . GLU B 1 323 ? 31.039 93.423 67.194 1.00 26.16 323 GLU B C 1
ATOM 5392 O O . GLU B 1 323 ? 30.922 93.879 66.058 1.00 25.61 323 GLU B O 1
ATOM 5398 N N . ASN B 1 324 ? 31.016 94.195 68.270 1.00 25.07 324 ASN B N 1
ATOM 5399 C CA . ASN B 1 324 ? 30.842 95.627 68.092 1.00 26.79 324 ASN B CA 1
ATOM 5400 C C . ASN B 1 324 ? 32.026 96.219 67.313 1.00 29.82 324 ASN B C 1
ATOM 5401 O O . ASN B 1 324 ? 31.848 97.111 66.468 1.00 30.62 324 ASN B O 1
ATOM 5406 N N . ASP B 1 325 ? 33.227 95.699 67.574 1.00 29.68 325 ASP B N 1
ATOM 5407 C CA . ASP B 1 325 ? 34.421 96.156 66.874 1.00 31.31 325 ASP B CA 1
ATOM 5408 C C . ASP B 1 325 ? 34.288 95.789 65.394 1.00 32.30 325 ASP B C 1
ATOM 5409 O O . ASP B 1 325 ? 34.562 96.602 64.501 1.00 34.61 325 ASP B O 1
ATOM 5414 N N . MET B 1 326 ? 33.874 94.555 65.155 1.00 30.19 326 MET B N 1
ATOM 5415 C CA . MET B 1 326 ? 33.682 94.073 63.805 1.00 31.00 326 MET B CA 1
ATOM 5416 C C . MET B 1 326 ? 32.758 95.001 63.008 1.00 28.55 326 MET B C 1
ATOM 5417 O O . MET B 1 326 ? 33.046 95.337 61.872 1.00 27.75 326 MET B O 1
ATOM 5422 N N . ILE B 1 327 ? 31.639 95.394 63.598 1.00 28.06 327 ILE B N 1
ATOM 5423 C CA . ILE B 1 327 ? 30.690 96.292 62.942 1.00 28.16 327 ILE B CA 1
ATOM 5424 C C . ILE B 1 327 ? 31.419 97.600 62.607 1.00 28.17 327 ILE B C 1
ATOM 5425 O O . ILE B 1 327 ? 31.284 98.135 61.508 1.00 29.34 327 ILE B O 1
ATOM 5430 N N . LEU B 1 328 ? 32.179 98.119 63.568 1.00 26.74 328 LEU B N 1
ATOM 5431 C CA . LEU B 1 328 ? 32.912 99.354 63.350 1.00 27.67 328 LEU B CA 1
ATOM 5432 C C . LEU B 1 328 ? 33.981 99.215 62.283 1.00 29.70 328 LEU B C 1
ATOM 5433 O O . LEU B 1 328 ? 34.159 100.109 61.469 1.00 30.76 328 LEU B O 1
ATOM 5438 N N . ARG B 1 329 ? 34.696 98.096 62.290 1.00 32.19 329 ARG B N 1
ATOM 5439 C CA . ARG B 1 329 ? 35.746 97.871 61.308 1.00 34.79 329 ARG B CA 1
ATOM 5440 C C . ARG B 1 329 ? 35.198 97.772 59.893 1.00 34.21 329 ARG B C 1
ATOM 5441 O O . ARG B 1 329 ? 35.806 98.271 58.950 1.00 35.05 329 ARG B O 1
ATOM 5449 N N . GLU B 1 330 ? 34.046 97.135 59.736 1.00 34.33 330 GLU B N 1
ATOM 5450 C CA . GLU B 1 330 ? 33.469 97.000 58.407 1.00 32.92 330 GLU B CA 1
ATOM 5451 C C . GLU B 1 330 ? 32.857 98.307 57.976 1.00 33.59 330 GLU B C 1
ATOM 5452 O O . GLU B 1 330 ? 32.888 98.637 56.801 1.00 34.89 330 GLU B O 1
ATOM 5458 N N . LEU B 1 331 ? 32.307 99.064 58.918 1.00 33.73 331 LEU B N 1
ATOM 5459 C CA . LEU B 1 331 ? 31.717 100.338 58.537 1.00 36.84 331 LEU B CA 1
ATOM 5460 C C . LEU B 1 331 ? 32.819 101.311 58.163 1.00 37.88 331 LEU B C 1
ATOM 5461 O O . LEU B 1 331 ? 32.682 102.059 57.211 1.00 37.80 331 LEU B O 1
ATOM 5466 N N . GLU B 1 332 ? 33.921 101.283 58.902 1.00 40.86 332 GLU B N 1
ATOM 5467 C CA . GLU B 1 332 ? 35.041 102.169 58.618 1.00 45.45 332 GLU B CA 1
ATOM 5468 C C . GLU B 1 332 ? 35.461 101.979 57.171 1.00 47.10 332 GLU B C 1
ATOM 5469 O O . GLU B 1 332 ? 35.376 102.906 56.371 1.00 46.05 332 GLU B O 1
ATOM 5475 N N . VAL B 1 333 ? 35.900 100.770 56.841 1.00 50.92 333 VAL B N 1
ATOM 5476 C CA . VAL B 1 333 ? 36.314 100.437 55.484 1.00 53.88 333 VAL B CA 1
ATOM 5477 C C . VAL B 1 333 ? 35.080 99.987 54.704 1.00 56.03 333 VAL B C 1
ATOM 5478 O O . VAL B 1 333 ? 34.655 98.833 54.802 1.00 58.98 333 VAL B O 1
ATOM 5482 N N . PHE B 1 334 ? 34.504 100.911 53.941 1.00 56.06 334 PHE B N 1
ATOM 5483 C CA . PHE B 1 334 ? 33.313 100.652 53.141 1.00 54.83 334 PHE B CA 1
ATOM 5484 C C . PHE B 1 334 ? 33.088 101.856 52.248 1.00 54.05 334 PHE B C 1
ATOM 5485 O O . PHE B 1 334 ? 33.098 101.706 51.010 1.00 54.37 334 PHE B O 1
ATOM 5493 N N . LYS B 1 335 ? 32.900 102.943 52.819 1.00 53.34 335 LYS B N 1
ATOM 5494 N N . MET C 1 1 ? -13.482 77.581 8.365 1.00 80.87 1 MET C N 1
ATOM 5495 C CA . MET C 1 1 ? -12.188 77.901 9.039 1.00 81.00 1 MET C CA 1
ATOM 5496 C C . MET C 1 1 ? -12.345 77.953 10.564 1.00 81.56 1 MET C C 1
ATOM 5497 O O . MET C 1 1 ? -13.329 78.489 11.085 1.00 81.49 1 MET C O 1
ATOM 5502 N N . ASN C 1 2 ? -11.374 77.382 11.273 1.00 81.65 2 ASN C N 1
ATOM 5503 C CA . ASN C 1 2 ? -11.371 77.366 12.738 1.00 81.26 2 ASN C CA 1
ATOM 5504 C C . ASN C 1 2 ? -10.089 78.092 13.135 1.00 80.38 2 ASN C C 1
ATOM 5505 O O . ASN C 1 2 ? -9.157 77.491 13.676 1.00 80.62 2 ASN C O 1
ATOM 5510 N N . PRO C 1 3 ? -10.038 79.409 12.874 1.00 79.31 3 PRO C N 1
ATOM 5511 C CA . PRO C 1 3 ? -8.912 80.312 13.151 1.00 77.88 3 PRO C CA 1
ATOM 5512 C C . PRO C 1 3 ? -8.294 80.251 14.545 1.00 75.85 3 PRO C C 1
ATOM 5513 O O . PRO C 1 3 ? -8.980 80.452 15.545 1.00 76.87 3 PRO C O 1
ATOM 5517 N N . LEU C 1 4 ? -6.992 79.968 14.583 1.00 72.86 4 LEU C N 1
ATOM 5518 C CA . LEU C 1 4 ? -6.190 79.882 15.808 1.00 70.57 4 LEU C CA 1
ATOM 5519 C C . LEU C 1 4 ? -6.843 79.323 17.075 1.00 69.39 4 LEU C C 1
ATOM 5520 O O . LEU C 1 4 ? -6.407 79.609 18.197 1.00 69.60 4 LEU C O 1
ATOM 5525 N N . ASP C 1 5 ? -7.910 78.557 16.883 1.00 66.54 5 ASP C N 1
ATOM 5526 C CA . ASP C 1 5 ? -8.595 77.863 17.969 1.00 63.21 5 ASP C CA 1
ATOM 5527 C C . ASP C 1 5 ? -7.906 76.537 17.731 1.00 61.99 5 ASP C C 1
ATOM 5528 O O . ASP C 1 5 ? -7.911 75.621 18.558 1.00 59.66 5 ASP C O 1
ATOM 5533 N N . LEU C 1 6 ? -7.313 76.482 16.543 1.00 60.22 6 LEU C N 1
ATOM 5534 C CA . LEU C 1 6 ? -6.568 75.344 16.054 1.00 60.85 6 LEU C CA 1
ATOM 5535 C C . LEU C 1 6 ? -5.233 75.452 16.746 1.00 61.70 6 LEU C C 1
ATOM 5536 O O . LEU C 1 6 ? -4.834 74.562 17.495 1.00 60.38 6 LEU C O 1
ATOM 5541 N N . ILE C 1 7 ? -4.575 76.584 16.502 1.00 64.67 7 ILE C N 1
ATOM 5542 C CA . ILE C 1 7 ? -3.274 76.907 17.084 1.00 66.14 7 ILE C CA 1
ATOM 5543 C C . ILE C 1 7 ? -3.432 76.811 18.593 1.00 65.83 7 ILE C C 1
ATOM 5544 O O . ILE C 1 7 ? -2.469 76.878 19.363 1.00 63.93 7 ILE C O 1
ATOM 5546 N N . ALA C 1 8 ? -4.688 76.679 18.993 1.00 66.18 8 ALA C N 1
ATOM 5547 C CA . ALA C 1 8 ? -5.056 76.540 20.383 1.00 65.18 8 ALA C CA 1
ATOM 5548 C C . ALA C 1 8 ? -5.120 75.038 20.582 1.00 62.96 8 ALA C C 1
ATOM 5549 O O . ALA C 1 8 ? -4.086 74.389 20.716 1.00 61.68 8 ALA C O 1
ATOM 5551 N N . LYS C 1 9 ? -6.319 74.474 20.558 1.00 61.82 9 LYS C N 1
ATOM 5552 C CA . LYS C 1 9 ? -6.426 73.038 20.743 1.00 62.27 9 LYS C CA 1
ATOM 5553 C C . LYS C 1 9 ? -5.958 72.287 19.504 1.00 61.94 9 LYS C C 1
ATOM 5554 O O . LYS C 1 9 ? -6.537 72.396 18.428 1.00 63.68 9 LYS C O 1
ATOM 5560 N N . ARG C 1 10 ? -4.897 71.516 19.703 1.00 60.99 10 ARG C N 1
ATOM 5561 C CA . ARG C 1 10 ? -4.225 70.728 18.685 1.00 58.13 10 ARG C CA 1
ATOM 5562 C C . ARG C 1 10 ? -2.962 70.353 19.454 1.00 56.84 10 ARG C C 1
ATOM 5563 O O . ARG C 1 10 ? -2.118 69.580 19.002 1.00 56.47 10 ARG C O 1
ATOM 5571 N N . ALA C 1 11 ? -2.862 70.945 20.639 1.00 55.21 11 ALA C N 1
ATOM 5572 C CA . ALA C 1 11 ? -1.760 70.729 21.566 1.00 53.45 11 ALA C CA 1
ATOM 5573 C C . ALA C 1 11 ? -2.422 70.365 22.892 1.00 51.64 11 ALA C C 1
ATOM 5574 O O . ALA C 1 11 ? -3.607 70.647 23.092 1.00 50.57 11 ALA C O 1
ATOM 5576 N N . TYR C 1 12 ? -1.668 69.731 23.785 1.00 50.25 12 TYR C N 1
ATOM 5577 C CA . TYR C 1 12 ? -2.195 69.333 25.086 1.00 47.73 12 TYR C CA 1
ATOM 5578 C C . TYR C 1 12 ? -2.418 70.478 26.052 1.00 45.81 12 TYR C C 1
ATOM 5579 O O . TYR C 1 12 ? -1.657 71.441 26.093 1.00 44.11 12 TYR C O 1
ATOM 5588 N N . PRO C 1 13 ? -3.461 70.368 26.868 1.00 46.01 13 PRO C N 1
ATOM 5589 C CA . PRO C 1 13 ? -3.794 71.396 27.854 1.00 46.14 13 PRO C CA 1
ATOM 5590 C C . PRO C 1 13 ? -2.655 71.606 28.853 1.00 45.30 13 PRO C C 1
ATOM 5591 O O . PRO C 1 13 ? -1.796 70.743 29.024 1.00 43.25 13 PRO C O 1
ATOM 5595 N N . TYR C 1 14 ? -2.654 72.766 29.497 1.00 45.09 14 TYR C N 1
ATOM 5596 C CA . TYR C 1 14 ? -1.664 73.083 30.514 1.00 46.21 14 TYR C CA 1
ATOM 5597 C C . TYR C 1 14 ? -2.295 72.762 31.857 1.00 48.24 14 TYR C C 1
ATOM 5598 O O . TYR C 1 14 ? -3.410 73.189 32.153 1.00 48.05 14 TYR C O 1
ATOM 5607 N N . GLU C 1 15 ? -1.585 72.004 32.672 1.00 52.26 15 GLU C N 1
ATOM 5608 C CA . GLU C 1 15 ? -2.102 71.672 33.990 1.00 56.38 15 GLU C CA 1
ATOM 5609 C C . GLU C 1 15 ? -0.977 71.767 35.009 1.00 57.55 15 GLU C C 1
ATOM 5610 O O . GLU C 1 15 ? 0.192 71.861 34.634 1.00 58.11 15 GLU C O 1
ATOM 5616 N N . THR C 1 16 ? -1.334 71.783 36.291 1.00 58.78 16 THR C N 1
ATOM 5617 C CA . THR C 1 16 ? -0.344 71.837 37.357 1.00 59.95 16 THR C CA 1
ATOM 5618 C C . THR C 1 16 ? -0.500 70.562 38.167 1.00 61.81 16 THR C C 1
ATOM 5619 O O . THR C 1 16 ? -1.544 70.334 38.786 1.00 63.82 16 THR C O 1
ATOM 5623 N N . GLU C 1 17 ? 0.528 69.722 38.131 1.00 62.51 17 GLU C N 1
ATOM 5624 C CA . GLU C 1 17 ? 0.523 68.471 38.873 1.00 63.07 17 GLU C CA 1
ATOM 5625 C C . GLU C 1 17 ? 0.121 68.780 40.309 1.00 61.97 17 GLU C C 1
ATOM 5626 O O . GLU C 1 17 ? 0.485 69.822 40.854 1.00 62.86 17 GLU C O 1
ATOM 5632 N N . LYS C 1 18 ? -0.643 67.882 40.914 1.00 60.31 18 LYS C N 1
ATOM 5633 C CA . LYS C 1 18 ? -1.071 68.060 42.292 1.00 57.82 18 LYS C CA 1
ATOM 5634 C C . LYS C 1 18 ? -0.424 66.922 43.093 1.00 55.03 18 LYS C C 1
ATOM 5635 O O . LYS C 1 18 ? -0.940 65.803 43.141 1.00 54.90 18 LYS C O 1
ATOM 5641 N N . ARG C 1 19 ? 0.719 67.232 43.705 1.00 51.19 19 ARG C N 1
ATOM 5642 C CA . ARG C 1 19 ? 1.512 66.277 44.481 1.00 47.66 19 ARG C CA 1
ATOM 5643 C C . ARG C 1 19 ? 0.861 65.814 45.782 1.00 45.57 19 ARG C C 1
ATOM 5644 O O . ARG C 1 19 ? 0.129 66.567 46.425 1.00 43.75 19 ARG C O 1
ATOM 5652 N N . ASP C 1 20 ? 1.162 64.577 46.171 1.00 42.27 20 ASP C N 1
ATOM 5653 C CA . ASP C 1 20 ? 0.638 63.990 47.397 1.00 40.91 20 ASP C CA 1
ATOM 5654 C C . ASP C 1 20 ? 1.751 64.011 48.446 1.00 38.81 20 ASP C C 1
ATOM 5655 O O . ASP C 1 20 ? 2.889 64.341 48.143 1.00 38.24 20 ASP C O 1
ATOM 5660 N N . LYS C 1 21 ? 1.410 63.653 49.674 1.00 38.62 21 LYS C N 1
ATOM 5661 C CA . LYS C 1 21 ? 2.375 63.628 50.761 1.00 39.88 21 LYS C CA 1
ATOM 5662 C C . LYS C 1 21 ? 3.678 62.932 50.346 1.00 37.91 21 LYS C C 1
ATOM 5663 O O . LYS C 1 21 ? 4.770 63.473 50.521 1.00 36.11 21 LYS C O 1
ATOM 5669 N N . THR C 1 22 ? 3.554 61.731 49.798 1.00 35.56 22 THR C N 1
ATOM 5670 C CA . THR C 1 22 ? 4.722 61.003 49.351 1.00 36.19 22 THR C CA 1
ATOM 5671 C C . THR C 1 22 ? 4.640 60.905 47.804 1.00 34.81 22 THR C C 1
ATOM 5672 O O . THR C 1 22 ? 3.968 60.038 47.236 1.00 34.33 22 THR C O 1
ATOM 5676 N N . TYR C 1 23 ? 5.336 61.836 47.152 1.00 31.02 23 TYR C N 1
ATOM 5677 C CA . TYR C 1 23 ? 5.381 61.984 45.709 1.00 28.75 23 TYR C CA 1
ATOM 5678 C C . TYR C 1 23 ? 6.630 61.356 45.070 1.00 27.94 23 TYR C C 1
ATOM 5679 O O . TYR C 1 23 ? 7.754 61.808 45.308 1.00 28.46 23 TYR C O 1
ATOM 5688 N N . LEU C 1 24 ? 6.418 60.331 44.242 1.00 26.62 24 LEU C N 1
ATOM 5689 C CA . LEU C 1 24 ? 7.498 59.597 43.560 1.00 24.58 24 LEU C CA 1
ATOM 5690 C C . LEU C 1 24 ? 7.160 59.466 42.098 1.00 26.16 24 LEU C C 1
ATOM 5691 O O . LEU C 1 24 ? 7.370 58.389 41.514 1.00 24.56 24 LEU C O 1
ATOM 5696 N N . ALA C 1 25 ? 6.653 60.548 41.508 1.00 25.48 25 ALA C N 1
ATOM 5697 C CA . ALA C 1 25 ? 6.211 60.495 40.124 1.00 25.71 25 ALA C CA 1
ATOM 5698 C C . ALA C 1 25 ? 6.899 61.392 39.127 1.00 25.80 25 ALA C C 1
ATOM 5699 O O . ALA C 1 25 ? 6.585 61.332 37.948 1.00 23.97 25 ALA C O 1
ATOM 5701 N N . LEU C 1 26 ? 7.821 62.234 39.574 1.00 24.59 26 LEU C N 1
ATOM 5702 C CA . LEU C 1 26 ? 8.502 63.096 38.626 1.00 23.22 26 LEU C CA 1
ATOM 5703 C C . LEU C 1 26 ? 10.021 62.901 38.623 1.00 23.45 26 LEU C C 1
ATOM 5704 O O . LEU C 1 26 ? 10.758 63.789 38.207 1.00 22.05 26 LEU C O 1
ATOM 5709 N N . ASN C 1 27 ? 10.490 61.733 39.072 1.00 22.62 27 ASN C N 1
ATOM 5710 C CA . ASN C 1 27 ? 11.920 61.451 39.092 1.00 23.63 27 ASN C CA 1
ATOM 5711 C C . ASN C 1 27 ? 12.751 62.601 39.691 1.00 24.18 27 ASN C C 1
ATOM 5712 O O . ASN C 1 27 ? 13.872 62.873 39.249 1.00 21.44 27 ASN C O 1
ATOM 5717 N N . GLU C 1 28 ? 12.178 63.276 40.692 1.00 23.69 28 GLU C N 1
ATOM 5718 C CA . GLU C 1 28 ? 12.836 64.359 41.420 1.00 25.23 28 GLU C CA 1
ATOM 5719 C C . GLU C 1 28 ? 13.747 63.752 42.503 1.00 25.52 28 GLU C C 1
ATOM 5720 O O . GLU C 1 28 ? 13.472 62.685 43.073 1.00 25.82 28 GLU C O 1
ATOM 5726 N N . ASN C 1 29 ? 14.846 64.428 42.783 1.00 23.42 29 ASN C N 1
ATOM 5727 C CA . ASN C 1 29 ? 15.738 63.941 43.807 1.00 23.35 29 ASN C CA 1
ATOM 5728 C C . ASN C 1 29 ? 15.042 63.902 45.182 1.00 22.72 29 ASN C C 1
ATOM 5729 O O . ASN C 1 29 ? 14.244 64.775 45.516 1.00 20.65 29 ASN C O 1
ATOM 5734 N N . PRO C 1 30 ? 15.341 62.878 46.003 1.00 24.10 30 PRO C N 1
ATOM 5735 C CA . PRO C 1 30 ? 14.661 62.877 47.294 1.00 24.45 30 PRO C CA 1
ATOM 5736 C C . PRO C 1 30 ? 15.194 63.913 48.262 1.00 22.45 30 PRO C C 1
ATOM 5737 O O . PRO C 1 30 ? 14.473 64.384 49.116 1.00 22.04 30 PRO C O 1
ATOM 5741 N N . PHE C 1 31 ? 16.442 64.305 48.076 1.00 22.94 31 PHE C N 1
ATOM 5742 C CA . PHE C 1 31 ? 17.053 65.229 48.999 1.00 23.42 31 PHE C CA 1
ATOM 5743 C C . PHE C 1 31 ? 17.032 66.732 48.670 1.00 23.88 31 PHE C C 1
ATOM 5744 O O . PHE C 1 31 ? 17.153 67.131 47.517 1.00 25.47 31 PHE C O 1
ATOM 5752 N N . PRO C 1 32 ? 16.844 67.587 49.695 1.00 22.58 32 PRO C N 1
ATOM 5753 C CA . PRO C 1 32 ? 16.813 69.034 49.465 1.00 25.09 32 PRO C CA 1
ATOM 5754 C C . PRO C 1 32 ? 18.216 69.479 49.111 1.00 24.86 32 PRO C C 1
ATOM 5755 O O . PRO C 1 32 ? 19.191 68.803 49.447 1.00 23.95 32 PRO C O 1
ATOM 5759 N N . PHE C 1 33 ? 18.319 70.609 48.429 1.00 23.09 33 PHE C N 1
ATOM 5760 C CA . PHE C 1 33 ? 19.623 71.108 48.055 1.00 25.45 33 PHE C CA 1
ATOM 5761 C C . PHE C 1 33 ? 20.340 71.444 49.374 1.00 25.42 33 PHE C C 1
ATOM 5762 O O . PHE C 1 33 ? 19.749 72.036 50.280 1.00 25.90 33 PHE C O 1
ATOM 5770 N N . PRO C 1 34 ? 21.617 71.046 49.502 1.00 26.56 34 PRO C N 1
ATOM 5771 C CA . PRO C 1 34 ? 22.384 71.319 50.731 1.00 25.47 34 PRO C CA 1
ATOM 5772 C C . PRO C 1 34 ? 22.192 72.747 51.229 1.00 27.44 34 PRO C C 1
ATOM 5773 O O . PRO C 1 34 ? 22.481 73.721 50.532 1.00 27.93 34 PRO C O 1
ATOM 5777 N N . GLU C 1 35 ? 21.689 72.869 52.444 1.00 28.76 35 GLU C N 1
ATOM 5778 C CA . GLU C 1 35 ? 21.449 74.173 53.052 1.00 30.37 35 GLU C CA 1
ATOM 5779 C C . GLU C 1 35 ? 22.696 75.044 52.966 1.00 28.63 35 GLU C C 1
ATOM 5780 O O . GLU C 1 35 ? 22.623 76.229 52.644 1.00 28.55 35 GLU C O 1
ATOM 5786 N N . ASP C 1 36 ? 23.843 74.460 53.273 1.00 27.11 36 ASP C N 1
ATOM 5787 C CA . ASP C 1 36 ? 25.082 75.215 53.207 1.00 24.32 36 ASP C CA 1
ATOM 5788 C C . ASP C 1 36 ? 25.445 75.612 51.783 1.00 22.41 36 ASP C C 1
ATOM 5789 O O . ASP C 1 36 ? 26.116 76.604 51.575 1.00 22.79 36 ASP C O 1
ATOM 5794 N N . LEU C 1 37 ? 25.003 74.858 50.789 1.00 21.92 37 LEU C N 1
ATOM 5795 C CA . LEU C 1 37 ? 25.342 75.252 49.429 1.00 24.26 37 LEU C CA 1
ATOM 5796 C C . LEU C 1 37 ? 24.438 76.414 49.004 1.00 24.86 37 LEU C C 1
ATOM 5797 O O . LEU C 1 37 ? 24.810 77.236 48.161 1.00 27.73 37 LEU C O 1
ATOM 5802 N N . VAL C 1 38 ? 23.264 76.505 49.626 1.00 25.71 38 VAL C N 1
ATOM 5803 C CA . VAL C 1 38 ? 22.331 77.601 49.369 1.00 22.17 38 VAL C CA 1
ATOM 5804 C C . VAL C 1 38 ? 22.996 78.873 49.894 1.00 24.78 38 VAL C C 1
ATOM 5805 O O . VAL C 1 38 ? 22.909 79.964 49.296 1.00 24.21 38 VAL C O 1
ATOM 5809 N N . ASP C 1 39 ? 23.640 78.708 51.044 1.00 23.68 39 ASP C N 1
ATOM 5810 C CA . ASP C 1 39 ? 24.301 79.794 51.719 1.00 25.57 39 ASP C CA 1
ATOM 5811 C C . ASP C 1 39 ? 25.503 80.267 50.906 1.00 28.10 39 ASP C C 1
ATOM 5812 O O . ASP C 1 39 ? 25.825 81.462 50.877 1.00 27.95 39 ASP C O 1
ATOM 5817 N N . GLU C 1 40 ? 26.170 79.330 50.239 1.00 28.95 40 GLU C N 1
ATOM 5818 C CA . GLU C 1 40 ? 27.311 79.694 49.417 1.00 26.33 40 GLU C CA 1
ATOM 5819 C C . GLU C 1 40 ? 26.866 80.599 48.270 1.00 25.83 40 GLU C C 1
ATOM 5820 O O . GLU C 1 40 ? 27.529 81.607 47.963 1.00 25.19 40 GLU C O 1
ATOM 5826 N N . VAL C 1 41 ? 25.763 80.224 47.623 1.00 23.30 41 VAL C N 1
ATOM 5827 C CA . VAL C 1 41 ? 25.221 80.996 46.504 1.00 21.74 41 VAL C CA 1
ATOM 5828 C C . VAL C 1 41 ? 24.877 82.407 47.006 1.00 22.91 41 VAL C C 1
ATOM 5829 O O . VAL C 1 41 ? 25.261 83.426 46.399 1.00 19.06 41 VAL C O 1
ATOM 5833 N N . PHE C 1 42 ? 24.151 82.437 48.125 1.00 21.80 42 PHE C N 1
ATOM 5834 C CA . PHE C 1 42 ? 23.719 83.662 48.786 1.00 21.74 42 PHE C CA 1
ATOM 5835 C C . PHE C 1 42 ? 24.902 84.598 49.078 1.00 22.20 42 PHE C C 1
ATOM 5836 O O . PHE C 1 42 ? 24.814 85.832 48.886 1.00 18.06 42 PHE C O 1
ATOM 5844 N N . ARG C 1 43 ? 25.984 84.001 49.580 1.00 19.15 43 ARG C N 1
ATOM 5845 C CA . ARG C 1 43 ? 27.184 84.738 49.901 1.00 23.87 43 ARG C CA 1
ATOM 5846 C C . ARG C 1 43 ? 27.845 85.238 48.625 1.00 25.77 43 ARG C C 1
ATOM 5847 O O . ARG C 1 43 ? 28.202 86.412 48.524 1.00 27.01 43 ARG C O 1
ATOM 5855 N N . ARG C 1 44 ? 27.971 84.346 47.647 1.00 28.56 44 ARG C N 1
ATOM 5856 C CA . ARG C 1 44 ? 28.624 84.667 46.389 1.00 28.45 44 ARG C CA 1
ATOM 5857 C C . ARG C 1 44 ? 27.854 85.665 45.548 1.00 30.93 44 ARG C C 1
ATOM 5858 O O . ARG C 1 44 ? 28.451 86.382 44.744 1.00 31.59 44 ARG C O 1
ATOM 5866 N N . LEU C 1 45 ? 26.537 85.718 45.750 1.00 30.28 45 LEU C N 1
ATOM 5867 C CA . LEU C 1 45 ? 25.649 86.583 44.977 1.00 29.56 45 LEU C CA 1
ATOM 5868 C C . LEU C 1 45 ? 26.039 88.068 44.895 1.00 31.02 45 LEU C C 1
ATOM 5869 O O . LEU C 1 45 ? 26.289 88.720 45.907 1.00 31.51 45 LEU C O 1
ATOM 5874 N N . ASN C 1 46 ? 26.096 88.594 43.673 1.00 32.91 46 ASN C N 1
ATOM 5875 C CA . ASN C 1 46 ? 26.427 89.998 43.451 1.00 32.70 46 ASN C CA 1
ATOM 5876 C C . ASN C 1 46 ? 25.167 90.733 43.021 1.00 32.54 46 ASN C C 1
ATOM 5877 O O . ASN C 1 46 ? 24.796 90.735 41.847 1.00 33.94 46 ASN C O 1
ATOM 5882 N N . SER C 1 47 ? 24.530 91.366 43.994 1.00 31.66 47 SER C N 1
ATOM 5883 C CA . SER C 1 47 ? 23.294 92.094 43.794 1.00 29.41 47 SER C CA 1
ATOM 5884 C C . SER C 1 47 ? 23.300 93.040 42.604 1.00 29.61 47 SER C C 1
ATOM 5885 O O . SER C 1 47 ? 22.236 93.364 42.067 1.00 31.14 47 SER C O 1
ATOM 5888 N N . ASP C 1 48 ? 24.482 93.482 42.176 1.00 27.64 48 ASP C N 1
ATOM 5889 C CA . ASP C 1 48 ? 24.568 94.428 41.065 1.00 26.68 48 ASP C CA 1
ATOM 5890 C C . ASP C 1 48 ? 24.384 93.736 39.732 1.00 24.81 48 ASP C C 1
ATOM 5891 O O . ASP C 1 48 ? 23.951 94.339 38.752 1.00 23.04 48 ASP C O 1
ATOM 5896 N N . ALA C 1 49 ? 24.733 92.458 39.700 1.00 24.11 49 ALA C N 1
ATOM 5897 C CA . ALA C 1 49 ? 24.588 91.677 38.491 1.00 22.77 49 ALA C CA 1
ATOM 5898 C C . ALA C 1 49 ? 23.117 91.388 38.207 1.00 21.91 49 ALA C C 1
ATOM 5899 O O . ALA C 1 49 ? 22.744 91.176 37.065 1.00 25.39 49 ALA C O 1
ATOM 5901 N N . LEU C 1 50 ? 22.280 91.361 39.234 1.00 21.92 50 LEU C N 1
ATOM 5902 C CA . LEU C 1 50 ? 20.867 91.052 39.008 1.00 23.77 50 LEU C CA 1
ATOM 5903 C C . LEU C 1 50 ? 20.197 92.070 38.085 1.00 23.66 50 LEU C C 1
ATOM 5904 O O . LEU C 1 50 ? 19.191 91.768 37.448 1.00 24.41 50 LEU C O 1
ATOM 5909 N N . ARG C 1 51 ? 20.749 93.280 38.009 1.00 23.89 51 ARG C N 1
ATOM 5910 C CA . ARG C 1 51 ? 20.148 94.303 37.164 1.00 20.89 51 ARG C CA 1
ATOM 5911 C C . ARG C 1 51 ? 20.575 94.208 35.693 1.00 21.74 51 ARG C C 1
ATOM 5912 O O . ARG C 1 51 ? 19.987 94.866 34.836 1.00 22.84 51 ARG C O 1
ATOM 5920 N N . ILE C 1 52 ? 21.597 93.409 35.391 1.00 18.55 52 ILE C N 1
ATOM 5921 C CA . ILE C 1 52 ? 22.023 93.331 34.007 1.00 20.45 52 ILE C CA 1
ATOM 5922 C C . ILE C 1 52 ? 21.580 92.090 33.240 1.00 22.34 52 ILE C C 1
ATOM 5923 O O . ILE C 1 52 ? 21.090 91.116 33.832 1.00 22.66 52 ILE C O 1
ATOM 5928 N N . TYR C 1 53 ? 21.734 92.154 31.914 1.00 20.31 53 TYR C N 1
ATOM 5929 C CA . TYR C 1 53 ? 21.413 91.039 31.037 1.00 20.03 53 TYR C CA 1
ATOM 5930 C C . TYR C 1 53 ? 22.671 90.203 31.107 1.00 22.77 53 TYR C C 1
ATOM 5931 O O . TYR C 1 53 ? 23.688 90.487 30.447 1.00 23.53 53 TYR C O 1
ATOM 5940 N N . TYR C 1 54 ? 22.580 89.186 31.961 1.00 22.79 54 TYR C N 1
ATOM 5941 C CA . TYR C 1 54 ? 23.660 88.270 32.266 1.00 21.29 54 TYR C CA 1
ATOM 5942 C C . TYR C 1 54 ? 23.894 87.205 31.215 1.00 21.79 54 TYR C C 1
ATOM 5943 O O . TYR C 1 54 ? 22.981 86.496 30.846 1.00 17.08 54 TYR C O 1
ATOM 5952 N N . ASP C 1 55 ? 25.137 87.097 30.749 1.00 24.74 55 ASP C N 1
ATOM 5953 C CA . ASP C 1 55 ? 25.513 86.106 29.749 1.00 28.62 55 ASP C CA 1
ATOM 5954 C C . ASP C 1 55 ? 24.973 84.789 30.243 1.00 27.71 55 ASP C C 1
ATOM 5955 O O . ASP C 1 55 ? 25.406 84.332 31.272 1.00 26.85 55 ASP C O 1
ATOM 5960 N N . SER C 1 56 ? 24.019 84.200 29.526 1.00 33.53 56 SER C N 1
ATOM 5961 C CA . SER C 1 56 ? 23.429 82.940 29.955 1.00 38.96 56 SER C CA 1
ATOM 5962 C C . SER C 1 56 ? 24.534 81.889 29.878 1.00 43.25 56 SER C C 1
ATOM 5963 O O . SER C 1 56 ? 24.932 81.315 30.902 1.00 47.78 56 SER C O 1
ATOM 5966 N N . PRO C 1 57 ? 25.034 81.590 28.677 1.00 39.27 57 PRO C N 1
ATOM 5967 C CA . PRO C 1 57 ? 26.084 80.596 28.862 1.00 37.76 57 PRO C CA 1
ATOM 5968 C C . PRO C 1 57 ? 27.229 81.413 29.487 1.00 36.30 57 PRO C C 1
ATOM 5969 O O . PRO C 1 57 ? 27.982 82.094 28.808 1.00 36.37 57 PRO C O 1
ATOM 5973 N N . ASP C 1 58 ? 27.291 81.388 30.803 1.00 35.92 58 ASP C N 1
ATOM 5974 C CA . ASP C 1 58 ? 28.308 82.086 31.576 1.00 35.98 58 ASP C CA 1
ATOM 5975 C C . ASP C 1 58 ? 29.677 81.396 31.359 1.00 34.21 58 ASP C C 1
ATOM 5976 O O . ASP C 1 58 ? 29.762 80.171 31.304 1.00 30.36 58 ASP C O 1
ATOM 5981 N N . GLU C 1 59 ? 30.738 82.184 31.239 1.00 32.60 59 GLU C N 1
ATOM 5982 C CA . GLU C 1 59 ? 32.070 81.638 31.029 1.00 33.66 59 GLU C CA 1
ATOM 5983 C C . GLU C 1 59 ? 32.446 80.613 32.083 1.00 33.46 59 GLU C C 1
ATOM 5984 O O . GLU C 1 59 ? 32.816 79.497 31.754 1.00 33.65 59 GLU C O 1
ATOM 5990 N N . GLU C 1 60 ? 32.330 81.011 33.346 1.00 32.36 60 GLU C N 1
ATOM 5991 C CA . GLU C 1 60 ? 32.652 80.172 34.480 1.00 31.86 60 GLU C CA 1
ATOM 5992 C C . GLU C 1 60 ? 31.816 78.913 34.503 1.00 30.79 60 GLU C C 1
ATOM 5993 O O . GLU C 1 60 ? 32.303 77.860 34.893 1.00 29.54 60 GLU C O 1
ATOM 5999 N N . LEU C 1 61 ? 30.557 79.017 34.096 1.00 29.09 61 LEU C N 1
ATOM 6000 C CA . LEU C 1 61 ? 29.703 77.844 34.090 1.00 28.40 61 LEU C CA 1
ATOM 6001 C C . LEU C 1 61 ? 30.172 76.838 33.051 1.00 27.60 61 LEU C C 1
ATOM 6002 O O . LEU C 1 61 ? 30.195 75.636 33.316 1.00 26.18 61 LEU C O 1
ATOM 6007 N N . ILE C 1 62 ? 30.544 77.332 31.874 1.00 28.27 62 ILE C N 1
ATOM 6008 C CA . ILE C 1 62 ? 31.015 76.470 30.799 1.00 30.91 62 ILE C CA 1
ATOM 6009 C C . ILE C 1 62 ? 32.250 75.697 31.237 1.00 33.82 62 ILE C C 1
ATOM 6010 O O . ILE C 1 62 ? 32.345 74.490 31.004 1.00 35.51 62 ILE C O 1
ATOM 6015 N N . GLU C 1 63 ? 33.176 76.396 31.893 1.00 34.10 63 GLU C N 1
ATOM 6016 C CA . GLU C 1 63 ? 34.410 75.794 32.388 1.00 36.94 63 GLU C CA 1
ATOM 6017 C C . GLU C 1 63 ? 34.104 74.637 33.345 1.00 35.82 63 GLU C C 1
ATOM 6018 O O . GLU C 1 63 ? 34.637 73.529 33.207 1.00 33.99 63 GLU C O 1
ATOM 6024 N N . LYS C 1 64 ? 33.234 74.906 34.311 1.00 33.53 64 LYS C N 1
ATOM 6025 C CA . LYS C 1 64 ? 32.861 73.915 35.292 1.00 32.86 64 LYS C CA 1
ATOM 6026 C C . LYS C 1 64 ? 32.197 72.714 34.629 1.00 33.54 64 LYS C C 1
ATOM 6027 O O . LYS C 1 64 ? 32.416 71.569 35.015 1.00 31.70 64 LYS C O 1
ATOM 6033 N N . ILE C 1 65 ? 31.393 72.989 33.613 1.00 33.36 65 ILE C N 1
ATOM 6034 C CA . ILE C 1 65 ? 30.735 71.928 32.879 1.00 33.21 65 ILE C CA 1
ATOM 6035 C C . ILE C 1 65 ? 31.825 71.090 32.216 1.00 34.94 65 ILE C C 1
ATOM 6036 O O . ILE C 1 65 ? 31.873 69.872 32.374 1.00 33.42 65 ILE C O 1
ATOM 6041 N N . LEU C 1 66 ? 32.679 71.759 31.445 1.00 34.94 66 LEU C N 1
ATOM 6042 C CA . LEU C 1 66 ? 33.772 71.100 30.744 1.00 36.66 66 LEU C CA 1
ATOM 6043 C C . LEU C 1 66 ? 34.538 70.231 31.739 1.00 37.95 66 LEU C C 1
ATOM 6044 O O . LEU C 1 66 ? 34.826 69.063 31.469 1.00 37.83 66 LEU C O 1
ATOM 6049 N N . SER C 1 67 ? 34.862 70.817 32.890 1.00 38.64 67 SER C N 1
ATOM 6050 C CA . SER C 1 67 ? 35.580 70.129 33.955 1.00 36.64 67 SER C CA 1
ATOM 6051 C C . SER C 1 67 ? 34.762 68.933 34.430 1.00 38.27 67 SER C C 1
ATOM 6052 O O . SER C 1 67 ? 35.303 67.860 34.712 1.00 40.93 67 SER C O 1
ATOM 6055 N N . TYR C 1 68 ? 33.457 69.121 34.534 1.00 36.09 68 TYR C N 1
ATOM 6056 C CA . TYR C 1 68 ? 32.602 68.033 34.950 1.00 36.16 68 TYR C CA 1
ATOM 6057 C C . TYR C 1 68 ? 32.594 66.936 33.879 1.00 37.12 68 TYR C C 1
ATOM 6058 O O . TYR C 1 68 ? 32.485 65.755 34.194 1.00 38.23 68 TYR C O 1
ATOM 6067 N N . LEU C 1 69 ? 32.701 67.314 32.613 1.00 37.40 69 LEU C N 1
ATOM 6068 C CA . LEU C 1 69 ? 32.721 66.308 31.567 1.00 39.30 69 LEU C CA 1
ATOM 6069 C C . LEU C 1 69 ? 34.033 65.516 31.641 1.00 41.40 69 LEU C C 1
ATOM 6070 O O . LEU C 1 69 ? 34.095 64.367 31.211 1.00 38.48 69 LEU C O 1
ATOM 6075 N N . ASP C 1 70 ? 35.077 66.128 32.192 1.00 44.05 70 ASP C N 1
ATOM 6076 C CA . ASP C 1 70 ? 36.373 65.454 32.338 1.00 47.55 70 ASP C CA 1
ATOM 6077 C C . ASP C 1 70 ? 36.828 64.885 30.993 1.00 49.46 70 ASP C C 1
ATOM 6078 O O . ASP C 1 70 ? 37.458 63.827 30.925 1.00 48.37 70 ASP C O 1
ATOM 6083 N N . THR C 1 71 ? 36.496 65.604 29.928 1.00 51.14 71 THR C N 1
ATOM 6084 C CA . THR C 1 71 ? 36.822 65.188 28.577 1.00 53.68 71 THR C CA 1
ATOM 6085 C C . THR C 1 71 ? 38.293 65.398 28.253 1.00 54.76 71 THR C C 1
ATOM 6086 O O . THR C 1 71 ? 39.114 65.644 29.130 1.00 55.52 71 THR C O 1
ATOM 6090 N N . ASP C 1 72 ? 38.612 65.329 26.971 1.00 56.05 72 ASP C N 1
ATOM 6091 C CA . ASP C 1 72 ? 39.981 65.506 26.525 1.00 56.34 72 ASP C CA 1
ATOM 6092 C C . ASP C 1 72 ? 39.992 66.292 25.233 1.00 55.49 72 ASP C C 1
ATOM 6093 O O . ASP C 1 72 ? 40.961 66.971 24.908 1.00 55.03 72 ASP C O 1
ATOM 6098 N N . PHE C 1 73 ? 38.887 66.211 24.508 1.00 54.53 73 PHE C N 1
ATOM 6099 C CA . PHE C 1 73 ? 38.797 66.872 23.226 1.00 51.97 73 PHE C CA 1
ATOM 6100 C C . PHE C 1 73 ? 37.781 68.001 23.154 1.00 51.29 73 PHE C C 1
ATOM 6101 O O . PHE C 1 73 ? 37.544 68.535 22.072 1.00 55.12 73 PHE C O 1
ATOM 6109 N N . LEU C 1 74 ? 37.182 68.381 24.279 1.00 48.73 74 LEU C N 1
ATOM 6110 C CA . LEU C 1 74 ? 36.170 69.433 24.239 1.00 43.85 74 LEU C CA 1
ATOM 6111 C C . LEU C 1 74 ? 36.583 70.842 24.673 1.00 43.22 74 LEU C C 1
ATOM 6112 O O . LEU C 1 74 ? 37.300 71.027 25.654 1.00 41.49 74 LEU C O 1
ATOM 6117 N N . SER C 1 75 ? 36.116 71.830 23.918 1.00 41.59 75 SER C N 1
ATOM 6118 C CA . SER C 1 75 ? 36.385 73.229 24.211 1.00 42.68 75 SER C CA 1
ATOM 6119 C C . SER C 1 75 ? 35.040 73.858 24.543 1.00 42.93 75 SER C C 1
ATOM 6120 O O . SER C 1 75 ? 33.987 73.229 24.363 1.00 44.90 75 SER C O 1
ATOM 6123 N N . LYS C 1 76 ? 35.078 75.108 24.988 1.00 41.63 76 LYS C N 1
ATOM 6124 C CA . LYS C 1 76 ? 33.870 75.839 25.354 1.00 40.96 76 LYS C CA 1
ATOM 6125 C C . LYS C 1 76 ? 32.898 75.959 24.194 1.00 38.82 76 LYS C C 1
ATOM 6126 O O . LYS C 1 76 ? 31.750 76.337 24.374 1.00 39.80 76 LYS C O 1
ATOM 6132 N N . ASN C 1 77 ? 33.360 75.612 23.005 1.00 38.54 77 ASN C N 1
ATOM 6133 C CA . ASN C 1 77 ? 32.535 75.695 21.810 1.00 36.46 77 ASN C CA 1
ATOM 6134 C C . ASN C 1 77 ? 31.655 74.464 21.593 1.00 35.66 77 ASN C C 1
ATOM 6135 O O . ASN C 1 77 ? 30.773 74.473 20.728 1.00 34.24 77 ASN C O 1
ATOM 6140 N N . ASN C 1 78 ? 31.886 73.407 22.364 1.00 32.63 78 ASN C N 1
ATOM 6141 C CA . ASN C 1 78 ? 31.093 72.207 22.183 1.00 30.63 78 ASN C CA 1
ATOM 6142 C C . ASN C 1 78 ? 30.013 72.116 23.218 1.00 29.03 78 ASN C C 1
ATOM 6143 O O . ASN C 1 78 ? 29.323 71.108 23.302 1.00 25.85 78 ASN C O 1
ATOM 6148 N N . VAL C 1 79 ? 29.855 73.187 23.991 1.00 30.27 79 VAL C N 1
ATOM 6149 C CA . VAL C 1 79 ? 28.851 73.222 25.055 1.00 28.51 79 VAL C CA 1
ATOM 6150 C C . VAL C 1 79 ? 28.060 74.508 25.155 1.00 29.29 79 VAL C C 1
ATOM 6151 O O . VAL C 1 79 ? 28.600 75.609 25.019 1.00 29.40 79 VAL C O 1
ATOM 6155 N N . SER C 1 80 ? 26.765 74.354 25.396 1.00 30.59 80 SER C N 1
ATOM 6156 C CA . SER C 1 80 ? 25.906 75.498 25.623 1.00 29.25 80 SER C CA 1
ATOM 6157 C C . SER C 1 80 ? 25.003 75.116 26.785 1.00 28.74 80 SER C C 1
ATOM 6158 O O . SER C 1 80 ? 25.166 74.059 27.400 1.00 28.90 80 SER C O 1
ATOM 6161 N N . VAL C 1 81 ? 24.055 75.984 27.094 1.00 27.69 81 VAL C N 1
ATOM 6162 C CA . VAL C 1 81 ? 23.146 75.733 28.188 1.00 27.27 81 VAL C CA 1
ATOM 6163 C C . VAL C 1 81 ? 21.710 75.969 27.737 1.00 27.98 81 VAL C C 1
ATOM 6164 O O . VAL C 1 81 ? 21.451 76.543 26.668 1.00 25.40 81 VAL C O 1
ATOM 6168 N N . GLY C 1 82 ? 20.779 75.515 28.563 1.00 27.05 82 GLY C N 1
ATOM 6169 C CA . GLY C 1 82 ? 19.379 75.705 28.258 1.00 27.13 82 GLY C CA 1
ATOM 6170 C C . GLY C 1 82 ? 18.568 75.855 29.534 1.00 28.11 82 GLY C C 1
ATOM 6171 O O . GLY C 1 82 ? 19.009 75.474 30.616 1.00 30.55 82 GLY C O 1
ATOM 6172 N N . ASN C 1 83 ? 17.379 76.424 29.397 1.00 27.26 83 ASN C N 1
ATOM 6173 C CA . ASN C 1 83 ? 16.449 76.628 30.503 1.00 24.01 83 ASN C CA 1
ATOM 6174 C C . ASN C 1 83 ? 15.838 75.262 30.836 1.00 24.80 83 ASN C C 1
ATOM 6175 O O . ASN C 1 83 ? 14.624 75.035 30.736 1.00 26.04 83 ASN C O 1
ATOM 6180 N N . GLY C 1 84 ? 16.704 74.345 31.232 1.00 23.79 84 GLY C N 1
ATOM 6181 C CA . GLY C 1 84 ? 16.255 73.009 31.551 1.00 18.83 84 GLY C CA 1
ATOM 6182 C C . GLY C 1 84 ? 16.616 72.247 30.299 1.00 18.78 84 GLY C C 1
ATOM 6183 O O . GLY C 1 84 ? 16.908 72.861 29.280 1.00 20.01 84 GLY C O 1
ATOM 6184 N N . ALA C 1 85 ? 16.668 70.926 30.371 1.00 18.27 85 ALA C N 1
ATOM 6185 C CA . ALA C 1 85 ? 16.955 70.151 29.177 1.00 16.69 85 ALA C CA 1
ATOM 6186 C C . ALA C 1 85 ? 15.693 70.314 28.316 1.00 14.52 85 ALA C C 1
ATOM 6187 O O . ALA C 1 85 ? 15.707 70.153 27.097 1.00 15.02 85 ALA C O 1
ATOM 6189 N N . ASP C 1 86 ? 14.587 70.619 28.978 1.00 15.88 86 ASP C N 1
ATOM 6190 C CA . ASP C 1 86 ? 13.330 70.796 28.272 1.00 15.84 86 ASP C CA 1
ATOM 6191 C C . ASP C 1 86 ? 13.515 71.835 27.184 1.00 16.38 86 ASP C C 1
ATOM 6192 O O . ASP C 1 86 ? 13.153 71.606 26.042 1.00 16.67 86 ASP C O 1
ATOM 6197 N N . GLU C 1 87 ? 14.098 72.980 27.534 1.00 18.11 87 GLU C N 1
ATOM 6198 C CA . GLU C 1 87 ? 14.310 74.012 26.530 1.00 19.83 87 GLU C CA 1
ATOM 6199 C C . GLU C 1 87 ? 15.232 73.534 25.371 1.00 19.41 87 GLU C C 1
ATOM 6200 O O . GLU C 1 87 ? 15.020 73.897 24.216 1.00 18.67 87 GLU C O 1
ATOM 6206 N N . ILE C 1 88 ? 16.234 72.707 25.675 1.00 22.01 88 ILE C N 1
ATOM 6207 C CA . ILE C 1 88 ? 17.151 72.216 24.648 1.00 22.04 88 ILE C CA 1
ATOM 6208 C C . ILE C 1 88 ? 16.328 71.438 23.619 1.00 22.06 88 ILE C C 1
ATOM 6209 O O . ILE C 1 88 ? 16.417 71.672 22.413 1.00 20.18 88 ILE C O 1
ATOM 6214 N N . ILE C 1 89 ? 15.534 70.505 24.131 1.00 22.00 89 ILE C N 1
ATOM 6215 C CA . ILE C 1 89 ? 14.670 69.658 23.325 1.00 21.84 89 ILE C CA 1
ATOM 6216 C C . ILE C 1 89 ? 13.780 70.527 22.448 1.00 22.64 89 ILE C C 1
ATOM 6217 O O . ILE C 1 89 ? 13.709 70.363 21.229 1.00 20.94 89 ILE C O 1
ATOM 6222 N N . TYR C 1 90 ? 13.152 71.495 23.087 1.00 22.82 90 TYR C N 1
ATOM 6223 C CA . TYR C 1 90 ? 12.254 72.406 22.430 1.00 20.12 90 TYR C CA 1
ATOM 6224 C C . TYR C 1 90 ? 12.902 73.177 21.283 1.00 20.80 90 TYR C C 1
ATOM 6225 O O . TYR C 1 90 ? 12.371 73.179 20.180 1.00 21.84 90 TYR C O 1
ATOM 6234 N N . VAL C 1 91 ? 14.045 73.817 21.504 1.00 21.57 91 VAL C N 1
ATOM 6235 C CA . VAL C 1 91 ? 14.674 74.553 20.403 1.00 21.81 91 VAL C CA 1
ATOM 6236 C C . VAL C 1 91 ? 15.138 73.618 19.262 1.00 23.86 91 VAL C C 1
ATOM 6237 O O . VAL C 1 91 ? 15.096 73.987 18.089 1.00 24.69 91 VAL C O 1
ATOM 6241 N N . MET C 1 92 ? 15.603 72.420 19.598 1.00 22.99 92 MET C N 1
ATOM 6242 C CA . MET C 1 92 ? 16.041 71.479 18.579 1.00 24.10 92 MET C CA 1
ATOM 6243 C C . MET C 1 92 ? 14.914 71.117 17.627 1.00 24.31 92 MET C C 1
ATOM 6244 O O . MET C 1 92 ? 15.139 70.937 16.424 1.00 25.61 92 MET C O 1
ATOM 6249 N N . MET C 1 93 ? 13.713 70.984 18.171 1.00 23.32 93 MET C N 1
ATOM 6250 C CA . MET C 1 93 ? 12.551 70.657 17.366 1.00 24.83 93 MET C CA 1
ATOM 6251 C C . MET C 1 93 ? 12.285 71.785 16.386 1.00 26.91 93 MET C C 1
ATOM 6252 O O . MET C 1 93 ? 11.682 71.577 15.331 1.00 29.25 93 MET C O 1
ATOM 6257 N N . LEU C 1 94 ? 12.738 72.986 16.736 1.00 27.00 94 LEU C N 1
ATOM 6258 C CA . LEU C 1 94 ? 12.571 74.131 15.857 1.00 27.73 94 LEU C CA 1
ATOM 6259 C C . LEU C 1 94 ? 13.732 74.156 14.870 1.00 28.38 94 LEU C C 1
ATOM 6260 O O . LEU C 1 94 ? 13.664 74.792 13.826 1.00 28.40 94 LEU C O 1
ATOM 6265 N N . MET C 1 95 ? 14.803 73.443 15.182 1.00 28.72 95 MET C N 1
ATOM 6266 C CA . MET C 1 95 ? 15.964 73.453 14.295 1.00 30.64 95 MET C CA 1
ATOM 6267 C C . MET C 1 95 ? 15.946 72.440 13.151 1.00 31.22 95 MET C C 1
ATOM 6268 O O . MET C 1 95 ? 16.497 72.686 12.095 1.00 33.17 95 MET C O 1
ATOM 6273 N N . PHE C 1 96 ? 15.313 71.296 13.346 1.00 32.34 96 PHE C N 1
ATOM 6274 C CA . PHE C 1 96 ? 15.301 70.302 12.297 1.00 29.89 96 PHE C CA 1
ATOM 6275 C C . PHE C 1 96 ? 14.004 70.250 11.546 1.00 31.35 96 PHE C C 1
ATOM 6276 O O . PHE C 1 96 ? 12.940 70.589 12.083 1.00 28.84 96 PHE C O 1
ATOM 6284 N N . ASP C 1 97 ? 14.109 69.824 10.289 1.00 30.23 97 ASP C N 1
ATOM 6285 C CA . ASP C 1 97 ? 12.949 69.722 9.438 1.00 31.64 97 ASP C CA 1
ATOM 6286 C C . ASP C 1 97 ? 11.970 68.695 9.963 1.00 30.56 97 ASP C C 1
ATOM 6287 O O . ASP C 1 97 ? 10.807 68.740 9.617 1.00 30.16 97 ASP C O 1
ATOM 6292 N N . ARG C 1 98 ? 12.436 67.764 10.791 1.00 30.54 98 ARG C N 1
ATOM 6293 C CA . ARG C 1 98 ? 11.552 66.754 11.365 1.00 29.73 98 ARG C CA 1
ATOM 6294 C C . ARG C 1 98 ? 12.129 66.102 12.606 1.00 27.59 98 ARG C C 1
ATOM 6295 O O . ARG C 1 98 ? 13.340 65.926 12.717 1.00 29.78 98 ARG C O 1
ATOM 6303 N N . SER C 1 99 ? 11.243 65.758 13.537 1.00 27.45 99 SER C N 1
ATOM 6304 C CA . SER C 1 99 ? 11.615 65.109 14.801 1.00 27.36 99 SER C CA 1
ATOM 6305 C C . SER C 1 99 ? 11.100 63.670 14.882 1.00 25.02 99 SER C C 1
ATOM 6306 O O . SER C 1 99 ? 9.967 63.369 14.498 1.00 26.41 99 SER C O 1
ATOM 6309 N N . VAL C 1 100 ? 11.937 62.786 15.399 1.00 27.39 100 VAL C N 1
ATOM 6310 C CA . VAL C 1 100 ? 11.592 61.368 15.514 1.00 26.05 100 VAL C CA 1
ATOM 6311 C C . VAL C 1 100 ? 11.902 60.821 16.890 1.00 24.12 100 VAL C C 1
ATOM 6312 O O . VAL C 1 100 ? 12.973 61.062 17.435 1.00 23.70 100 VAL C O 1
ATOM 6316 N N . PHE C 1 101 ? 10.958 60.091 17.471 1.00 25.86 101 PHE C N 1
ATOM 6317 C CA . PHE C 1 101 ? 11.210 59.478 18.791 1.00 24.22 101 PHE C CA 1
ATOM 6318 C C . PHE C 1 101 ? 10.373 58.226 18.892 1.00 25.56 101 PHE C C 1
ATOM 6319 O O . PHE C 1 101 ? 9.419 58.073 18.133 1.00 27.13 101 PHE C O 1
ATOM 6327 N N . PHE C 1 102 ? 10.718 57.332 19.817 1.00 25.85 102 PHE C N 1
ATOM 6328 C CA . PHE C 1 102 ? 10.029 56.047 19.908 1.00 25.65 102 PHE C CA 1
ATOM 6329 C C . PHE C 1 102 ? 9.419 55.660 21.229 1.00 26.36 102 PHE C C 1
ATOM 6330 O O . PHE C 1 102 ? 10.111 55.252 22.153 1.00 24.58 102 PHE C O 1
ATOM 6338 N N . PRO C 1 103 ? 8.099 55.747 21.324 1.00 25.79 103 PRO C N 1
ATOM 6339 C CA . PRO C 1 103 ? 7.464 55.388 22.583 1.00 25.17 103 PRO C CA 1
ATOM 6340 C C . PRO C 1 103 ? 7.647 53.902 22.932 1.00 25.98 103 PRO C C 1
ATOM 6341 O O . PRO C 1 103 ? 7.746 53.044 22.056 1.00 25.84 103 PRO C O 1
ATOM 6345 N N . PRO C 1 104 ? 7.656 53.577 24.237 1.00 27.04 104 PRO C N 1
ATOM 6346 C CA . PRO C 1 104 ? 7.500 54.492 25.379 1.00 25.28 104 PRO C CA 1
ATOM 6347 C C . PRO C 1 104 ? 8.731 55.393 25.575 1.00 27.07 104 PRO C C 1
ATOM 6348 O O . PRO C 1 104 ? 9.876 54.916 25.700 1.00 26.35 104 PRO C O 1
ATOM 6352 N N . THR C 1 105 ? 8.493 56.702 25.585 1.00 24.89 105 THR C N 1
ATOM 6353 C CA . THR C 1 105 ? 9.581 57.649 25.721 1.00 23.06 105 THR C CA 1
ATOM 6354 C C . THR C 1 105 ? 9.187 58.910 26.503 1.00 23.89 105 THR C C 1
ATOM 6355 O O . THR C 1 105 ? 8.063 59.038 26.997 1.00 22.31 105 THR C O 1
ATOM 6359 N N . TYR C 1 106 ? 10.127 59.830 26.656 1.00 24.62 106 TYR C N 1
ATOM 6360 C CA . TYR C 1 106 ? 9.832 61.064 27.377 1.00 22.87 106 TYR C CA 1
ATOM 6361 C C . TYR C 1 106 ? 8.564 61.676 26.782 1.00 20.27 106 TYR C C 1
ATOM 6362 O O . TYR C 1 106 ? 8.537 62.075 25.619 1.00 16.63 106 TYR C O 1
ATOM 6371 N N . SER C 1 107 ? 7.530 61.747 27.608 1.00 19.93 107 SER C N 1
ATOM 6372 C CA . SER C 1 107 ? 6.228 62.247 27.204 1.00 22.25 107 SER C CA 1
ATOM 6373 C C . SER C 1 107 ? 6.223 63.661 26.635 1.00 22.95 107 SER C C 1
ATOM 6374 O O . SER C 1 107 ? 5.338 64.006 25.864 1.00 25.66 107 SER C O 1
ATOM 6377 N N . CYS C 1 108 ? 7.208 64.471 26.997 1.00 24.76 108 CYS C N 1
ATOM 6378 C CA . CYS C 1 108 ? 7.268 65.830 26.485 1.00 26.75 108 CYS C CA 1
ATOM 6379 C C . CYS C 1 108 ? 7.646 65.935 25.005 1.00 25.61 108 CYS C C 1
ATOM 6380 O O . CYS C 1 108 ? 7.464 66.984 24.392 1.00 22.98 108 CYS C O 1
ATOM 6383 N N . TYR C 1 109 ? 8.175 64.866 24.425 1.00 25.42 109 TYR C N 1
ATOM 6384 C CA . TYR C 1 109 ? 8.507 64.931 23.005 1.00 26.73 109 TYR C CA 1
ATOM 6385 C C . TYR C 1 109 ? 7.220 65.204 22.208 1.00 27.51 109 TYR C C 1
ATOM 6386 O O . TYR C 1 109 ? 7.167 66.128 21.398 1.00 25.63 109 TYR C O 1
ATOM 6395 N N . ARG C 1 110 ? 6.176 64.420 22.460 1.00 28.81 110 ARG C N 1
ATOM 6396 C CA . ARG C 1 110 ? 4.906 64.590 21.758 1.00 27.29 110 ARG C CA 1
ATOM 6397 C C . ARG C 1 110 ? 4.299 65.965 22.098 1.00 28.11 110 ARG C C 1
ATOM 6398 O O . ARG C 1 110 ? 3.865 66.717 21.215 1.00 20.82 110 ARG C O 1
ATOM 6406 N N . ILE C 1 111 ? 4.284 66.278 23.393 1.00 27.68 111 ILE C N 1
ATOM 6407 C CA . ILE C 1 111 ? 3.740 67.537 23.886 1.00 27.66 111 ILE C CA 1
ATOM 6408 C C . ILE C 1 111 ? 4.396 68.730 23.203 1.00 28.29 111 ILE C C 1
ATOM 6409 O O . ILE C 1 111 ? 3.706 69.578 22.643 1.00 25.65 111 ILE C O 1
ATOM 6414 N N . PHE C 1 112 ? 5.728 68.781 23.260 1.00 30.37 112 PHE C N 1
ATOM 6415 C CA . PHE C 1 112 ? 6.505 69.874 22.690 1.00 29.02 112 PHE C CA 1
ATOM 6416 C C . PHE C 1 112 ? 6.300 69.983 21.198 1.00 30.30 112 PHE C C 1
ATOM 6417 O O . PHE C 1 112 ? 6.010 71.066 20.690 1.00 31.70 112 PHE C O 1
ATOM 6425 N N . ALA C 1 113 ? 6.445 68.864 20.494 1.00 29.07 113 ALA C N 1
ATOM 6426 C CA . ALA C 1 113 ? 6.275 68.875 19.040 1.00 28.61 113 ALA C CA 1
ATOM 6427 C C . ALA C 1 113 ? 4.896 69.388 18.646 1.00 29.66 113 ALA C C 1
ATOM 6428 O O . ALA C 1 113 ? 4.776 70.173 17.723 1.00 28.76 113 ALA C O 1
ATOM 6430 N N . LYS C 1 114 ? 3.850 68.950 19.341 1.00 30.54 114 LYS C N 1
ATOM 6431 C CA . LYS C 1 114 ? 2.509 69.417 19.016 1.00 31.35 114 LYS C CA 1
ATOM 6432 C C . LYS C 1 114 ? 2.304 70.891 19.402 1.00 33.65 114 LYS C C 1
ATOM 6433 O O . LYS C 1 114 ? 1.550 71.609 18.746 1.00 30.78 114 LYS C O 1
ATOM 6439 N N . ALA C 1 115 ? 2.973 71.324 20.474 1.00 34.55 115 ALA C N 1
ATOM 6440 C CA . ALA C 1 115 ? 2.899 72.698 20.966 1.00 31.80 115 ALA C CA 1
ATOM 6441 C C . ALA C 1 115 ? 3.508 73.626 19.939 1.00 32.99 115 ALA C C 1
ATOM 6442 O O . ALA C 1 115 ? 2.965 74.673 19.633 1.00 32.24 115 ALA C O 1
ATOM 6444 N N . VAL C 1 116 ? 4.660 73.225 19.419 1.00 35.62 116 VAL C N 1
ATOM 6445 C CA . VAL C 1 116 ? 5.384 73.999 18.419 1.00 36.28 116 VAL C CA 1
ATOM 6446 C C . VAL C 1 116 ? 4.797 73.745 17.030 1.00 37.29 116 VAL C C 1
ATOM 6447 O O . VAL C 1 116 ? 5.070 74.495 16.092 1.00 37.78 116 VAL C O 1
ATOM 6451 N N . GLY C 1 117 ? 3.986 72.695 16.898 1.00 37.22 117 GLY C N 1
ATOM 6452 C CA . GLY C 1 117 ? 3.399 72.377 15.604 1.00 37.66 117 GLY C CA 1
ATOM 6453 C C . GLY C 1 117 ? 4.480 71.868 14.668 1.00 38.54 117 GLY C C 1
ATOM 6454 O O . GLY C 1 117 ? 4.453 72.078 13.449 1.00 39.61 117 GLY C O 1
ATOM 6455 N N . ALA C 1 118 ? 5.464 71.214 15.269 1.00 37.02 118 ALA C N 1
ATOM 6456 C CA . ALA C 1 118 ? 6.554 70.628 14.522 1.00 36.10 118 ALA C CA 1
ATOM 6457 C C . ALA C 1 118 ? 6.118 69.301 13.891 1.00 36.42 118 ALA C C 1
ATOM 6458 O O . ALA C 1 118 ? 5.168 68.636 14.327 1.00 35.59 118 ALA C O 1
ATOM 6460 N N . LYS C 1 119 ? 6.835 68.928 12.847 1.00 37.48 119 LYS C N 1
ATOM 6461 C CA . LYS C 1 119 ? 6.591 67.694 12.129 1.00 37.64 119 LYS C CA 1
ATOM 6462 C C . LYS C 1 119 ? 7.356 66.581 12.826 1.00 36.43 119 LYS C C 1
ATOM 6463 O O . LYS C 1 119 ? 8.582 66.635 12.987 1.00 35.07 119 LYS C O 1
ATOM 6469 N N 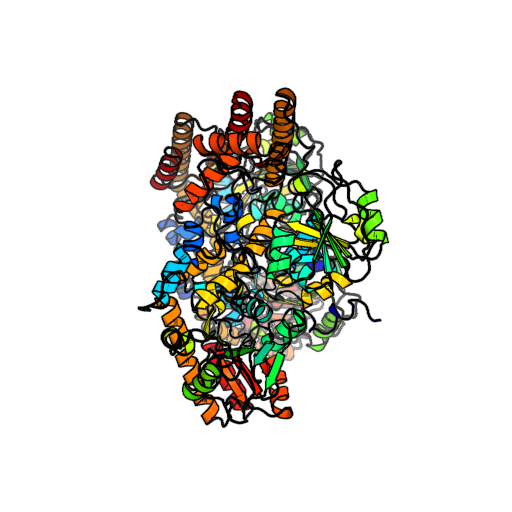. PHE C 1 120 ? 6.636 65.555 13.242 1.00 35.13 120 PHE C N 1
ATOM 6470 C CA . PHE C 1 120 ? 7.296 64.464 13.921 1.00 34.89 120 PHE C CA 1
ATOM 6471 C C . PHE C 1 120 ? 6.731 63.133 13.484 1.00 35.96 120 PHE C C 1
ATOM 6472 O O . PHE C 1 120 ? 5.772 63.068 12.702 1.00 37.95 120 PHE C O 1
ATOM 6480 N N . LEU C 1 121 ? 7.333 62.068 13.983 1.00 35.90 121 LEU C N 1
ATOM 6481 C CA . LEU C 1 121 ? 6.883 60.717 13.662 1.00 36.79 121 LEU C CA 1
ATOM 6482 C C . LEU C 1 121 ? 7.259 59.881 14.862 1.00 34.95 121 LEU C C 1
ATOM 6483 O O . LEU C 1 121 ? 8.391 59.927 15.329 1.00 38.30 121 LEU C O 1
ATOM 6488 N N . GLU C 1 122 ? 6.299 59.146 15.389 1.00 35.44 122 GLU C N 1
ATOM 6489 C CA . GLU C 1 122 ? 6.572 58.296 16.534 1.00 36.16 122 GLU C CA 1
ATOM 6490 C C . GLU C 1 122 ? 6.652 56.877 16.036 1.00 35.87 122 GLU C C 1
ATOM 6491 O O . GLU C 1 122 ? 5.692 56.394 15.446 1.00 37.31 122 GLU C O 1
ATOM 6497 N N . VAL C 1 123 ? 7.798 56.228 16.217 1.00 33.17 123 VAL C N 1
ATOM 6498 C CA . VAL C 1 123 ? 7.923 54.826 15.812 1.00 32.73 123 VAL C CA 1
ATOM 6499 C C . VAL C 1 123 ? 8.161 54.017 17.090 1.00 32.02 123 VAL C C 1
ATOM 6500 O O . VAL C 1 123 ? 9.273 54.005 17.626 1.00 29.36 123 VAL C O 1
ATOM 6504 N N . PRO C 1 124 ? 7.124 53.316 17.574 1.00 31.07 124 PRO C N 1
ATOM 6505 C CA . PRO C 1 124 ? 7.232 52.519 18.795 1.00 30.98 124 PRO C CA 1
ATOM 6506 C C . PRO C 1 124 ? 8.405 51.567 18.803 1.00 29.01 124 PRO C C 1
ATOM 6507 O O . PRO C 1 124 ? 8.714 50.950 17.793 1.00 28.83 124 PRO C O 1
ATOM 6511 N N . LEU C 1 125 ? 9.071 51.496 19.948 1.00 28.53 125 LEU C N 1
ATOM 6512 C CA . LEU C 1 125 ? 10.180 50.588 20.163 1.00 28.12 125 LEU C CA 1
ATOM 6513 C C . LEU C 1 125 ? 9.617 49.185 20.066 1.00 29.71 125 LEU C C 1
ATOM 6514 O O . LEU C 1 125 ? 8.397 48.967 20.148 1.00 28.57 125 LEU C O 1
ATOM 6519 N N . THR C 1 126 ? 10.516 48.230 19.893 1.00 31.28 126 THR C N 1
ATOM 6520 C CA . THR C 1 126 ? 10.104 46.849 19.821 1.00 31.82 126 THR C CA 1
ATOM 6521 C C . THR C 1 126 ? 9.610 46.476 21.213 1.00 32.96 126 THR C C 1
ATOM 6522 O O . THR C 1 126 ? 9.744 47.267 22.155 1.00 32.21 126 THR C O 1
ATOM 6526 N N . LYS C 1 127 ? 9.002 45.298 21.344 1.00 36.01 127 LYS C N 1
ATOM 6527 C CA . LYS C 1 127 ? 8.481 44.851 22.637 1.00 33.76 127 LYS C CA 1
ATOM 6528 C C . LYS C 1 127 ? 9.618 44.760 23.640 1.00 30.54 127 LYS C C 1
ATOM 6529 O O . LYS C 1 127 ? 9.414 44.965 24.833 1.00 30.05 127 LYS C O 1
ATOM 6535 N N . ASP C 1 128 ? 10.824 44.471 23.164 1.00 29.34 128 ASP C N 1
ATOM 6536 C CA . ASP C 1 128 ? 11.962 44.408 24.068 1.00 26.09 128 ASP C CA 1
ATOM 6537 C C . ASP C 1 128 ? 12.736 45.713 24.111 1.00 26.31 128 ASP C C 1
ATOM 6538 O O . ASP C 1 128 ? 13.948 45.734 24.324 1.00 26.01 128 ASP C O 1
ATOM 6543 N N . LEU C 1 129 ? 12.008 46.803 23.889 1.00 26.29 129 LEU C N 1
ATOM 6544 C CA . LEU C 1 129 ? 12.546 48.163 23.954 1.00 26.41 129 LEU C CA 1
ATOM 6545 C C . LEU C 1 129 ? 13.717 48.501 23.070 1.00 27.13 129 LEU C C 1
ATOM 6546 O O . LEU C 1 129 ? 14.621 49.231 23.485 1.00 27.48 129 LEU C O 1
ATOM 6551 N N . ARG C 1 130 ? 13.720 47.971 21.860 1.00 28.41 130 ARG C N 1
ATOM 6552 C CA . ARG C 1 130 ? 14.801 48.295 20.945 1.00 29.94 130 ARG C CA 1
ATOM 6553 C C . ARG C 1 130 ? 14.278 49.304 19.919 1.00 30.19 130 ARG C C 1
ATOM 6554 O O . ARG C 1 130 ? 13.059 49.458 19.743 1.00 28.45 130 ARG C O 1
ATOM 6562 N N . ILE C 1 131 ? 15.197 50.013 19.272 1.00 29.87 131 ILE C N 1
ATOM 6563 C CA . ILE C 1 131 ? 14.816 50.962 18.243 1.00 32.11 131 ILE C CA 1
ATOM 6564 C C . ILE C 1 131 ? 14.362 50.138 17.039 1.00 34.70 131 ILE C C 1
ATOM 6565 O O . ILE C 1 131 ? 15.049 49.217 16.613 1.00 36.45 131 ILE C O 1
ATOM 6570 N N . PRO C 1 132 ? 13.174 50.442 16.502 1.00 38.34 132 PRO C N 1
ATOM 6571 C CA . PRO C 1 132 ? 12.619 49.730 15.352 1.00 38.86 132 PRO C CA 1
ATOM 6572 C C . PRO C 1 132 ? 13.225 50.232 14.055 1.00 42.24 132 PRO C C 1
ATOM 6573 O O . PRO C 1 132 ? 14.020 51.172 14.067 1.00 40.66 132 PRO C O 1
ATOM 6577 N N . GLU C 1 133 ? 12.846 49.592 12.945 1.00 46.93 133 GLU C N 1
ATOM 6578 C CA . GLU C 1 133 ? 13.318 49.973 11.604 1.00 48.90 133 GLU C CA 1
ATOM 6579 C C . GLU C 1 133 ? 12.665 51.300 11.264 1.00 46.99 133 GLU C C 1
ATOM 6580 O O . GLU C 1 133 ? 11.471 51.464 11.474 1.00 48.81 133 GLU C O 1
ATOM 6586 N N . VAL C 1 134 ? 13.439 52.243 10.737 1.00 47.94 134 VAL C N 1
ATOM 6587 C CA . VAL C 1 134 ? 12.906 53.560 10.386 1.00 46.03 134 VAL C CA 1
ATOM 6588 C C . VAL C 1 134 ? 13.681 54.216 9.256 1.00 45.57 134 VAL C C 1
ATOM 6589 O O . VAL C 1 134 ? 14.898 54.076 9.157 1.00 46.55 134 VAL C O 1
ATOM 6593 N N . ASN C 1 135 ? 12.971 54.953 8.412 1.00 45.83 135 ASN C N 1
ATOM 6594 C CA . ASN C 1 135 ? 13.609 55.635 7.293 1.00 44.54 135 ASN C CA 1
ATOM 6595 C C . ASN C 1 135 ? 13.899 57.063 7.691 1.00 42.39 135 ASN C C 1
ATOM 6596 O O . ASN C 1 135 ? 13.008 57.906 7.700 1.00 40.91 135 ASN C O 1
ATOM 6601 N N . VAL C 1 136 ? 15.153 57.330 8.024 1.00 41.06 136 VAL C N 1
ATOM 6602 C CA . VAL C 1 136 ? 15.530 58.660 8.449 1.00 41.69 136 VAL C CA 1
ATOM 6603 C C . VAL C 1 136 ? 16.788 59.130 7.746 1.00 41.84 136 VAL C C 1
ATOM 6604 O O . VAL C 1 136 ? 17.433 58.352 7.049 1.00 42.10 136 VAL C O 1
ATOM 6608 N N . GLY C 1 137 ? 17.116 60.410 7.921 1.00 41.85 137 GLY C N 1
ATOM 6609 C CA . GLY C 1 137 ? 18.300 60.978 7.301 1.00 44.47 137 GLY C CA 1
ATOM 6610 C C . GLY C 1 137 ? 18.453 62.457 7.615 1.00 45.40 137 GLY C C 1
ATOM 6611 O O . GLY C 1 137 ? 17.704 62.990 8.427 1.00 46.49 137 GLY C O 1
ATOM 6612 N N . GLU C 1 138 ? 19.423 63.114 6.978 1.00 46.65 138 GLU C N 1
ATOM 6613 C CA . GLU C 1 138 ? 19.682 64.548 7.185 1.00 46.21 138 GLU C CA 1
ATOM 6614 C C . GLU C 1 138 ? 18.412 65.367 7.102 1.00 44.11 138 GLU C C 1
ATOM 6615 O O . GLU C 1 138 ? 17.574 65.142 6.228 1.00 41.48 138 GLU C O 1
ATOM 6621 N N . GLY C 1 139 ? 18.290 66.331 8.014 1.00 44.03 139 GLY C N 1
ATOM 6622 C CA . GLY C 1 139 ? 17.118 67.191 8.067 1.00 40.12 139 GLY C CA 1
ATOM 6623 C C . GLY C 1 139 ? 16.230 66.689 9.188 1.00 40.07 139 GLY C C 1
ATOM 6624 O O . GLY C 1 139 ? 15.317 67.383 9.652 1.00 39.53 139 GLY C O 1
ATOM 6625 N N . ASP C 1 140 ? 16.518 65.461 9.622 1.00 38.23 140 ASP C N 1
ATOM 6626 C CA . ASP C 1 140 ? 15.773 64.800 10.693 1.00 35.41 140 ASP C CA 1
ATOM 6627 C C . ASP C 1 140 ? 16.519 64.804 12.018 1.00 31.45 140 ASP C C 1
ATOM 6628 O O . ASP C 1 140 ? 17.742 64.774 12.052 1.00 27.48 140 ASP C O 1
ATOM 6633 N N . VAL C 1 141 ? 15.776 64.863 13.114 1.00 29.82 141 VAL C N 1
ATOM 6634 C CA . VAL C 1 141 ? 16.378 64.777 14.442 1.00 28.08 141 VAL C CA 1
ATOM 6635 C C . VAL C 1 141 ? 15.654 63.676 15.209 1.00 26.30 141 VAL C C 1
ATOM 6636 O O . VAL C 1 141 ? 14.429 63.671 15.321 1.00 23.32 141 VAL C O 1
ATOM 6640 N N . VAL C 1 142 ? 16.408 62.723 15.727 1.00 27.28 142 VAL C N 1
ATOM 6641 C CA . VAL C 1 142 ? 15.781 61.638 16.473 1.00 26.87 142 VAL C CA 1
ATOM 6642 C C . VAL C 1 142 ? 16.151 61.725 17.945 1.00 25.36 142 VAL C C 1
ATOM 6643 O O . VAL C 1 142 ? 17.339 61.745 18.311 1.00 25.05 142 VAL C O 1
ATOM 6647 N N . PHE C 1 143 ? 15.122 61.799 18.782 1.00 22.13 143 PHE C N 1
ATOM 6648 C CA . PHE C 1 143 ? 15.320 61.897 20.207 1.00 25.42 143 PHE C CA 1
ATOM 6649 C C . PHE C 1 143 ? 15.419 60.536 20.878 1.00 26.92 143 PHE C C 1
ATOM 6650 O O . PHE C 1 143 ? 14.513 59.710 20.819 1.00 28.35 143 PHE C O 1
ATOM 6658 N N . ILE C 1 144 ? 16.554 60.305 21.513 1.00 27.77 144 ILE C N 1
ATOM 6659 C CA . ILE C 1 144 ? 16.783 59.043 22.187 1.00 25.73 144 ILE C CA 1
ATOM 6660 C C . ILE C 1 144 ? 17.290 59.213 23.594 1.00 24.60 144 ILE C C 1
ATOM 6661 O O . ILE C 1 144 ? 18.483 59.461 23.789 1.00 28.12 144 ILE C O 1
ATOM 6666 N N . PRO C 1 145 ? 16.403 59.104 24.591 1.00 22.35 145 PRO C N 1
ATOM 6667 C CA . PRO C 1 145 ? 16.849 59.242 25.988 1.00 22.91 145 PRO C CA 1
ATOM 6668 C C . PRO C 1 145 ? 17.576 57.962 26.388 1.00 23.77 145 PRO C C 1
ATOM 6669 O O . PRO C 1 145 ? 17.083 56.855 26.144 1.00 24.72 145 PRO C O 1
ATOM 6673 N N . ASN C 1 146 ? 18.751 58.108 26.986 1.00 24.61 146 ASN C N 1
ATOM 6674 C CA . ASN C 1 146 ? 19.556 56.948 27.386 1.00 25.13 146 ASN C CA 1
ATOM 6675 C C . ASN C 1 146 ? 20.260 57.208 28.717 1.00 24.37 146 ASN C C 1
ATOM 6676 O O . ASN C 1 146 ? 21.220 57.957 28.766 1.00 21.99 146 ASN C O 1
ATOM 6681 N N . PRO C 1 147 ? 19.772 56.619 29.826 1.00 25.20 147 PRO C N 1
ATOM 6682 C CA . PRO C 1 147 ? 18.620 55.725 29.992 1.00 24.32 147 PRO C CA 1
ATOM 6683 C C . PRO C 1 147 ? 17.320 56.306 29.431 1.00 26.69 147 PRO C C 1
ATOM 6684 O O . PRO C 1 147 ? 17.118 57.523 29.403 1.00 26.80 147 PRO C O 1
ATOM 6688 N N . ASN C 1 148 ? 16.438 55.416 29.002 1.00 27.54 148 ASN C N 1
ATOM 6689 C CA . ASN C 1 148 ? 15.163 55.806 28.432 1.00 28.36 148 ASN C CA 1
ATOM 6690 C C . ASN C 1 148 ? 14.165 56.221 29.506 1.00 28.25 148 ASN C C 1
ATOM 6691 O O . ASN C 1 148 ? 14.221 55.744 30.628 1.00 31.24 148 ASN C O 1
ATOM 6696 N N . ASN C 1 149 ? 13.263 57.127 29.146 1.00 26.92 149 ASN C N 1
ATOM 6697 C CA . ASN C 1 149 ? 12.203 57.578 30.052 1.00 27.04 149 ASN C CA 1
ATOM 6698 C C . ASN C 1 149 ? 10.963 56.989 29.385 1.00 27.12 149 ASN C C 1
ATOM 6699 O O . ASN C 1 149 ? 10.721 57.247 28.210 1.00 31.56 149 ASN C O 1
ATOM 6704 N N . PRO C 1 150 ? 10.122 56.223 30.120 1.00 27.01 150 PRO C N 1
ATOM 6705 C CA . PRO C 1 150 ? 10.221 55.871 31.525 1.00 26.75 150 PRO C CA 1
ATOM 6706 C C . PRO C 1 150 ? 10.654 54.440 31.817 1.00 26.59 150 PRO C C 1
ATOM 6707 O O . PRO C 1 150 ? 10.343 53.937 32.879 1.00 27.97 150 PRO C O 1
ATOM 6711 N N . THR C 1 151 ? 11.346 53.769 30.899 1.00 29.11 151 THR C N 1
ATOM 6712 C CA . THR C 1 151 ? 11.731 52.394 31.165 1.00 29.11 151 THR C CA 1
ATOM 6713 C C . THR C 1 151 ? 12.986 52.349 31.993 1.00 30.73 151 THR C C 1
ATOM 6714 O O . THR C 1 151 ? 13.119 51.527 32.881 1.00 32.04 151 THR C O 1
ATOM 6718 N N . GLY C 1 152 ? 13.903 53.263 31.720 1.00 32.02 152 GLY C N 1
ATOM 6719 C CA . GLY C 1 152 ? 15.152 53.263 32.446 1.00 29.62 152 GLY C CA 1
ATOM 6720 C C . GLY C 1 152 ? 16.133 52.287 31.796 1.00 28.93 152 GLY C C 1
ATOM 6721 O O . GLY C 1 152 ? 17.257 52.143 32.276 1.00 28.54 152 GLY C O 1
ATOM 6722 N N . HIS C 1 153 ? 15.726 51.620 30.714 1.00 25.94 153 HIS C N 1
ATOM 6723 C CA . HIS C 1 153 ? 16.620 50.679 30.040 1.00 26.59 153 HIS C CA 1
ATOM 6724 C C . HIS C 1 153 ? 17.662 51.433 29.216 1.00 27.69 153 HIS C C 1
ATOM 6725 O O . HIS C 1 153 ? 17.483 52.595 28.874 1.00 26.75 153 HIS C O 1
ATOM 6732 N N . VAL C 1 154 ? 18.744 50.740 28.883 1.00 30.59 154 VAL C N 1
ATOM 6733 C CA . VAL C 1 154 ? 19.841 51.317 28.124 1.00 32.82 154 VAL C CA 1
ATOM 6734 C C . VAL C 1 154 ? 20.003 50.729 26.725 1.00 34.17 154 VAL C C 1
ATOM 6735 O O . VAL C 1 154 ? 20.282 49.534 26.564 1.00 33.57 154 VAL C O 1
ATOM 6739 N N . PHE C 1 155 ? 19.818 51.581 25.720 1.00 37.08 155 PHE C N 1
ATOM 6740 C CA . PHE C 1 155 ? 19.993 51.197 24.323 1.00 38.12 155 PHE C CA 1
ATOM 6741 C C . PHE C 1 155 ? 21.480 50.924 24.154 1.00 40.10 155 PHE C C 1
ATOM 6742 O O . PHE C 1 155 ? 22.322 51.473 24.888 1.00 40.23 155 PHE C O 1
ATOM 6750 N N . GLU C 1 156 ? 21.807 50.092 23.177 1.00 41.34 156 GLU C N 1
ATOM 6751 C CA . GLU C 1 156 ? 23.203 49.760 22.926 1.00 42.39 156 GLU C CA 1
ATOM 6752 C C . GLU C 1 156 ? 23.862 50.643 21.874 1.00 43.62 156 GLU C C 1
ATOM 6753 O O . GLU C 1 156 ? 23.181 51.327 21.101 1.00 41.26 156 GLU C O 1
ATOM 6759 N N . ARG C 1 157 ? 25.193 50.631 21.851 1.00 45.94 157 ARG C N 1
ATOM 6760 C CA . ARG C 1 157 ? 25.943 51.442 20.895 1.00 46.41 157 ARG C CA 1
ATOM 6761 C C . ARG C 1 157 ? 25.568 51.126 19.465 1.00 44.85 157 ARG C C 1
ATOM 6762 O O . ARG C 1 157 ? 25.419 52.039 18.663 1.00 42.90 157 ARG C O 1
ATOM 6770 N N . GLU C 1 158 ? 25.389 49.839 19.151 1.00 44.50 158 GLU C N 1
ATOM 6771 C CA . GLU C 1 158 ? 25.045 49.447 17.785 1.00 44.43 158 GLU C CA 1
ATOM 6772 C C . GLU C 1 158 ? 23.743 50.101 17.324 1.00 43.94 158 GLU C C 1
ATOM 6773 O O . GLU C 1 158 ? 23.663 50.593 16.194 1.00 42.95 158 GLU C O 1
ATOM 6779 N N . GLU C 1 159 ? 22.739 50.120 18.200 1.00 42.31 159 GLU C N 1
ATOM 6780 C CA . GLU C 1 159 ? 21.442 50.715 17.883 1.00 43.00 159 GLU C CA 1
ATOM 6781 C C . GLU C 1 159 ? 21.543 52.193 17.507 1.00 44.06 159 GLU C C 1
ATOM 6782 O O . GLU C 1 159 ? 20.975 52.632 16.504 1.00 46.18 159 GLU C O 1
ATOM 6788 N N . ILE C 1 160 ? 22.254 52.957 18.325 1.00 43.92 160 ILE C N 1
ATOM 6789 C CA . ILE C 1 160 ? 22.414 54.383 18.086 1.00 43.26 160 ILE C CA 1
ATOM 6790 C C . ILE C 1 160 ? 23.283 54.607 16.859 1.00 41.68 160 ILE C C 1
ATOM 6791 O O . ILE C 1 160 ? 22.997 55.467 16.028 1.00 43.42 160 ILE C O 1
ATOM 6796 N N . GLU C 1 161 ? 24.342 53.821 16.759 1.00 39.79 161 GLU C N 1
ATOM 6797 C CA . GLU C 1 161 ? 25.277 53.892 15.641 1.00 38.03 161 GLU C CA 1
ATOM 6798 C C . GLU C 1 161 ? 24.517 53.716 14.319 1.00 38.09 161 GLU C C 1
ATOM 6799 O O . GLU C 1 161 ? 24.806 54.387 13.327 1.00 35.78 161 GLU C O 1
ATOM 6805 N N . ARG C 1 162 ? 23.554 52.797 14.319 1.00 39.27 162 ARG C N 1
ATOM 6806 C CA . ARG C 1 162 ? 22.733 52.523 13.143 1.00 40.37 162 ARG C CA 1
ATOM 6807 C C . ARG C 1 162 ? 22.157 53.861 12.656 1.00 41.80 162 ARG C C 1
ATOM 6808 O O . ARG C 1 162 ? 22.393 54.280 11.510 1.00 42.60 162 ARG C O 1
ATOM 6816 N N . ILE C 1 163 ? 21.421 54.528 13.546 1.00 39.34 163 ILE C N 1
ATOM 6817 C CA . ILE C 1 163 ? 20.793 55.804 13.245 1.00 39.61 163 ILE C CA 1
ATOM 6818 C C . ILE C 1 163 ? 21.829 56.857 12.942 1.00 38.04 163 ILE C C 1
ATOM 6819 O O . ILE C 1 163 ? 21.709 57.606 11.990 1.00 38.50 163 ILE C O 1
ATOM 6824 N N . LEU C 1 164 ? 22.856 56.912 13.766 1.00 38.72 164 LEU C N 1
ATOM 6825 C CA . LEU C 1 164 ? 23.900 57.890 13.576 1.00 40.08 164 LEU C CA 1
ATOM 6826 C C . LEU C 1 164 ? 24.505 57.813 12.166 1.00 42.78 164 LEU C C 1
ATOM 6827 O O . LEU C 1 164 ? 24.797 58.841 11.563 1.00 44.44 164 LEU C O 1
ATOM 6832 N N . LYS C 1 165 ? 24.669 56.608 11.627 1.00 45.49 165 LYS C N 1
ATOM 6833 C CA . LYS C 1 165 ? 25.235 56.446 10.288 1.00 45.80 165 LYS C CA 1
ATOM 6834 C C . LYS C 1 165 ? 24.228 56.830 9.205 1.00 45.63 165 LYS C C 1
ATOM 6835 O O . LYS C 1 165 ? 24.573 56.998 8.039 1.00 46.37 165 LYS C O 1
ATOM 6841 N N . THR C 1 166 ? 22.975 56.975 9.605 1.00 44.81 166 THR C N 1
ATOM 6842 C CA . THR C 1 166 ? 21.912 57.367 8.690 1.00 43.74 166 THR C CA 1
ATOM 6843 C C . THR C 1 166 ? 22.119 58.802 8.214 1.00 42.90 166 THR C C 1
ATOM 6844 O O . THR C 1 166 ? 21.662 59.203 7.139 1.00 42.33 166 THR C O 1
ATOM 6848 N N . GLY C 1 167 ? 22.835 59.576 9.012 1.00 42.95 167 GLY C N 1
ATOM 6849 C CA . GLY C 1 167 ? 23.060 60.966 8.657 1.00 41.18 167 GLY C CA 1
ATOM 6850 C C . GLY C 1 167 ? 22.055 61.821 9.416 1.00 41.59 167 GLY C C 1
ATOM 6851 O O . GLY C 1 167 ? 22.195 63.059 9.521 1.00 38.79 167 GLY C O 1
ATOM 6852 N N . ALA C 1 168 ? 21.025 61.156 9.941 1.00 40.06 168 ALA C N 1
ATOM 6853 C CA . ALA C 1 168 ? 20.000 61.840 10.713 1.00 37.89 168 ALA C CA 1
ATOM 6854 C C . ALA C 1 168 ? 20.710 62.313 11.955 1.00 37.88 168 ALA C C 1
ATOM 6855 O O . ALA C 1 168 ? 21.660 61.671 12.414 1.00 37.46 168 ALA C O 1
ATOM 6857 N N . PHE C 1 169 ? 20.286 63.454 12.483 1.00 38.24 169 PHE C N 1
ATOM 6858 C CA . PHE C 1 169 ? 20.912 63.999 13.681 1.00 37.38 169 PHE C CA 1
ATOM 6859 C C . PHE C 1 169 ? 20.290 63.399 14.941 1.00 35.10 169 PHE C C 1
ATOM 6860 O O . PHE C 1 169 ? 19.079 63.481 15.160 1.00 35.46 169 PHE C O 1
ATOM 6868 N N . VAL C 1 170 ? 21.129 62.792 15.768 1.00 33.65 170 VAL C N 1
ATOM 6869 C CA . VAL C 1 170 ? 20.650 62.157 16.990 1.00 30.68 170 VAL C CA 1
ATOM 6870 C C . VAL C 1 170 ? 20.797 62.988 18.249 1.00 29.12 170 VAL C C 1
ATOM 6871 O O . VAL C 1 170 ? 21.881 63.499 18.561 1.00 23.83 170 VAL C O 1
ATOM 6875 N N . ALA C 1 171 ? 19.688 63.105 18.972 1.00 27.21 171 ALA C N 1
ATOM 6876 C CA . ALA C 1 171 ? 19.678 63.828 20.231 1.00 28.56 171 ALA C CA 1
ATOM 6877 C C . ALA C 1 171 ? 19.680 62.776 21.354 1.00 28.17 171 ALA C C 1
ATOM 6878 O O . ALA C 1 171 ? 18.637 62.191 21.675 1.00 32.34 171 ALA C O 1
ATOM 6880 N N . LEU C 1 172 ? 20.853 62.527 21.925 1.00 24.66 172 LEU C N 1
ATOM 6881 C CA . LEU C 1 172 ? 20.979 61.550 22.991 1.00 25.59 172 LEU C CA 1
ATOM 6882 C C . LEU C 1 172 ? 20.720 62.233 24.326 1.00 25.84 172 LEU C C 1
ATOM 6883 O O . LEU C 1 172 ? 21.590 62.919 24.882 1.00 23.57 172 LEU C O 1
ATOM 6888 N N . ASP C 1 173 ? 19.509 62.031 24.820 1.00 22.18 173 ASP C N 1
ATOM 6889 C CA . ASP C 1 173 ? 19.039 62.625 26.051 1.00 26.50 173 ASP C CA 1
ATOM 6890 C C . ASP C 1 173 ? 19.582 61.865 27.262 1.00 26.31 173 ASP C C 1
ATOM 6891 O O . ASP C 1 173 ? 19.103 60.780 27.567 1.00 27.17 173 ASP C O 1
ATOM 6896 N N . GLU C 1 174 ? 20.556 62.447 27.959 1.00 24.89 174 GLU C N 1
ATOM 6897 C CA . GLU C 1 174 ? 21.169 61.800 29.112 1.00 23.93 174 GLU C CA 1
ATOM 6898 C C . GLU C 1 174 ? 20.721 62.421 30.440 1.00 23.15 174 GLU C C 1
ATOM 6899 O O . GLU C 1 174 ? 21.528 62.633 31.354 1.00 23.34 174 GLU C O 1
ATOM 6905 N N . ALA C 1 175 ? 19.433 62.726 30.537 1.00 21.55 175 ALA C N 1
ATOM 6906 C CA . ALA C 1 175 ? 18.902 63.293 31.767 1.00 22.07 175 ALA C CA 1
ATOM 6907 C C . ALA C 1 175 ? 19.180 62.393 32.989 1.00 23.05 175 ALA C C 1
ATOM 6908 O O . ALA C 1 175 ? 19.197 62.863 34.128 1.00 21.00 175 ALA C O 1
ATOM 6910 N N . TYR C 1 176 ? 19.398 61.099 32.754 1.00 26.03 176 TYR C N 1
ATOM 6911 C CA . TYR C 1 176 ? 19.649 60.154 33.842 1.00 24.83 176 TYR C CA 1
ATOM 6912 C C . TYR C 1 176 ? 21.071 59.590 33.830 1.00 26.39 176 TYR C C 1
ATOM 6913 O O . TYR C 1 176 ? 21.322 58.513 34.368 1.00 28.07 176 TYR C O 1
ATOM 6922 N N . TYR C 1 177 ? 21.999 60.333 33.226 1.00 27.93 177 TYR C N 1
ATOM 6923 C CA . TYR C 1 177 ? 23.402 59.916 33.139 1.00 26.35 177 TYR C CA 1
ATOM 6924 C C . TYR C 1 177 ? 24.022 59.575 34.503 1.00 27.51 177 TYR C C 1
ATOM 6925 O O . TYR C 1 177 ? 24.622 58.507 34.676 1.00 23.78 177 TYR C O 1
ATOM 6934 N N . GLU C 1 178 ? 23.880 60.503 35.451 1.00 25.97 178 GLU C N 1
ATOM 6935 C CA . GLU C 1 178 ? 24.411 60.360 36.807 1.00 28.90 178 GLU C CA 1
ATOM 6936 C C . GLU C 1 178 ? 24.049 59.046 37.498 1.00 28.32 178 GLU C C 1
ATOM 6937 O O . GLU C 1 178 ? 24.855 58.481 38.237 1.00 28.56 178 GLU C O 1
ATOM 6943 N N . PHE C 1 179 ? 22.837 58.571 37.261 1.00 28.90 179 PHE C N 1
ATOM 6944 C CA . PHE C 1 179 ? 22.362 57.342 37.879 1.00 27.68 179 PHE C CA 1
ATOM 6945 C C . PHE C 1 179 ? 22.739 56.122 37.077 1.00 27.37 179 PHE C C 1
ATOM 6946 O O . PHE C 1 179 ? 22.530 54.996 37.506 1.00 28.91 179 PHE C O 1
ATOM 6954 N N . HIS C 1 180 ? 23.309 56.365 35.908 1.00 29.41 180 HIS C N 1
ATOM 6955 C CA . HIS C 1 180 ? 23.717 55.300 35.010 1.00 29.57 180 HIS C CA 1
ATOM 6956 C C . HIS C 1 180 ? 25.231 55.142 35.006 1.00 28.23 180 HIS C C 1
ATOM 6957 O O . HIS C 1 180 ? 25.738 54.080 35.312 1.00 28.52 180 HIS C O 1
ATOM 6964 N N . GLY C 1 181 ? 25.952 56.201 34.663 1.00 28.51 181 GLY C N 1
ATOM 6965 C CA . GLY C 1 181 ? 27.398 56.128 34.652 1.00 29.10 181 GLY C CA 1
ATOM 6966 C C . GLY C 1 181 ? 28.007 56.096 33.267 1.00 32.04 181 GLY C C 1
ATOM 6967 O O . GLY C 1 181 ? 29.148 56.502 33.090 1.00 30.05 181 GLY C O 1
ATOM 6968 N N . GLU C 1 182 ? 27.252 55.630 32.277 1.00 35.25 182 GLU C N 1
ATOM 6969 C CA . GLU C 1 182 ? 27.760 55.547 30.905 1.00 38.20 182 GLU C CA 1
ATOM 6970 C C . GLU C 1 182 ? 27.210 56.648 29.991 1.00 38.38 182 GLU C C 1
ATOM 6971 O O . GLU C 1 182 ? 26.001 56.847 29.891 1.00 38.15 182 GLU C O 1
ATOM 6977 N N . SER C 1 183 ? 28.125 57.336 29.312 1.00 39.50 183 SER C N 1
ATOM 6978 C CA . SER C 1 183 ? 27.804 58.437 28.416 1.00 38.78 183 SER C CA 1
ATOM 6979 C C . SER C 1 183 ? 28.383 58.241 27.012 1.00 39.58 183 SER C C 1
ATOM 6980 O O . SER C 1 183 ? 29.334 57.487 26.828 1.00 40.19 183 SER C O 1
ATOM 6983 N N . TYR C 1 184 ? 27.806 58.929 26.028 1.00 40.53 184 TYR C N 1
ATOM 6984 C CA . TYR C 1 184 ? 28.275 58.834 24.648 1.00 41.81 184 TYR C CA 1
ATOM 6985 C C . TYR C 1 184 ? 28.939 60.117 24.184 1.00 40.08 184 TYR C C 1
ATOM 6986 O O . TYR C 1 184 ? 29.236 60.280 23.009 1.00 41.51 184 TYR C O 1
ATOM 6995 N N . VAL C 1 185 ? 29.180 61.026 25.110 1.00 38.17 185 VAL C N 1
ATOM 6996 C CA . VAL C 1 185 ? 29.825 62.269 24.752 1.00 37.00 185 VAL C CA 1
ATOM 6997 C C . VAL C 1 185 ? 31.064 62.029 23.880 1.00 36.98 185 VAL C C 1
ATOM 6998 O O . VAL C 1 185 ? 31.374 62.829 23.006 1.00 32.68 185 VAL C O 1
ATOM 7002 N N . ASP C 1 186 ? 31.761 60.917 24.100 1.00 40.81 186 ASP C N 1
ATOM 7003 C CA . ASP C 1 186 ? 32.965 60.620 23.319 1.00 42.44 186 ASP C CA 1
ATOM 7004 C C . ASP C 1 186 ? 32.699 60.287 21.865 1.00 42.26 186 ASP C C 1
ATOM 7005 O O . ASP C 1 186 ? 33.561 60.469 21.011 1.00 44.49 186 ASP C O 1
ATOM 7010 N N . PHE C 1 187 ? 31.508 59.796 21.579 1.00 42.42 187 PHE C N 1
ATOM 7011 C CA . PHE C 1 187 ? 31.156 59.491 20.204 1.00 44.36 187 PHE C CA 1
ATOM 7012 C C . PHE C 1 187 ? 31.163 60.754 19.367 1.00 44.39 187 PHE C C 1
ATOM 7013 O O . PHE C 1 187 ? 31.048 60.696 18.147 1.00 43.56 187 PHE C O 1
ATOM 7021 N N . LEU C 1 188 ? 31.268 61.900 20.027 1.00 45.49 188 LEU C N 1
ATOM 7022 C CA . LEU C 1 188 ? 31.287 63.166 19.317 1.00 47.29 188 LEU C CA 1
ATOM 7023 C C . LEU C 1 188 ? 32.576 63.303 18.524 1.00 47.28 188 LEU C C 1
ATOM 7024 O O . LEU C 1 188 ? 32.709 64.215 17.720 1.00 48.20 188 LEU C O 1
ATOM 7029 N N . LYS C 1 189 ? 33.520 62.394 18.760 1.00 48.09 189 LYS C N 1
ATOM 7030 C CA . LYS C 1 189 ? 34.792 62.392 18.038 1.00 46.61 189 LYS C CA 1
ATOM 7031 C C . LYS C 1 189 ? 34.638 61.647 16.723 1.00 46.18 189 LYS C C 1
ATOM 7032 O O . LYS C 1 189 ? 35.383 61.890 15.784 1.00 44.93 189 LYS C O 1
ATOM 7038 N N . LYS C 1 190 ? 33.681 60.731 16.649 1.00 45.29 190 LYS C N 1
ATOM 7039 C CA . LYS C 1 190 ? 33.479 59.995 15.412 1.00 48.76 190 LYS C CA 1
ATOM 7040 C C . LYS C 1 190 ? 32.250 60.505 14.675 1.00 49.62 190 LYS C C 1
ATOM 7041 O O . LYS C 1 190 ? 32.141 60.371 13.462 1.00 49.64 190 LYS C O 1
ATOM 7047 N N . TYR C 1 191 ? 31.327 61.111 15.409 1.00 49.47 191 TYR C N 1
ATOM 7048 C CA . TYR C 1 191 ? 30.119 61.627 14.791 1.00 48.34 191 TYR C CA 1
ATOM 7049 C C . TYR C 1 191 ? 29.853 63.066 15.175 1.00 46.70 191 TYR C C 1
ATOM 7050 O O . TYR C 1 191 ? 29.907 63.427 16.356 1.00 47.76 191 TYR C O 1
ATOM 7059 N N . GLU C 1 192 ? 29.560 63.891 14.179 1.00 44.30 192 GLU C N 1
ATOM 7060 C CA . GLU C 1 192 ? 29.261 65.284 14.454 1.00 41.12 192 GLU C CA 1
ATOM 7061 C C . GLU C 1 192 ? 27.758 65.494 14.422 1.00 36.89 192 GLU C C 1
ATOM 7062 O O . GLU C 1 192 ? 27.256 66.469 14.981 1.00 36.70 192 GLU C O 1
ATOM 7068 N N . ASN C 1 193 ? 27.042 64.571 13.785 1.00 31.32 193 ASN C N 1
ATOM 7069 C CA . ASN C 1 193 ? 25.591 64.675 13.706 1.00 30.51 193 ASN C CA 1
ATOM 7070 C C . ASN C 1 193 ? 24.911 64.184 14.996 1.00 30.29 193 ASN C C 1
ATOM 7071 O O . ASN C 1 193 ? 23.758 63.761 14.986 1.00 29.77 193 ASN C O 1
ATOM 7076 N N . LEU C 1 194 ? 25.628 64.288 16.107 1.00 29.23 194 LEU C N 1
ATOM 7077 C CA . LEU C 1 194 ? 25.148 63.851 17.410 1.00 30.64 194 LEU C CA 1
ATOM 7078 C C . LEU C 1 194 ? 25.119 64.966 18.464 1.00 28.84 194 LEU C C 1
ATOM 7079 O O . LEU C 1 194 ? 25.966 65.858 18.466 1.00 30.27 194 LEU C O 1
ATOM 7084 N N . ALA C 1 195 ? 24.154 64.893 19.375 1.00 28.40 195 ALA C N 1
ATOM 7085 C CA . ALA C 1 195 ? 24.047 65.867 20.457 1.00 27.84 195 ALA C CA 1
ATOM 7086 C C . ALA C 1 195 ? 23.638 65.191 21.769 1.00 27.87 195 ALA C C 1
ATOM 7087 O O . ALA C 1 195 ? 22.596 64.537 21.841 1.00 29.84 195 ALA C O 1
ATOM 7089 N N . VAL C 1 196 ? 24.463 65.353 22.796 1.00 24.63 196 VAL C N 1
ATOM 7090 C CA . VAL C 1 196 ? 24.214 64.783 24.120 1.00 26.22 196 VAL C CA 1
ATOM 7091 C C . VAL C 1 196 ? 23.603 65.839 25.054 1.00 24.70 196 VAL C C 1
ATOM 7092 O O . VAL C 1 196 ? 24.208 66.895 25.266 1.00 27.72 196 VAL C O 1
ATOM 7096 N N . ILE C 1 197 ? 22.429 65.559 25.614 1.00 23.30 197 ILE C N 1
ATOM 7097 C CA . ILE C 1 197 ? 21.761 66.508 26.513 1.00 21.50 197 ILE C CA 1
ATOM 7098 C C . ILE C 1 197 ? 21.803 66.163 28.009 1.00 21.48 197 ILE C C 1
ATOM 7099 O O . ILE C 1 197 ? 21.494 65.052 28.412 1.00 20.81 197 ILE C O 1
ATOM 7104 N N . ARG C 1 198 ? 22.158 67.128 28.846 1.00 24.99 198 ARG C N 1
ATOM 7105 C CA . ARG C 1 198 ? 22.192 66.863 30.289 1.00 25.08 198 ARG C CA 1
ATOM 7106 C C . ARG C 1 198 ? 21.371 67.884 31.097 1.00 24.28 198 ARG C C 1
ATOM 7107 O O . ARG C 1 198 ? 21.027 68.947 30.579 1.00 23.29 198 ARG C O 1
ATOM 7115 N N . THR C 1 199 ? 21.076 67.545 32.358 1.00 23.06 199 THR C N 1
ATOM 7116 C CA . THR C 1 199 ? 20.328 68.403 33.274 1.00 22.67 199 THR C CA 1
ATOM 7117 C C . THR C 1 199 ? 20.932 68.395 34.685 1.00 24.79 199 THR C C 1
ATOM 7118 O O . THR C 1 199 ? 21.757 67.533 35.017 1.00 26.86 199 THR C O 1
ATOM 7122 N N . PHE C 1 200 ? 20.521 69.370 35.498 1.00 23.98 200 PHE C N 1
ATOM 7123 C CA . PHE C 1 200 ? 20.963 69.493 36.885 1.00 23.94 200 PHE C CA 1
ATOM 7124 C C . PHE C 1 200 ? 19.783 69.213 37.779 1.00 24.81 200 PHE C C 1
ATOM 7125 O O . PHE C 1 200 ? 19.921 69.134 38.992 1.00 22.73 200 PHE C O 1
ATOM 7133 N N . SER C 1 201 ? 18.613 69.066 37.166 1.00 25.87 201 SER C N 1
ATOM 7134 C CA . SER C 1 201 ? 17.375 68.836 37.903 1.00 24.98 201 SER C CA 1
ATOM 7135 C C . SER C 1 201 ? 17.311 67.576 38.755 1.00 27.77 201 SER C C 1
ATOM 7136 O O . SER C 1 201 ? 16.795 67.613 39.885 1.00 28.56 201 SER C O 1
ATOM 7139 N N . LYS C 1 202 ? 17.820 66.468 38.217 1.00 26.46 202 LYS C N 1
ATOM 7140 C CA . LYS C 1 202 ? 17.770 65.181 38.913 1.00 29.37 202 LYS C CA 1
ATOM 7141 C C . LYS C 1 202 ? 18.846 64.892 39.945 1.00 29.15 202 LYS C C 1
ATOM 7142 O O . LYS C 1 202 ? 18.561 64.814 41.142 1.00 30.77 202 LYS C O 1
ATOM 7148 N N . ALA C 1 203 ? 20.073 64.718 39.472 1.00 28.09 203 ALA C N 1
ATOM 7149 C CA . ALA C 1 203 ? 21.195 64.387 40.337 1.00 26.98 203 ALA C CA 1
ATOM 7150 C C . ALA C 1 203 ? 21.651 65.491 41.254 1.00 25.10 203 ALA C C 1
ATOM 7151 O O . ALA C 1 203 ? 22.461 65.261 42.140 1.00 25.62 203 ALA C O 1
ATOM 7153 N N . PHE C 1 204 ? 21.132 66.689 41.062 1.00 25.09 204 PHE C N 1
ATOM 7154 C CA . PHE C 1 204 ? 21.563 67.804 41.884 1.00 21.47 204 PHE C CA 1
ATOM 7155 C C . PHE C 1 204 ? 20.495 68.547 42.653 1.00 21.13 204 PHE C C 1
ATOM 7156 O O . PHE C 1 204 ? 20.769 69.596 43.237 1.00 18.58 204 PHE C O 1
ATOM 7164 N N . SER C 1 205 ? 19.287 68.005 42.676 1.00 21.82 205 SER C N 1
ATOM 7165 C CA . SER C 1 205 ? 18.198 68.649 43.401 1.00 23.33 205 SER C CA 1
ATOM 7166 C C . SER C 1 205 ? 18.004 70.091 42.961 1.00 24.29 205 SER C C 1
ATOM 7167 O O . SER C 1 205 ? 17.787 70.972 43.785 1.00 28.54 205 SER C O 1
ATOM 7170 N N . LEU C 1 206 ? 18.068 70.338 41.668 1.00 22.87 206 LEU C N 1
ATOM 7171 C CA . LEU C 1 206 ? 17.899 71.682 41.180 1.00 22.55 206 LEU C CA 1
ATOM 7172 C C . LEU C 1 206 ? 16.760 71.756 40.142 1.00 21.22 206 LEU C C 1
ATOM 7173 O O . LEU C 1 206 ? 16.739 72.643 39.304 1.00 23.18 206 LEU C O 1
ATOM 7178 N N . ALA C 1 207 ? 15.816 70.815 40.195 1.00 19.83 207 ALA C N 1
ATOM 7179 C CA . ALA C 1 207 ? 14.711 70.798 39.243 1.00 16.66 207 ALA C CA 1
ATOM 7180 C C . ALA C 1 207 ? 13.990 72.137 39.164 1.00 16.09 207 ALA C C 1
ATOM 7181 O O . ALA C 1 207 ? 13.567 72.559 38.089 1.00 14.52 207 ALA C O 1
ATOM 7183 N N . ALA C 1 208 ? 13.882 72.814 40.298 1.00 14.00 208 ALA C N 1
ATOM 7184 C CA . ALA C 1 208 ? 13.214 74.114 40.375 1.00 15.50 208 ALA C CA 1
ATOM 7185 C C . ALA C 1 208 ? 14.007 75.276 39.753 1.00 15.83 208 ALA C C 1
ATOM 7186 O O . ALA C 1 208 ? 13.462 76.335 39.453 1.00 14.24 208 ALA C O 1
ATOM 7188 N N . GLN C 1 209 ? 15.290 75.074 39.538 1.00 17.69 209 GLN C N 1
ATOM 7189 C CA . GLN C 1 209 ? 16.107 76.131 38.992 1.00 19.70 209 GLN C CA 1
ATOM 7190 C C . GLN C 1 209 ? 16.298 76.106 37.487 1.00 20.04 209 GLN C C 1
ATOM 7191 O O . GLN C 1 209 ? 16.904 77.010 36.943 1.00 16.43 209 GLN C O 1
ATOM 7197 N N . ARG C 1 210 ? 15.766 75.071 36.827 1.00 20.14 210 ARG C N 1
ATOM 7198 C CA . ARG C 1 210 ? 15.798 74.953 35.362 1.00 22.28 210 ARG C CA 1
ATOM 7199 C C . ARG C 1 210 ? 17.176 75.153 34.719 1.00 23.42 210 ARG C C 1
ATOM 7200 O O . ARG C 1 210 ? 17.449 76.223 34.164 1.00 23.21 210 ARG C O 1
ATOM 7208 N N . VAL C 1 211 ? 18.025 74.139 34.778 1.00 24.07 211 VAL C N 1
ATOM 7209 C CA . VAL C 1 211 ? 19.338 74.234 34.153 1.00 21.92 211 VAL C CA 1
ATOM 7210 C C . VAL C 1 211 ? 19.761 72.947 33.453 1.00 21.42 211 VAL C C 1
ATOM 7211 O O . VAL C 1 211 ? 20.057 71.960 34.113 1.00 23.99 211 VAL C O 1
ATOM 7215 N N . GLY C 1 212 ? 19.759 72.958 32.127 1.00 17.40 212 GLY C N 1
ATOM 7216 C CA . GLY C 1 212 ? 20.228 71.807 31.388 1.00 19.83 212 GLY C CA 1
ATOM 7217 C C . GLY C 1 212 ? 21.375 72.300 30.503 1.00 20.90 212 GLY C C 1
ATOM 7218 O O . GLY C 1 212 ? 21.590 73.508 30.375 1.00 18.90 212 GLY C O 1
ATOM 7219 N N . TYR C 1 213 ? 22.128 71.391 29.899 1.00 18.62 213 TYR C N 1
ATOM 7220 C CA . TYR C 1 213 ? 23.199 71.816 29.017 1.00 21.91 213 TYR C CA 1
ATOM 7221 C C . TYR C 1 213 ? 23.366 70.872 27.831 1.00 21.93 213 TYR C C 1
ATOM 7222 O O . TYR C 1 213 ? 22.807 69.762 27.823 1.00 21.21 213 TYR C O 1
ATOM 7231 N N . VAL C 1 214 ? 24.093 71.318 26.810 1.00 21.95 214 VAL C N 1
ATOM 7232 C CA . VAL C 1 214 ? 24.280 70.525 25.593 1.00 21.76 214 VAL C CA 1
ATOM 7233 C C . VAL C 1 214 ? 25.716 70.361 25.208 1.00 20.29 214 VAL C C 1
ATOM 7234 O O . VAL C 1 214 ? 26.504 71.290 25.373 1.00 18.72 214 VAL C O 1
ATOM 7238 N N . VAL C 1 215 ? 26.035 69.196 24.651 1.00 19.68 215 VAL C N 1
ATOM 7239 C CA . VAL C 1 215 ? 27.393 68.883 24.203 1.00 17.51 215 VAL C CA 1
ATOM 7240 C C . VAL C 1 215 ? 27.295 68.354 22.781 1.00 19.52 215 VAL C C 1
ATOM 7241 O O . VAL C 1 215 ? 26.697 67.306 22.532 1.00 21.20 215 VAL C O 1
ATOM 7245 N N . ALA C 1 216 ? 27.864 69.089 21.838 1.00 22.04 216 ALA C N 1
ATOM 7246 C CA . ALA C 1 216 ? 27.803 68.679 20.439 1.00 23.39 216 ALA C CA 1
ATOM 7247 C C . ALA C 1 216 ? 28.906 69.311 19.628 1.00 24.90 216 ALA C C 1
ATOM 7248 O O . ALA C 1 216 ? 29.780 69.957 20.179 1.00 24.89 216 ALA C O 1
ATOM 7250 N N . SER C 1 217 ? 28.855 69.118 18.311 1.00 29.76 217 SER C N 1
ATOM 7251 C CA . SER C 1 217 ? 29.854 69.695 17.434 1.00 33.92 217 SER C CA 1
ATOM 7252 C C . SER C 1 217 ? 29.620 71.186 17.440 1.00 37.85 217 SER C C 1
ATOM 7253 O O . SER C 1 217 ? 28.469 71.647 17.543 1.00 38.29 217 SER C O 1
ATOM 7256 N N . GLU C 1 218 ? 30.717 71.924 17.324 1.00 38.49 218 GLU C N 1
ATOM 7257 C CA . GLU C 1 218 ? 30.670 73.366 17.284 1.00 41.70 218 GLU C CA 1
ATOM 7258 C C . GLU C 1 218 ? 29.608 73.877 16.318 1.00 40.17 218 GLU C C 1
ATOM 7259 O O . GLU C 1 218 ? 28.899 74.828 16.626 1.00 41.52 218 GLU C O 1
ATOM 7265 N N . LYS C 1 219 ? 29.506 73.256 15.152 1.00 39.72 219 LYS C N 1
ATOM 7266 C CA . LYS C 1 219 ? 28.510 73.657 14.167 1.00 40.19 219 LYS C CA 1
ATOM 7267 C C . LYS C 1 219 ? 27.125 73.592 14.789 1.00 39.63 219 LYS C C 1
ATOM 7268 O O . LYS C 1 219 ? 26.293 74.450 14.538 1.00 41.15 219 LYS C O 1
ATOM 7274 N N . PHE C 1 220 ? 26.877 72.573 15.602 1.00 38.10 220 PHE C N 1
ATOM 7275 C CA . PHE C 1 220 ? 25.578 72.453 16.238 1.00 33.49 220 PHE C CA 1
ATOM 7276 C C . PHE C 1 220 ? 25.396 73.511 17.319 1.00 31.52 220 PHE C C 1
ATOM 7277 O O . PHE C 1 220 ? 24.424 74.246 17.315 1.00 33.38 220 PHE C O 1
ATOM 7285 N N . ILE C 1 221 ? 26.331 73.545 18.259 1.00 28.53 221 ILE C N 1
ATOM 7286 C CA . ILE C 1 221 ? 26.292 74.476 19.361 1.00 28.09 221 ILE C CA 1
ATOM 7287 C C . ILE C 1 221 ? 26.043 75.893 18.861 1.00 30.92 221 ILE C C 1
ATOM 7288 O O . ILE C 1 221 ? 25.272 76.651 19.456 1.00 28.81 221 ILE C O 1
ATOM 7293 N N . ASP C 1 222 ? 26.696 76.238 17.759 1.00 31.62 222 ASP C N 1
ATOM 7294 C CA . ASP C 1 222 ? 26.557 77.551 17.159 1.00 30.71 222 ASP C CA 1
ATOM 7295 C C . ASP C 1 222 ? 25.161 77.795 16.611 1.00 30.58 222 ASP C C 1
ATOM 7296 O O . ASP C 1 222 ? 24.561 78.833 16.867 1.00 32.49 222 ASP C O 1
ATOM 7301 N N . ALA C 1 223 ? 24.639 76.843 15.848 1.00 29.66 223 ALA C N 1
ATOM 7302 C CA . ALA C 1 223 ? 23.314 77.012 15.279 1.00 27.06 223 ALA C CA 1
ATOM 7303 C C . ALA C 1 223 ? 22.306 77.054 16.427 1.00 26.86 223 ALA C C 1
ATOM 7304 O O . ALA C 1 223 ? 21.307 77.775 16.365 1.00 28.40 223 ALA C O 1
ATOM 7306 N N . TYR C 1 224 ? 22.591 76.299 17.483 1.00 25.25 224 TYR C N 1
ATOM 7307 C CA . TYR C 1 224 ? 21.713 76.243 18.651 1.00 21.75 224 TYR C CA 1
ATOM 7308 C C . TYR C 1 224 ? 21.670 77.592 19.381 1.00 23.72 224 TYR C C 1
ATOM 7309 O O . TYR C 1 224 ? 20.608 78.037 19.841 1.00 20.07 224 TYR C O 1
ATOM 7318 N N . ASN C 1 225 ? 22.831 78.240 19.480 1.00 22.51 225 ASN C N 1
ATOM 7319 C CA . ASN C 1 225 ? 22.913 79.521 20.150 1.00 23.88 225 ASN C CA 1
ATOM 7320 C C . ASN C 1 225 ? 22.207 80.623 19.360 1.00 22.93 225 ASN C C 1
ATOM 7321 O O . ASN C 1 225 ? 21.808 81.634 19.929 1.00 23.46 225 ASN C O 1
ATOM 7326 N N . ARG C 1 226 ? 22.010 80.399 18.061 1.00 23.92 226 ARG C N 1
ATOM 7327 C CA . ARG C 1 226 ? 21.340 81.373 17.209 1.00 26.48 226 ARG C CA 1
ATOM 7328 C C . ARG C 1 226 ? 19.820 81.259 17.248 1.00 25.32 226 ARG C C 1
ATOM 7329 O O . ARG C 1 226 ? 19.132 82.242 17.028 1.00 25.87 226 ARG C O 1
ATOM 7337 N N . VAL C 1 227 ? 19.302 80.068 17.534 1.00 25.24 227 VAL C N 1
ATOM 7338 C CA . VAL C 1 227 ? 17.860 79.843 17.561 1.00 25.49 227 VAL C CA 1
ATOM 7339 C C . VAL C 1 227 ? 17.204 80.055 18.938 1.00 25.36 227 VAL C C 1
ATOM 7340 O O . VAL C 1 227 ? 16.060 80.509 19.033 1.00 25.81 227 VAL C O 1
ATOM 7344 N N . ARG C 1 228 ? 17.941 79.712 19.989 1.00 24.44 228 ARG C N 1
ATOM 7345 C CA . ARG C 1 228 ? 17.485 79.822 21.370 1.00 23.84 228 ARG C CA 1
ATOM 7346 C C . ARG C 1 228 ? 17.392 81.273 21.801 1.00 23.94 228 ARG C C 1
ATOM 7347 O O . ARG C 1 228 ? 17.872 82.166 21.101 1.00 24.43 228 ARG C O 1
ATOM 7355 N N . LEU C 1 229 ? 16.769 81.505 22.952 1.00 23.95 229 LEU C N 1
ATOM 7356 C CA . LEU C 1 229 ? 16.693 82.859 23.496 1.00 26.41 229 LEU C CA 1
ATOM 7357 C C . LEU C 1 229 ? 18.095 83.247 23.976 1.00 27.81 229 LEU C C 1
ATOM 7358 O O . LEU C 1 229 ? 18.856 82.401 24.467 1.00 27.02 229 LEU C O 1
ATOM 7363 N N . PRO C 1 230 ? 18.465 84.522 23.800 1.00 27.62 230 PRO C N 1
ATOM 7364 C CA . PRO C 1 230 ? 19.775 85.024 24.213 1.00 29.81 230 PRO C CA 1
ATOM 7365 C C . PRO C 1 230 ? 20.063 84.780 25.699 1.00 31.48 230 PRO C C 1
ATOM 7366 O O . PRO C 1 230 ? 21.113 84.263 26.060 1.00 34.58 230 PRO C O 1
ATOM 7370 N N . PHE C 1 231 ? 19.119 85.154 26.559 1.00 32.53 231 PHE C N 1
ATOM 7371 C CA . PHE C 1 231 ? 19.293 85.012 28.011 1.00 31.39 231 PHE C CA 1
ATOM 7372 C C . PHE C 1 231 ? 18.298 84.040 28.598 1.00 29.53 231 PHE C C 1
ATOM 7373 O O . PHE C 1 231 ? 17.407 84.443 29.339 1.00 26.75 231 PHE C O 1
ATOM 7381 N N . ASN C 1 232 ? 18.488 82.757 28.280 1.00 27.90 232 ASN C N 1
ATOM 7382 C CA . ASN C 1 232 ? 17.586 81.713 28.718 1.00 25.04 232 ASN C CA 1
ATOM 7383 C C . ASN C 1 232 ? 17.749 81.218 30.159 1.00 26.30 232 ASN C C 1
ATOM 7384 O O . ASN C 1 232 ? 16.790 80.701 30.737 1.00 25.68 232 ASN C O 1
ATOM 7389 N N . VAL C 1 233 ? 18.936 81.363 30.751 1.00 24.57 233 VAL C N 1
ATOM 7390 C CA . VAL C 1 233 ? 19.117 80.924 32.136 1.00 21.84 233 VAL C CA 1
ATOM 7391 C C . VAL C 1 233 ? 19.579 82.059 33.051 1.00 23.86 233 VAL C C 1
ATOM 7392 O O . VAL C 1 233 ? 20.628 82.650 32.817 1.00 24.29 233 VAL C O 1
ATOM 7396 N N . SER C 1 234 ? 18.816 82.319 34.115 1.00 22.71 234 SER C N 1
ATOM 7397 C CA . SER C 1 234 ? 19.127 83.391 35.062 1.00 20.74 234 SER C CA 1
ATOM 7398 C C . SER C 1 234 ? 20.485 83.246 35.771 1.00 21.92 234 SER C C 1
ATOM 7399 O O . SER C 1 234 ? 21.075 82.159 35.822 1.00 21.51 234 SER C O 1
ATOM 7402 N N . TYR C 1 235 ? 20.939 84.369 36.316 1.00 19.68 235 TYR C N 1
ATOM 7403 C CA . TYR C 1 235 ? 22.196 84.518 37.030 1.00 23.98 235 TYR C CA 1
ATOM 7404 C C . TYR C 1 235 ? 22.242 83.638 38.276 1.00 23.63 235 TYR C C 1
ATOM 7405 O O . TYR C 1 235 ? 23.164 82.856 38.475 1.00 25.34 235 TYR C O 1
ATOM 7414 N N . VAL C 1 236 ? 21.218 83.764 39.102 1.00 24.28 236 VAL C N 1
ATOM 7415 C CA . VAL C 1 236 ? 21.133 82.993 40.318 1.00 23.71 236 VAL C CA 1
ATOM 7416 C C . VAL C 1 236 ? 21.150 81.491 39.994 1.00 25.84 236 VAL C C 1
ATOM 7417 O O . VAL C 1 236 ? 21.865 80.718 40.638 1.00 26.92 236 VAL C O 1
ATOM 7421 N N . SER C 1 237 ? 20.395 81.072 38.983 1.00 24.74 237 SER C N 1
ATOM 7422 C CA . SER C 1 237 ? 20.383 79.650 38.625 1.00 23.05 237 SER C CA 1
ATOM 7423 C C . SER C 1 237 ? 21.750 79.136 38.179 1.00 21.05 237 SER C C 1
ATOM 7424 O O . SER C 1 237 ? 22.109 77.990 38.440 1.00 19.29 237 SER C O 1
ATOM 7427 N N . GLN C 1 238 ? 22.513 79.982 37.495 1.00 22.97 238 GLN C N 1
ATOM 7428 C CA . GLN C 1 238 ? 23.832 79.574 37.044 1.00 21.79 238 GLN C CA 1
ATOM 7429 C C . GLN C 1 238 ? 24.723 79.446 38.283 1.00 22.40 238 GLN C C 1
ATOM 7430 O O . GLN C 1 238 ? 25.557 78.547 38.366 1.00 24.71 238 GLN C O 1
ATOM 7436 N N . MET C 1 239 ? 24.532 80.352 39.238 1.00 21.78 239 MET C N 1
ATOM 7437 C CA . MET C 1 239 ? 25.270 80.336 40.496 1.00 22.09 239 MET C CA 1
ATOM 7438 C C . MET C 1 239 ? 25.031 79.001 41.178 1.00 22.22 239 MET C C 1
ATOM 7439 O O . MET C 1 239 ? 25.974 78.320 41.595 1.00 18.96 239 MET C O 1
ATOM 7444 N N . PHE C 1 240 ? 23.763 78.630 41.309 1.00 20.66 240 PHE C N 1
ATOM 7445 C CA . PHE C 1 240 ? 23.417 77.349 41.928 1.00 22.07 240 PHE C CA 1
ATOM 7446 C C . PHE C 1 240 ? 24.102 76.166 41.245 1.00 21.07 240 PHE C C 1
ATOM 7447 O O . PHE C 1 240 ? 24.664 75.282 41.910 1.00 18.46 240 PHE C O 1
ATOM 7455 N N . ALA C 1 241 ? 24.048 76.165 39.913 1.00 20.01 241 ALA C N 1
ATOM 7456 C CA . ALA C 1 241 ? 24.655 75.125 39.102 1.00 19.69 241 ALA C CA 1
ATOM 7457 C C . ALA C 1 241 ? 26.145 75.107 39.316 1.00 21.69 241 ALA C C 1
ATOM 7458 O O . ALA C 1 241 ? 26.765 74.040 39.341 1.00 18.19 241 ALA C O 1
ATOM 7460 N N . LYS C 1 242 ? 26.714 76.304 39.435 1.00 22.75 242 LYS C N 1
ATOM 7461 C CA . LYS C 1 242 ? 28.134 76.447 39.632 1.00 24.02 242 LYS C CA 1
ATOM 7462 C C . LYS C 1 242 ? 28.610 75.919 40.977 1.00 26.49 242 LYS C C 1
ATOM 7463 O O . LYS C 1 242 ? 29.531 75.097 41.029 1.00 27.23 242 LYS C O 1
ATOM 7469 N N . VAL C 1 243 ? 27.989 76.358 42.066 1.00 25.96 243 VAL C N 1
ATOM 7470 C CA . VAL C 1 243 ? 28.413 75.862 43.359 1.00 28.60 243 VAL C CA 1
ATOM 7471 C C . VAL C 1 243 ? 28.135 74.359 43.463 1.00 29.47 243 VAL C C 1
ATOM 7472 O O . VAL C 1 243 ? 28.875 73.626 44.121 1.00 32.16 243 VAL C O 1
ATOM 7476 N N . ALA C 1 244 ? 27.087 73.894 42.792 1.00 29.91 244 ALA C N 1
ATOM 7477 C CA . A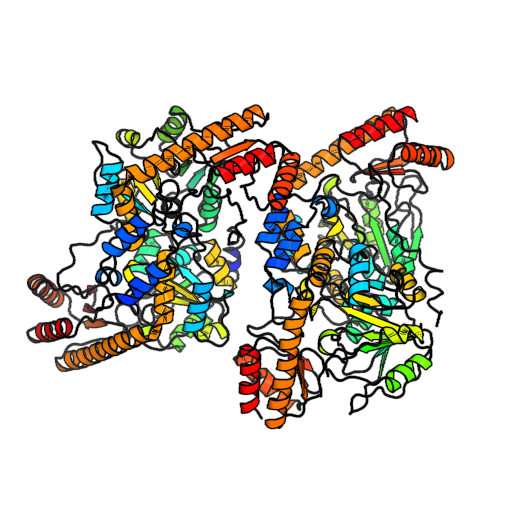LA C 1 244 ? 26.737 72.484 42.815 1.00 28.97 244 ALA C CA 1
ATOM 7478 C C . ALA C 1 244 ? 27.911 71.672 42.280 1.00 31.75 244 ALA C C 1
ATOM 7479 O O . ALA C 1 244 ? 28.295 70.645 42.848 1.00 30.43 244 ALA C O 1
ATOM 7481 N N . LEU C 1 245 ? 28.487 72.141 41.178 1.00 32.30 245 LEU C N 1
ATOM 7482 C CA . LEU C 1 245 ? 29.619 71.446 40.587 1.00 34.67 245 LEU C CA 1
ATOM 7483 C C . LEU C 1 245 ? 30.854 71.545 41.464 1.00 36.66 245 LEU C C 1
ATOM 7484 O O . LEU C 1 245 ? 31.720 70.673 41.416 1.00 38.13 245 LEU C O 1
ATOM 7489 N N . ASP C 1 246 ? 30.935 72.597 42.274 1.00 39.57 246 ASP C N 1
ATOM 7490 C CA . ASP C 1 246 ? 32.081 72.763 43.175 1.00 42.32 246 ASP C CA 1
ATOM 7491 C C . ASP C 1 246 ? 32.090 71.721 44.288 1.00 40.39 246 ASP C C 1
ATOM 7492 O O . ASP C 1 246 ? 33.143 71.387 44.822 1.00 41.97 246 ASP C O 1
ATOM 7497 N N . HIS C 1 247 ? 30.919 71.206 44.631 1.00 39.21 247 HIS C N 1
ATOM 7498 C CA . HIS C 1 247 ? 30.813 70.207 45.689 1.00 37.21 247 HIS C CA 1
ATOM 7499 C C . HIS C 1 247 ? 30.132 68.970 45.139 1.00 35.93 247 HIS C C 1
ATOM 7500 O O . HIS C 1 247 ? 29.188 68.465 45.730 1.00 37.62 247 HIS C O 1
ATOM 7507 N N . ARG C 1 248 ? 30.621 68.481 44.010 1.00 36.57 248 ARG C N 1
ATOM 7508 C CA . ARG C 1 248 ? 30.011 67.327 43.354 1.00 39.52 248 ARG C CA 1
ATOM 7509 C C . ARG C 1 248 ? 30.076 66.006 44.113 1.00 41.23 248 ARG C C 1
ATOM 7510 O O . ARG C 1 248 ? 29.251 65.119 43.894 1.00 40.25 248 ARG C O 1
ATOM 7518 N N . GLU C 1 249 ? 31.040 65.869 45.012 1.00 42.38 249 GLU C N 1
ATOM 7519 C CA . GLU C 1 249 ? 31.166 64.630 45.781 1.00 44.27 249 GLU C CA 1
ATOM 7520 C C . GLU C 1 249 ? 29.919 64.365 46.631 1.00 41.83 249 GLU C C 1
ATOM 7521 O O . GLU C 1 249 ? 29.499 63.219 46.830 1.00 41.44 249 GLU C O 1
ATOM 7527 N N . ILE C 1 250 ? 29.335 65.441 47.133 1.00 40.36 250 ILE C N 1
ATOM 7528 C CA . ILE C 1 250 ? 28.138 65.350 47.955 1.00 37.92 250 ILE C CA 1
ATOM 7529 C C . ILE C 1 250 ? 26.987 64.741 47.163 1.00 34.86 250 ILE C C 1
ATOM 7530 O O . ILE C 1 250 ? 26.320 63.818 47.612 1.00 33.65 250 ILE C O 1
ATOM 7535 N N . PHE C 1 251 ? 26.771 65.254 45.965 1.00 33.58 251 PHE C N 1
ATOM 7536 C CA . PHE C 1 251 ? 25.705 64.740 45.123 1.00 33.86 251 PHE C CA 1
ATOM 7537 C C . PHE C 1 251 ? 26.048 63.336 44.629 1.00 33.96 251 PHE C C 1
ATOM 7538 O O . PHE C 1 251 ? 25.163 62.555 44.264 1.00 33.53 251 PHE C O 1
ATOM 7546 N N . GLU C 1 252 ? 27.336 63.023 44.605 1.00 33.26 252 GLU C N 1
ATOM 7547 C CA . GLU C 1 252 ? 27.762 61.702 44.192 1.00 33.82 252 GLU C CA 1
ATOM 7548 C C . GLU C 1 252 ? 27.326 60.712 45.241 1.00 31.74 252 GLU C C 1
ATOM 7549 O O . GLU C 1 252 ? 26.816 59.657 44.910 1.00 27.93 252 GLU C O 1
ATOM 7555 N N . GLU C 1 253 ? 27.538 61.059 46.511 1.00 32.13 253 GLU C N 1
ATOM 7556 C CA . GLU C 1 253 ? 27.126 60.183 47.604 1.00 34.02 253 GLU C CA 1
ATOM 7557 C C . GLU C 1 253 ? 25.616 59.951 47.527 1.00 33.71 253 GLU C C 1
ATOM 7558 O O . GLU C 1 253 ? 25.141 58.821 47.689 1.00 33.10 253 GLU C O 1
ATOM 7564 N N . ARG C 1 254 ? 24.868 61.026 47.263 1.00 33.32 254 ARG C N 1
ATOM 7565 C CA . ARG C 1 254 ? 23.414 60.940 47.165 1.00 30.93 254 ARG C CA 1
ATOM 7566 C C . ARG C 1 254 ? 22.990 60.007 46.033 1.00 30.62 254 ARG C C 1
ATOM 7567 O O . ARG C 1 254 ? 22.109 59.152 46.204 1.00 27.98 254 ARG C O 1
ATOM 7575 N N . THR C 1 255 ? 23.623 60.175 44.878 1.00 27.42 255 THR C N 1
ATOM 7576 C CA . THR C 1 255 ? 23.343 59.336 43.721 1.00 28.03 255 THR C CA 1
ATOM 7577 C C . THR C 1 255 ? 23.625 57.865 44.071 1.00 28.70 255 THR C C 1
ATOM 7578 O O . THR C 1 255 ? 22.901 56.958 43.639 1.00 28.54 255 THR C O 1
ATOM 7582 N N . LYS C 1 256 ? 24.689 57.650 44.843 1.00 26.03 256 LYS C N 1
ATOM 7583 C CA . LYS C 1 256 ? 25.114 56.328 45.269 1.00 28.05 256 LYS C CA 1
ATOM 7584 C C . LYS C 1 256 ? 24.040 55.687 46.146 1.00 27.92 256 LYS C C 1
ATOM 7585 O O . LYS C 1 256 ? 23.746 54.490 46.013 1.00 28.36 256 LYS C O 1
ATOM 7591 N N . PHE C 1 257 ? 23.436 56.487 47.020 1.00 26.75 257 PHE C N 1
ATOM 7592 C CA . PHE C 1 257 ? 22.390 55.970 47.880 1.00 26.58 257 PHE C CA 1
ATOM 7593 C C . PHE C 1 257 ? 21.173 55.637 47.048 1.00 26.26 257 PHE C C 1
ATOM 7594 O O . PHE C 1 257 ? 20.503 54.643 47.306 1.00 26.43 257 PHE C O 1
ATOM 7602 N N . ILE C 1 258 ? 20.910 56.465 46.035 1.00 27.20 258 ILE C N 1
ATOM 7603 C CA . ILE C 1 258 ? 19.753 56.287 45.164 1.00 23.54 258 ILE C CA 1
ATOM 7604 C C . ILE C 1 258 ? 19.931 55.104 44.248 1.00 25.01 258 ILE C C 1
ATOM 7605 O O . ILE C 1 258 ? 18.986 54.356 43.999 1.00 21.42 258 ILE C O 1
ATOM 7610 N N . VAL C 1 259 ? 21.146 54.931 43.748 1.00 26.16 259 VAL C N 1
ATOM 7611 C CA . VAL C 1 259 ? 21.409 53.798 42.874 1.00 30.17 259 VAL C CA 1
ATOM 7612 C C . VAL C 1 259 ? 21.258 52.516 43.671 1.00 30.00 259 VAL C C 1
ATOM 7613 O O . VAL C 1 259 ? 20.471 51.646 43.339 1.00 30.01 259 VAL C O 1
ATOM 7617 N N . GLU C 1 260 ? 22.026 52.395 44.736 1.00 33.13 260 GLU C N 1
ATOM 7618 C CA . GLU C 1 260 ? 21.953 51.196 45.549 1.00 32.31 260 GLU C CA 1
ATOM 7619 C C . GLU C 1 260 ? 20.504 50.953 45.966 1.00 32.87 260 GLU C C 1
ATOM 7620 O O . GLU C 1 260 ? 20.000 49.823 45.946 1.00 34.56 260 GLU C O 1
ATOM 7626 N N . GLU C 1 261 ? 19.815 52.024 46.321 1.00 29.90 261 GLU C N 1
ATOM 7627 C CA . GLU C 1 261 ? 18.451 51.854 46.741 1.00 27.13 261 GLU C CA 1
ATOM 7628 C C . GLU C 1 261 ? 17.622 51.314 45.576 1.00 28.78 261 GLU C C 1
ATOM 7629 O O . GLU C 1 261 ? 16.780 50.424 45.757 1.00 26.84 261 GLU C O 1
ATOM 7635 N N . ARG C 1 262 ? 17.861 51.845 44.374 1.00 27.22 262 ARG C N 1
ATOM 7636 C CA . ARG C 1 262 ? 17.130 51.396 43.201 1.00 24.71 262 ARG C CA 1
ATOM 7637 C C . ARG C 1 262 ? 17.404 49.921 42.896 1.00 26.77 262 ARG C C 1
ATOM 7638 O O . ARG C 1 262 ? 16.515 49.199 42.450 1.00 27.34 262 ARG C O 1
ATOM 7646 N N . GLU C 1 263 ? 18.632 49.475 43.128 1.00 26.97 263 GLU C N 1
ATOM 7647 C CA . GLU C 1 263 ? 19.005 48.088 42.868 1.00 27.34 263 GLU C CA 1
ATOM 7648 C C . GLU C 1 263 ? 18.430 47.196 43.952 1.00 26.33 263 GLU C C 1
ATOM 7649 O O . GLU C 1 263 ? 18.075 46.039 43.736 1.00 24.78 263 GLU C O 1
ATOM 7655 N N . ARG C 1 264 ? 18.342 47.762 45.137 1.00 30.29 264 ARG C N 1
ATOM 7656 C CA . ARG C 1 264 ? 17.796 47.060 46.274 1.00 29.21 264 ARG C CA 1
ATOM 7657 C C . ARG C 1 264 ? 16.326 46.769 46.014 1.00 28.85 264 ARG C C 1
ATOM 7658 O O . ARG C 1 264 ? 15.873 45.632 46.135 1.00 31.55 264 ARG C O 1
ATOM 7666 N N . MET C 1 265 ? 15.577 47.799 45.647 1.00 27.91 265 MET C N 1
ATOM 7667 C CA . MET C 1 265 ? 14.166 47.613 45.369 1.00 25.46 265 MET C CA 1
ATOM 7668 C C . MET C 1 265 ? 13.979 46.643 44.219 1.00 25.14 265 MET C C 1
ATOM 7669 O O . MET C 1 265 ? 13.191 45.704 44.315 1.00 26.94 265 MET C O 1
ATOM 7674 N N . LYS C 1 266 ? 14.710 46.867 43.136 1.00 23.05 266 LYS C N 1
ATOM 7675 C CA . LYS C 1 266 ? 14.587 46.001 41.974 1.00 25.91 266 LYS C CA 1
ATOM 7676 C C . LYS C 1 266 ? 14.702 44.524 42.337 1.00 26.75 266 LYS C C 1
ATOM 7677 O O . LYS C 1 266 ? 13.952 43.700 41.817 1.00 23.12 266 LYS C O 1
ATOM 7683 N N . SER C 1 267 ? 15.608 44.201 43.260 1.00 28.31 267 SER C N 1
ATOM 7684 C CA . SER C 1 267 ? 15.787 42.828 43.705 1.00 31.48 267 SER C CA 1
ATOM 7685 C C . SER C 1 267 ? 14.558 42.376 44.482 1.00 31.15 267 SER C C 1
ATOM 7686 O O . SER C 1 267 ? 13.999 41.316 44.210 1.00 28.57 267 SER C O 1
ATOM 7689 N N . ALA C 1 268 ? 14.136 43.196 45.439 1.00 31.53 268 ALA C N 1
ATOM 7690 C CA . ALA C 1 268 ? 12.985 42.863 46.268 1.00 32.04 268 ALA C CA 1
ATOM 7691 C C . ALA C 1 268 ? 11.744 42.576 45.428 1.00 32.70 268 ALA C C 1
ATOM 7692 O O . ALA C 1 268 ? 11.085 41.544 45.598 1.00 32.93 268 ALA C O 1
ATOM 7694 N N . LEU C 1 269 ? 11.438 43.501 44.525 1.00 33.87 269 LEU C N 1
ATOM 7695 C CA . LEU C 1 269 ? 10.267 43.387 43.654 1.00 34.95 269 LEU C CA 1
ATOM 7696 C C . LEU C 1 269 ? 10.277 42.147 42.754 1.00 36.92 269 LEU C C 1
ATOM 7697 O O . LEU C 1 269 ? 9.231 41.538 42.508 1.00 36.13 269 LEU C O 1
ATOM 7702 N N . ARG C 1 270 ? 11.448 41.793 42.234 1.00 38.63 270 ARG C N 1
ATOM 7703 C CA . ARG C 1 270 ? 11.544 40.617 41.390 1.00 41.71 270 ARG C CA 1
ATOM 7704 C C . ARG C 1 270 ? 11.162 39.399 42.240 1.00 41.68 270 ARG C C 1
ATOM 7705 O O . ARG C 1 270 ? 10.374 38.568 41.805 1.00 39.52 270 ARG C O 1
ATOM 7713 N N . GLU C 1 271 ? 11.700 39.320 43.458 1.00 42.57 271 GLU C N 1
ATOM 7714 C CA . GLU C 1 271 ? 11.388 38.226 44.385 1.00 44.37 271 GLU C CA 1
ATOM 7715 C C . GLU C 1 271 ? 9.888 38.138 44.716 1.00 43.63 271 GLU C C 1
ATOM 7716 O O . GLU C 1 271 ? 9.384 37.062 45.052 1.00 41.20 271 GLU C O 1
ATOM 7722 N N . MET C 1 272 ? 9.182 39.263 44.633 1.00 41.97 272 MET C N 1
ATOM 7723 C CA . MET C 1 272 ? 7.756 39.273 44.917 1.00 40.51 272 MET C CA 1
ATOM 7724 C C . MET C 1 272 ? 7.039 38.791 43.682 1.00 41.25 272 MET C C 1
ATOM 7725 O O . MET C 1 272 ? 5.827 38.540 43.707 1.00 42.42 272 MET C O 1
ATOM 7730 N N . GLY C 1 273 ? 7.788 38.676 42.591 1.00 40.32 273 GLY C N 1
ATOM 7731 C CA . GLY C 1 273 ? 7.194 38.223 41.345 1.00 39.39 273 GLY C CA 1
ATOM 7732 C C . GLY C 1 273 ? 6.856 39.283 40.311 1.00 38.65 273 GLY C C 1
ATOM 7733 O O . GLY C 1 273 ? 6.277 38.955 39.278 1.00 38.54 273 GLY C O 1
ATOM 7734 N N . TYR C 1 274 ? 7.193 40.548 40.561 1.00 36.72 274 TYR C N 1
ATOM 7735 C CA . TYR C 1 274 ? 6.888 41.601 39.583 1.00 36.18 274 TYR C CA 1
ATOM 7736 C C . TYR C 1 274 ? 7.790 41.550 38.356 1.00 35.55 274 TYR C C 1
ATOM 7737 O O . TYR C 1 274 ? 8.937 41.101 38.419 1.00 32.46 274 TYR C O 1
ATOM 7746 N N . ARG C 1 275 ? 7.265 42.024 37.237 1.00 34.54 275 ARG C N 1
ATOM 7747 C CA . ARG C 1 275 ? 8.057 42.063 36.019 1.00 35.64 275 ARG C CA 1
ATOM 7748 C C . ARG C 1 275 ? 8.512 43.512 35.901 1.00 35.13 275 ARG C C 1
ATOM 7749 O O . ARG C 1 275 ? 7.719 44.399 35.597 1.00 35.71 275 ARG C O 1
ATOM 7757 N N . ILE C 1 276 ? 9.793 43.739 36.154 1.00 34.36 276 ILE C N 1
ATOM 7758 C CA . ILE C 1 276 ? 10.336 45.072 36.115 1.00 31.19 276 ILE C CA 1
ATOM 7759 C C . ILE C 1 276 ? 11.438 45.185 35.089 1.00 29.32 276 ILE C C 1
ATOM 7760 O O . ILE C 1 276 ? 12.116 44.201 34.758 1.00 25.84 276 ILE C O 1
ATOM 7765 N N . THR C 1 277 ? 11.581 46.405 34.581 1.00 25.85 277 THR C N 1
ATOM 7766 C CA . THR C 1 277 ? 12.594 46.722 33.607 1.00 24.90 277 THR C CA 1
ATOM 7767 C C . THR C 1 277 ? 13.920 46.745 34.353 1.00 25.65 277 THR C C 1
ATOM 7768 O O . THR C 1 277 ? 13.961 46.796 35.588 1.00 23.06 277 THR C O 1
ATOM 7772 N N . ASP C 1 278 ? 15.006 46.680 33.596 1.00 26.25 278 ASP C N 1
ATOM 7773 C CA . ASP C 1 278 ? 16.346 46.736 34.166 1.00 26.62 278 ASP C CA 1
ATOM 7774 C C . ASP C 1 278 ? 16.675 48.231 34.143 1.00 28.10 278 ASP C C 1
ATOM 7775 O O . ASP C 1 278 ? 17.480 48.708 33.347 1.00 27.86 278 ASP C O 1
ATOM 7780 N N . SER C 1 279 ? 16.003 48.971 35.017 1.00 31.02 279 SER C N 1
ATOM 7781 C CA . SER C 1 279 ? 16.158 50.420 35.072 1.00 32.61 279 SER C CA 1
ATOM 7782 C C . SER C 1 279 ? 17.512 50.943 35.530 1.00 32.57 279 SER C C 1
ATOM 7783 O O . SER C 1 279 ? 18.078 50.460 36.508 1.00 35.22 279 SER C O 1
ATOM 7786 N N . ARG C 1 280 ? 18.015 51.950 34.825 1.00 30.69 280 ARG C N 1
ATOM 7787 C CA . ARG C 1 280 ? 19.293 52.559 35.155 1.00 29.73 280 ARG C CA 1
ATOM 7788 C C . ARG C 1 280 ? 19.082 54.047 35.487 1.00 30.19 280 ARG C C 1
ATOM 7789 O O . ARG C 1 280 ? 20.034 54.834 35.522 1.00 30.81 280 ARG C O 1
ATOM 7797 N N . GLY C 1 281 ? 17.834 54.430 35.737 1.00 27.04 281 GLY C N 1
ATOM 7798 C CA . GLY C 1 281 ? 17.533 55.811 36.088 1.00 27.28 281 GLY C CA 1
ATOM 7799 C C . GLY C 1 281 ? 17.441 55.955 37.600 1.00 26.14 281 GLY C C 1
ATOM 7800 O O . GLY C 1 281 ? 18.056 55.171 38.319 1.00 29.41 281 GLY C O 1
ATOM 7801 N N . ASN C 1 282 ? 16.689 56.944 38.089 1.00 23.71 282 ASN C N 1
ATOM 7802 C CA . ASN C 1 282 ? 16.535 57.139 39.543 1.00 21.95 282 ASN C CA 1
ATOM 7803 C C . ASN C 1 282 ? 15.109 56.743 39.838 1.00 21.33 282 ASN C C 1
ATOM 7804 O O . ASN C 1 282 ? 14.362 57.454 40.510 1.00 20.70 282 ASN C O 1
ATOM 7809 N N . PHE C 1 283 ? 14.754 55.572 39.324 1.00 22.28 283 PHE C N 1
ATOM 7810 C CA . PHE C 1 283 ? 13.408 55.046 39.475 1.00 23.08 283 PHE C CA 1
ATOM 7811 C C . PHE C 1 283 ? 13.345 53.607 38.965 1.00 23.23 283 PHE C C 1
ATOM 7812 O O . PHE C 1 283 ? 14.309 53.098 38.392 1.00 20.60 283 PHE C O 1
ATOM 7820 N N . VAL C 1 284 ? 12.207 52.957 39.193 1.00 20.95 284 VAL C N 1
ATOM 7821 C CA . VAL C 1 284 ? 11.993 51.598 38.719 1.00 23.64 284 VAL C CA 1
ATOM 7822 C C . VAL C 1 284 ? 10.690 51.641 37.927 1.00 24.53 284 VAL C C 1
ATOM 7823 O O . VAL C 1 284 ? 9.835 52.515 38.156 1.00 25.92 284 VAL C O 1
ATOM 7827 N N . PHE C 1 285 ? 10.551 50.731 36.973 1.00 24.06 285 PHE C N 1
ATOM 7828 C CA . PHE C 1 285 ? 9.339 50.686 36.179 1.00 24.97 285 PHE C CA 1
ATOM 7829 C C . PHE C 1 285 ? 8.746 49.317 36.350 1.00 23.99 285 PHE C C 1
ATOM 7830 O O . PHE C 1 285 ? 9.408 48.316 36.078 1.00 27.01 285 PHE C O 1
ATOM 7838 N N . VAL C 1 286 ? 7.499 49.271 36.802 1.00 24.64 286 VAL C N 1
ATOM 7839 C CA . VAL C 1 286 ? 6.821 47.992 37.003 1.00 25.34 286 VAL C CA 1
ATOM 7840 C C . VAL C 1 286 ? 5.754 47.775 35.952 1.00 24.74 286 VAL C C 1
ATOM 7841 O O . VAL C 1 286 ? 4.866 48.603 35.812 1.00 27.53 286 VAL C O 1
ATOM 7845 N N . PHE C 1 287 ? 5.853 46.675 35.201 1.00 27.00 287 PHE C N 1
ATOM 7846 C CA . PHE C 1 287 ? 4.862 46.376 34.151 1.00 29.54 287 PHE C CA 1
ATOM 7847 C C . PHE C 1 287 ? 3.606 45.802 34.755 1.00 30.54 287 PHE C C 1
ATOM 7848 O O . PHE C 1 287 ? 3.681 44.885 35.548 1.00 31.61 287 PHE C O 1
ATOM 7856 N N . MET C 1 288 ? 2.453 46.338 34.381 1.00 33.29 288 MET C N 1
ATOM 7857 C CA . MET C 1 288 ? 1.194 45.850 34.934 1.00 37.59 288 MET C CA 1
ATOM 7858 C C . MET C 1 288 ? 0.046 46.030 33.971 1.00 39.19 288 MET C C 1
ATOM 7859 O O . MET C 1 288 ? 0.029 46.977 33.197 1.00 37.16 288 MET C O 1
ATOM 7864 N N . GLU C 1 289 ? -0.928 45.125 34.041 1.00 42.48 289 GLU C N 1
ATOM 7865 C CA . GLU C 1 289 ? -2.103 45.220 33.183 1.00 46.02 289 GLU C CA 1
ATOM 7866 C C . GLU C 1 289 ? -3.007 46.324 33.725 1.00 45.93 289 GLU C C 1
ATOM 7867 O O . GLU C 1 289 ? -2.915 46.689 34.887 1.00 42.96 289 GLU C O 1
ATOM 7873 N N . LYS C 1 290 ? -3.884 46.839 32.871 1.00 48.99 290 LYS C N 1
ATOM 7874 C CA . LYS C 1 290 ? -4.796 47.920 33.225 1.00 50.36 290 LYS C CA 1
ATOM 7875 C C . LYS C 1 290 ? -5.542 47.699 34.538 1.00 50.82 290 LYS C C 1
ATOM 7876 O O . LYS C 1 290 ? -5.569 48.591 35.384 1.00 51.27 290 LYS C O 1
ATOM 7882 N N . GLU C 1 291 ? -6.130 46.514 34.707 1.00 50.77 291 GLU C N 1
ATOM 7883 C CA . GLU C 1 291 ? -6.895 46.183 35.911 1.00 50.24 291 GLU C CA 1
ATOM 7884 C C . GLU C 1 291 ? -6.095 46.290 37.204 1.00 49.56 291 GLU C C 1
ATOM 7885 O O . GLU C 1 291 ? -6.442 47.075 38.092 1.00 48.91 291 GLU C O 1
ATOM 7891 N N . GLU C 1 292 ? -5.033 45.500 37.311 1.00 47.58 292 GLU C N 1
ATOM 7892 C CA . GLU C 1 292 ? -4.195 45.497 38.499 1.00 46.30 292 GLU C CA 1
ATOM 7893 C C . GLU C 1 292 ? -3.547 46.866 38.727 1.00 45.16 292 GLU C C 1
ATOM 7894 O O . GLU C 1 292 ? -3.525 47.367 39.852 1.00 44.61 292 GLU C O 1
ATOM 7900 N N . LYS C 1 293 ? -3.032 47.466 37.656 1.00 43.44 293 LYS C N 1
ATOM 7901 C CA . LYS C 1 293 ? -2.374 48.760 37.753 1.00 43.85 293 LYS C CA 1
ATOM 7902 C C . LYS C 1 293 ? -3.210 49.745 38.560 1.00 44.68 293 LYS C C 1
ATOM 7903 O O . LYS C 1 293 ? -2.787 50.224 39.617 1.00 43.44 293 LYS C O 1
ATOM 7909 N N . GLU C 1 294 ? -4.413 50.023 38.071 1.00 44.91 294 GLU C N 1
ATOM 7910 C CA . GLU C 1 294 ? -5.307 50.969 38.724 1.00 44.23 294 GLU C CA 1
ATOM 7911 C C . GLU C 1 294 ? -5.741 50.615 40.153 1.00 41.30 294 GLU C C 1
ATOM 7912 O O . GLU C 1 294 ? -5.970 51.512 40.961 1.00 38.51 294 GLU C O 1
ATOM 7918 N N . ARG C 1 295 ? -5.856 49.331 40.481 1.00 38.60 295 ARG C N 1
ATOM 7919 C CA . ARG C 1 295 ? -6.235 48.982 41.846 1.00 38.70 295 ARG C CA 1
ATOM 7920 C C . ARG C 1 295 ? -5.076 49.416 42.730 1.00 38.66 295 ARG C C 1
ATOM 7921 O O . ARG C 1 295 ? -5.251 49.824 43.881 1.00 39.73 295 ARG C O 1
ATOM 7929 N N . LEU C 1 296 ? -3.881 49.308 42.163 1.00 37.82 296 LEU C N 1
ATOM 7930 C CA . LEU C 1 296 ? -2.671 49.694 42.858 1.00 36.05 296 LEU C CA 1
ATOM 7931 C C . LEU C 1 296 ? -2.711 51.212 43.012 1.00 35.36 296 LEU C C 1
ATOM 7932 O O . LEU C 1 296 ? -2.598 51.744 44.111 1.00 33.73 296 LEU C O 1
ATOM 7937 N N . LEU C 1 297 ? -2.875 51.899 41.892 1.00 33.48 297 LEU C N 1
ATOM 7938 C CA . LEU C 1 297 ? -2.940 53.345 41.889 1.00 34.75 297 LEU C CA 1
ATOM 7939 C C . LEU C 1 297 ? -3.916 53.825 42.960 1.00 35.46 297 LEU C C 1
ATOM 7940 O O . LEU C 1 297 ? -3.603 54.748 43.718 1.00 33.72 297 LEU C O 1
ATOM 7945 N N . GLU C 1 298 ? -5.087 53.187 43.014 1.00 33.28 298 GLU C N 1
ATOM 7946 C CA . GLU C 1 298 ? -6.123 53.526 43.976 1.00 33.68 298 GLU C CA 1
ATOM 7947 C C . GLU C 1 298 ? -5.602 53.303 45.387 1.00 34.90 298 GLU C C 1
ATOM 7948 O O . GLU C 1 298 ? -5.632 54.191 46.239 1.00 33.85 298 GLU C O 1
ATOM 7954 N N . HIS C 1 299 ? -5.105 52.106 45.637 1.00 34.93 299 HIS C N 1
ATOM 7955 C CA . HIS C 1 299 ? -4.593 51.806 46.955 1.00 33.22 299 HIS C CA 1
ATOM 7956 C C . HIS C 1 299 ? -3.498 52.774 47.412 1.00 33.08 299 HIS C C 1
ATOM 7957 O O . HIS C 1 299 ? -3.437 53.134 48.591 1.00 31.21 299 HIS C O 1
ATOM 7964 N N . LEU C 1 300 ? -2.635 53.179 46.483 1.00 31.67 300 LEU C N 1
ATOM 7965 C CA . LEU C 1 300 ? -1.537 54.078 46.796 1.00 29.95 300 LEU C CA 1
ATOM 7966 C C . LEU C 1 300 ? -2.085 55.430 47.161 1.00 32.04 300 LEU C C 1
ATOM 7967 O O . LEU C 1 300 ? -1.552 56.096 48.050 1.00 34.49 300 LEU C O 1
ATOM 7972 N N . ARG C 1 301 ? -3.164 55.832 46.492 1.00 33.39 301 ARG C N 1
ATOM 7973 C CA . ARG C 1 301 ? -3.784 57.123 46.800 1.00 34.00 301 ARG C CA 1
ATOM 7974 C C . ARG C 1 301 ? -4.276 57.123 48.246 1.00 31.58 301 ARG C C 1
ATOM 7975 O O . ARG C 1 301 ? -4.104 58.110 48.961 1.00 29.88 301 ARG C O 1
ATOM 7983 N N . THR C 1 302 ? -4.866 56.016 48.690 1.00 30.79 302 THR C N 1
ATOM 7984 C CA . THR C 1 302 ? -5.370 55.954 50.068 1.00 33.44 302 THR C CA 1
ATOM 7985 C C . THR C 1 302 ? -4.222 56.071 51.088 1.00 35.33 302 THR C C 1
ATOM 7986 O O . THR C 1 302 ? -4.453 56.294 52.274 1.00 34.82 302 THR C O 1
ATOM 7990 N N . LYS C 1 303 ? -2.985 55.912 50.631 1.00 35.07 303 LYS C N 1
ATOM 7991 C CA . LYS C 1 303 ? -1.855 56.043 51.530 1.00 34.67 303 LYS C CA 1
ATOM 7992 C C . LYS C 1 303 ? -1.123 57.341 51.229 1.00 33.17 303 LYS C C 1
ATOM 7993 O O . LYS C 1 303 ? -0.068 57.622 51.810 1.00 30.04 303 LYS C O 1
ATOM 7999 N N . ASN C 1 304 ? -1.704 58.126 50.321 1.00 31.96 304 ASN C N 1
ATOM 8000 C CA . ASN C 1 304 ? -1.154 59.418 49.914 1.00 32.09 304 ASN C CA 1
ATOM 8001 C C . ASN C 1 304 ? 0.163 59.268 49.179 1.00 32.07 304 ASN C C 1
ATOM 8002 O O . ASN C 1 304 ? 1.043 60.122 49.285 1.00 31.16 304 ASN C O 1
ATOM 8007 N N . VAL C 1 305 ? 0.282 58.164 48.446 1.00 31.15 305 VAL C N 1
ATOM 8008 C CA . VAL C 1 305 ? 1.473 57.874 47.669 1.00 31.04 305 VAL C CA 1
ATOM 8009 C C . VAL C 1 305 ? 1.132 58.187 46.224 1.00 30.25 305 VAL C C 1
ATOM 8010 O O . VAL C 1 305 ? 0.054 57.836 45.766 1.00 31.46 305 VAL C O 1
ATOM 8014 N N . ALA C 1 306 ? 2.037 58.868 45.520 1.00 28.73 306 ALA C N 1
ATOM 8015 C CA . ALA C 1 306 ? 1.805 59.212 44.130 1.00 25.75 306 ALA C CA 1
ATOM 8016 C C . ALA C 1 306 ? 2.959 58.711 43.291 1.00 28.64 306 ALA C C 1
ATOM 8017 O O . ALA C 1 306 ? 4.127 58.974 43.617 1.00 27.56 306 ALA C O 1
ATOM 8019 N N . VAL C 1 307 ? 2.617 57.998 42.210 1.00 27.47 307 VAL C N 1
ATOM 8020 C CA . VAL C 1 307 ? 3.592 57.430 41.284 1.00 27.27 307 VAL C CA 1
ATOM 8021 C C . VAL C 1 307 ? 3.130 57.729 39.870 1.00 27.69 307 VAL C C 1
ATOM 8022 O O . VAL C 1 307 ? 1.970 58.022 39.673 1.00 32.28 307 VAL C O 1
ATOM 8026 N N . ARG C 1 308 ? 4.026 57.660 38.890 1.00 27.79 308 ARG C N 1
ATOM 8027 C CA . ARG C 1 308 ? 3.662 57.992 37.512 1.00 28.85 308 ARG C CA 1
ATOM 8028 C C . ARG C 1 308 ? 3.066 56.804 36.768 1.00 30.19 308 ARG C C 1
ATOM 8029 O O . ARG C 1 308 ? 3.657 55.723 36.722 1.00 32.57 308 ARG C O 1
ATOM 8037 N N . SER C 1 309 ? 1.889 57.008 36.187 1.00 31.27 309 SER C N 1
ATOM 8038 C CA . SER C 1 309 ? 1.200 55.956 35.439 1.00 30.48 309 SER C CA 1
ATOM 8039 C C . SER C 1 309 ? 1.465 56.079 33.957 1.00 27.87 309 SER C C 1
ATOM 8040 O O . SER C 1 309 ? 1.444 57.170 33.406 1.00 26.36 309 SER C O 1
ATOM 8043 N N . PHE C 1 310 ? 1.725 54.938 33.338 1.00 26.13 310 PHE C N 1
ATOM 8044 C CA . PHE C 1 310 ? 1.998 54.814 31.910 1.00 26.99 310 PHE C CA 1
ATOM 8045 C C . PHE C 1 310 ? 1.168 53.658 31.369 1.00 28.02 310 PHE C C 1
ATOM 8046 O O . PHE C 1 310 ? 0.788 52.743 32.108 1.00 26.49 310 PHE C O 1
ATOM 8054 N N . ARG C 1 311 ? 0.906 53.707 30.075 1.00 30.39 311 ARG C N 1
ATOM 8055 C CA . ARG C 1 311 ? 0.122 52.693 29.383 1.00 33.47 311 ARG C CA 1
ATOM 8056 C C . ARG C 1 311 ? 0.515 51.269 29.763 1.00 32.36 311 ARG C C 1
ATOM 8057 O O . ARG C 1 311 ? -0.343 50.450 30.052 1.00 32.90 311 ARG C O 1
ATOM 8065 N N . GLU C 1 312 ? 1.814 50.993 29.804 1.00 36.11 312 GLU C N 1
ATOM 8066 C CA . GLU C 1 312 ? 2.294 49.642 30.100 1.00 39.08 312 GLU C CA 1
ATOM 8067 C C . GLU C 1 312 ? 2.751 49.329 31.541 1.00 39.16 312 GLU C C 1
ATOM 8068 O O . GLU C 1 312 ? 3.264 48.238 31.812 1.00 39.69 312 GLU C O 1
ATOM 8074 N N . GLY C 1 313 ? 2.544 50.261 32.465 1.00 38.04 313 GLY C N 1
ATOM 8075 C CA . GLY C 1 313 ? 2.970 50.032 33.838 1.00 37.11 313 GLY C CA 1
ATOM 8076 C C . GLY C 1 313 ? 3.169 51.315 34.633 1.00 35.05 313 GLY C C 1
ATOM 8077 O O . GLY C 1 313 ? 2.826 52.396 34.167 1.00 33.29 313 GLY C O 1
ATOM 8078 N N . VAL C 1 314 ? 3.724 51.210 35.834 1.00 32.58 314 VAL C N 1
ATOM 8079 C CA . VAL C 1 314 ? 3.940 52.381 36.668 1.00 29.48 314 VAL C CA 1
ATOM 8080 C C . VAL C 1 314 ? 5.417 52.667 36.826 1.00 30.10 314 VAL C C 1
ATOM 8081 O O . VAL C 1 314 ? 6.237 51.758 36.857 1.00 31.14 314 VAL C O 1
ATOM 8085 N N . ARG C 1 315 ? 5.760 53.942 36.940 1.00 29.92 315 ARG C N 1
ATOM 8086 C CA . ARG C 1 315 ? 7.153 54.309 37.121 1.00 26.08 315 ARG C CA 1
ATOM 8087 C C . ARG C 1 315 ? 7.246 54.913 38.500 1.00 23.51 315 ARG C C 1
ATOM 8088 O O . ARG C 1 315 ? 6.550 55.865 38.825 1.00 21.07 315 ARG C O 1
ATOM 8096 N N . ILE C 1 316 ? 8.101 54.326 39.326 1.00 22.69 316 ILE C N 1
ATOM 8097 C CA . ILE C 1 316 ? 8.266 54.778 40.694 1.00 19.58 316 ILE C CA 1
ATOM 8098 C C . ILE C 1 316 ? 9.629 55.415 40.922 1.00 18.76 316 ILE C C 1
ATOM 8099 O O . ILE C 1 316 ? 10.662 54.777 40.804 1.00 19.51 316 ILE C O 1
ATOM 8104 N N . THR C 1 317 ? 9.619 56.696 41.242 1.00 21.55 317 THR C N 1
ATOM 8105 C CA . THR C 1 317 ? 10.864 57.407 41.500 1.00 22.98 317 THR C CA 1
ATOM 8106 C C . THR C 1 317 ? 11.443 56.960 42.830 1.00 22.41 317 THR C C 1
ATOM 8107 O O . THR C 1 317 ? 10.695 56.720 43.768 1.00 23.47 317 THR C O 1
ATOM 8111 N N . ILE C 1 318 ? 12.765 56.841 42.906 1.00 22.61 318 ILE C N 1
ATOM 8112 C CA . ILE C 1 318 ? 13.423 56.458 44.151 1.00 25.57 318 ILE C CA 1
ATOM 8113 C C . ILE C 1 318 ? 13.396 57.631 45.155 1.00 25.84 318 ILE C C 1
ATOM 8114 O O . ILE C 1 318 ? 13.829 58.749 44.854 1.00 22.45 318 ILE C O 1
ATOM 8119 N N . GLY C 1 319 ? 12.866 57.371 46.343 1.00 24.88 319 GLY C N 1
ATOM 8120 C CA . GLY C 1 319 ? 12.828 58.399 47.364 1.00 22.03 319 GLY C CA 1
ATOM 8121 C C . GLY C 1 319 ? 13.731 58.099 48.543 1.00 21.88 319 GLY C C 1
ATOM 8122 O O . GLY C 1 319 ? 14.761 57.428 48.414 1.00 19.16 319 GLY C O 1
ATOM 8123 N N . LYS C 1 320 ? 13.343 58.626 49.699 1.00 24.61 320 LYS C N 1
ATOM 8124 C CA . LYS C 1 320 ? 14.100 58.397 50.931 1.00 27.26 320 LYS C CA 1
ATOM 8125 C C . LYS C 1 320 ? 13.958 56.928 51.341 1.00 30.86 320 LYS C C 1
ATOM 8126 O O . LYS C 1 320 ? 13.051 56.220 50.869 1.00 31.72 320 LYS C O 1
ATOM 8132 N N . ARG C 1 321 ? 14.833 56.492 52.241 1.00 31.72 321 ARG C N 1
ATOM 8133 C CA . ARG C 1 321 ? 14.846 55.120 52.718 1.00 33.23 321 ARG C CA 1
ATOM 8134 C C . ARG C 1 321 ? 13.496 54.581 53.184 1.00 31.71 321 ARG C C 1
ATOM 8135 O O . ARG C 1 321 ? 13.077 53.508 52.747 1.00 30.83 321 ARG C O 1
ATOM 8143 N N . GLU C 1 322 ? 12.819 55.308 54.069 1.00 30.96 322 GLU C N 1
ATOM 8144 C CA . GLU C 1 322 ? 11.521 54.851 54.564 1.00 30.34 322 GLU C CA 1
ATOM 8145 C C . GLU C 1 322 ? 10.508 54.811 53.427 1.00 29.44 322 GLU C C 1
ATOM 8146 O O . GLU C 1 322 ? 9.648 53.929 53.372 1.00 30.54 322 GLU C O 1
ATOM 8152 N N . GLU C 1 323 ? 10.620 55.765 52.515 1.00 26.23 323 GLU C N 1
ATOM 8153 C CA . GLU C 1 323 ? 9.708 55.805 51.386 1.00 27.29 323 GLU C CA 1
ATOM 8154 C C . GLU C 1 323 ? 9.886 54.555 50.526 1.00 24.41 323 GLU C C 1
ATOM 8155 O O . GLU C 1 323 ? 8.914 53.915 50.150 1.00 22.32 323 GLU C O 1
ATOM 8161 N N . ASN C 1 324 ? 11.126 54.205 50.216 1.00 22.46 324 ASN C N 1
ATOM 8162 C CA . ASN C 1 324 ? 11.355 53.029 49.405 1.00 24.98 324 ASN C CA 1
ATOM 8163 C C . ASN C 1 324 ? 10.866 51.787 50.139 1.00 27.23 324 ASN C C 1
ATOM 8164 O O . ASN C 1 324 ? 10.356 50.859 49.514 1.00 27.01 324 ASN C O 1
ATOM 8169 N N . ASP C 1 325 ? 11.020 51.781 51.465 1.00 30.05 325 ASP C N 1
ATOM 8170 C CA . ASP C 1 325 ? 10.600 50.649 52.296 1.00 31.58 325 ASP C CA 1
ATOM 8171 C C . ASP C 1 325 ? 9.087 50.524 52.263 1.00 30.39 325 ASP C C 1
ATOM 8172 O O . ASP C 1 325 ? 8.553 49.431 52.133 1.00 31.10 325 ASP C O 1
ATOM 8177 N N . MET C 1 326 ? 8.407 51.658 52.363 1.00 30.41 326 MET C N 1
ATOM 8178 C CA . MET C 1 326 ? 6.947 51.696 52.300 1.00 27.54 326 MET C CA 1
ATOM 8179 C C . MET C 1 326 ? 6.488 51.052 50.988 1.00 26.25 326 MET C C 1
ATOM 8180 O O . MET C 1 326 ? 5.645 50.156 50.997 1.00 25.80 326 MET C O 1
ATOM 8185 N N . ILE C 1 327 ? 7.061 51.495 49.866 1.00 26.43 327 ILE C N 1
ATOM 8186 C CA . ILE C 1 327 ? 6.699 50.962 48.555 1.00 28.47 327 ILE C CA 1
ATOM 8187 C C . ILE C 1 327 ? 6.736 49.426 48.500 1.00 31.62 327 ILE C C 1
ATOM 8188 O O . ILE C 1 327 ? 5.721 48.785 48.198 1.00 31.58 327 ILE C O 1
ATOM 8193 N N . LEU C 1 328 ? 7.896 48.838 48.796 1.00 32.47 328 LEU C N 1
ATOM 8194 C CA . LEU C 1 328 ? 8.046 47.388 48.750 1.00 34.61 328 LEU C CA 1
ATOM 8195 C C . LEU C 1 328 ? 7.012 46.703 49.640 1.00 36.52 328 LEU C C 1
ATOM 8196 O O . LEU C 1 328 ? 6.407 45.696 49.246 1.00 37.10 328 LEU C O 1
ATOM 8201 N N . ARG C 1 329 ? 6.807 47.246 50.837 1.00 37.35 329 ARG C N 1
ATOM 8202 C CA . ARG C 1 329 ? 5.817 46.680 51.741 1.00 40.28 329 ARG C CA 1
ATOM 8203 C C . ARG C 1 329 ? 4.437 46.732 51.087 1.00 40.28 329 ARG C C 1
ATOM 8204 O O . ARG C 1 329 ? 3.665 45.775 51.161 1.00 40.62 329 ARG C O 1
ATOM 8212 N N . GLU C 1 330 ? 4.136 47.845 50.435 1.00 39.04 330 GLU C N 1
ATOM 8213 C CA . GLU C 1 330 ? 2.855 47.997 49.778 1.00 41.54 330 GLU C CA 1
ATOM 8214 C C . GLU C 1 330 ? 2.754 47.085 48.578 1.00 41.56 330 GLU C C 1
ATOM 8215 O O . GLU C 1 330 ? 1.703 46.503 48.320 1.00 42.24 330 GLU C O 1
ATOM 8221 N N . LEU C 1 331 ? 3.845 46.958 47.835 1.00 41.58 331 LEU C N 1
ATOM 8222 C CA . LEU C 1 331 ? 3.814 46.082 46.669 1.00 41.81 331 LEU C CA 1
ATOM 8223 C C . LEU C 1 331 ? 3.846 44.604 47.045 1.00 41.47 331 LEU C C 1
ATOM 8224 O O . LEU C 1 331 ? 3.405 43.755 46.273 1.00 39.37 331 LEU C O 1
ATOM 8229 N N . GLU C 1 332 ? 4.343 44.297 48.238 1.00 42.60 332 GLU C N 1
ATOM 8230 C CA . GLU C 1 332 ? 4.420 42.909 48.667 1.00 45.82 332 GLU C CA 1
ATOM 8231 C C . GLU C 1 332 ? 3.065 42.341 49.057 1.00 47.31 332 GLU C C 1
ATOM 8232 O O . GLU C 1 332 ? 2.911 41.125 49.152 1.00 46.68 332 GLU C O 1
ATOM 8238 N N . VAL C 1 333 ? 2.092 43.221 49.281 1.00 49.61 333 VAL C N 1
ATOM 8239 C CA . VAL C 1 333 ? 0.754 42.803 49.672 1.00 52.01 333 VAL C CA 1
ATOM 8240 C C . VAL C 1 333 ? -0.275 42.948 48.562 1.00 55.28 333 VAL C C 1
ATOM 8241 O O . VAL C 1 333 ? -1.465 42.704 48.784 1.00 55.63 333 VAL C O 1
ATOM 8245 N N . PHE C 1 334 ? 0.176 43.346 47.373 1.00 56.98 334 PHE C N 1
ATOM 8246 C CA . PHE C 1 334 ? -0.727 43.500 46.234 1.00 59.32 334 PHE C CA 1
ATOM 8247 C C . PHE C 1 334 ? -0.564 42.306 45.304 1.00 61.30 334 PHE C C 1
ATOM 8248 O O . PHE C 1 334 ? -1.545 41.719 44.838 1.00 61.94 334 PHE C O 1
ATOM 8256 N N . LYS C 1 335 ? 0.703 41.979 45.043 1.00 64.05 335 LYS C N 1
ATOM 8257 C CA . LYS C 1 335 ? 1.134 40.855 44.203 1.00 64.85 335 LYS C CA 1
ATOM 8258 C C . LYS C 1 335 ? 2.323 40.226 44.941 1.00 65.23 335 LYS C C 1
ATOM 8259 O O . LYS C 1 335 ? 2.760 40.837 45.941 1.00 64.41 335 LYS C O 1
ATOM 8266 N N . MET D 1 1 ? 25.601 66.011 7.146 1.00 74.39 1 MET D N 1
ATOM 8267 C CA . MET D 1 1 ? 25.222 66.544 8.489 1.00 73.84 1 MET D CA 1
ATOM 8268 C C . MET D 1 1 ? 24.673 67.964 8.387 1.00 74.15 1 MET D C 1
ATOM 8269 O O . MET D 1 1 ? 23.539 68.227 8.773 1.00 75.05 1 MET D O 1
ATOM 8274 N N . ASN D 1 2 ? 25.491 68.866 7.856 1.00 74.62 2 ASN D N 1
ATOM 8275 C CA . ASN D 1 2 ? 25.157 70.284 7.697 1.00 75.31 2 ASN D CA 1
ATOM 8276 C C . ASN D 1 2 ? 23.682 70.724 7.692 1.00 74.93 2 ASN D C 1
ATOM 8277 O O . ASN D 1 2 ? 23.182 71.137 8.734 1.00 74.91 2 ASN D O 1
ATOM 8282 N N . PRO D 1 3 ? 22.967 70.619 6.541 1.00 73.85 3 PRO D N 1
ATOM 8283 C CA . PRO D 1 3 ? 21.556 71.020 6.423 1.00 72.62 3 PRO D CA 1
ATOM 8284 C C . PRO D 1 3 ? 20.897 71.516 7.701 1.00 71.01 3 PRO D C 1
ATOM 8285 O O . PRO D 1 3 ? 19.883 70.996 8.166 1.00 70.13 3 PRO D O 1
ATOM 8289 N N . LEU D 1 4 ? 21.516 72.563 8.227 1.00 69.97 4 LEU D N 1
ATOM 8290 C CA . LEU D 1 4 ? 21.154 73.257 9.448 1.00 69.17 4 LEU D CA 1
ATOM 8291 C C . LEU D 1 4 ? 22.360 74.169 9.482 1.00 66.38 4 LEU D C 1
ATOM 8292 O O . LEU D 1 4 ? 22.627 74.904 10.425 1.00 65.12 4 LEU D O 1
ATOM 8297 N N . ASP D 1 5 ? 23.093 74.053 8.385 1.00 64.24 5 ASP D N 1
ATOM 8298 C CA . ASP D 1 5 ? 24.275 74.824 8.087 1.00 60.98 5 ASP D CA 1
ATOM 8299 C C . ASP D 1 5 ? 23.627 76.082 7.518 1.00 58.87 5 ASP D C 1
ATOM 8300 O O . ASP D 1 5 ? 24.192 77.169 7.527 1.00 54.83 5 ASP D O 1
ATOM 8305 N N . LEU D 1 6 ? 22.414 75.875 7.014 1.00 58.40 6 LEU D N 1
ATOM 8306 C CA . LEU D 1 6 ? 21.585 76.913 6.434 1.00 59.56 6 LEU D CA 1
ATOM 8307 C C . LEU D 1 6 ? 21.397 77.945 7.534 1.00 59.68 6 LEU D C 1
ATOM 8308 O O . LEU D 1 6 ? 21.372 79.147 7.279 1.00 60.52 6 LEU D O 1
ATOM 8313 N N . ILE D 1 7 ? 21.239 77.456 8.762 1.00 58.44 7 ILE D N 1
ATOM 8314 C CA . ILE D 1 7 ? 21.110 78.321 9.930 1.00 55.42 7 ILE D CA 1
ATOM 8315 C C . ILE D 1 7 ? 22.523 78.860 10.090 1.00 53.98 7 ILE D C 1
ATOM 8316 O O . ILE D 1 7 ? 23.452 78.327 9.499 1.00 55.85 7 ILE D O 1
ATOM 8321 N N . ALA D 1 8 ? 22.705 79.903 10.877 1.00 53.75 8 ALA D N 1
ATOM 8322 C CA . ALA D 1 8 ? 24.039 80.480 11.023 1.00 55.98 8 ALA D CA 1
ATOM 8323 C C . ALA D 1 8 ? 24.299 81.192 9.709 1.00 56.64 8 ALA D C 1
ATOM 8324 O O . ALA D 1 8 ? 25.203 82.012 9.590 1.00 57.14 8 ALA D O 1
ATOM 8326 N N . LYS D 1 9 ? 23.478 80.854 8.722 1.00 58.69 9 LYS D N 1
ATOM 8327 C CA . LYS D 1 9 ? 23.543 81.452 7.403 1.00 59.45 9 LYS D CA 1
ATOM 8328 C C . LYS D 1 9 ? 22.114 81.821 7.038 1.00 58.24 9 LYS D C 1
ATOM 8329 O O . LYS D 1 9 ? 21.698 81.718 5.888 1.00 60.53 9 LYS D O 1
ATOM 8335 N N . ARG D 1 10 ? 21.363 82.230 8.050 1.00 56.54 10 ARG D N 1
ATOM 8336 C CA . ARG D 1 10 ? 19.981 82.640 7.876 1.00 56.81 10 ARG D CA 1
ATOM 8337 C C . ARG D 1 10 ? 19.513 83.312 9.165 1.00 55.49 10 ARG D C 1
ATOM 8338 O O . ARG D 1 10 ? 18.525 84.042 9.174 1.00 54.65 10 ARG D O 1
ATOM 8346 N N . ALA D 1 11 ? 20.243 83.073 10.250 1.00 54.59 11 ALA D N 1
ATOM 8347 C CA . ALA D 1 11 ? 19.911 83.661 11.543 1.00 54.25 11 ALA D CA 1
ATOM 8348 C C . ALA D 1 11 ? 21.114 84.431 12.083 1.00 53.79 11 ALA D C 1
ATOM 8349 O O . ALA D 1 11 ? 22.255 83.972 11.962 1.00 52.70 11 ALA D O 1
ATOM 8351 N N . TYR D 1 12 ? 20.857 85.601 12.668 1.00 53.41 12 TYR D N 1
ATOM 8352 C CA . TYR D 1 12 ? 21.932 86.426 13.213 1.00 54.25 12 TYR D CA 1
ATOM 8353 C C . TYR D 1 12 ? 22.773 85.614 14.186 1.00 54.69 12 TYR D C 1
ATOM 8354 O O . TYR D 1 12 ? 22.266 84.749 14.911 1.00 54.48 12 TYR D O 1
ATOM 8363 N N . PRO D 1 13 ? 24.081 85.880 14.209 1.00 54.21 13 PRO D N 1
ATOM 8364 C CA . PRO D 1 13 ? 25.004 85.175 15.097 1.00 53.71 13 PRO D CA 1
ATOM 8365 C C . PRO D 1 13 ? 24.777 85.486 16.581 1.00 52.92 13 PRO D C 1
ATOM 8366 O O . PRO D 1 13 ? 24.108 86.467 16.927 1.00 51.27 13 PRO D O 1
ATOM 8370 N N . TYR D 1 14 ? 25.322 84.630 17.448 1.00 51.70 14 TYR D N 1
ATOM 8371 C CA . TYR D 1 14 ? 25.211 84.801 18.893 1.00 51.27 14 TYR D CA 1
ATOM 8372 C C . TYR D 1 14 ? 26.498 85.402 19.443 1.00 53.30 14 TYR D C 1
ATOM 8373 O O . TYR D 1 14 ? 27.606 84.941 19.130 1.00 53.14 14 TYR D O 1
ATOM 8382 N N . GLU D 1 15 ? 26.351 86.426 20.277 1.00 55.07 15 GLU D N 1
ATOM 8383 C CA . GLU D 1 15 ? 27.513 87.096 20.860 1.00 55.73 15 GLU D CA 1
ATOM 8384 C C . GLU D 1 15 ? 27.256 87.479 22.309 1.00 56.96 15 GLU D C 1
ATOM 8385 O O . GLU D 1 15 ? 26.231 87.119 22.879 1.00 57.04 15 GLU D O 1
ATOM 8391 N N . THR D 1 16 ? 28.199 88.200 22.906 1.00 59.08 16 THR D N 1
ATOM 8392 C CA . THR D 1 16 ? 28.062 88.637 24.291 1.00 60.01 16 THR D CA 1
ATOM 8393 C C . THR D 1 16 ? 28.365 90.114 24.394 1.00 61.34 16 THR D C 1
ATOM 8394 O O . THR D 1 16 ? 29.259 90.621 23.721 1.00 61.01 16 THR D O 1
ATOM 8398 N N . GLU D 1 17 ? 27.612 90.799 25.245 1.00 63.96 17 GLU D N 1
ATOM 8399 C CA . GLU D 1 17 ? 27.780 92.232 25.432 1.00 66.87 17 GLU D CA 1
ATOM 8400 C C . GLU D 1 17 ? 29.038 92.588 26.209 1.00 67.80 17 GLU D C 1
ATOM 8401 O O . GLU D 1 17 ? 29.074 92.461 27.437 1.00 68.89 17 GLU D O 1
ATOM 8407 N N . LYS D 1 18 ? 30.064 93.034 25.488 1.00 67.61 18 LYS D N 1
ATOM 8408 C CA . LYS D 1 18 ? 31.321 93.432 26.115 1.00 67.06 18 LYS D CA 1
ATOM 8409 C C . LYS D 1 18 ? 31.086 94.790 26.767 1.00 64.57 18 LYS D C 1
ATOM 8410 O O . LYS D 1 18 ? 31.207 95.827 26.124 1.00 65.02 18 LYS D O 1
ATOM 8416 N N . ARG D 1 19 ? 30.738 94.766 28.049 1.00 62.56 19 ARG D N 1
ATOM 8417 C CA . ARG D 1 19 ? 30.445 95.975 28.808 1.00 59.67 19 ARG D CA 1
ATOM 8418 C C . ARG D 1 19 ? 31.670 96.853 29.069 1.00 58.79 19 ARG D C 1
ATOM 8419 O O . ARG D 1 19 ? 32.745 96.355 29.405 1.00 59.81 19 ARG D O 1
ATOM 8427 N N . ASP D 1 20 ? 31.491 98.161 28.922 1.00 56.45 20 ASP D N 1
ATOM 8428 C CA . ASP D 1 20 ? 32.566 99.120 29.131 1.00 55.28 20 ASP D CA 1
ATOM 8429 C C . ASP D 1 20 ? 32.439 99.717 30.527 1.00 53.22 20 ASP D C 1
ATOM 8430 O O . ASP D 1 20 ? 31.546 99.332 31.279 1.00 54.59 20 ASP D O 1
ATOM 8435 N N . LYS D 1 21 ? 33.327 100.652 30.867 1.00 49.80 21 LYS D N 1
ATOM 8436 C CA . LYS D 1 21 ? 33.307 101.302 32.180 1.00 47.06 21 LYS D CA 1
ATOM 8437 C C . LYS D 1 21 ? 31.902 101.788 32.514 1.00 43.16 21 LYS D C 1
ATOM 8438 O O . LYS D 1 21 ? 31.344 101.467 33.565 1.00 42.27 21 LYS D O 1
ATOM 8444 N N . THR D 1 22 ? 31.344 102.579 31.611 1.00 39.46 22 THR D N 1
ATOM 8445 C CA . THR D 1 22 ? 30.014 103.115 31.793 1.00 36.72 22 THR D CA 1
ATOM 8446 C C . THR D 1 22 ? 29.167 102.557 30.645 1.00 33.86 22 THR D C 1
ATOM 8447 O O . THR D 1 22 ? 29.284 102.973 29.489 1.00 31.75 22 THR D O 1
ATOM 8451 N N . TYR D 1 23 ? 28.341 101.572 30.992 1.00 31.29 23 TYR D N 1
ATOM 8452 C CA . TYR D 1 23 ? 27.500 100.879 30.031 1.00 27.05 23 TYR D CA 1
ATOM 8453 C C . TYR D 1 23 ? 26.094 101.410 30.011 1.00 26.85 23 TYR D C 1
ATOM 8454 O O . TYR D 1 23 ? 25.381 101.317 30.994 1.00 22.86 23 TYR D O 1
ATOM 8463 N N . LEU D 1 24 ? 25.688 101.947 28.868 1.00 27.77 24 LEU D N 1
ATOM 8464 C CA . LEU D 1 24 ? 24.358 102.519 28.733 1.00 29.37 24 LEU D CA 1
ATOM 8465 C C . LEU D 1 24 ? 23.670 102.096 27.442 1.00 29.44 24 LEU D C 1
ATOM 8466 O O . LEU D 1 24 ? 22.806 102.814 26.930 1.00 30.40 24 LEU D O 1
ATOM 8471 N N . ALA D 1 25 ? 24.021 100.917 26.939 1.00 30.98 25 ALA D N 1
ATOM 8472 C CA . ALA D 1 25 ? 23.466 100.429 25.682 1.00 29.86 25 ALA D CA 1
ATOM 8473 C C . ALA D 1 25 ? 22.529 99.232 25.742 1.00 30.37 25 ALA D C 1
ATOM 8474 O O . ALA D 1 25 ? 22.475 98.473 24.771 1.00 30.60 25 ALA D O 1
ATOM 8476 N N . LEU D 1 26 ? 21.793 99.053 26.846 1.00 29.60 26 LEU D N 1
ATOM 8477 C CA . LEU D 1 26 ? 20.859 97.915 26.972 1.00 28.14 26 LEU D CA 1
ATOM 8478 C C . LEU D 1 26 ? 19.581 98.203 27.750 1.00 29.12 26 LEU D C 1
ATOM 8479 O O . LEU D 1 26 ? 18.815 97.284 28.031 1.00 30.06 26 LEU D O 1
ATOM 8484 N N . ASN D 1 27 ? 19.354 99.467 28.100 1.00 29.10 27 ASN D N 1
ATOM 8485 C CA . ASN D 1 27 ? 18.168 99.877 28.855 1.00 26.75 27 ASN D CA 1
ATOM 8486 C C . ASN D 1 27 ? 18.031 99.231 30.238 1.00 26.92 27 ASN D C 1
ATOM 8487 O O . ASN D 1 27 ? 16.917 99.030 30.742 1.00 29.23 27 ASN D O 1
ATOM 8492 N N . GLU D 1 28 ? 19.173 98.944 30.852 1.00 25.65 28 GLU D N 1
ATOM 8493 C CA . GLU D 1 28 ? 19.242 98.333 32.187 1.00 28.71 28 GLU D CA 1
ATOM 8494 C C . GLU D 1 28 ? 19.078 99.372 33.299 1.00 28.12 28 GLU D C 1
ATOM 8495 O O . GLU D 1 28 ? 19.497 100.518 33.149 1.00 30.61 28 GLU D O 1
ATOM 8501 N N . ASN D 1 29 ? 18.470 98.972 34.408 1.00 25.97 29 ASN D N 1
ATOM 8502 C CA . ASN D 1 29 ? 18.297 99.886 35.529 1.00 26.78 29 ASN D CA 1
ATOM 8503 C C . ASN D 1 29 ? 19.694 100.217 36.078 1.00 26.08 29 ASN D C 1
ATOM 8504 O O . ASN D 1 29 ? 20.576 99.355 36.109 1.00 26.97 29 ASN D O 1
ATOM 8509 N N . PRO D 1 30 ? 19.915 101.478 36.497 1.00 25.30 30 PRO D N 1
ATOM 8510 C CA . PRO D 1 30 ? 21.210 101.911 37.047 1.00 24.50 30 PRO D CA 1
ATOM 8511 C C . PRO D 1 30 ? 21.506 101.305 38.405 1.00 23.98 30 PRO D C 1
ATOM 8512 O O . PRO D 1 30 ? 22.664 101.098 38.774 1.00 28.22 30 PRO D O 1
ATOM 8516 N N . PHE D 1 31 ? 20.452 100.962 39.131 1.00 24.14 31 PHE D N 1
ATOM 8517 C CA . PHE D 1 31 ? 20.617 100.436 40.471 1.00 24.44 31 PHE D CA 1
ATOM 8518 C C . PHE D 1 31 ? 20.548 98.924 40.618 1.00 24.47 31 PHE D C 1
ATOM 8519 O O . PHE D 1 31 ? 19.868 98.244 39.852 1.00 23.35 31 PHE D O 1
ATOM 8527 N N . PRO D 1 32 ? 21.272 98.379 41.616 1.00 23.63 32 PRO D N 1
ATOM 8528 C CA . PRO D 1 32 ? 21.269 96.929 41.839 1.00 23.47 32 PRO D CA 1
ATOM 8529 C C . PRO D 1 32 ? 19.960 96.486 42.444 1.00 23.41 32 PRO D C 1
ATOM 8530 O O . PRO D 1 32 ? 19.100 97.315 42.749 1.00 24.43 32 PRO D O 1
ATOM 8534 N N . PHE D 1 33 ? 19.779 95.179 42.592 1.00 21.93 33 PHE D N 1
ATOM 8535 C CA . PHE D 1 33 ? 18.538 94.734 43.191 1.00 21.76 33 PHE D CA 1
ATOM 8536 C C . PHE D 1 33 ? 18.778 95.015 44.660 1.00 20.36 33 PHE D C 1
ATOM 8537 O O . PHE D 1 33 ? 19.847 94.699 45.175 1.00 16.04 33 PHE D O 1
ATOM 8545 N N . PRO D 1 34 ? 17.795 95.618 45.344 1.00 18.13 34 PRO D N 1
ATOM 8546 C CA . PRO D 1 34 ? 17.931 95.937 46.763 1.00 20.98 34 PRO D CA 1
ATOM 8547 C C . PRO D 1 34 ? 18.450 94.732 47.566 1.00 24.15 34 PRO D C 1
ATOM 8548 O O . PRO D 1 34 ? 17.955 93.591 47.468 1.00 21.66 34 PRO D O 1
ATOM 8552 N N . GLU D 1 35 ? 19.461 95.000 48.376 1.00 28.48 35 GLU D N 1
ATOM 8553 C CA . GLU D 1 35 ? 20.067 93.950 49.170 1.00 28.77 35 GLU D CA 1
ATOM 8554 C C . GLU D 1 35 ? 19.131 93.399 50.218 1.00 26.35 35 GLU D C 1
ATOM 8555 O O . GLU D 1 35 ? 19.022 92.191 50.381 1.00 26.35 35 GLU D O 1
ATOM 8561 N N . ASP D 1 36 ? 18.455 94.281 50.938 1.00 26.76 36 ASP D N 1
ATOM 8562 C CA . ASP D 1 36 ? 17.550 93.803 51.971 1.00 26.20 36 ASP D CA 1
ATOM 8563 C C . ASP D 1 36 ? 16.457 92.908 51.387 1.00 23.37 36 ASP D C 1
ATOM 8564 O O . ASP D 1 36 ? 15.890 92.095 52.095 1.00 24.72 36 ASP D O 1
ATOM 8569 N N . LEU D 1 37 ? 16.176 93.051 50.095 1.00 20.65 37 LEU D N 1
ATOM 8570 C CA . LEU D 1 37 ? 15.178 92.205 49.439 1.00 19.97 37 LEU D CA 1
ATOM 8571 C C . LEU D 1 37 ? 15.849 90.885 49.009 1.00 19.12 37 LEU D C 1
ATOM 8572 O O . LEU D 1 37 ? 15.215 89.828 49.016 1.00 18.60 37 LEU D O 1
ATOM 8577 N N . VAL D 1 38 ? 17.123 90.958 48.630 1.00 19.01 38 VAL D N 1
ATOM 8578 C CA . VAL D 1 38 ? 17.896 89.773 48.266 1.00 23.44 38 VAL D CA 1
ATOM 8579 C C . VAL D 1 38 ? 17.919 88.833 49.483 1.00 25.91 38 VAL D C 1
ATOM 8580 O O . VAL D 1 38 ? 17.860 87.611 49.375 1.00 26.76 38 VAL D O 1
ATOM 8584 N N . ASP D 1 39 ? 18.023 89.451 50.650 1.00 28.21 39 ASP D N 1
ATOM 8585 C CA . ASP D 1 39 ? 18.059 88.744 51.913 1.00 28.72 39 ASP D CA 1
ATOM 8586 C C . ASP D 1 39 ? 16.680 88.162 52.192 1.00 26.75 39 ASP D C 1
ATOM 8587 O O . ASP D 1 39 ? 16.560 87.038 52.665 1.00 24.36 39 ASP D O 1
ATOM 8592 N N . GLU D 1 40 ? 15.647 88.953 51.916 1.00 25.38 40 GLU D N 1
ATOM 8593 C CA . GLU D 1 40 ? 14.281 88.531 52.137 1.00 26.46 40 GLU D CA 1
ATOM 8594 C C . GLU D 1 40 ? 13.978 87.322 51.241 1.00 28.47 40 GLU D C 1
ATOM 8595 O O . GLU D 1 40 ? 13.309 86.394 51.666 1.00 27.89 40 GLU D O 1
ATOM 8601 N N . VAL D 1 41 ? 14.491 87.326 50.009 1.00 27.94 41 VAL D N 1
ATOM 8602 C CA . VAL D 1 41 ? 14.248 86.215 49.111 1.00 28.17 41 VAL D CA 1
ATOM 8603 C C . VAL D 1 41 ? 14.877 84.962 49.708 1.00 30.03 41 VAL D C 1
ATOM 8604 O O . VAL D 1 41 ? 14.236 83.906 49.788 1.00 30.05 41 VAL D O 1
ATOM 8608 N N . PHE D 1 42 ? 16.128 85.062 50.135 1.00 27.45 42 PHE D N 1
ATOM 8609 C CA . PHE D 1 42 ? 16.762 83.877 50.679 1.00 30.17 42 PHE D CA 1
ATOM 8610 C C . PHE D 1 42 ? 16.168 83.385 51.989 1.00 30.72 42 PHE D C 1
ATOM 8611 O O . PHE D 1 42 ? 16.235 82.186 52.305 1.00 32.16 42 PHE D O 1
ATOM 8619 N N . ARG D 1 43 ? 15.552 84.301 52.724 1.00 30.12 43 ARG D N 1
ATOM 8620 C CA . ARG D 1 43 ? 14.900 83.951 53.967 1.00 30.85 43 ARG D CA 1
ATOM 8621 C C . ARG D 1 43 ? 13.706 83.039 53.664 1.00 28.92 43 ARG D C 1
ATOM 8622 O O . ARG D 1 43 ? 13.534 82.014 54.312 1.00 28.45 43 ARG D O 1
ATOM 8630 N N . ARG D 1 44 ? 12.895 83.403 52.674 1.00 27.52 44 ARG D N 1
ATOM 8631 C CA . ARG D 1 44 ? 11.720 82.613 52.319 1.00 29.07 44 ARG D CA 1
ATOM 8632 C C . ARG D 1 44 ? 12.096 81.401 51.484 1.00 28.61 44 ARG D C 1
ATOM 8633 O O . ARG D 1 44 ? 11.289 80.496 51.281 1.00 31.24 44 ARG D O 1
ATOM 8641 N N . LEU D 1 45 ? 13.333 81.383 51.017 1.00 27.73 45 LEU D N 1
ATOM 8642 C CA . LEU D 1 45 ? 13.816 80.311 50.170 1.00 24.61 45 LEU D CA 1
ATOM 8643 C C . LEU D 1 45 ? 13.821 78.992 50.923 1.00 23.63 45 LEU D C 1
ATOM 8644 O O . LEU D 1 45 ? 14.409 78.877 51.990 1.00 24.93 45 LEU D O 1
ATOM 8649 N N . ASN D 1 46 ? 13.127 78.009 50.363 1.00 25.01 46 ASN D N 1
ATOM 8650 C CA . ASN D 1 46 ? 13.014 76.677 50.955 1.00 24.55 46 ASN D CA 1
ATOM 8651 C C . ASN D 1 46 ? 13.916 75.726 50.177 1.00 24.15 46 ASN D C 1
ATOM 8652 O O . ASN D 1 46 ? 13.605 75.355 49.050 1.00 25.99 46 ASN D O 1
ATOM 8657 N N . SER D 1 47 ? 15.032 75.330 50.773 1.00 24.06 47 SER D N 1
ATOM 8658 C CA . SER D 1 47 ? 15.962 74.429 50.094 1.00 25.29 47 SER D CA 1
ATOM 8659 C C . SER D 1 47 ? 15.245 73.186 49.594 1.00 22.02 47 SER D C 1
ATOM 8660 O O . SER D 1 47 ? 15.569 72.638 48.547 1.00 22.55 47 SER D O 1
ATOM 8663 N N . ASP D 1 48 ? 14.257 72.739 50.331 1.00 22.56 48 ASP D N 1
ATOM 8664 C CA . ASP D 1 48 ? 13.552 71.568 49.873 1.00 27.39 48 ASP D CA 1
ATOM 8665 C C . ASP D 1 48 ? 12.754 71.796 48.570 1.00 26.62 48 ASP D C 1
ATOM 8666 O O . ASP D 1 48 ? 12.579 70.870 47.795 1.00 29.73 48 ASP D O 1
ATOM 8671 N N . ALA D 1 49 ? 12.287 73.017 48.325 1.00 25.30 49 ALA D N 1
ATOM 8672 C CA . ALA D 1 49 ? 11.546 73.321 47.111 1.00 20.41 49 ALA D CA 1
ATOM 8673 C C . ALA D 1 49 ? 12.442 73.305 45.893 1.00 20.91 49 ALA D C 1
ATOM 8674 O O . ALA D 1 49 ? 11.965 73.148 44.777 1.00 24.94 49 ALA D O 1
ATOM 8676 N N . LEU D 1 50 ? 13.741 73.485 46.105 1.00 22.80 50 LEU D N 1
ATOM 8677 C CA . LEU D 1 50 ? 14.706 73.486 45.000 1.00 22.01 50 LEU D CA 1
ATOM 8678 C C . LEU D 1 50 ? 14.814 72.151 44.253 1.00 21.20 50 LEU D C 1
ATOM 8679 O O . LEU D 1 50 ? 15.003 72.121 43.047 1.00 23.73 50 LEU D O 1
ATOM 8684 N N . ARG D 1 51 ? 14.669 71.046 44.965 1.00 22.74 51 ARG D N 1
ATOM 8685 C CA . ARG D 1 51 ? 14.778 69.727 44.341 1.00 23.32 51 ARG D CA 1
ATOM 8686 C C . ARG D 1 51 ? 13.602 69.362 43.451 1.00 22.12 51 ARG D C 1
ATOM 8687 O O . ARG D 1 51 ? 13.725 68.467 42.642 1.00 20.36 51 ARG D O 1
ATOM 8695 N N . ILE D 1 52 ? 12.463 70.035 43.588 1.00 21.07 52 ILE D N 1
ATOM 8696 C CA . ILE D 1 52 ? 11.306 69.660 42.774 1.00 23.45 52 ILE D CA 1
ATOM 8697 C C . ILE D 1 52 ? 10.874 70.583 41.624 1.00 21.71 52 ILE D C 1
ATOM 8698 O O . ILE D 1 52 ? 11.300 71.730 41.536 1.00 24.45 52 ILE D O 1
ATOM 8703 N N . TYR D 1 53 ? 10.037 70.049 40.740 1.00 20.34 53 TYR D N 1
ATOM 8704 C CA . TYR D 1 53 ? 9.500 70.804 39.613 1.00 21.22 53 TYR D CA 1
ATOM 8705 C C . TYR D 1 53 ? 8.478 71.779 40.177 1.00 21.83 53 TYR D C 1
ATOM 8706 O O . TYR D 1 53 ? 7.459 71.358 40.745 1.00 22.09 53 TYR D O 1
ATOM 8715 N N . TYR D 1 54 ? 8.752 73.081 40.032 1.00 18.93 54 TYR D N 1
ATOM 8716 C CA . TYR D 1 54 ? 7.875 74.094 40.591 1.00 20.15 54 TYR D CA 1
ATOM 8717 C C . TYR D 1 54 ? 6.971 74.856 39.595 1.00 20.43 54 TYR D C 1
ATOM 8718 O O . TYR D 1 54 ? 7.432 75.415 38.607 1.00 20.63 54 TYR D O 1
ATOM 8727 N N . ASP D 1 55 ? 5.666 74.853 39.848 1.00 21.17 55 ASP D N 1
ATOM 8728 C CA . ASP D 1 55 ? 4.703 75.583 38.995 1.00 22.20 55 ASP D CA 1
ATOM 8729 C C . ASP D 1 55 ? 5.318 76.910 38.569 1.00 21.74 55 ASP D C 1
ATOM 8730 O O . ASP D 1 55 ? 5.550 77.772 39.411 1.00 18.78 55 ASP D O 1
ATOM 8735 N N . SER D 1 56 ? 5.593 77.086 37.278 1.00 24.60 56 SER D N 1
ATOM 8736 C CA . SER D 1 56 ? 6.230 78.321 36.839 1.00 30.97 56 SER D CA 1
ATOM 8737 C C . SER D 1 56 ? 5.262 79.429 37.156 1.00 34.25 56 SER D C 1
ATOM 8738 O O . SER D 1 56 ? 5.600 80.381 37.882 1.00 38.10 56 SER D O 1
ATOM 8741 N N . PRO D 1 57 ? 4.062 79.379 36.562 1.00 30.95 57 PRO D N 1
ATOM 8742 C CA . PRO D 1 57 ? 3.205 80.486 36.985 1.00 28.22 57 PRO D CA 1
ATOM 8743 C C . PRO D 1 57 ? 2.741 79.998 38.373 1.00 27.51 57 PRO D C 1
ATOM 8744 O O . PRO D 1 57 ? 1.965 79.056 38.506 1.00 25.04 57 PRO D O 1
ATOM 8748 N N . ASP D 1 58 ? 3.306 80.611 39.396 1.00 28.40 58 ASP D N 1
ATOM 8749 C CA . ASP D 1 58 ? 3.028 80.337 40.793 1.00 28.13 58 ASP D CA 1
ATOM 8750 C C . ASP D 1 58 ? 1.665 80.973 41.168 1.00 29.02 58 ASP D C 1
ATOM 8751 O O . ASP D 1 58 ? 1.266 82.007 40.605 1.00 26.96 58 ASP D O 1
ATOM 8756 N N . GLU D 1 59 ? 0.965 80.370 42.124 1.00 26.48 59 GLU D N 1
ATOM 8757 C CA . GLU D 1 59 ? -0.317 80.905 42.578 1.00 28.26 59 GLU D CA 1
ATOM 8758 C C . GLU D 1 59 ? -0.148 82.290 43.216 1.00 28.18 59 GLU D C 1
ATOM 8759 O O . GLU D 1 59 ? -0.852 83.238 42.894 1.00 28.70 59 GLU D O 1
ATOM 8765 N N . GLU D 1 60 ? 0.789 82.374 44.147 1.00 28.66 60 GLU D N 1
ATOM 8766 C CA . GLU D 1 60 ? 1.084 83.606 44.841 1.00 25.75 60 GLU D CA 1
ATOM 8767 C C . GLU D 1 60 ? 1.597 84.640 43.839 1.00 23.87 60 GLU D C 1
ATOM 8768 O O . GLU D 1 60 ? 1.171 85.792 43.860 1.00 23.34 60 GLU D O 1
ATOM 8774 N N . LEU D 1 61 ? 2.500 84.238 42.952 1.00 22.87 61 LEU D N 1
ATOM 8775 C CA . LEU D 1 61 ? 3.032 85.178 41.968 1.00 22.77 61 LEU D CA 1
ATOM 8776 C C . LEU D 1 61 ? 1.922 85.839 41.151 1.00 22.49 61 LEU D C 1
ATOM 8777 O O . LEU D 1 61 ? 1.876 87.038 40.996 1.00 24.67 61 LEU D O 1
ATOM 8782 N N . ILE D 1 62 ? 1.010 85.042 40.639 1.00 26.57 62 ILE D N 1
ATOM 8783 C CA . ILE D 1 62 ? -0.074 85.585 39.842 1.00 28.34 62 ILE D CA 1
ATOM 8784 C C . ILE D 1 62 ? -0.900 86.544 40.672 1.00 29.84 62 ILE D C 1
ATOM 8785 O O . ILE D 1 62 ? -1.252 87.648 40.226 1.00 31.38 62 ILE D O 1
ATOM 8790 N N . GLU D 1 63 ? -1.218 86.125 41.885 1.00 30.29 63 GLU D N 1
ATOM 8791 C CA . GLU D 1 63 ? -1.995 86.977 42.773 1.00 30.34 63 GLU D CA 1
ATOM 8792 C C . GLU D 1 63 ? -1.359 88.357 42.869 1.00 28.26 63 GLU D C 1
ATOM 8793 O O . GLU D 1 63 ? -2.004 89.374 42.678 1.00 26.57 63 GLU D O 1
ATOM 8799 N N . LYS D 1 64 ? -0.069 88.376 43.160 1.00 29.65 64 LYS D N 1
ATOM 8800 C CA . LYS D 1 64 ? 0.643 89.615 43.297 1.00 29.31 64 LYS D CA 1
ATOM 8801 C C . LYS D 1 64 ? 0.711 90.424 42.005 1.00 29.60 64 LYS D C 1
ATOM 8802 O O . LYS D 1 64 ? 0.673 91.658 42.035 1.00 29.64 64 LYS D O 1
ATOM 8808 N N . ILE D 1 65 ? 0.813 89.738 40.872 1.00 26.61 65 ILE D N 1
ATOM 8809 C CA . ILE D 1 65 ? 0.872 90.432 39.604 1.00 23.50 65 ILE D CA 1
ATOM 8810 C C . ILE D 1 65 ? -0.478 91.115 39.389 1.00 26.51 65 ILE D C 1
ATOM 8811 O O . ILE D 1 65 ? -0.525 92.300 39.028 1.00 26.32 65 ILE D O 1
ATOM 8816 N N . LEU D 1 66 ? -1.568 90.386 39.632 1.00 26.87 66 LEU D N 1
ATOM 8817 C CA . LEU D 1 66 ? -2.914 90.944 39.488 1.00 30.72 66 LEU D CA 1
ATOM 8818 C C . LEU D 1 66 ? -3.001 92.164 40.385 1.00 33.23 66 LEU D C 1
ATOM 8819 O O . LEU D 1 66 ? -3.439 93.245 39.974 1.00 34.24 66 LEU D O 1
ATOM 8824 N N . SER D 1 67 ? -2.592 91.956 41.631 1.00 33.66 67 SER D N 1
ATOM 8825 C CA . SER D 1 67 ? -2.605 93.007 42.630 1.00 34.07 67 SER D CA 1
ATOM 8826 C C . SER D 1 67 ? -1.866 94.225 42.088 1.00 33.42 67 SER D C 1
ATOM 8827 O O . SER D 1 67 ? -2.329 95.373 42.212 1.00 32.29 67 SER D O 1
ATOM 8830 N N . TYR D 1 68 ? -0.721 93.967 41.464 1.00 32.01 68 TYR D N 1
ATOM 8831 C CA . TYR D 1 68 ? 0.067 95.057 40.906 1.00 31.17 68 TYR D CA 1
ATOM 8832 C C . TYR D 1 68 ? -0.720 95.755 39.793 1.00 28.60 68 TYR D C 1
ATOM 8833 O O . TYR D 1 68 ? -0.762 96.982 39.722 1.00 27.14 68 TYR D O 1
ATOM 8842 N N . LEU D 1 69 ? -1.365 94.972 38.942 1.00 29.52 69 LEU D N 1
ATOM 8843 C CA . LEU D 1 69 ? -2.171 95.514 37.841 1.00 30.71 69 LEU D CA 1
ATOM 8844 C C . LEU D 1 69 ? -3.350 96.362 38.368 1.00 31.89 69 LEU D C 1
ATOM 8845 O O . LEU D 1 69 ? -3.830 97.281 37.700 1.00 32.08 69 LEU D O 1
ATOM 8850 N N . ASP D 1 70 ? -3.811 96.025 39.566 1.00 34.03 70 ASP D N 1
ATOM 8851 C CA . ASP D 1 70 ? -4.897 96.741 40.222 1.00 36.85 70 ASP D CA 1
ATOM 8852 C C . ASP D 1 70 ? -6.072 97.072 39.305 1.00 36.25 70 ASP D C 1
ATOM 8853 O O . ASP D 1 70 ? -6.440 98.223 39.149 1.00 36.75 70 ASP D O 1
ATOM 8858 N N . THR D 1 71 ? -6.661 96.059 38.693 1.00 38.84 71 THR D N 1
ATOM 8859 C CA . THR D 1 71 ? -7.804 96.285 37.827 1.00 39.44 71 THR D CA 1
ATOM 8860 C C . THR D 1 71 ? -9.026 95.811 38.597 1.00 41.25 71 THR D C 1
ATOM 8861 O O . THR D 1 71 ? -8.988 95.684 39.814 1.00 41.87 71 THR D O 1
ATOM 8865 N N . ASP D 1 72 ? -10.112 95.538 37.896 1.00 43.56 72 ASP D N 1
ATOM 8866 C CA . ASP D 1 72 ? -11.318 95.078 38.564 1.00 44.83 72 ASP D CA 1
ATOM 8867 C C . ASP D 1 72 ? -12.066 94.137 37.640 1.00 43.67 72 ASP D C 1
ATOM 8868 O O . ASP D 1 72 ? -13.277 93.968 37.765 1.00 46.02 72 ASP D O 1
ATOM 8873 N N . PHE D 1 73 ? -11.333 93.538 36.706 1.00 41.80 73 PHE D N 1
ATOM 8874 C CA . PHE D 1 73 ? -11.917 92.601 35.754 1.00 39.18 73 PHE D CA 1
ATOM 8875 C C . PHE D 1 73 ? -10.939 91.457 35.492 1.00 37.97 73 PHE D C 1
ATOM 8876 O O . PHE D 1 73 ? -11.307 90.431 34.928 1.00 38.06 73 PHE D O 1
ATOM 8884 N N . LEU D 1 74 ? -9.690 91.630 35.909 1.00 37.03 74 LEU D N 1
ATOM 8885 C CA . LEU D 1 74 ? -8.695 90.588 35.699 1.00 35.52 74 LEU D CA 1
ATOM 8886 C C . LEU D 1 74 ? -8.773 89.463 36.719 1.00 35.33 74 LEU D C 1
ATOM 8887 O O . LEU D 1 74 ? -9.022 89.695 37.906 1.00 36.34 74 LEU D O 1
ATOM 8892 N N . SER D 1 75 ? -8.576 88.234 36.253 1.00 33.93 75 SER D N 1
ATOM 8893 C CA . SER D 1 75 ? -8.564 87.091 37.161 1.00 32.39 75 SER D CA 1
ATOM 8894 C C . SER D 1 75 ? -7.244 86.388 36.900 1.00 30.65 75 SER D C 1
ATOM 8895 O O . SER D 1 75 ? -6.498 86.762 35.992 1.00 28.34 75 SER D O 1
ATOM 8898 N N . LYS D 1 76 ? -6.959 85.369 37.702 1.00 30.15 76 LYS D N 1
ATOM 8899 C CA . LYS D 1 76 ? -5.726 84.600 37.550 1.00 28.85 76 LYS D CA 1
ATOM 8900 C C . LYS D 1 76 ? -5.626 83.966 36.154 1.00 30.11 76 LYS D C 1
ATOM 8901 O O . LYS D 1 76 ? -4.559 83.519 35.740 1.00 30.41 76 LYS D O 1
ATOM 8907 N N . ASN D 1 77 ? -6.744 83.946 35.433 1.00 30.39 77 ASN D N 1
ATOM 8908 C CA . ASN D 1 77 ? -6.800 83.356 34.105 1.00 30.53 77 ASN D CA 1
ATOM 8909 C C . ASN D 1 77 ? -6.316 84.264 32.984 1.00 29.23 77 ASN D C 1
ATOM 8910 O O . ASN D 1 77 ? -6.118 83.802 31.860 1.00 29.63 77 ASN D O 1
ATOM 8915 N N . ASN D 1 78 ? -6.113 85.545 33.284 1.00 26.16 78 ASN D N 1
ATOM 8916 C CA . ASN D 1 78 ? -5.693 86.506 32.269 1.00 24.78 78 ASN D CA 1
ATOM 8917 C C . ASN D 1 78 ? -4.220 86.791 32.283 1.00 24.21 78 ASN D C 1
ATOM 8918 O O . ASN D 1 78 ? -3.729 87.593 31.494 1.00 23.83 78 ASN D O 1
ATOM 8923 N N . VAL D 1 79 ? -3.524 86.103 33.174 1.00 25.15 79 VAL D N 1
ATOM 8924 C CA . VAL D 1 79 ? -2.117 86.326 33.388 1.00 22.66 79 VAL D CA 1
ATOM 8925 C C . VAL D 1 79 ? -1.245 85.091 33.281 1.00 24.90 79 VAL D C 1
ATOM 8926 O O . VAL D 1 79 ? -1.601 84.021 33.774 1.00 26.76 79 VAL D O 1
ATOM 8930 N N . SER D 1 80 ? -0.099 85.230 32.629 1.00 23.60 80 SER D N 1
ATOM 8931 C CA . SER D 1 80 ? 0.831 84.116 32.560 1.00 23.78 80 SER D CA 1
ATOM 8932 C C . SER D 1 80 ? 2.219 84.716 32.661 1.00 25.05 80 SER D C 1
ATOM 8933 O O . SER D 1 80 ? 2.364 85.933 32.594 1.00 27.69 80 SER D O 1
ATOM 8936 N N . VAL D 1 81 ? 3.236 83.877 32.822 1.00 24.55 81 VAL D N 1
ATOM 8937 C CA . VAL D 1 81 ? 4.596 84.377 32.953 1.00 24.52 81 VAL D CA 1
ATOM 8938 C C . VAL D 1 81 ? 5.508 83.903 31.840 1.00 24.22 81 VAL D C 1
ATOM 8939 O O . VAL D 1 81 ? 5.243 82.896 31.171 1.00 24.24 81 VAL D O 1
ATOM 8943 N N . GLY D 1 82 ? 6.587 84.652 31.651 1.00 21.15 82 GLY D N 1
ATOM 8944 C CA . GLY D 1 82 ? 7.549 84.315 30.630 1.00 19.62 82 GLY D CA 1
ATOM 8945 C C . GLY D 1 82 ? 8.960 84.335 31.188 1.00 20.60 82 GLY D C 1
ATOM 8946 O O . GLY D 1 82 ? 9.236 84.998 32.190 1.00 20.15 82 GLY D O 1
ATOM 8947 N N . ASN D 1 83 ? 9.846 83.575 30.555 1.00 19.59 83 ASN D N 1
ATOM 8948 C CA . ASN D 1 83 ? 11.248 83.532 30.935 1.00 19.38 83 ASN D CA 1
ATOM 8949 C C . ASN D 1 83 ? 11.808 84.825 30.371 1.00 21.47 83 ASN D C 1
ATOM 8950 O O . ASN D 1 83 ? 12.654 84.818 29.478 1.00 20.46 83 ASN D O 1
ATOM 8955 N N . GLY D 1 84 ? 11.288 85.924 30.902 1.00 22.60 84 GLY D N 1
ATOM 8956 C CA . GLY D 1 84 ? 11.643 87.246 30.429 1.00 25.01 84 GLY D CA 1
ATOM 8957 C C . GLY D 1 84 ? 10.543 87.595 29.443 1.00 23.18 84 GLY D C 1
ATOM 8958 O O . GLY D 1 84 ? 9.790 86.719 29.030 1.00 25.85 84 GLY D O 1
ATOM 8959 N N . ALA D 1 85 ? 10.410 88.862 29.083 1.00 22.94 85 ALA D N 1
ATOM 8960 C CA . ALA D 1 85 ? 9.393 89.219 28.101 1.00 20.97 85 ALA D CA 1
ATOM 8961 C C . ALA D 1 85 ? 9.815 88.666 26.725 1.00 20.21 85 ALA D C 1
ATOM 8962 O O . ALA D 1 85 ? 8.989 88.509 25.828 1.00 17.89 85 ALA D O 1
ATOM 8964 N N . ASP D 1 86 ? 11.107 88.385 26.562 1.00 19.52 86 ASP D N 1
ATOM 8965 C CA . ASP D 1 86 ? 11.612 87.825 25.313 1.00 22.48 86 ASP D CA 1
ATOM 8966 C C . ASP D 1 86 ? 10.938 86.481 25.038 1.00 23.66 86 ASP D C 1
ATOM 8967 O O . ASP D 1 86 ? 10.550 86.213 23.903 1.00 22.74 86 ASP D O 1
ATOM 8972 N N . GLU D 1 87 ? 10.767 85.652 26.068 1.00 22.20 87 GLU D N 1
ATOM 8973 C CA . GLU D 1 87 ? 10.174 84.344 25.834 1.00 24.81 87 GLU D CA 1
ATOM 8974 C C . GLU D 1 87 ? 8.739 84.476 25.393 1.00 25.26 87 GLU D C 1
ATOM 8975 O O . GLU D 1 87 ? 8.282 83.717 24.534 1.00 26.91 87 GLU D O 1
ATOM 8981 N N . ILE D 1 88 ? 8.033 85.451 25.961 1.00 26.21 88 ILE D N 1
ATOM 8982 C CA . ILE D 1 88 ? 6.634 85.673 25.605 1.00 24.40 88 ILE D CA 1
ATOM 8983 C C . ILE D 1 88 ? 6.500 86.032 24.117 1.00 23.81 88 ILE D C 1
ATOM 8984 O O . ILE D 1 88 ? 5.634 85.505 23.421 1.00 22.29 88 ILE D O 1
ATOM 8989 N N . ILE D 1 89 ? 7.388 86.904 23.650 1.00 23.79 89 ILE D N 1
ATOM 8990 C CA . ILE D 1 89 ? 7.435 87.347 22.261 1.00 21.02 89 ILE D CA 1
ATOM 8991 C C . ILE D 1 89 ? 7.755 86.155 21.374 1.00 22.29 89 ILE D C 1
ATOM 8992 O O . ILE D 1 89 ? 7.114 85.927 20.343 1.00 22.63 89 ILE D O 1
ATOM 8997 N N . TYR D 1 90 ? 8.770 85.413 21.799 1.00 23.04 90 TYR D N 1
ATOM 8998 C CA . TYR D 1 90 ? 9.248 84.224 21.108 1.00 23.35 90 TYR D CA 1
ATOM 8999 C C . TYR D 1 90 ? 8.128 83.169 20.883 1.00 22.35 90 TYR D C 1
ATOM 9000 O O . TYR D 1 90 ? 7.847 82.794 19.746 1.00 21.44 90 TYR D O 1
ATOM 9009 N N . VAL D 1 91 ? 7.451 82.742 21.948 1.00 22.85 91 VAL D N 1
ATOM 9010 C CA . VAL D 1 91 ? 6.407 81.730 21.792 1.00 25.87 91 VAL D CA 1
ATOM 9011 C C . VAL D 1 91 ? 5.228 82.264 20.987 1.00 25.07 91 VAL D C 1
ATOM 9012 O O . VAL D 1 91 ? 4.556 81.524 20.271 1.00 26.21 91 VAL D O 1
ATOM 9016 N N . MET D 1 92 ? 4.988 83.558 21.090 1.00 25.95 92 MET D N 1
ATOM 9017 C CA . MET D 1 92 ? 3.924 84.147 20.316 1.00 24.23 92 MET D CA 1
ATOM 9018 C C . MET D 1 92 ? 4.205 84.007 18.822 1.00 22.54 92 MET D C 1
ATOM 9019 O O . MET D 1 92 ? 3.295 83.760 18.052 1.00 17.78 92 MET D O 1
ATOM 9024 N N . MET D 1 93 ? 5.462 84.168 18.414 1.00 23.65 93 MET D N 1
ATOM 9025 C CA . MET D 1 93 ? 5.823 84.046 17.004 1.00 22.71 93 MET D CA 1
ATOM 9026 C C . MET D 1 93 ? 5.603 82.629 16.534 1.00 24.59 93 MET D C 1
ATOM 9027 O O . MET D 1 93 ? 5.421 82.386 15.346 1.00 23.49 93 MET D O 1
ATOM 9032 N N . LEU D 1 94 ? 5.648 81.689 17.473 1.00 25.25 94 LEU D N 1
ATOM 9033 C CA . LEU D 1 94 ? 5.437 80.296 17.133 1.00 24.90 94 LEU D CA 1
ATOM 9034 C C . LEU D 1 94 ? 3.945 80.042 17.074 1.00 25.27 94 LEU D C 1
ATOM 9035 O O . LEU D 1 94 ? 3.519 78.980 16.645 1.00 29.34 94 LEU D O 1
ATOM 9040 N N . MET D 1 95 ? 3.156 81.018 17.509 1.00 25.91 95 MET D N 1
ATOM 9041 C CA . MET D 1 95 ? 1.709 80.817 17.563 1.00 29.72 95 MET D CA 1
ATOM 9042 C C . MET D 1 95 ? 0.908 81.318 16.389 1.00 30.13 95 MET D C 1
ATOM 9043 O O . MET D 1 95 ? -0.115 80.742 16.059 1.00 32.08 95 MET D O 1
ATOM 9048 N N . PHE D 1 96 ? 1.371 82.379 15.747 1.00 31.90 96 PHE D N 1
ATOM 9049 C CA . PHE D 1 96 ? 0.637 82.950 14.628 1.00 29.96 96 PHE D CA 1
ATOM 9050 C C . PHE D 1 96 ? 1.230 82.637 13.263 1.00 32.20 96 PHE D C 1
ATOM 9051 O O . PHE D 1 96 ? 2.376 82.205 13.145 1.00 28.03 96 PHE D O 1
ATOM 9059 N N . ASP D 1 97 ? 0.433 82.841 12.219 1.00 34.06 97 ASP D N 1
ATOM 9060 C CA . ASP D 1 97 ? 0.891 82.574 10.860 1.00 35.66 97 ASP D CA 1
ATOM 9061 C C . ASP D 1 97 ? 1.976 83.550 10.407 1.00 34.15 97 ASP D C 1
ATOM 9062 O O . ASP D 1 97 ? 2.913 83.164 9.739 1.00 37.28 97 ASP D O 1
ATOM 9067 N N . ARG D 1 98 ? 1.842 84.817 10.773 1.00 32.15 98 ARG D N 1
ATOM 9068 C CA . ARG D 1 98 ? 2.807 85.821 10.372 1.00 29.35 98 ARG D CA 1
ATOM 9069 C C . ARG D 1 98 ? 2.949 86.900 11.445 1.00 28.66 98 ARG D C 1
ATOM 9070 O O . ARG D 1 98 ? 1.960 87.308 12.067 1.00 29.10 98 ARG D O 1
ATOM 9078 N N . SER D 1 99 ? 4.184 87.343 11.663 1.00 26.13 99 SER D N 1
ATOM 9079 C CA . SER D 1 99 ? 4.465 88.377 12.650 1.00 26.89 99 SER D CA 1
ATOM 9080 C C . SER D 1 99 ? 4.709 89.672 11.905 1.00 27.31 99 SER D C 1
ATOM 9081 O O . SER D 1 99 ? 5.328 89.672 10.831 1.00 29.75 99 SER D O 1
ATOM 9084 N N . VAL D 1 100 ? 4.220 90.772 12.470 1.00 25.64 100 VAL D N 1
ATOM 9085 C CA . VAL D 1 100 ? 4.358 92.088 11.842 1.00 23.11 100 VAL D CA 1
ATOM 9086 C C . VAL D 1 100 ? 4.864 93.075 12.872 1.00 22.48 100 VAL D C 1
ATOM 9087 O O . VAL D 1 100 ? 4.481 93.038 14.036 1.00 23.71 100 VAL D O 1
ATOM 9091 N N . PHE D 1 101 ? 5.791 93.920 12.465 1.00 22.33 101 PHE D N 1
ATOM 9092 C CA . PHE D 1 101 ? 6.319 94.919 13.380 1.00 22.76 101 PHE D CA 1
ATOM 9093 C C . PHE D 1 101 ? 6.804 96.061 12.519 1.00 22.95 101 PHE D C 1
ATOM 9094 O O . PHE D 1 101 ? 6.925 95.867 11.320 1.00 18.48 101 PHE D O 1
ATOM 9102 N N . PHE D 1 102 ? 7.064 97.232 13.112 1.00 23.49 102 PHE D N 1
ATOM 9103 C CA . PHE D 1 102 ? 7.421 98.413 12.329 1.00 21.30 102 PHE D CA 1
ATOM 9104 C C . PHE D 1 102 ? 8.655 99.138 12.781 1.00 23.89 102 PHE D C 1
ATOM 9105 O O . PHE D 1 102 ? 8.654 99.789 13.822 1.00 24.55 102 PHE D O 1
ATOM 9113 N N . PRO D 1 103 ? 9.723 99.100 11.966 1.00 24.71 103 PRO D N 1
ATOM 9114 C CA . PRO D 1 103 ? 10.959 99.772 12.345 1.00 24.34 103 PRO D CA 1
ATOM 9115 C C . PRO D 1 103 ? 10.955 101.280 12.134 1.00 26.53 103 PRO D C 1
ATOM 9116 O O . PRO D 1 103 ? 10.307 101.774 11.206 1.00 25.98 103 PRO D O 1
ATOM 9120 N N . PRO D 1 104 ? 11.678 102.031 13.005 1.00 27.43 104 PRO D N 1
ATOM 9121 C CA . PRO D 1 104 ? 12.478 101.525 14.148 1.00 26.11 104 PRO D CA 1
ATOM 9122 C C . PRO D 1 104 ? 11.690 100.854 15.266 1.00 24.60 104 PRO D C 1
ATOM 9123 O O . PRO D 1 104 ? 10.779 101.445 15.853 1.00 24.32 104 PRO D O 1
ATOM 9127 N N . THR D 1 105 ? 12.054 99.607 15.549 1.00 24.42 105 THR D N 1
ATOM 9128 C CA . THR D 1 105 ? 11.401 98.834 16.598 1.00 23.41 105 THR D CA 1
ATOM 9129 C C . THR D 1 105 ? 12.405 97.895 17.333 1.00 25.96 105 THR D C 1
ATOM 9130 O O . THR D 1 105 ? 13.617 97.920 17.085 1.00 22.72 105 THR D O 1
ATOM 9134 N N . TYR D 1 106 ? 11.893 97.084 18.253 1.00 26.77 106 TYR D N 1
ATOM 9135 C CA . TYR D 1 106 ? 12.732 96.169 19.003 1.00 28.34 106 TYR D CA 1
ATOM 9136 C C . TYR D 1 106 ? 13.488 95.271 18.043 1.00 27.78 106 TYR D C 1
ATOM 9137 O O . TYR D 1 106 ? 12.875 94.519 17.279 1.00 28.57 106 TYR D O 1
ATOM 9146 N N . SER D 1 107 ? 14.815 95.367 18.091 1.00 26.06 107 SER D N 1
ATOM 9147 C CA . SER D 1 107 ? 15.710 94.605 17.221 1.00 30.27 107 SER D CA 1
ATOM 9148 C C . SER D 1 107 ? 15.550 93.101 17.318 1.00 30.19 107 SER D C 1
ATOM 9149 O O . SER D 1 107 ? 15.923 92.383 16.390 1.00 29.13 107 SER D O 1
ATOM 9152 N N . CYS D 1 108 ? 15.013 92.623 18.436 1.00 28.75 108 CYS D N 1
ATOM 9153 C CA . CYS D 1 108 ? 14.840 91.201 18.616 1.00 29.82 108 CYS D CA 1
ATOM 9154 C C . CYS D 1 108 ? 13.572 90.624 18.000 1.00 28.93 108 CYS D C 1
ATOM 9155 O O . CYS D 1 108 ? 13.462 89.401 17.908 1.00 26.42 108 CYS D O 1
ATOM 9158 N N . TYR D 1 109 ? 12.621 91.464 17.576 1.00 26.11 109 TYR D N 1
ATOM 9159 C CA . TYR D 1 109 ? 11.409 90.926 16.938 1.00 24.38 109 TYR D CA 1
ATOM 9160 C C . TYR D 1 109 ? 11.862 90.224 15.670 1.00 26.43 109 TYR D C 1
ATOM 9161 O O . TYR D 1 109 ? 11.394 89.135 15.331 1.00 25.52 109 TYR D O 1
ATOM 9170 N N . ARG D 1 110 ? 12.786 90.876 14.979 1.00 26.10 110 ARG D N 1
ATOM 9171 C CA . ARG D 1 110 ? 13.327 90.340 13.755 1.00 30.46 110 ARG D CA 1
ATOM 9172 C C . ARG D 1 110 ? 14.335 89.238 14.052 1.00 30.90 110 ARG D C 1
ATOM 9173 O O . ARG D 1 110 ? 14.420 88.250 13.316 1.00 31.30 110 ARG D O 1
ATOM 9181 N N . ILE D 1 111 ? 15.092 89.391 15.134 1.00 30.44 111 ILE D N 1
ATOM 9182 C CA . ILE D 1 111 ? 16.072 88.371 15.478 1.00 27.67 111 ILE D CA 1
ATOM 9183 C C . ILE D 1 111 ? 15.353 87.068 15.760 1.00 27.31 111 ILE D C 1
ATOM 9184 O O . ILE D 1 111 ? 15.785 86.013 15.312 1.00 28.65 111 ILE D O 1
ATOM 9189 N N . PHE D 1 112 ? 14.269 87.147 16.526 1.00 26.19 112 PHE D N 1
ATOM 9190 C CA . PHE D 1 112 ? 13.540 85.943 16.870 1.00 25.52 112 PHE D CA 1
ATOM 9191 C C . PHE D 1 112 ? 12.777 85.406 15.668 1.00 26.04 112 PHE D C 1
ATOM 9192 O O . PHE D 1 112 ? 12.675 84.200 15.490 1.00 25.43 112 PHE D O 1
ATOM 9200 N N . ALA D 1 113 ? 12.254 86.298 14.832 1.00 27.01 113 ALA D N 1
ATOM 9201 C CA . ALA D 1 113 ? 11.496 85.869 13.656 1.00 24.54 113 ALA D CA 1
ATOM 9202 C C . ALA D 1 113 ? 12.347 84.950 12.795 1.00 24.13 113 ALA D C 1
ATOM 9203 O O . ALA D 1 113 ? 11.937 83.824 12.507 1.00 27.05 113 ALA D O 1
ATOM 9205 N N . LYS D 1 114 ? 13.521 85.416 12.382 1.00 22.42 114 LYS D N 1
ATOM 9206 C CA . LYS D 1 114 ? 14.400 84.579 11.566 1.00 24.57 114 LYS D CA 1
ATOM 9207 C C . LYS D 1 114 ? 14.809 83.313 12.347 1.00 25.94 114 LYS D C 1
ATOM 9208 O O . LYS D 1 114 ? 14.643 82.205 11.856 1.00 26.27 114 LYS D O 1
ATOM 9214 N N . ALA D 1 115 ? 15.307 83.503 13.570 1.00 26.20 115 ALA D N 1
ATOM 9215 C CA . ALA D 1 115 ? 15.768 82.424 14.432 1.00 25.79 115 ALA D CA 1
ATOM 9216 C C . ALA D 1 115 ? 14.795 81.259 14.562 1.00 26.88 115 ALA D C 1
ATOM 9217 O O . ALA D 1 115 ? 15.181 80.089 14.490 1.00 25.09 115 ALA D O 1
ATOM 9219 N N . VAL D 1 116 ? 13.529 81.594 14.747 1.00 26.99 116 VAL D N 1
ATOM 9220 C CA . VAL D 1 116 ? 12.459 80.626 14.924 1.00 24.43 116 VAL D CA 1
ATOM 9221 C C . VAL D 1 116 ? 11.834 80.189 13.590 1.00 29.49 116 VAL D C 1
ATOM 9222 O O . VAL D 1 116 ? 10.991 79.283 13.548 1.00 30.41 116 VAL D O 1
ATOM 9226 N N . GLY D 1 117 ? 12.233 80.849 12.506 1.00 29.47 117 GLY D N 1
ATOM 9227 C CA . GLY D 1 117 ? 11.699 80.516 11.198 1.00 30.06 117 GLY D CA 1
ATOM 9228 C C . GLY D 1 117 ? 10.299 81.043 10.890 1.00 30.33 117 GLY D C 1
ATOM 9229 O O . GLY D 1 117 ? 9.618 80.536 10.003 1.00 29.61 117 GLY D O 1
ATOM 9230 N N . ALA D 1 118 ? 9.861 82.065 11.613 1.00 29.58 118 ALA D N 1
ATOM 9231 C CA . ALA D 1 118 ? 8.538 82.629 11.385 1.00 26.84 118 ALA D CA 1
ATOM 9232 C C . ALA D 1 118 ? 8.452 83.530 10.134 1.00 24.64 118 ALA D C 1
ATOM 9233 O O . ALA D 1 118 ? 9.423 84.164 9.747 1.00 24.13 118 ALA D O 1
ATOM 9235 N N . LYS D 1 119 ? 7.297 83.543 9.484 1.00 22.41 119 LYS D N 1
ATOM 9236 C CA . LYS D 1 119 ? 7.091 84.439 8.361 1.00 24.32 119 LYS D CA 1
ATOM 9237 C C . LYS D 1 119 ? 6.921 85.809 9.033 1.00 24.89 119 LYS D C 1
ATOM 9238 O O . LYS D 1 119 ? 6.211 85.940 10.049 1.00 26.63 119 LYS D O 1
ATOM 9244 N N . PHE D 1 120 ? 7.561 86.833 8.493 1.00 23.54 120 PHE D N 1
ATOM 9245 C CA . PHE D 1 120 ? 7.413 88.119 9.119 1.00 24.86 120 PHE D CA 1
ATOM 9246 C C . PHE D 1 120 ? 7.407 89.243 8.119 1.00 25.13 120 PHE D C 1
ATOM 9247 O O . PHE D 1 120 ? 7.941 89.103 7.028 1.00 24.56 120 PHE D O 1
ATOM 9255 N N . LEU D 1 121 ? 6.792 90.355 8.513 1.00 24.95 121 LEU D N 1
ATOM 9256 C CA . LEU D 1 121 ? 6.680 91.539 7.677 1.00 24.91 121 LEU D CA 1
ATOM 9257 C C . LEU D 1 121 ? 7.108 92.744 8.488 1.00 23.09 121 LEU D C 1
ATOM 9258 O O . LEU D 1 121 ? 6.644 92.949 9.594 1.00 26.57 121 LEU D O 1
ATOM 9263 N N . GLU D 1 122 ? 8.008 93.528 7.940 1.00 25.71 122 GLU D N 1
ATOM 9264 C CA . GLU D 1 122 ? 8.447 94.750 8.580 1.00 25.48 122 GLU D CA 1
ATOM 9265 C C . GLU D 1 122 ? 7.990 95.852 7.657 1.00 25.99 122 GLU D C 1
ATOM 9266 O O . GLU D 1 122 ? 8.289 95.821 6.455 1.00 26.02 122 GLU D O 1
ATOM 9272 N N . VAL D 1 123 ? 7.245 96.804 8.193 1.00 27.28 123 VAL D N 1
ATOM 9273 C CA . VAL D 1 123 ? 6.785 97.941 7.397 1.00 26.51 123 VAL D CA 1
ATOM 9274 C C . VAL D 1 123 ? 7.189 99.185 8.177 1.00 27.72 123 VAL D C 1
ATOM 9275 O O . VAL D 1 123 ? 6.538 99.544 9.147 1.00 29.83 123 VAL D O 1
ATOM 9279 N N . PRO D 1 124 ? 8.282 99.854 7.761 1.00 27.79 124 PRO D N 1
ATOM 9280 C CA . PRO D 1 124 ? 8.798 101.063 8.422 1.00 26.98 124 PRO D CA 1
ATOM 9281 C C . PRO D 1 124 ? 7.783 102.079 8.929 1.00 26.66 124 PRO D C 1
ATOM 9282 O O . PRO D 1 124 ? 6.805 102.395 8.254 1.00 27.37 124 PRO D O 1
ATOM 9286 N N . LEU D 1 125 ? 8.021 102.590 10.131 1.00 28.49 125 LEU D N 1
ATOM 9287 C CA . LEU D 1 125 ? 7.142 103.619 10.691 1.00 31.82 125 LEU D CA 1
ATOM 9288 C C . LEU D 1 125 ? 7.207 104.849 9.798 1.00 31.75 125 LEU D C 1
ATOM 9289 O O . LEU D 1 125 ? 8.113 104.988 8.981 1.00 29.54 125 LEU D O 1
ATOM 9294 N N . THR D 1 126 ? 6.250 105.749 9.961 1.00 34.64 126 THR D N 1
ATOM 9295 C CA . THR D 1 126 ? 6.214 106.970 9.166 1.00 38.80 126 THR D CA 1
ATOM 9296 C C . THR D 1 126 ? 7.378 107.871 9.551 1.00 39.91 126 THR D C 1
ATOM 9297 O O . THR D 1 126 ? 8.022 107.644 10.583 1.00 40.08 126 THR D O 1
ATOM 9301 N N . LYS D 1 127 ? 7.673 108.868 8.723 1.00 39.43 127 LYS D N 1
ATOM 9302 C CA . LYS D 1 127 ? 8.747 109.791 9.065 1.00 43.12 127 LYS D CA 1
ATOM 9303 C C . LYS D 1 127 ? 8.314 110.514 10.346 1.00 44.01 127 LYS D C 1
ATOM 9304 O O . LYS D 1 127 ? 9.095 111.241 10.965 1.00 44.94 127 LYS D O 1
ATOM 9310 N N . ASP D 1 128 ? 7.060 110.308 10.735 1.00 43.33 128 ASP D N 1
ATOM 9311 C CA . ASP D 1 128 ? 6.525 110.906 11.951 1.00 44.82 128 ASP D CA 1
ATOM 9312 C C . ASP D 1 128 ? 6.393 109.871 13.066 1.00 43.28 128 ASP D C 1
ATOM 9313 O O . ASP D 1 128 ? 5.730 110.099 14.082 1.00 43.65 128 ASP D O 1
ATOM 9318 N N . LEU D 1 129 ? 7.031 108.726 12.872 1.00 42.78 129 LEU D N 1
ATOM 9319 C CA . LEU D 1 129 ? 6.983 107.660 13.863 1.00 37.34 129 LEU D CA 1
ATOM 9320 C C . LEU D 1 129 ? 5.559 107.161 14.093 1.00 34.68 129 LEU D C 1
ATOM 9321 O O . LEU D 1 129 ? 5.181 106.841 15.207 1.00 36.31 129 LEU D O 1
ATOM 9326 N N . ARG D 1 130 ? 4.777 107.095 13.018 1.00 34.61 130 ARG D N 1
ATOM 9327 C CA . ARG D 1 130 ? 3.402 106.603 13.079 1.00 30.98 130 ARG D CA 1
ATOM 9328 C C . ARG D 1 130 ? 3.307 105.264 12.367 1.00 29.50 130 ARG D C 1
ATOM 9329 O O . ARG D 1 130 ? 4.067 104.992 11.440 1.00 28.67 130 ARG D O 1
ATOM 9337 N N . ILE D 1 131 ? 2.363 104.436 12.808 1.00 29.48 131 ILE D N 1
ATOM 9338 C CA . ILE D 1 131 ? 2.125 103.127 12.214 1.00 31.78 131 ILE D CA 1
ATOM 9339 C C . ILE D 1 131 ? 1.640 103.303 10.778 1.00 31.25 131 ILE D C 1
ATOM 9340 O O . ILE D 1 131 ? 0.608 103.921 10.544 1.00 31.37 131 ILE D O 1
ATOM 9345 N N . PRO D 1 132 ? 2.377 102.761 9.798 1.00 33.68 132 PRO D N 1
ATOM 9346 C CA . PRO D 1 132 ? 2.003 102.876 8.377 1.00 33.55 132 PRO D CA 1
ATOM 9347 C C . PRO D 1 132 ? 0.846 101.981 7.983 1.00 31.71 132 PRO D C 1
ATOM 9348 O O . PRO D 1 132 ? 0.492 101.075 8.710 1.00 32.02 132 PRO D O 1
ATOM 9352 N N . GLU D 1 133 ? 0.264 102.255 6.823 1.00 35.88 133 GLU D N 1
ATOM 9353 C CA . GLU D 1 133 ? -0.846 101.470 6.293 1.00 36.09 133 GLU D CA 1
ATOM 9354 C C . GLU D 1 133 ? -0.347 100.046 6.078 1.00 34.85 133 GLU D C 1
ATOM 9355 O O . GLU D 1 133 ? 0.685 99.859 5.450 1.00 35.68 133 GLU D O 1
ATOM 9361 N N . VAL D 1 134 ? -1.073 99.057 6.579 1.00 31.25 134 VAL D N 1
ATOM 9362 C CA . VAL D 1 134 ? -0.665 97.676 6.419 1.00 33.02 134 VAL D CA 1
ATOM 9363 C C . VAL D 1 134 ? -1.871 96.798 6.227 1.00 33.55 134 VAL D C 1
ATOM 9364 O O . VAL D 1 134 ? -2.935 97.086 6.746 1.00 34.24 134 VAL D O 1
ATOM 9368 N N . ASN D 1 135 ? -1.699 95.723 5.472 1.00 34.15 135 ASN D N 1
ATOM 9369 C CA . ASN D 1 135 ? -2.788 94.811 5.225 1.00 34.94 135 ASN D CA 1
ATOM 9370 C C . ASN D 1 135 ? -2.619 93.662 6.203 1.00 35.47 135 ASN D C 1
ATOM 9371 O O . ASN D 1 135 ? -1.868 92.720 5.953 1.00 33.84 135 ASN D O 1
ATOM 9376 N N . VAL D 1 136 ? -3.321 93.742 7.326 1.00 35.61 136 VAL D N 1
ATOM 9377 C CA . VAL D 1 136 ? -3.199 92.713 8.344 1.00 35.09 136 VAL D CA 1
ATOM 9378 C C . VAL D 1 136 ? -4.562 92.200 8.805 1.00 32.65 136 VAL D C 1
ATOM 9379 O O . VAL D 1 136 ? -5.568 92.846 8.575 1.00 31.51 136 VAL D O 1
ATOM 9383 N N . GLY D 1 137 ? -4.595 91.022 9.424 1.00 33.00 137 GLY D N 1
ATOM 9384 C CA . GLY D 1 137 ? -5.853 90.463 9.887 1.00 35.00 137 GLY D CA 1
ATOM 9385 C C . GLY D 1 137 ? -5.741 89.204 10.750 1.00 37.45 137 GLY D C 1
ATOM 9386 O O . GLY D 1 137 ? -4.671 88.875 11.264 1.00 35.49 137 GLY D O 1
ATOM 9387 N N . GLU D 1 138 ? -6.868 88.517 10.921 1.00 36.74 138 GLU D N 1
ATOM 9388 C CA . GLU D 1 138 ? -6.928 87.294 11.697 1.00 38.97 138 GLU D CA 1
ATOM 9389 C C . GLU D 1 138 ? -5.800 86.360 11.231 1.00 39.03 138 GLU D C 1
ATOM 9390 O O . GLU D 1 138 ? -5.654 86.099 10.032 1.00 37.04 138 GLU D O 1
ATOM 9396 N N . GLY D 1 139 ? -4.998 85.871 12.175 1.00 37.59 139 GLY D N 1
ATOM 9397 C CA . GLY D 1 139 ? -3.910 84.981 11.818 1.00 36.85 139 GLY D CA 1
ATOM 9398 C C . GLY D 1 139 ? -2.558 85.658 11.942 1.00 36.63 139 GLY D C 1
ATOM 9399 O O . GLY D 1 139 ? -1.506 84.999 11.984 1.00 36.78 139 GLY D O 1
ATOM 9400 N N . ASP D 1 140 ? -2.590 86.984 11.997 1.00 34.74 140 ASP D N 1
ATOM 9401 C CA . ASP D 1 140 ? -1.384 87.784 12.119 1.00 34.30 140 ASP D CA 1
ATOM 9402 C C . ASP D 1 140 ? -1.265 88.272 13.537 1.00 34.35 140 ASP D C 1
ATOM 9403 O O . ASP D 1 140 ? -2.266 88.373 14.248 1.00 34.61 140 ASP D O 1
ATOM 9408 N N . VAL D 1 141 ? -0.032 88.575 13.936 1.00 33.19 141 VAL D N 1
ATOM 9409 C CA . VAL D 1 141 ? 0.248 89.132 15.254 1.00 29.94 141 VAL D CA 1
ATOM 9410 C C . VAL D 1 141 ? 1.155 90.322 14.969 1.00 29.60 141 VAL D C 1
ATOM 9411 O O . VAL D 1 141 ? 2.172 90.198 14.285 1.00 29.95 141 VAL D O 1
ATOM 9415 N N . VAL D 1 142 ? 0.744 91.490 15.443 1.00 29.78 142 VAL D N 1
ATOM 9416 C CA . VAL D 1 142 ? 1.508 92.717 15.235 1.00 27.12 142 VAL D CA 1
ATOM 9417 C C . VAL D 1 142 ? 2.136 93.131 16.563 1.00 27.66 142 VAL D C 1
ATOM 9418 O O . VAL D 1 142 ? 1.446 93.273 17.582 1.00 31.16 142 VAL D O 1
ATOM 9422 N N . PHE D 1 143 ? 3.459 93.270 16.558 1.00 24.02 143 PHE D N 1
ATOM 9423 C CA . PHE D 1 143 ? 4.202 93.634 17.752 1.00 21.24 143 PHE D CA 1
ATOM 9424 C C . PHE D 1 143 ? 4.386 95.118 17.759 1.00 21.78 143 PHE D C 1
ATOM 9425 O O . PHE D 1 143 ? 5.055 95.684 16.879 1.00 21.15 143 PHE D O 1
ATOM 9433 N N . ILE D 1 144 ? 3.792 95.739 18.764 1.00 20.54 144 ILE D N 1
ATOM 9434 C CA . ILE D 1 144 ? 3.843 97.180 18.914 1.00 23.61 144 ILE D CA 1
ATOM 9435 C C . ILE D 1 144 ? 4.366 97.578 20.291 1.00 24.12 144 ILE D C 1
ATOM 9436 O O . ILE D 1 144 ? 3.626 97.589 21.285 1.00 25.72 144 ILE D O 1
ATOM 9441 N N . PRO D 1 145 ? 5.657 97.888 20.373 1.00 23.66 145 PRO D N 1
ATOM 9442 C CA . PRO D 1 145 ? 6.248 98.289 21.657 1.00 23.95 145 PRO D CA 1
ATOM 9443 C C . PRO D 1 145 ? 5.823 99.710 21.995 1.00 25.38 145 PRO D C 1
ATOM 9444 O O . PRO D 1 145 ? 6.054 100.636 21.223 1.00 23.12 145 PRO D O 1
ATOM 9448 N N . ASN D 1 146 ? 5.178 99.872 23.147 1.00 27.80 146 ASN D N 1
ATOM 9449 C CA . ASN D 1 146 ? 4.705 101.178 23.573 1.00 28.90 146 ASN D CA 1
ATOM 9450 C C . ASN D 1 146 ? 4.937 101.391 25.063 1.00 28.83 146 ASN D C 1
ATOM 9451 O O . ASN D 1 146 ? 4.321 100.711 25.882 1.00 34.49 146 ASN D O 1
ATOM 9456 N N . PRO D 1 147 ? 5.838 102.314 25.440 1.00 26.95 147 PRO D N 1
ATOM 9457 C CA . PRO D 1 147 ? 6.665 103.178 24.589 1.00 26.69 147 PRO D CA 1
ATOM 9458 C C . PRO D 1 147 ? 7.504 102.360 23.607 1.00 27.47 147 PRO D C 1
ATOM 9459 O O . PRO D 1 147 ? 7.896 101.233 23.896 1.00 26.39 147 PRO D O 1
ATOM 9463 N N . ASN D 1 148 ? 7.791 102.948 22.450 1.00 28.02 148 ASN D N 1
ATOM 9464 C CA . ASN D 1 148 ? 8.554 102.257 21.437 1.00 26.22 148 ASN D CA 1
ATOM 9465 C C . ASN D 1 148 ? 10.048 102.130 21.722 1.00 29.59 148 ASN D C 1
ATOM 9466 O O . ASN D 1 148 ? 10.652 102.929 22.428 1.00 29.62 148 ASN D O 1
ATOM 9471 N N . ASN D 1 149 ? 10.632 101.084 21.167 1.00 29.25 149 ASN D N 1
ATOM 9472 C CA . ASN D 1 149 ? 12.051 100.818 21.306 1.00 27.77 149 ASN D CA 1
ATOM 9473 C C . ASN D 1 149 ? 12.569 100.974 19.888 1.00 27.76 149 ASN D C 1
ATOM 9474 O O . ASN D 1 149 ? 12.035 100.365 18.976 1.00 28.04 149 ASN D O 1
ATOM 9479 N N . PRO D 1 150 ? 13.632 101.776 19.679 1.00 29.95 150 PRO D N 1
ATOM 9480 C CA . PRO D 1 150 ? 14.393 102.541 20.667 1.00 29.85 150 PRO D CA 1
ATOM 9481 C C . PRO D 1 150 ? 14.080 104.025 20.806 1.00 30.13 150 PRO D C 1
ATOM 9482 O O . PRO D 1 150 ? 14.830 104.739 21.465 1.00 31.09 150 PRO D O 1
ATOM 9486 N N . THR D 1 151 ? 12.994 104.477 20.176 1.00 29.92 151 THR D N 1
ATOM 9487 C CA . THR D 1 151 ? 12.600 105.884 20.194 1.00 28.83 151 THR D CA 1
ATOM 9488 C C . THR D 1 151 ? 11.916 106.289 21.490 1.00 30.71 151 THR D C 1
ATOM 9489 O O . THR D 1 151 ? 11.903 107.456 21.856 1.00 32.66 151 THR D O 1
ATOM 9493 N N . GLY D 1 152 ? 11.339 105.328 22.188 1.00 30.76 152 GLY D N 1
ATOM 9494 C CA . GLY D 1 152 ? 10.654 105.660 23.418 1.00 30.81 152 GLY D CA 1
ATOM 9495 C C . GLY D 1 152 ? 9.402 106.483 23.172 1.00 32.99 152 GLY D C 1
ATOM 9496 O O . GLY D 1 152 ? 8.758 106.920 24.134 1.00 32.11 152 GLY D O 1
ATOM 9497 N N . HIS D 1 153 ? 9.036 106.715 21.910 1.00 31.74 153 HIS D N 1
ATOM 9498 C CA . HIS D 1 153 ? 7.832 107.498 21.670 1.00 31.20 153 HIS D CA 1
ATOM 9499 C C . HIS D 1 153 ? 6.593 106.641 21.936 1.00 31.63 153 HIS D C 1
ATOM 9500 O O . HIS D 1 153 ? 6.623 105.413 21.839 1.00 30.21 153 HIS D O 1
ATOM 9507 N N . VAL D 1 154 ? 5.509 107.316 22.287 1.00 32.78 154 VAL D N 1
ATOM 9508 C CA . VAL D 1 154 ? 4.241 106.679 22.611 1.00 33.26 154 VAL D CA 1
ATOM 9509 C C . VAL D 1 154 ? 3.292 106.712 21.417 1.00 34.02 154 VAL D C 1
ATOM 9510 O O . VAL D 1 154 ? 2.962 107.784 20.932 1.00 37.99 154 VAL D O 1
ATOM 9514 N N . PHE D 1 155 ? 2.851 105.560 20.932 1.00 33.62 155 PHE D N 1
ATOM 9515 C CA . PHE D 1 155 ? 1.923 105.560 19.804 1.00 33.40 155 PHE D CA 1
ATOM 9516 C C . PHE D 1 155 ? 0.579 106.104 20.257 1.00 34.61 155 PHE D C 1
ATOM 9517 O O . PHE D 1 155 ? 0.205 105.929 21.402 1.00 34.32 155 PHE D O 1
ATOM 9525 N N . GLU D 1 156 ? -0.154 106.760 19.368 1.00 37.51 156 GLU D N 1
ATOM 9526 C CA . GLU D 1 156 ? -1.434 107.320 19.758 1.00 41.67 156 GLU D CA 1
ATOM 9527 C C . GLU D 1 156 ? -2.476 106.239 19.881 1.00 42.62 156 GLU D C 1
ATOM 9528 O O . GLU D 1 156 ? -2.418 105.215 19.201 1.00 43.19 156 GLU D O 1
ATOM 9534 N N . ARG D 1 157 ? -3.418 106.479 20.781 1.00 45.16 157 ARG D N 1
ATOM 9535 C CA . ARG D 1 157 ? -4.514 105.565 21.066 1.00 45.91 157 ARG D CA 1
ATOM 9536 C C . ARG D 1 157 ? -5.224 105.010 19.822 1.00 45.46 157 ARG D C 1
ATOM 9537 O O . ARG D 1 157 ? -5.514 103.810 19.753 1.00 43.23 157 ARG D O 1
ATOM 9545 N N . GLU D 1 158 ? -5.495 105.878 18.845 1.00 45.61 158 GLU D N 1
ATOM 9546 C CA . GLU D 1 158 ? -6.191 105.479 17.619 1.00 47.08 158 GLU D CA 1
ATOM 9547 C C . GLU D 1 158 ? -5.376 104.624 16.661 1.00 44.85 158 GLU D C 1
ATOM 9548 O O . GLU D 1 158 ? -5.943 103.962 15.796 1.00 46.37 158 GLU D O 1
ATOM 9554 N N . GLU D 1 159 ? -4.055 104.651 16.794 1.00 43.99 159 GLU D N 1
ATOM 9555 C CA . GLU D 1 159 ? -3.199 103.823 15.942 1.00 42.69 159 GLU D CA 1
ATOM 9556 C C . GLU D 1 159 ? -3.401 102.357 16.363 1.00 40.46 159 GLU D C 1
ATOM 9557 O O . GLU D 1 159 ? -3.622 101.476 15.535 1.00 40.13 159 GLU D O 1
ATOM 9563 N N . ILE D 1 160 ? -3.359 102.114 17.666 1.00 40.66 160 ILE D N 1
ATOM 9564 C CA . ILE D 1 160 ? -3.546 100.771 18.198 1.00 39.73 160 ILE D CA 1
ATOM 9565 C C . ILE D 1 160 ? -4.949 100.269 17.883 1.00 38.68 160 ILE D C 1
ATOM 9566 O O . ILE D 1 160 ? -5.128 99.114 17.493 1.00 39.75 160 ILE D O 1
ATOM 9571 N N . GLU D 1 161 ? -5.946 101.130 18.059 1.00 37.42 161 GLU D N 1
ATOM 9572 C CA . GLU D 1 161 ? -7.322 100.736 17.777 1.00 34.85 161 GLU D CA 1
ATOM 9573 C C . GLU D 1 161 ? -7.498 100.362 16.312 1.00 33.83 161 GLU D C 1
ATOM 9574 O O . GLU D 1 161 ? -8.190 99.400 15.990 1.00 34.09 161 GLU D O 1
ATOM 9580 N N . ARG D 1 162 ? -6.871 101.122 15.426 1.00 32.78 162 ARG D N 1
ATOM 9581 C CA . ARG D 1 162 ? -6.959 100.857 13.994 1.00 33.12 162 ARG D CA 1
ATOM 9582 C C . ARG D 1 162 ? -6.598 99.394 13.740 1.00 32.90 162 ARG D C 1
ATOM 9583 O O . ARG D 1 162 ? -7.421 98.606 13.269 1.00 33.25 162 ARG D O 1
ATOM 9591 N N . ILE D 1 163 ? -5.355 99.046 14.072 1.00 31.69 163 ILE D N 1
ATOM 9592 C CA . ILE D 1 163 ? -4.858 97.696 13.894 1.00 30.85 163 ILE D CA 1
ATOM 9593 C C . ILE D 1 163 ? -5.693 96.687 14.654 1.00 30.47 163 ILE D C 1
ATOM 9594 O O . ILE D 1 163 ? -5.974 95.601 14.176 1.00 29.26 163 ILE D O 1
ATOM 9599 N N . LEU D 1 164 ? -6.095 97.066 15.849 1.00 30.28 164 LEU D N 1
ATOM 9600 C CA . LEU D 1 164 ? -6.892 96.188 16.678 1.00 32.36 164 LEU D CA 1
ATOM 9601 C C . LEU D 1 164 ? -8.219 95.869 15.985 1.00 34.61 164 LEU D C 1
ATOM 9602 O O . LEU D 1 164 ? -8.644 94.710 15.932 1.00 32.61 164 LEU D O 1
ATOM 9607 N N . LYS D 1 165 ? -8.862 96.888 15.420 1.00 36.55 165 LYS D N 1
ATOM 9608 C CA . LYS D 1 165 ? -10.141 96.670 14.746 1.00 39.03 165 LYS D CA 1
ATOM 9609 C C . LYS D 1 165 ? -10.000 95.838 13.480 1.00 38.38 165 LYS D C 1
ATOM 9610 O O . LYS D 1 165 ? -10.984 95.401 12.885 1.00 39.14 165 LYS D O 1
ATOM 9616 N N . THR D 1 166 ? -8.764 95.607 13.079 1.00 37.86 166 THR D N 1
ATOM 9617 C CA . THR D 1 166 ? -8.505 94.840 11.880 1.00 35.13 166 THR D CA 1
ATOM 9618 C C . THR D 1 166 ? -8.730 93.343 12.113 1.00 32.82 166 THR D C 1
ATOM 9619 O O . THR D 1 166 ? -8.857 92.565 11.166 1.00 29.67 166 THR D O 1
ATOM 9623 N N . GLY D 1 167 ? -8.801 92.956 13.380 1.00 31.28 167 GLY D N 1
ATOM 9624 C CA . GLY D 1 167 ? -9.008 91.559 13.712 1.00 31.00 167 GLY D CA 1
ATOM 9625 C C . GLY D 1 167 ? -7.709 90.819 14.009 1.00 31.76 167 GLY D C 1
ATOM 9626 O O . GLY D 1 167 ? -7.724 89.726 14.579 1.00 36.08 167 GLY D O 1
ATOM 9627 N N . ALA D 1 168 ? -6.583 91.391 13.603 1.00 30.29 168 ALA D N 1
ATOM 9628 C CA . ALA D 1 168 ? -5.288 90.779 13.855 1.00 30.82 168 ALA D CA 1
ATOM 9629 C C . ALA D 1 168 ? -4.985 90.805 15.351 1.00 30.03 168 ALA D C 1
ATOM 9630 O O . ALA D 1 168 ? -5.588 91.563 16.107 1.00 28.82 168 ALA D O 1
ATOM 9632 N N . PHE D 1 169 ? -4.059 89.964 15.793 1.00 30.93 169 PHE D N 1
ATOM 9633 C CA . PHE D 1 169 ? -3.734 89.940 17.212 1.00 30.51 169 PHE D CA 1
ATOM 9634 C C . PHE D 1 169 ? -2.628 90.943 17.527 1.00 31.70 169 PHE D C 1
ATOM 9635 O O . PHE D 1 169 ? -1.565 90.934 16.897 1.00 31.15 169 PHE D O 1
ATOM 9643 N N . VAL D 1 170 ? -2.893 91.818 18.495 1.00 32.52 170 VAL D N 1
ATOM 9644 C CA . VAL D 1 170 ? -1.937 92.849 18.881 1.00 31.14 170 VAL D CA 1
ATOM 9645 C C . VAL D 1 170 ? -1.111 92.551 20.124 1.00 29.05 170 VAL D C 1
ATOM 9646 O O . VAL D 1 170 ? -1.640 92.357 21.215 1.00 30.01 170 VAL D O 1
ATOM 9650 N N . ALA D 1 171 ? 0.203 92.518 19.944 1.00 30.36 171 ALA D N 1
ATOM 9651 C CA . ALA D 1 171 ? 1.123 92.285 21.048 1.00 28.05 171 ALA D CA 1
ATOM 9652 C C . ALA D 1 171 ? 1.632 93.652 21.454 1.00 26.34 171 ALA D C 1
ATOM 9653 O O . ALA D 1 171 ? 2.570 94.174 20.850 1.00 27.10 171 ALA D O 1
ATOM 9655 N N . LEU D 1 172 ? 0.986 94.248 22.446 1.00 21.75 172 LEU D N 1
ATOM 9656 C CA . LEU D 1 172 ? 1.414 95.552 22.907 1.00 23.69 172 LEU D CA 1
ATOM 9657 C C . LEU D 1 172 ? 2.508 95.372 23.956 1.00 22.35 172 LEU D C 1
ATOM 9658 O O . LEU D 1 172 ? 2.235 95.107 25.125 1.00 21.47 172 LEU D O 1
ATOM 9663 N N . ASP D 1 173 ? 3.750 95.529 23.521 1.00 23.12 173 ASP D N 1
ATOM 9664 C CA . ASP D 1 173 ? 4.892 95.336 24.398 1.00 22.74 173 ASP D CA 1
ATOM 9665 C C . ASP D 1 173 ? 5.073 96.536 25.329 1.00 23.95 173 ASP D C 1
ATOM 9666 O O . ASP D 1 173 ? 5.594 97.576 24.913 1.00 22.06 173 ASP D O 1
ATOM 9671 N N . GLU D 1 174 ? 4.621 96.391 26.579 1.00 23.41 174 GLU D N 1
ATOM 9672 C CA . GLU D 1 174 ? 4.754 97.444 27.575 1.00 22.61 174 GLU D CA 1
ATOM 9673 C C . GLU D 1 174 ? 6.008 97.266 28.450 1.00 20.92 174 GLU D C 1
ATOM 9674 O O . GLU D 1 174 ? 6.013 97.540 29.652 1.00 21.91 174 GLU D O 1
ATOM 9680 N N . ALA D 1 175 ? 7.090 96.823 27.823 1.00 21.71 175 ALA D N 1
ATOM 9681 C CA . ALA D 1 175 ? 8.346 96.620 28.530 1.00 18.86 175 ALA D CA 1
ATOM 9682 C C . ALA D 1 175 ? 8.745 97.891 29.301 1.00 21.05 175 ALA D C 1
ATOM 9683 O O . ALA D 1 175 ? 9.320 97.805 30.390 1.00 22.79 175 ALA D O 1
ATOM 9685 N N . TYR D 1 176 ? 8.433 99.070 28.763 1.00 21.42 176 TYR D N 1
ATOM 9686 C CA . TYR D 1 176 ? 8.803 100.315 29.444 1.00 23.27 176 TYR D CA 1
ATOM 9687 C C . TYR D 1 176 ? 7.652 101.021 30.128 1.00 21.39 176 TYR D C 1
ATOM 9688 O O . TYR D 1 176 ? 7.683 102.231 30.309 1.00 23.93 176 TYR D O 1
ATOM 9697 N N . TYR D 1 177 ? 6.648 100.261 30.547 1.00 25.01 177 TYR D N 1
ATOM 9698 C CA . TYR D 1 177 ? 5.484 100.842 31.226 1.00 24.55 177 TYR D CA 1
ATOM 9699 C C . TYR D 1 177 ? 5.772 101.685 32.461 1.00 24.71 177 TYR D C 1
ATOM 9700 O O . TYR D 1 177 ? 5.309 102.817 32.557 1.00 25.29 177 TYR D O 1
ATOM 9709 N N . GLU D 1 178 ? 6.490 101.107 33.421 1.00 24.29 178 GLU D N 1
ATOM 9710 C CA . GLU D 1 178 ? 6.808 101.805 34.662 1.00 24.43 178 GLU D CA 1
ATOM 9711 C C . GLU D 1 178 ? 7.341 103.222 34.474 1.00 26.10 178 GLU D C 1
ATOM 9712 O O . GLU D 1 178 ? 7.143 104.076 35.350 1.00 26.18 178 GLU D O 1
ATOM 9718 N N . PHE D 1 179 ? 7.999 103.485 33.348 1.00 23.73 179 PHE D N 1
ATOM 9719 C CA . PHE D 1 179 ? 8.585 104.806 33.119 1.00 25.12 179 PHE D CA 1
ATOM 9720 C C . PHE D 1 179 ? 7.669 105.763 32.376 1.00 24.44 179 PHE D C 1
ATOM 9721 O O . PHE D 1 179 ? 7.893 106.965 32.387 1.00 23.37 179 PHE D O 1
ATOM 9729 N N . HIS D 1 180 ? 6.641 105.220 31.740 1.00 25.40 180 HIS D N 1
ATOM 9730 C CA . HIS D 1 180 ? 5.670 106.016 31.005 1.00 27.32 180 HIS D CA 1
ATOM 9731 C C . HIS D 1 180 ? 4.540 106.301 31.976 1.00 26.87 180 HIS D C 1
ATOM 9732 O O . HIS D 1 180 ? 4.432 107.390 32.506 1.00 27.75 180 HIS D O 1
ATOM 9739 N N . GLY D 1 181 ? 3.700 105.310 32.226 1.00 30.68 181 GLY D N 1
ATOM 9740 C CA . GLY D 1 181 ? 2.598 105.538 33.146 1.00 31.84 181 GLY D CA 1
ATOM 9741 C C . GLY D 1 181 ? 1.258 104.998 32.684 1.00 31.78 181 GLY D C 1
ATOM 9742 O O . GLY D 1 181 ? 0.371 104.721 33.490 1.00 32.92 181 GLY D O 1
ATOM 9743 N N . GLU D 1 182 ? 1.097 104.845 31.380 1.00 32.67 182 GLU D N 1
ATOM 9744 C CA . GLU D 1 182 ? -0.154 104.326 30.875 1.00 33.44 182 GLU D CA 1
ATOM 9745 C C . GLU D 1 182 ? -0.025 102.934 30.325 1.00 32.07 182 GLU D C 1
ATOM 9746 O O . GLU D 1 182 ? 1.035 102.516 29.871 1.00 34.29 182 GLU D O 1
ATOM 9752 N N . SER D 1 183 ? -1.131 102.219 30.362 1.00 31.38 183 SER D N 1
ATOM 9753 C CA . SER D 1 183 ? -1.158 100.876 29.861 1.00 30.07 183 SER D CA 1
ATOM 9754 C C . SER D 1 183 ? -2.487 100.707 29.193 1.00 32.38 183 SER D C 1
ATOM 9755 O O . SER D 1 183 ? -3.432 101.401 29.535 1.00 31.87 183 SER D O 1
ATOM 9758 N N . TYR D 1 184 ? -2.548 99.786 28.235 1.00 34.92 184 TYR D N 1
ATOM 9759 C CA . TYR D 1 184 ? -3.767 99.497 27.501 1.00 34.13 184 TYR D CA 1
ATOM 9760 C C . TYR D 1 184 ? -4.434 98.259 28.068 1.00 34.41 184 TYR D C 1
ATOM 9761 O O . TYR D 1 184 ? -5.365 97.726 27.454 1.00 32.65 184 TYR D O 1
ATOM 9770 N N . VAL D 1 185 ? -3.953 97.798 29.225 1.00 33.56 185 VAL D N 1
ATOM 9771 C CA . VAL D 1 185 ? -4.520 96.618 29.887 1.00 33.37 185 VAL D CA 1
ATOM 9772 C C . VAL D 1 185 ? -6.039 96.714 29.929 1.00 33.72 185 VAL D C 1
ATOM 9773 O O . VAL D 1 185 ? -6.739 95.711 29.761 1.00 30.90 185 VAL D O 1
ATOM 9777 N N . ASP D 1 186 ? -6.534 97.938 30.118 1.00 35.42 186 ASP D N 1
ATOM 9778 C CA . ASP D 1 186 ? -7.968 98.210 30.191 1.00 39.76 186 ASP D CA 1
ATOM 9779 C C . ASP D 1 186 ? -8.744 97.839 28.933 1.00 39.38 186 ASP D C 1
ATOM 9780 O O . ASP D 1 186 ? -9.888 97.392 29.026 1.00 39.61 186 ASP D O 1
ATOM 9785 N N . PHE D 1 187 ? -8.134 98.009 27.763 1.00 40.04 187 PHE D N 1
ATOM 9786 C CA . PHE D 1 187 ? -8.803 97.658 26.510 1.00 40.85 187 PHE D CA 1
ATOM 9787 C C . PHE D 1 187 ? -9.114 96.181 26.467 1.00 42.21 187 PHE D C 1
ATOM 9788 O O . PHE D 1 187 ? -9.870 95.730 25.616 1.00 45.46 187 PHE D O 1
ATOM 9796 N N . LEU D 1 188 ? -8.504 95.421 27.361 1.00 42.71 188 LEU D N 1
ATOM 9797 C CA . LEU D 1 188 ? -8.729 93.991 27.378 1.00 43.71 188 LEU D CA 1
ATOM 9798 C C . LEU D 1 188 ? -10.205 93.784 27.663 1.00 45.10 188 LEU D C 1
ATOM 9799 O O . LEU D 1 188 ? -10.786 92.801 27.225 1.00 45.52 188 LEU D O 1
ATOM 9804 N N . LYS D 1 189 ? -10.810 94.722 28.390 1.00 45.88 189 LYS D N 1
ATOM 9805 C CA . LYS D 1 189 ? -12.241 94.639 28.703 1.00 47.34 189 LYS D CA 1
ATOM 9806 C C . LYS D 1 189 ? -13.055 94.591 27.408 1.00 46.92 189 LYS D C 1
ATOM 9807 O O . LYS D 1 189 ? -14.087 93.922 27.322 1.00 45.16 189 LYS D O 1
ATOM 9813 N N . LYS D 1 190 ? -12.580 95.311 26.402 1.00 47.41 190 LYS D N 1
ATOM 9814 C CA . LYS D 1 190 ? -13.248 95.359 25.110 1.00 48.38 190 LYS D CA 1
ATOM 9815 C C . LYS D 1 190 ? -12.668 94.305 24.165 1.00 47.59 190 LYS D C 1
ATOM 9816 O O . LYS D 1 190 ? -13.285 93.264 23.910 1.00 48.54 190 LYS D O 1
ATOM 9822 N N . TYR D 1 191 ? -11.468 94.570 23.663 1.00 44.14 191 TYR D N 1
ATOM 9823 C CA . TYR D 1 191 ? -10.829 93.656 22.736 1.00 42.10 191 TYR D CA 1
ATOM 9824 C C . TYR D 1 191 ? -10.263 92.384 23.348 1.00 42.45 191 TYR D C 1
ATOM 9825 O O . TYR D 1 191 ? -9.678 92.401 24.435 1.00 43.82 191 TYR D O 1
ATOM 9834 N N . GLU D 1 192 ? -10.448 91.279 22.631 1.00 40.04 192 GLU D N 1
ATOM 9835 C CA . GLU D 1 192 ? -9.955 89.970 23.051 1.00 37.95 192 GLU D CA 1
ATOM 9836 C C . GLU D 1 192 ? -8.798 89.561 22.151 1.00 35.06 192 GLU D C 1
ATOM 9837 O O . GLU D 1 192 ? -8.195 88.517 22.351 1.00 35.57 192 GLU D O 1
ATOM 9843 N N . ASN D 1 193 ? -8.480 90.395 21.167 1.00 34.86 193 ASN D N 1
ATOM 9844 C CA . ASN D 1 193 ? -7.391 90.117 20.228 1.00 33.38 193 ASN D CA 1
ATOM 9845 C C . ASN D 1 193 ? -6.187 90.986 20.573 1.00 32.20 193 ASN D C 1
ATOM 9846 O O . ASN D 1 193 ? -5.500 91.479 19.689 1.00 30.73 193 ASN D O 1
ATOM 9851 N N . LEU D 1 194 ? -5.946 91.173 21.868 1.00 32.28 194 LEU D N 1
ATOM 9852 C CA . LEU D 1 194 ? -4.830 91.992 22.347 1.00 33.04 194 LEU D CA 1
ATOM 9853 C C . LEU D 1 194 ? -4.114 91.337 23.519 1.00 34.03 194 LEU D C 1
ATOM 9854 O O . LEU D 1 194 ? -4.717 90.607 24.306 1.00 35.61 194 LEU D O 1
ATOM 9859 N N . ALA D 1 195 ? -2.825 91.595 23.644 1.00 32.71 195 ALA D N 1
ATOM 9860 C CA . ALA D 1 195 ? -2.090 91.042 24.771 1.00 32.41 195 ALA D CA 1
ATOM 9861 C C . ALA D 1 195 ? -1.044 92.050 25.214 1.00 31.49 195 ALA D C 1
ATOM 9862 O O . ALA D 1 195 ? -0.290 92.576 24.392 1.00 31.74 195 ALA D O 1
ATOM 9864 N N . VAL D 1 196 ? -1.010 92.345 26.504 1.00 29.09 196 VAL D N 1
ATOM 9865 C CA . VAL D 1 196 ? -0.014 93.275 27.006 1.00 27.37 196 VAL D CA 1
ATOM 9866 C C . VAL D 1 196 ? 1.147 92.496 27.640 1.00 27.70 196 VAL D C 1
ATOM 9867 O O . VAL D 1 196 ? 0.942 91.619 28.487 1.00 27.97 196 VAL D O 1
ATOM 9871 N N . ILE D 1 197 ? 2.363 92.839 27.239 1.00 27.01 197 ILE D N 1
ATOM 9872 C CA . ILE D 1 197 ? 3.564 92.190 27.752 1.00 28.40 197 ILE D CA 1
ATOM 9873 C C . ILE D 1 197 ? 4.308 93.109 28.734 1.00 28.30 197 ILE D C 1
ATOM 9874 O O . ILE D 1 197 ? 4.554 94.268 28.420 1.00 31.28 197 ILE D O 1
ATOM 9879 N N . ARG D 1 198 ? 4.657 92.585 29.912 1.00 28.29 198 ARG D N 1
ATOM 9880 C CA . ARG D 1 198 ? 5.367 93.354 30.944 1.00 25.07 198 ARG D CA 1
ATOM 9881 C C . ARG D 1 198 ? 6.638 92.648 31.429 1.00 24.82 198 ARG D C 1
ATOM 9882 O O . ARG D 1 198 ? 6.800 91.444 31.236 1.00 25.99 198 ARG D O 1
ATOM 9890 N N . THR D 1 199 ? 7.532 93.376 32.090 1.00 22.60 199 THR D N 1
ATOM 9891 C CA . THR D 1 199 ? 8.760 92.751 32.571 1.00 21.84 199 THR D CA 1
ATOM 9892 C C . THR D 1 199 ? 9.243 93.279 33.917 1.00 23.53 199 THR D C 1
ATOM 9893 O O . THR D 1 199 ? 8.864 94.354 34.343 1.00 26.76 199 THR D O 1
ATOM 9897 N N . PHE D 1 200 ? 10.097 92.512 34.580 1.00 24.98 200 PHE D N 1
ATOM 9898 C CA . PHE D 1 200 ? 10.657 92.940 35.855 1.00 24.96 200 PHE D CA 1
ATOM 9899 C C . PHE D 1 200 ? 12.108 93.312 35.648 1.00 24.42 200 PHE D C 1
ATOM 9900 O O . PHE D 1 200 ? 12.824 93.561 36.617 1.00 23.07 200 PHE D O 1
ATOM 9908 N N . SER D 1 201 ? 12.533 93.337 34.385 1.00 23.78 201 SER D N 1
ATOM 9909 C CA . SER D 1 201 ? 13.934 93.618 34.027 1.00 25.83 201 SER D CA 1
ATOM 9910 C C . SER D 1 201 ? 14.473 95.039 34.185 1.00 26.09 201 SER D C 1
ATOM 9911 O O . SER D 1 201 ? 15.610 95.238 34.628 1.00 26.70 201 SER D O 1
ATOM 9914 N N . LYS D 1 202 ? 13.656 96.009 33.801 1.00 27.30 202 LYS D N 1
ATOM 9915 C CA . LYS D 1 202 ? 14.040 97.412 33.782 1.00 27.25 202 LYS D CA 1
ATOM 9916 C C . LYS D 1 202 ? 13.791 98.157 35.085 1.00 26.88 202 LYS D C 1
ATOM 9917 O O . LYS D 1 202 ? 14.729 98.613 35.744 1.00 25.63 202 LYS D O 1
ATOM 9923 N N . ALA D 1 203 ? 12.516 98.274 35.446 1.00 23.82 203 ALA D N 1
ATOM 9924 C CA . ALA D 1 203 ? 12.113 98.989 36.640 1.00 23.39 203 ALA D CA 1
ATOM 9925 C C . ALA D 1 203 ? 12.403 98.276 37.944 1.00 23.98 203 ALA D C 1
ATOM 9926 O O . ALA D 1 203 ? 12.387 98.904 39.004 1.00 24.90 203 ALA D O 1
ATOM 9928 N N . PHE D 1 204 ? 12.669 96.972 37.878 1.00 23.57 204 PHE D N 1
ATOM 9929 C CA . PHE D 1 204 ? 12.916 96.201 39.090 1.00 23.68 204 PHE D CA 1
ATOM 9930 C C . PHE D 1 204 ? 14.321 95.639 39.205 1.00 24.69 204 PHE D C 1
ATOM 9931 O O . PHE D 1 204 ? 14.629 94.897 40.136 1.00 25.81 204 PHE D O 1
ATOM 9939 N N . SER D 1 205 ? 15.168 95.961 38.240 1.00 23.07 205 SER D N 1
ATOM 9940 C CA . SER D 1 205 ? 16.544 95.508 38.305 1.00 24.64 205 SER D CA 1
ATOM 9941 C C . SER D 1 205 ? 16.694 93.994 38.399 1.00 23.76 205 SER D C 1
ATOM 9942 O O . SER D 1 205 ? 17.594 93.495 39.069 1.00 22.63 205 SER D O 1
ATOM 9945 N N . LEU D 1 206 ? 15.824 93.262 37.704 1.00 25.57 206 LEU D N 1
ATOM 9946 C CA . LEU D 1 206 ? 15.877 91.807 37.714 1.00 23.49 206 LEU D CA 1
ATOM 9947 C C . LEU D 1 206 ? 16.182 91.249 36.326 1.00 24.90 206 LEU D C 1
ATOM 9948 O O . LEU D 1 206 ? 15.917 90.072 36.050 1.00 22.10 206 LEU D O 1
ATOM 9953 N N . ALA D 1 207 ? 16.756 92.091 35.463 1.00 25.15 207 ALA D N 1
ATOM 9954 C CA . ALA D 1 207 ? 17.090 91.686 34.094 1.00 24.85 207 ALA D CA 1
ATOM 9955 C C . ALA D 1 207 ? 17.760 90.314 34.013 1.00 26.60 207 ALA D C 1
ATOM 9956 O O . ALA D 1 207 ? 17.588 89.585 33.031 1.00 27.36 207 ALA D O 1
ATOM 9958 N N . ALA D 1 208 ? 18.524 89.966 35.041 1.00 22.18 208 ALA D N 1
ATOM 9959 C CA . ALA D 1 208 ? 19.226 88.705 35.044 1.00 21.67 208 ALA D CA 1
ATOM 9960 C C . ALA D 1 208 ? 18.401 87.516 35.562 1.00 22.15 208 ALA D C 1
ATOM 9961 O O . ALA D 1 208 ? 18.823 86.374 35.451 1.00 22.90 208 ALA D O 1
ATOM 9963 N N . GLN D 1 209 ? 17.233 87.784 36.126 1.00 20.53 209 GLN D N 1
ATOM 9964 C CA . GLN D 1 209 ? 16.405 86.726 36.659 1.00 19.53 209 GLN D CA 1
ATOM 9965 C C . GLN D 1 209 ? 15.309 86.335 35.685 1.00 22.21 209 GLN D C 1
ATOM 9966 O O . GLN D 1 209 ? 14.555 85.406 35.930 1.00 24.64 209 GLN D O 1
ATOM 9972 N N . ARG D 1 210 ? 15.227 87.066 34.585 1.00 19.16 210 ARG D N 1
ATOM 9973 C CA . ARG D 1 210 ? 14.285 86.775 33.533 1.00 19.84 210 ARG D CA 1
ATOM 9974 C C . ARG D 1 210 ? 12.839 86.535 33.980 1.00 20.37 210 ARG D C 1
ATOM 9975 O O . ARG D 1 210 ? 12.411 85.377 34.116 1.00 18.54 210 ARG D O 1
ATOM 9983 N N . VAL D 1 211 ? 12.084 87.603 34.211 1.00 17.20 211 VAL D N 1
ATOM 9984 C CA . VAL D 1 211 ? 10.688 87.444 34.550 1.00 16.92 211 VAL D CA 1
ATOM 9985 C C . VAL D 1 211 ? 9.787 88.475 33.850 1.00 20.16 211 VAL D C 1
ATOM 9986 O O . VAL D 1 211 ? 9.855 89.695 34.091 1.00 19.08 211 VAL D O 1
ATOM 9990 N N . GLY D 1 212 ? 8.975 87.960 32.942 1.00 21.63 212 GLY D N 1
ATOM 9991 C CA . GLY D 1 212 ? 8.046 88.794 32.212 1.00 21.43 212 GLY D CA 1
ATOM 9992 C C . GLY D 1 212 ? 6.689 88.157 32.404 1.00 21.53 212 GLY D C 1
ATOM 9993 O O . GLY D 1 212 ? 6.589 87.009 32.828 1.00 23.64 212 GLY D O 1
ATOM 9994 N N . TYR D 1 213 ? 5.640 88.907 32.124 1.00 21.27 213 TYR D N 1
ATOM 9995 C CA . TYR D 1 213 ? 4.323 88.371 32.250 1.00 21.67 213 TYR D CA 1
ATOM 9996 C C . TYR D 1 213 ? 3.464 88.987 31.166 1.00 23.13 213 TYR D C 1
ATOM 9997 O O . TYR D 1 213 ? 3.838 90.004 30.581 1.00 22.05 213 TYR D O 1
ATOM 10006 N N . VAL D 1 214 ? 2.347 88.321 30.875 1.00 22.29 214 VAL D N 1
ATOM 10007 C CA . VAL D 1 214 ? 1.397 88.731 29.847 1.00 23.22 214 VAL D CA 1
ATOM 10008 C C . VAL D 1 214 ? -0.026 88.839 30.419 1.00 23.09 214 VAL D C 1
ATOM 10009 O O . VAL D 1 214 ? -0.460 87.982 31.182 1.00 18.84 214 VAL D O 1
ATOM 10013 N N . VAL D 1 215 ? -0.747 89.885 30.048 1.00 23.57 215 VAL D N 1
ATOM 10014 C CA . VAL D 1 215 ? -2.130 90.042 30.474 1.00 23.60 215 VAL D CA 1
ATOM 10015 C C . VAL D 1 215 ? -2.921 89.920 29.164 1.00 25.11 215 VAL D C 1
ATOM 10016 O O . VAL D 1 215 ? -2.655 90.640 28.203 1.00 24.82 215 VAL D O 1
ATOM 10020 N N . ALA D 1 216 ? -3.867 88.992 29.096 1.00 26.97 216 ALA D N 1
ATOM 10021 C CA . ALA D 1 216 ? -4.645 88.828 27.872 1.00 26.23 216 ALA D CA 1
ATOM 10022 C C . ALA D 1 216 ? -5.963 88.143 28.149 1.00 29.28 216 ALA D C 1
ATOM 10023 O O . ALA D 1 216 ? -6.307 87.871 29.311 1.00 31.89 216 ALA D O 1
ATOM 10025 N N . SER D 1 217 ? -6.705 87.885 27.078 1.00 29.14 217 SER D N 1
ATOM 10026 C CA . SER D 1 217 ? -7.978 87.185 27.159 1.00 29.52 217 SER D CA 1
ATOM 10027 C C . SER D 1 217 ? -7.714 85.761 27.680 1.00 31.03 217 SER D C 1
ATOM 10028 O O . SER D 1 217 ? -6.615 85.219 27.529 1.00 27.38 217 SER D O 1
ATOM 10031 N N . GLU D 1 218 ? -8.722 85.156 28.285 1.00 31.86 218 GLU D N 1
ATOM 10032 C CA . GLU D 1 218 ? -8.562 83.809 28.797 1.00 33.32 218 GLU D CA 1
ATOM 10033 C C . GLU D 1 218 ? -8.156 82.876 27.656 1.00 32.15 218 GLU D C 1
ATOM 10034 O O . GLU D 1 218 ? -7.333 81.988 27.838 1.00 35.99 218 GLU D O 1
ATOM 10040 N N . LYS D 1 219 ? -8.718 83.095 26.476 1.00 32.00 219 LYS D N 1
ATOM 10041 C CA . LYS D 1 219 ? -8.420 82.255 25.317 1.00 31.37 219 LYS D CA 1
ATOM 10042 C C . LYS D 1 219 ? -6.932 82.281 24.905 1.00 27.34 219 LYS D C 1
ATOM 10043 O O . LYS D 1 219 ? -6.327 81.231 24.675 1.00 26.62 219 LYS D O 1
ATOM 10049 N N . PHE D 1 220 ? -6.347 83.471 24.812 1.00 26.30 220 PHE D N 1
ATOM 10050 C CA . PHE D 1 220 ? -4.946 83.580 24.442 1.00 25.15 220 PHE D CA 1
ATOM 10051 C C . PHE D 1 220 ? -4.093 82.865 25.496 1.00 27.38 220 PHE D C 1
ATOM 10052 O O . PHE D 1 220 ? -3.288 81.986 25.179 1.00 28.62 220 PHE D O 1
ATOM 10060 N N . ILE D 1 221 ? -4.283 83.267 26.749 1.00 24.20 221 ILE D N 1
ATOM 10061 C CA . ILE D 1 221 ? -3.559 82.682 27.853 1.00 24.11 221 ILE D CA 1
ATOM 10062 C C . ILE D 1 221 ? -3.619 81.155 27.755 1.00 26.69 221 ILE D C 1
ATOM 10063 O O . ILE D 1 221 ? -2.581 80.490 27.870 1.00 28.13 221 ILE D O 1
ATOM 10068 N N . ASP D 1 222 ? -4.807 80.583 27.526 1.00 25.51 222 ASP D N 1
ATOM 10069 C CA . ASP D 1 222 ? -4.895 79.119 27.384 1.00 26.58 222 ASP D CA 1
ATOM 10070 C C . ASP D 1 222 ? -3.955 78.652 26.272 1.00 23.51 222 ASP D C 1
ATOM 10071 O O . ASP D 1 222 ? -3.101 77.787 26.462 1.00 22.29 222 ASP D O 1
ATOM 10076 N N . ALA D 1 223 ? -4.141 79.217 25.092 1.00 22.70 223 ALA D N 1
ATOM 10077 C CA . ALA D 1 223 ? -3.295 78.865 23.957 1.00 21.22 223 ALA D CA 1
ATOM 10078 C C . ALA D 1 223 ? -1.824 78.943 24.354 1.00 19.72 223 ALA D C 1
ATOM 10079 O O . ALA D 1 223 ? -1.121 77.947 24.289 1.00 21.94 223 ALA D O 1
ATOM 10081 N N . TYR D 1 224 ? -1.395 80.126 24.796 1.00 18.30 224 TYR D N 1
ATOM 10082 C CA . TYR D 1 224 ? -0.023 80.411 25.200 1.00 19.27 224 TYR D CA 1
ATOM 10083 C C . TYR D 1 224 ? 0.594 79.428 26.176 1.00 20.25 224 TYR D C 1
ATOM 10084 O O . TYR D 1 224 ? 1.757 79.038 26.007 1.00 18.47 224 TYR D O 1
ATOM 10093 N N . ASN D 1 225 ? -0.174 79.053 27.197 1.00 20.91 225 ASN D N 1
ATOM 10094 C CA . ASN D 1 225 ? 0.295 78.125 28.215 1.00 22.06 225 ASN D CA 1
ATOM 10095 C C . ASN D 1 225 ? 0.485 76.727 27.639 1.00 24.48 225 ASN D C 1
ATOM 10096 O O . ASN D 1 225 ? 1.309 75.942 28.133 1.00 24.24 225 ASN D O 1
ATOM 10101 N N . ARG D 1 226 ? -0.259 76.419 26.583 1.00 26.35 226 ARG D N 1
ATOM 10102 C CA . ARG D 1 226 ? -0.143 75.102 25.941 1.00 27.97 226 ARG D CA 1
ATOM 10103 C C . ARG D 1 226 ? 1.103 75.088 25.083 1.00 28.46 226 ARG D C 1
ATOM 10104 O O . ARG D 1 226 ? 1.798 74.077 24.984 1.00 29.51 226 ARG D O 1
ATOM 10112 N N . VAL D 1 227 ? 1.398 76.229 24.474 1.00 27.64 227 VAL D N 1
ATOM 10113 C CA . VAL D 1 227 ? 2.554 76.324 23.596 1.00 26.58 227 VAL D CA 1
ATOM 10114 C C . VAL D 1 227 ? 3.945 76.499 24.255 1.00 24.99 227 VAL D C 1
ATOM 10115 O O . VAL D 1 227 ? 4.914 75.935 23.780 1.00 25.34 227 VAL D O 1
ATOM 10119 N N . ARG D 1 228 ? 4.040 77.266 25.340 1.00 26.07 228 ARG D N 1
ATOM 10120 C CA . ARG D 1 228 ? 5.328 77.522 26.016 1.00 24.80 228 ARG D CA 1
ATOM 10121 C C . ARG D 1 228 ? 5.798 76.334 26.823 1.00 24.67 228 ARG D C 1
ATOM 10122 O O . ARG D 1 228 ? 5.085 75.332 26.954 1.00 25.33 228 ARG D O 1
ATOM 10130 N N . LEU D 1 229 ? 6.995 76.464 27.388 1.00 24.56 229 LEU D N 1
ATOM 10131 C CA . LEU D 1 229 ? 7.557 75.418 28.249 1.00 25.59 229 LEU D CA 1
ATOM 10132 C C . LEU D 1 229 ? 6.780 75.449 29.558 1.00 23.98 229 LEU D C 1
ATOM 10133 O O . LEU D 1 229 ? 6.435 76.530 30.049 1.00 22.26 229 LEU D O 1
ATOM 10138 N N . PRO D 1 230 ? 6.465 74.265 30.120 1.00 25.26 230 PRO D N 1
ATOM 10139 C CA . PRO D 1 230 ? 5.716 74.156 31.385 1.00 23.85 230 PRO D CA 1
ATOM 10140 C C . PRO D 1 230 ? 6.464 74.809 32.561 1.00 22.80 230 PRO D C 1
ATOM 10141 O O . PRO D 1 230 ? 5.891 75.601 33.310 1.00 24.07 230 PRO D O 1
ATOM 10145 N N . PHE D 1 231 ? 7.735 74.469 32.744 1.00 20.46 231 PHE D N 1
ATOM 10146 C CA . PHE D 1 231 ? 8.482 75.069 33.846 1.00 19.32 231 PHE D CA 1
ATOM 10147 C C . PHE D 1 231 ? 9.448 76.112 33.292 1.00 18.89 231 PHE D C 1
ATOM 10148 O O . PHE D 1 231 ? 10.677 75.935 33.320 1.00 16.82 231 PHE D O 1
ATOM 10156 N N . ASN D 1 232 ? 8.870 77.205 32.810 1.00 13.21 232 ASN D N 1
ATOM 10157 C CA . ASN D 1 232 ? 9.660 78.239 32.195 1.00 18.32 232 ASN D CA 1
ATOM 10158 C C . ASN D 1 232 ? 10.334 79.265 33.135 1.00 17.16 232 ASN D C 1
ATOM 10159 O O . ASN D 1 232 ? 11.363 79.853 32.782 1.00 20.02 232 ASN D O 1
ATOM 10164 N N . VAL D 1 233 ? 9.774 79.482 34.315 1.00 15.87 233 VAL D N 1
ATOM 10165 C CA . VAL D 1 233 ? 10.349 80.438 35.246 1.00 19.35 233 VAL D CA 1
ATOM 10166 C C . VAL D 1 233 ? 10.723 79.733 36.556 1.00 21.31 233 VAL D C 1
ATOM 10167 O O . VAL D 1 233 ? 9.875 79.133 37.203 1.00 23.02 233 VAL D O 1
ATOM 10171 N N . SER D 1 234 ? 11.991 79.826 36.950 1.00 21.48 234 SER D N 1
ATOM 10172 C CA . SER D 1 234 ? 12.478 79.143 38.142 1.00 22.96 234 SER D CA 1
ATOM 10173 C C . SER D 1 234 ? 11.879 79.593 39.461 1.00 22.56 234 SER D C 1
ATOM 10174 O O . SER D 1 234 ? 11.360 80.713 39.597 1.00 26.39 234 SER D O 1
ATOM 10177 N N . TYR D 1 235 ? 11.950 78.688 40.425 1.00 17.87 235 TYR D N 1
ATOM 10178 C CA . TYR D 1 235 ? 11.472 78.965 41.759 1.00 18.74 235 TYR D CA 1
ATOM 10179 C C . TYR D 1 235 ? 12.057 80.264 42.321 1.00 19.31 235 TYR D C 1
ATOM 10180 O O . TYR D 1 235 ? 11.323 81.148 42.733 1.00 20.90 235 TYR D O 1
ATOM 10189 N N . VAL D 1 236 ? 13.382 80.383 42.340 1.00 16.91 236 VAL D N 1
ATOM 10190 C CA . VAL D 1 236 ? 13.982 81.576 42.915 1.00 18.48 236 VAL D CA 1
ATOM 10191 C C . VAL D 1 236 ? 13.683 82.888 42.186 1.00 17.35 236 VAL D C 1
ATOM 10192 O O . VAL D 1 236 ? 13.544 83.925 42.823 1.00 15.79 236 VAL D O 1
ATOM 10196 N N . SER D 1 237 ? 13.539 82.831 40.866 1.00 20.44 237 SER D N 1
ATOM 10197 C CA . SER D 1 237 ? 13.216 84.009 40.058 1.00 20.42 237 SER D CA 1
ATOM 10198 C C . SER D 1 237 ? 11.813 84.495 40.398 1.00 19.81 237 SER D C 1
ATOM 10199 O O . SER D 1 237 ? 11.572 85.706 40.515 1.00 22.08 237 SER D O 1
ATOM 10202 N N . GLN D 1 238 ? 10.893 83.544 40.537 1.00 18.96 238 GLN D N 1
ATOM 10203 C CA . GLN D 1 238 ? 9.525 83.884 40.896 1.00 18.89 238 GLN D CA 1
ATOM 10204 C C . GLN D 1 238 ? 9.500 84.496 42.279 1.00 18.99 238 GLN D C 1
ATOM 10205 O O . GLN D 1 238 ? 8.656 85.365 42.559 1.00 18.05 238 GLN D O 1
ATOM 10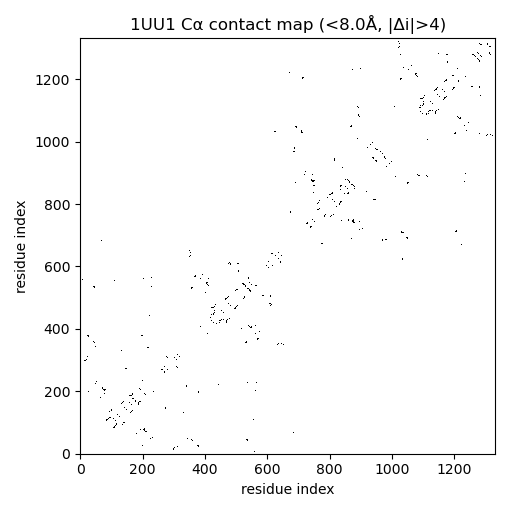211 N N . MET D 1 239 ? 10.419 84.050 43.134 1.00 18.03 239 MET D N 1
ATOM 10212 C CA . MET D 1 239 ? 10.517 84.564 44.493 1.00 22.00 239 MET D CA 1
ATOM 10213 C C . MET D 1 239 ? 10.979 86.024 44.504 1.00 20.70 239 MET D C 1
ATOM 10214 O O . MET D 1 239 ? 10.427 86.855 45.228 1.00 19.87 239 MET D O 1
ATOM 10219 N N . PHE D 1 240 ? 12.004 86.306 43.707 1.00 18.55 240 PHE D N 1
ATOM 10220 C CA . PHE D 1 240 ? 12.563 87.641 43.542 1.00 20.55 240 PHE D CA 1
ATOM 10221 C C . PHE D 1 240 ? 11.456 88.560 43.019 1.00 23.08 240 PHE D C 1
ATOM 10222 O O . PHE D 1 240 ? 11.336 89.715 43.451 1.00 21.21 240 PHE D O 1
ATOM 10230 N N . ALA D 1 241 ? 10.653 88.053 42.085 1.00 21.01 241 ALA D N 1
ATOM 10231 C CA . ALA D 1 241 ? 9.588 88.873 41.542 1.00 25.08 241 ALA D CA 1
ATOM 10232 C C . ALA D 1 241 ? 8.503 89.107 42.605 1.00 22.81 241 ALA D C 1
ATOM 10233 O O . ALA D 1 241 ? 7.965 90.211 42.711 1.00 22.43 241 ALA D O 1
ATOM 10235 N N . LYS D 1 242 ? 8.210 88.088 43.404 1.00 23.85 242 LYS D N 1
ATOM 10236 C CA . LYS D 1 242 ? 7.199 88.235 44.466 1.00 27.43 242 LYS D CA 1
ATOM 10237 C C . LYS D 1 242 ? 7.690 89.173 45.585 1.00 28.84 242 LYS D C 1
ATOM 10238 O O . LYS D 1 242 ? 6.917 89.952 46.161 1.00 27.99 242 LYS D O 1
ATOM 10244 N N . VAL D 1 243 ? 8.978 89.077 45.895 1.00 29.32 243 VAL D N 1
ATOM 10245 C CA . VAL D 1 243 ? 9.568 89.941 46.902 1.00 28.26 243 VAL D CA 1
ATOM 10246 C C . VAL D 1 243 ? 9.544 91.371 46.389 1.00 28.69 243 VAL D C 1
ATOM 10247 O O . VAL D 1 243 ? 9.173 92.276 47.110 1.00 31.25 243 VAL D O 1
ATOM 10251 N N . ALA D 1 244 ? 9.935 91.559 45.133 1.00 30.28 244 ALA D N 1
ATOM 10252 C CA . ALA D 1 244 ? 9.960 92.876 44.515 1.00 28.60 244 ALA D CA 1
ATOM 10253 C C . ALA D 1 244 ? 8.579 93.512 44.569 1.00 28.41 244 ALA D C 1
ATOM 10254 O O . ALA D 1 244 ? 8.448 94.687 44.873 1.00 28.41 244 ALA D O 1
ATOM 10256 N N . LEU D 1 245 ? 7.544 92.731 44.281 1.00 28.74 245 LEU D N 1
ATOM 10257 C CA . LEU D 1 245 ? 6.185 93.265 44.312 1.00 29.57 245 LEU D CA 1
ATOM 10258 C C . LEU D 1 245 ? 5.731 93.625 45.728 1.00 30.70 245 LEU D C 1
ATOM 10259 O O . LEU D 1 245 ? 4.945 94.559 45.913 1.00 31.82 245 LEU D O 1
ATOM 10264 N N . ASP D 1 246 ? 6.226 92.902 46.726 1.00 30.57 246 ASP D N 1
ATOM 10265 C CA . ASP D 1 246 ? 5.847 93.182 48.107 1.00 32.77 246 ASP D CA 1
ATOM 10266 C C . ASP D 1 246 ? 6.520 94.434 48.656 1.00 34.58 246 ASP D C 1
ATOM 10267 O O . ASP D 1 246 ? 6.038 95.016 49.621 1.00 37.16 246 ASP D O 1
ATOM 10272 N N . HIS D 1 247 ? 7.637 94.842 48.062 1.00 35.46 247 HIS D N 1
ATOM 10273 C CA . HIS D 1 247 ? 8.336 96.026 48.543 1.00 37.53 247 HIS D CA 1
ATOM 10274 C C . HIS D 1 247 ? 8.743 96.931 47.390 1.00 40.48 247 HIS D C 1
ATOM 10275 O O . HIS D 1 247 ? 9.930 97.192 47.193 1.00 40.72 247 HIS D O 1
ATOM 10282 N N . ARG D 1 248 ? 7.758 97.427 46.642 1.00 41.58 248 ARG D N 1
ATOM 10283 C CA . ARG D 1 248 ? 8.064 98.257 45.490 1.00 43.31 248 ARG D CA 1
ATOM 10284 C C . ARG D 1 248 ? 8.274 99.744 45.790 1.00 44.03 248 ARG D C 1
ATOM 10285 O O . ARG D 1 248 ? 8.666 100.515 44.913 1.00 45.12 248 ARG D O 1
ATOM 10293 N N . GLU D 1 249 ? 8.045 100.144 47.033 1.00 41.90 249 GLU D N 1
ATOM 10294 C CA . GLU D 1 249 ? 8.224 101.538 47.394 1.00 40.92 249 GLU D CA 1
ATOM 10295 C C . GLU D 1 249 ? 9.618 102.028 46.964 1.00 39.13 249 GLU D C 1
ATOM 10296 O O . GLU D 1 249 ? 9.775 103.141 46.464 1.00 37.56 249 GLU D O 1
ATOM 10302 N N . ILE D 1 250 ? 10.628 101.189 47.146 1.00 36.59 250 ILE D N 1
ATOM 10303 C CA . ILE D 1 250 ? 11.980 101.561 46.764 1.00 34.56 250 ILE D CA 1
ATOM 10304 C C . ILE D 1 250 ? 12.078 101.707 45.229 1.00 34.68 250 ILE D C 1
ATOM 10305 O O . ILE D 1 250 ? 12.738 102.623 44.706 1.00 34.78 250 ILE D O 1
ATOM 10310 N N . PHE D 1 251 ? 11.406 100.816 44.503 1.00 30.84 251 PHE D N 1
ATOM 10311 C CA . PHE D 1 251 ? 11.431 100.881 43.053 1.00 27.99 251 PHE D CA 1
ATOM 10312 C C . PHE D 1 251 ? 10.721 102.156 42.571 1.00 29.06 251 PHE D C 1
ATOM 10313 O O . PHE D 1 251 ? 11.138 102.787 41.586 1.00 26.56 251 PHE D O 1
ATOM 10321 N N . GLU D 1 252 ? 9.670 102.556 43.286 1.00 29.76 252 GLU D N 1
ATOM 10322 C CA . GLU D 1 252 ? 8.946 103.766 42.924 1.00 31.58 252 GLU D CA 1
ATOM 10323 C C . GLU D 1 252 ? 9.884 104.953 42.897 1.00 31.13 252 GLU D C 1
ATOM 10324 O O . GLU D 1 252 ? 9.827 105.798 41.998 1.00 32.23 252 GLU D O 1
ATOM 10330 N N . GLU D 1 253 ? 10.779 104.999 43.870 1.00 32.41 253 GLU D N 1
ATOM 10331 C CA . GLU D 1 253 ? 11.721 106.094 43.956 1.00 32.54 253 GLU D CA 1
ATOM 10332 C C . GLU D 1 253 ? 12.775 105.993 42.884 1.00 29.79 253 GLU D C 1
ATOM 10333 O O . GLU D 1 253 ? 13.167 106.991 42.303 1.00 27.73 253 GLU D O 1
ATOM 10339 N N . ARG D 1 254 ? 13.227 104.783 42.601 1.00 27.82 254 ARG D N 1
ATOM 10340 C CA . ARG D 1 254 ? 14.234 104.623 41.559 1.00 26.77 254 ARG D CA 1
ATOM 10341 C C . ARG D 1 254 ? 13.702 105.056 40.190 1.00 27.24 254 ARG D C 1
ATOM 10342 O O . ARG D 1 254 ? 14.419 105.663 39.391 1.00 27.86 254 ARG D O 1
ATOM 10350 N N . THR D 1 255 ? 12.440 104.739 39.924 1.00 28.67 255 THR D N 1
ATOM 10351 C CA . THR D 1 255 ? 11.803 105.082 38.654 1.00 29.87 255 THR D CA 1
ATOM 10352 C C . THR D 1 255 ? 11.629 106.594 38.512 1.00 31.03 255 THR D C 1
ATOM 10353 O O . THR D 1 255 ? 11.892 107.171 37.454 1.00 32.23 255 THR D O 1
ATOM 10357 N N . LYS D 1 256 ? 11.157 107.225 39.578 1.00 31.30 256 LYS D N 1
ATOM 10358 C CA . LYS D 1 256 ? 10.961 108.662 39.578 1.00 33.42 256 LYS D CA 1
ATOM 10359 C C . LYS D 1 256 ? 12.303 109.343 39.284 1.00 32.57 256 LYS D C 1
ATOM 10360 O O . LYS D 1 256 ? 12.384 110.241 38.437 1.00 34.42 256 LYS D O 1
ATOM 10366 N N . PHE D 1 257 ? 13.362 108.908 39.960 1.00 30.83 257 PHE D N 1
ATOM 10367 C CA . PHE D 1 257 ? 14.670 109.509 39.721 1.00 31.56 257 PHE D CA 1
ATOM 10368 C C . PHE D 1 257 ? 15.026 109.345 38.250 1.00 32.89 257 PHE D C 1
ATOM 10369 O O . PHE D 1 257 ? 15.481 110.296 37.597 1.00 32.08 257 PHE D O 1
ATOM 10377 N N . ILE D 1 258 ? 14.782 108.149 37.717 1.00 33.29 258 ILE D N 1
ATOM 10378 C CA . ILE D 1 258 ? 15.073 107.862 36.318 1.00 31.91 258 ILE D CA 1
ATOM 10379 C C . ILE D 1 258 ? 14.271 108.731 35.342 1.00 32.53 258 ILE D C 1
ATOM 10380 O O . ILE D 1 258 ? 14.844 109.277 34.392 1.00 31.18 258 ILE D O 1
ATOM 10385 N N . VAL D 1 259 ? 12.965 108.889 35.575 1.00 33.54 259 VAL D N 1
ATOM 10386 C CA . VAL D 1 259 ? 12.139 109.695 34.660 1.00 36.13 259 VAL D CA 1
ATOM 10387 C C . VAL D 1 259 ? 12.541 111.156 34.670 1.00 37.13 259 VAL D C 1
ATOM 10388 O O . VAL D 1 259 ? 12.598 111.796 33.620 1.00 39.16 259 VAL D O 1
ATOM 10392 N N . GLU D 1 260 ? 12.816 111.682 35.858 1.00 37.23 260 GLU D N 1
ATOM 10393 C CA . GLU D 1 260 ? 13.202 113.079 35.998 1.00 34.73 260 GLU D CA 1
ATOM 10394 C C . GLU D 1 260 ? 14.569 113.298 35.373 1.00 32.14 260 GLU D C 1
ATOM 10395 O O . GLU D 1 260 ? 14.808 114.308 34.726 1.00 30.69 260 GLU D O 1
ATOM 10401 N N . GLU D 1 261 ? 15.467 112.343 35.562 1.00 32.66 261 GLU D N 1
ATOM 10402 C CA . GLU D 1 261 ? 16.796 112.473 34.992 1.00 32.86 261 GLU D CA 1
ATOM 10403 C C . GLU D 1 261 ? 16.678 112.426 33.470 1.00 32.74 261 GLU D C 1
ATOM 10404 O O . GLU D 1 261 ? 17.465 113.049 32.762 1.00 31.79 261 GLU D O 1
ATOM 10410 N N . ARG D 1 262 ? 15.681 111.686 32.980 1.00 33.67 262 ARG D N 1
ATOM 10411 C CA . ARG D 1 262 ? 15.425 111.564 31.541 1.00 32.63 262 ARG D CA 1
ATOM 10412 C C . ARG D 1 262 ? 14.922 112.907 31.002 1.00 32.89 262 ARG D C 1
ATOM 10413 O O . ARG D 1 262 ? 15.373 113.370 29.950 1.00 29.91 262 ARG D O 1
ATOM 10421 N N . GLU D 1 263 ? 13.977 113.518 31.714 1.00 32.80 263 GLU D N 1
ATOM 10422 C CA . GLU D 1 263 ? 13.459 114.810 31.284 1.00 35.71 263 GLU D CA 1
ATOM 10423 C C . GLU D 1 263 ? 14.608 115.813 31.337 1.00 35.08 263 GLU D C 1
ATOM 10424 O O . GLU D 1 263 ? 14.737 116.670 30.474 1.00 34.29 263 GLU D O 1
ATOM 10430 N N . ARG D 1 264 ? 15.460 115.680 32.345 1.00 38.03 264 ARG D N 1
ATOM 10431 C CA . ARG D 1 264 ? 16.600 116.566 32.485 1.00 38.03 264 ARG D CA 1
ATOM 10432 C C . ARG D 1 264 ? 17.516 116.380 31.295 1.00 38.53 264 ARG D C 1
ATOM 10433 O O . ARG D 1 264 ? 18.007 117.344 30.741 1.00 39.15 264 ARG D O 1
ATOM 10441 N N . MET D 1 265 ? 17.758 115.138 30.897 1.00 39.68 265 MET D N 1
ATOM 10442 C CA . MET D 1 265 ? 18.634 114.928 29.757 1.00 40.40 265 MET D CA 1
ATOM 10443 C C . MET D 1 265 ? 17.999 115.337 28.438 1.00 40.16 265 MET D C 1
ATOM 10444 O O . MET D 1 265 ? 18.706 115.746 27.520 1.00 40.65 265 MET D O 1
ATOM 10449 N N . LYS D 1 266 ? 16.677 115.237 28.335 1.00 37.03 266 LYS D N 1
ATOM 10450 C CA . LYS D 1 266 ? 16.031 115.606 27.085 1.00 38.34 266 LYS D CA 1
ATOM 10451 C C . LYS D 1 266 ? 16.039 117.117 26.855 1.00 39.12 266 LYS D C 1
ATOM 10452 O O . LYS D 1 266 ? 15.929 117.582 25.717 1.00 37.96 266 LYS D O 1
ATOM 10458 N N . SER D 1 267 ? 16.190 117.883 27.931 1.00 39.67 267 SER D N 1
ATOM 10459 C CA . SER D 1 267 ? 16.218 119.340 27.824 1.00 39.53 267 SER D CA 1
ATOM 10460 C C . SER D 1 267 ? 17.594 119.808 27.396 1.00 37.37 267 SER D C 1
ATOM 10461 O O . SER D 1 267 ? 17.722 120.574 26.448 1.00 40.18 267 SER D O 1
ATOM 10464 N N . ALA D 1 268 ? 18.621 119.329 28.080 1.00 35.87 268 ALA D N 1
ATOM 10465 C CA . ALA D 1 268 ? 19.985 119.714 27.734 1.00 38.47 268 ALA D CA 1
ATOM 10466 C C . ALA D 1 268 ? 20.279 119.444 26.250 1.00 40.34 268 ALA D C 1
ATOM 10467 O O . ALA D 1 268 ? 20.791 120.307 25.537 1.00 39.26 268 ALA D O 1
ATOM 10469 N N . LEU D 1 269 ? 19.934 118.243 25.788 1.00 42.68 269 LEU D N 1
ATOM 10470 C CA . LEU D 1 269 ? 20.172 117.855 24.407 1.00 43.44 269 LEU D CA 1
ATOM 10471 C C . LEU D 1 269 ? 19.463 118.759 23.405 1.00 45.41 269 LEU D C 1
ATOM 10472 O O . LEU D 1 269 ? 20.022 119.080 22.347 1.00 46.49 269 LEU D O 1
ATOM 10477 N N . ARG D 1 270 ? 18.235 119.153 23.717 1.00 45.35 270 ARG D N 1
ATOM 10478 C CA . ARG D 1 270 ? 17.506 120.036 22.822 1.00 47.87 270 ARG D CA 1
ATOM 10479 C C . ARG D 1 270 ? 18.206 121.382 22.813 1.00 49.09 270 ARG D C 1
ATOM 10480 O O . ARG D 1 270 ? 18.348 122.006 21.769 1.00 48.24 270 ARG D O 1
ATOM 10488 N N . GLU D 1 271 ? 18.646 121.815 23.990 1.00 51.71 271 GLU D N 1
ATOM 10489 C CA . GLU D 1 271 ? 19.346 123.087 24.135 1.00 53.82 271 GLU D CA 1
ATOM 10490 C C . GLU D 1 271 ? 20.587 123.107 23.263 1.00 51.55 271 GLU D C 1
ATOM 10491 O O . GLU D 1 271 ? 20.891 124.103 22.623 1.00 50.35 271 GLU D O 1
ATOM 10497 N N . MET D 1 272 ? 21.305 121.995 23.249 1.00 49.65 272 MET D N 1
ATOM 10498 C CA . MET D 1 272 ? 22.514 121.897 22.452 1.00 48.32 272 MET D CA 1
ATOM 10499 C C . MET D 1 272 ? 22.115 121.746 20.979 1.00 46.82 272 MET D C 1
ATOM 10500 O O . MET D 1 272 ? 22.967 121.629 20.092 1.00 45.27 272 MET D O 1
ATOM 10505 N N . GLY D 1 273 ? 20.801 121.755 20.750 1.00 44.67 273 GLY D N 1
ATOM 10506 C CA . GLY D 1 273 ? 20.265 121.641 19.412 1.00 43.25 273 GLY D CA 1
ATOM 10507 C C . GLY D 1 273 ? 20.033 120.247 18.855 1.00 43.59 273 GLY D C 1
ATOM 10508 O O . GLY D 1 273 ? 19.497 120.107 17.754 1.00 43.57 273 GLY D O 1
ATOM 10509 N N . TYR D 1 274 ? 20.430 119.216 19.594 1.00 42.10 274 TYR D N 1
ATOM 10510 C CA . TYR D 1 274 ? 20.249 117.851 19.133 1.00 38.98 274 TYR D CA 1
ATOM 10511 C C . TYR D 1 274 ? 18.801 117.513 18.826 1.00 38.75 274 TYR D C 1
ATOM 10512 O O . TYR D 1 274 ? 17.888 117.967 19.514 1.00 38.75 274 TYR D O 1
ATOM 10521 N N . ARG D 1 275 ? 18.604 116.702 17.791 1.00 39.53 275 ARG D N 1
ATOM 10522 C CA . ARG D 1 275 ? 17.274 116.279 17.377 1.00 41.85 275 ARG D CA 1
ATOM 10523 C C . ARG D 1 275 ? 16.961 114.998 18.141 1.00 42.14 275 ARG D C 1
ATOM 10524 O O . ARG D 1 275 ? 17.482 113.923 17.821 1.00 43.02 275 ARG D O 1
ATOM 10532 N N . ILE D 1 276 ? 16.106 115.122 19.153 1.00 40.03 276 ILE D N 1
ATOM 10533 C CA . ILE D 1 276 ? 15.770 113.987 19.996 1.00 37.92 276 ILE D CA 1
ATOM 10534 C C . ILE D 1 276 ? 14.309 113.637 19.929 1.00 36.71 276 ILE D C 1
ATOM 10535 O O . ILE D 1 276 ? 13.489 114.427 19.484 1.00 38.89 276 ILE D O 1
ATOM 10540 N N . THR D 1 277 ? 13.996 112.444 20.406 1.00 35.43 277 THR D N 1
ATOM 10541 C CA . THR D 1 277 ? 12.636 111.972 20.423 1.00 33.30 277 THR D CA 1
ATOM 10542 C C . THR D 1 277 ? 12.043 112.270 21.794 1.00 31.97 277 THR D C 1
ATOM 10543 O O . THR D 1 277 ? 12.759 112.591 22.740 1.00 35.67 277 THR D O 1
ATOM 10547 N N . ASP D 1 278 ? 10.729 112.172 21.894 1.00 31.13 278 ASP D N 1
ATOM 10548 C CA . ASP D 1 278 ? 10.056 112.410 23.152 1.00 31.53 278 ASP D CA 1
ATOM 10549 C C . ASP D 1 278 ? 9.907 111.046 23.806 1.00 29.88 278 ASP D C 1
ATOM 10550 O O . ASP D 1 278 ? 8.825 110.445 23.812 1.00 30.08 278 ASP D O 1
ATOM 10555 N N . SER D 1 279 ? 11.023 110.571 24.343 1.00 28.84 279 SER D N 1
ATOM 10556 C CA . SER D 1 279 ? 11.107 109.276 24.987 1.00 29.74 279 SER D CA 1
ATOM 10557 C C . SER D 1 279 ? 10.331 109.233 26.290 1.00 31.35 279 SER D C 1
ATOM 10558 O O . SER D 1 279 ? 10.303 110.206 27.028 1.00 34.26 279 SER D O 1
ATOM 10561 N N . ARG D 1 280 ? 9.713 108.085 26.563 1.00 31.74 280 ARG D N 1
ATOM 10562 C CA . ARG D 1 280 ? 8.929 107.863 27.773 1.00 28.16 280 ARG D CA 1
ATOM 10563 C C . ARG D 1 280 ? 9.375 106.536 28.349 1.00 28.48 280 ARG D C 1
ATOM 10564 O O . ARG D 1 280 ? 8.626 105.868 29.068 1.00 29.43 280 ARG D O 1
ATOM 10572 N N . GLY D 1 281 ? 10.599 106.149 27.991 1.00 28.68 281 GLY D N 1
ATOM 10573 C CA . GLY D 1 281 ? 11.187 104.902 28.467 1.00 25.87 281 GLY D CA 1
ATOM 10574 C C . GLY D 1 281 ? 12.284 105.285 29.435 1.00 24.79 281 GLY D C 1
ATOM 10575 O O . GLY D 1 281 ? 12.256 106.387 29.971 1.00 20.86 281 GLY D O 1
ATOM 10576 N N . ASN D 1 282 ? 13.249 104.408 29.670 1.00 24.87 282 ASN D N 1
ATOM 10577 C CA . ASN D 1 282 ? 14.320 104.755 30.603 1.00 25.50 282 ASN D CA 1
ATOM 10578 C C . ASN D 1 282 ? 15.582 105.085 29.827 1.00 26.28 282 ASN D C 1
ATOM 10579 O O . ASN D 1 282 ? 16.671 104.637 30.163 1.00 27.58 282 ASN D O 1
ATOM 10584 N N . PHE D 1 283 ? 15.431 105.920 28.810 1.00 25.61 283 PHE D N 1
ATOM 10585 C CA . PHE D 1 283 ? 16.550 106.292 27.977 1.00 25.56 283 PHE D CA 1
ATOM 10586 C C . PHE D 1 283 ? 16.103 107.444 27.087 1.00 24.86 283 PHE D C 1
ATOM 10587 O O . PHE D 1 283 ? 14.936 107.864 27.130 1.00 22.44 283 PHE D O 1
ATOM 10595 N N . VAL D 1 284 ? 17.022 107.943 26.270 1.00 22.28 284 VAL D N 1
ATOM 10596 C CA . VAL D 1 284 ? 16.680 109.005 25.325 1.00 25.40 284 VAL D CA 1
ATOM 10597 C C . VAL D 1 284 ? 17.174 108.591 23.953 1.00 27.07 284 VAL D C 1
ATOM 10598 O O . VAL D 1 284 ? 18.102 107.777 23.838 1.00 29.85 284 VAL D O 1
ATOM 10602 N N . PHE D 1 285 ? 16.533 109.113 22.911 1.00 28.78 285 PHE D N 1
ATOM 10603 C CA . PHE D 1 285 ? 16.953 108.797 21.554 1.00 29.30 285 PHE D CA 1
ATOM 10604 C C . PHE D 1 285 ? 17.440 110.050 20.814 1.00 30.18 285 PHE D C 1
ATOM 10605 O O . PHE D 1 285 ? 16.766 111.070 20.802 1.00 29.46 285 PHE D O 1
ATOM 10613 N N . VAL D 1 286 ? 18.615 109.961 20.198 1.00 29.50 286 VAL D N 1
ATOM 10614 C CA . VAL D 1 286 ? 19.183 111.091 19.468 1.00 32.89 286 VAL D CA 1
ATOM 10615 C C . VAL D 1 286 ? 19.337 110.806 17.962 1.00 34.43 286 VAL D C 1
ATOM 10616 O O . VAL D 1 286 ? 20.154 109.980 17.560 1.00 30.01 286 VAL D O 1
ATOM 10620 N N . PHE D 1 287 ? 18.558 111.494 17.132 1.00 37.32 287 PHE D N 1
ATOM 10621 C CA . PHE D 1 287 ? 18.650 111.310 15.691 1.00 40.10 287 PHE D CA 1
ATOM 10622 C C . PHE D 1 287 ? 19.980 111.833 15.173 1.00 41.59 287 PHE D C 1
ATOM 10623 O O . PHE D 1 287 ? 20.381 112.958 15.467 1.00 39.10 287 PHE D O 1
ATOM 10631 N N . MET D 1 288 ? 20.670 111.011 14.399 1.00 43.93 288 MET D N 1
ATOM 10632 C CA . MET D 1 288 ? 21.946 111.422 13.847 1.00 48.04 288 MET D CA 1
ATOM 10633 C C . MET D 1 288 ? 22.214 110.761 12.511 1.00 50.43 288 MET D C 1
ATOM 10634 O O . MET D 1 288 ? 21.933 109.575 12.319 1.00 49.51 288 MET D O 1
ATOM 10639 N N . GLU D 1 289 ? 22.770 111.545 11.597 1.00 52.47 289 GLU D N 1
ATOM 10640 C CA . GLU D 1 289 ? 23.110 111.061 10.275 1.00 56.48 289 GLU D CA 1
ATOM 10641 C C . GLU D 1 289 ? 24.282 110.092 10.399 1.00 56.76 289 GLU D C 1
ATOM 10642 O O . GLU D 1 289 ? 25.140 110.242 11.266 1.00 53.99 289 GLU D O 1
ATOM 10648 N N . LYS D 1 290 ? 24.293 109.096 9.524 1.00 58.57 290 LYS D N 1
ATOM 10649 C CA . LYS D 1 290 ? 25.308 108.049 9.497 1.00 62.74 290 LYS D CA 1
ATOM 10650 C C . LYS D 1 290 ? 26.719 108.453 9.919 1.00 62.73 290 LYS D C 1
ATOM 10651 O O . LYS D 1 290 ? 27.243 107.944 10.912 1.00 62.34 290 LYS D O 1
ATOM 10657 N N . GLU D 1 291 ? 27.339 109.355 9.165 1.00 62.63 291 GLU D N 1
ATOM 10658 C CA . GLU D 1 291 ? 28.700 109.764 9.484 1.00 63.74 291 GLU D CA 1
ATOM 10659 C C . GLU D 1 291 ? 28.898 110.528 10.784 1.00 62.79 291 GLU D C 1
ATOM 10660 O O . GLU D 1 291 ? 29.755 110.166 11.592 1.00 61.74 291 GLU D O 1
ATOM 10666 N N . GLU D 1 292 ? 28.131 111.587 11.004 1.00 62.12 292 GLU D N 1
ATOM 10667 C CA . GLU D 1 292 ? 28.314 112.323 12.244 1.00 61.96 292 GLU D CA 1
ATOM 10668 C C . GLU D 1 292 ? 27.911 111.452 13.435 1.00 61.25 292 GLU D C 1
ATOM 10669 O O . GLU D 1 292 ? 28.271 111.754 14.574 1.00 60.51 292 GLU D O 1
ATOM 10675 N N . LYS D 1 293 ? 27.174 110.367 13.165 1.00 59.95 293 LYS D N 1
ATOM 10676 C CA . LYS D 1 293 ? 26.703 109.455 14.217 1.00 56.80 293 LYS D CA 1
ATOM 10677 C C . LYS D 1 293 ? 27.825 108.564 14.731 1.00 56.05 293 LYS D C 1
ATOM 10678 O O . LYS D 1 293 ? 28.047 108.453 15.938 1.00 55.27 293 LYS D O 1
ATOM 10684 N N . GLU D 1 294 ? 28.526 107.915 13.813 1.00 54.80 294 GLU D N 1
ATOM 10685 C CA . GLU D 1 294 ? 29.620 107.051 14.209 1.00 54.37 294 GLU D CA 1
ATOM 10686 C C . GLU D 1 294 ? 30.798 107.865 14.708 1.00 53.50 294 GLU D C 1
ATOM 10687 O O . GLU D 1 294 ? 31.629 107.369 15.474 1.00 51.89 294 GLU D O 1
ATOM 10693 N N . ARG D 1 295 ? 30.871 109.116 14.265 1.00 52.32 295 ARG D N 1
ATOM 10694 C CA . ARG D 1 295 ? 31.938 109.994 14.701 1.00 51.25 295 ARG D CA 1
ATOM 10695 C C . ARG D 1 295 ? 31.813 110.103 16.222 1.00 49.59 295 ARG D C 1
ATOM 10696 O O . ARG D 1 295 ? 32.806 110.115 16.939 1.00 49.26 295 ARG D O 1
ATOM 10704 N N . LEU D 1 296 ? 30.572 110.160 16.699 1.00 48.34 296 LEU D N 1
ATOM 10705 C CA . LEU D 1 296 ? 30.273 110.262 18.124 1.00 46.53 296 LEU D CA 1
ATOM 10706 C C . LEU D 1 296 ? 30.565 108.951 18.856 1.00 46.65 296 LEU D C 1
ATOM 10707 O O . LEU D 1 296 ? 31.045 108.956 19.989 1.00 47.55 296 LEU D O 1
ATOM 10712 N N . LEU D 1 297 ? 30.269 107.830 18.212 1.00 44.77 297 LEU D N 1
ATOM 10713 C CA . LEU D 1 297 ? 30.535 106.540 18.827 1.00 48.41 297 LEU D CA 1
ATOM 10714 C C . LEU D 1 297 ? 32.039 106.395 19.096 1.00 50.39 297 LEU D C 1
ATOM 10715 O O . LEU D 1 297 ? 32.462 106.063 20.209 1.00 50.98 297 LEU D O 1
ATOM 10720 N N . GLU D 1 298 ? 32.846 106.653 18.076 1.00 51.47 298 GLU D N 1
ATOM 10721 C CA . GLU D 1 298 ? 34.285 106.555 18.230 1.00 52.98 298 GLU D CA 1
ATOM 10722 C C . GLU D 1 298 ? 34.746 107.471 19.359 1.00 52.72 298 GLU D C 1
ATOM 10723 O O . GLU D 1 298 ? 35.672 107.134 20.092 1.00 51.81 298 GLU D O 1
ATOM 10729 N N . HIS D 1 299 ? 34.099 108.627 19.490 1.00 51.87 299 HIS D N 1
ATOM 10730 C CA . HIS D 1 299 ? 34.448 109.572 20.541 1.00 53.38 299 HIS D CA 1
ATOM 10731 C C . HIS D 1 299 ? 34.013 109.048 21.905 1.00 55.28 299 HIS D C 1
ATOM 10732 O O . HIS D 1 299 ? 34.787 109.091 22.867 1.00 55.13 299 HIS D O 1
ATOM 10739 N N . LEU D 1 300 ? 32.772 108.566 21.993 1.00 55.41 300 LEU D N 1
ATOM 10740 C CA . LEU D 1 300 ? 32.259 108.034 23.251 1.00 55.40 300 LEU D CA 1
ATOM 10741 C C . LEU D 1 300 ? 33.070 106.820 23.650 1.00 56.29 300 LEU D C 1
ATOM 10742 O O . LEU D 1 300 ? 33.286 106.564 24.834 1.00 56.45 300 LEU D O 1
ATOM 10747 N N . ARG D 1 301 ? 33.511 106.080 22.640 1.00 56.78 301 ARG D N 1
ATOM 10748 C CA . ARG D 1 301 ? 34.292 104.873 22.841 1.00 59.59 301 ARG D CA 1
ATOM 10749 C C . ARG D 1 301 ? 35.605 105.196 23.546 1.00 61.55 301 ARG D C 1
ATOM 10750 O O . ARG D 1 301 ? 36.086 104.422 24.383 1.00 60.69 301 ARG D O 1
ATOM 10758 N N . THR D 1 302 ? 36.177 106.347 23.204 1.00 62.75 302 THR D N 1
ATOM 10759 C CA . THR D 1 302 ? 37.427 106.807 23.801 1.00 63.53 302 THR D CA 1
ATOM 10760 C C . THR D 1 302 ? 37.247 106.972 25.303 1.00 62.67 302 THR D C 1
ATOM 10761 O O . THR D 1 302 ? 38.095 106.549 26.090 1.00 63.13 302 THR D O 1
ATOM 10765 N N . LYS D 1 303 ? 36.136 107.604 25.679 1.00 60.90 303 LYS D N 1
ATOM 10766 C CA . LYS D 1 303 ? 35.798 107.846 27.076 1.00 58.47 303 LYS D CA 1
ATOM 10767 C C . LYS D 1 303 ? 35.158 106.604 27.690 1.00 56.39 303 LYS D C 1
ATOM 10768 O O . LYS D 1 303 ? 34.349 106.708 28.612 1.00 55.54 303 LYS D O 1
ATOM 10774 N N . ASN D 1 304 ? 35.517 105.438 27.158 1.00 54.13 304 ASN D N 1
ATOM 10775 C CA . ASN D 1 304 ? 35.004 104.158 27.644 1.00 51.94 304 ASN D CA 1
ATOM 10776 C C . ASN D 1 304 ? 33.525 104.176 28.031 1.00 49.26 304 ASN D C 1
ATOM 10777 O O . ASN D 1 304 ? 33.156 103.810 29.146 1.00 48.63 304 ASN D O 1
ATOM 10782 N N . VAL D 1 305 ? 32.682 104.600 27.099 1.00 46.59 305 VAL D N 1
ATOM 10783 C CA . VAL D 1 305 ? 31.247 104.666 27.325 1.00 45.06 305 VAL D CA 1
ATOM 10784 C C . VAL D 1 305 ? 30.582 103.800 26.264 1.00 44.83 305 VAL D C 1
ATOM 10785 O O . VAL D 1 305 ? 31.132 103.611 25.175 1.00 44.66 305 VAL D O 1
ATOM 10789 N N . ALA D 1 306 ? 29.407 103.262 26.562 1.00 41.55 306 ALA D N 1
ATOM 10790 C CA . ALA D 1 306 ? 28.737 102.436 25.565 1.00 40.07 306 ALA D CA 1
ATOM 10791 C C . ALA D 1 306 ? 27.265 102.778 25.399 1.00 37.57 306 ALA D C 1
ATOM 10792 O O . ALA D 1 306 ? 26.479 102.645 26.334 1.00 39.18 306 ALA D O 1
ATOM 10794 N N . VAL D 1 307 ? 26.901 103.222 24.199 1.00 35.55 307 VAL D N 1
ATOM 10795 C CA . VAL D 1 307 ? 25.514 103.568 23.874 1.00 32.79 307 VAL D CA 1
ATOM 10796 C C . VAL D 1 307 ? 25.045 102.584 22.807 1.00 33.01 307 VAL D C 1
ATOM 10797 O O . VAL D 1 307 ? 25.853 101.820 22.274 1.00 33.28 307 VAL D O 1
ATOM 10801 N N . ARG D 1 308 ? 23.754 102.588 22.497 1.00 32.64 308 ARG D N 1
ATOM 10802 C CA . ARG D 1 308 ? 23.224 101.662 21.500 1.00 31.47 308 ARG D CA 1
ATOM 10803 C C . ARG D 1 308 ? 23.074 102.340 20.155 1.00 32.73 308 ARG D C 1
ATOM 10804 O O . ARG D 1 308 ? 22.391 103.363 20.031 1.00 34.18 308 ARG D O 1
ATOM 10812 N N . SER D 1 309 ? 23.711 101.766 19.145 1.00 31.38 309 SER D N 1
ATOM 10813 C CA . SER D 1 309 ? 23.649 102.330 17.798 1.00 34.01 309 SER D CA 1
ATOM 10814 C C . SER D 1 309 ? 22.459 101.836 16.974 1.00 33.10 309 SER D C 1
ATOM 10815 O O . SER D 1 309 ? 22.132 100.650 16.952 1.00 30.11 309 SER D O 1
ATOM 10818 N N . PHE D 1 310 ? 21.813 102.761 16.285 1.00 35.04 310 PHE D N 1
ATOM 10819 C CA . PHE D 1 310 ? 20.682 102.410 15.444 1.00 38.01 310 PHE D CA 1
ATOM 10820 C C . PHE D 1 310 ? 20.814 103.073 14.084 1.00 41.34 310 PHE D C 1
ATOM 10821 O O . PHE D 1 310 ? 21.563 104.038 13.915 1.00 42.09 310 PHE D O 1
ATOM 10829 N N . ARG D 1 311 ? 20.078 102.548 13.114 1.00 43.05 311 ARG D N 1
ATOM 10830 C CA . ARG D 1 311 ? 20.119 103.068 11.764 1.00 43.25 311 ARG D CA 1
ATOM 10831 C C . ARG D 1 311 ? 19.898 104.576 11.733 1.00 41.71 311 ARG D C 1
ATOM 10832 O O . ARG D 1 311 ? 20.559 105.288 10.977 1.00 42.13 311 ARG D O 1
ATOM 10840 N N . GLU D 1 312 ? 18.993 105.053 12.582 1.00 40.48 312 GLU D N 1
ATOM 10841 C CA . GLU D 1 312 ? 18.619 106.473 12.640 1.00 39.09 312 GLU D CA 1
ATOM 10842 C C . GLU D 1 312 ? 19.316 107.357 13.683 1.00 37.84 312 GLU D C 1
ATOM 10843 O O . GLU D 1 312 ? 19.105 108.573 13.690 1.00 40.09 312 GLU D O 1
ATOM 10849 N N . GLY D 1 313 ? 20.116 106.764 14.566 1.00 35.01 313 GLY D N 1
ATOM 10850 C CA . GLY D 1 313 ? 20.785 107.557 15.581 1.00 33.90 313 GLY D CA 1
ATOM 10851 C C . GLY D 1 313 ? 21.318 106.736 16.744 1.00 35.25 313 GLY D C 1
ATOM 10852 O O . GLY D 1 313 ? 21.819 105.631 16.559 1.00 35.28 313 GLY D O 1
ATOM 10853 N N . VAL D 1 314 ? 21.222 107.268 17.954 1.00 34.22 314 VAL D N 1
ATOM 10854 C CA . VAL D 1 314 ? 21.713 106.540 19.115 1.00 34.64 314 VAL D CA 1
ATOM 10855 C C . VAL D 1 314 ? 20.702 106.499 20.244 1.00 33.15 314 VAL D C 1
ATOM 10856 O O . VAL D 1 314 ? 19.902 107.421 20.432 1.00 32.58 314 VAL D O 1
ATOM 10860 N N . ARG D 1 315 ? 20.740 105.419 21.006 1.00 32.32 315 ARG D N 1
ATOM 10861 C CA . ARG D 1 315 ? 19.836 105.309 22.129 1.00 31.66 315 ARG D CA 1
ATOM 10862 C C . ARG D 1 315 ? 20.688 105.182 23.380 1.00 28.75 315 ARG D C 1
ATOM 10863 O O . ARG D 1 315 ? 21.382 104.201 23.597 1.00 28.73 315 ARG D O 1
ATOM 10871 N N . ILE D 1 316 ? 20.646 106.224 24.187 1.00 27.72 316 ILE D N 1
ATOM 10872 C CA . ILE D 1 316 ? 21.420 106.303 25.408 1.00 25.63 316 ILE D CA 1
ATOM 10873 C C . ILE D 1 316 ? 20.529 105.962 26.580 1.00 24.12 316 ILE D C 1
ATOM 10874 O O . ILE D 1 316 ? 19.493 106.592 26.777 1.00 21.43 316 ILE D O 1
ATOM 10879 N N . THR D 1 317 ? 20.929 104.955 27.349 1.00 25.45 317 THR D N 1
ATOM 10880 C CA . THR D 1 317 ? 20.155 104.501 28.509 1.00 29.19 317 THR D CA 1
ATOM 10881 C C . THR D 1 317 ? 20.419 105.355 29.745 1.00 29.18 317 THR D C 1
ATOM 10882 O O . THR D 1 317 ? 21.563 105.632 30.065 1.00 31.40 317 THR D O 1
ATOM 10886 N N . ILE D 1 318 ? 19.367 105.747 30.452 1.00 29.97 318 ILE D N 1
ATOM 10887 C CA . ILE D 1 318 ? 19.523 106.530 31.684 1.00 29.94 318 ILE D CA 1
ATOM 10888 C C . ILE D 1 318 ? 20.339 105.757 32.750 1.00 29.75 318 ILE D C 1
ATOM 10889 O O . ILE D 1 318 ? 20.049 104.591 33.071 1.00 28.63 318 ILE D O 1
ATOM 10894 N N . GLY D 1 319 ? 21.361 106.404 33.302 1.00 28.85 319 GLY D N 1
ATOM 10895 C CA . GLY D 1 319 ? 22.176 105.737 34.305 1.00 27.24 319 GLY D CA 1
ATOM 10896 C C . GLY D 1 319 ? 22.261 106.477 35.623 1.00 28.00 319 GLY D C 1
ATOM 10897 O O . GLY D 1 319 ? 21.275 107.077 36.084 1.00 21.56 319 GLY D O 1
ATOM 10898 N N . LYS D 1 320 ? 23.435 106.423 36.250 1.00 27.96 320 LYS D N 1
ATOM 10899 C CA . LYS D 1 320 ? 23.630 107.132 37.509 1.00 33.30 320 LYS D CA 1
ATOM 10900 C C . LYS D 1 320 ? 23.810 108.624 37.212 1.00 35.50 320 LYS D C 1
ATOM 10901 O O . LYS D 1 320 ? 24.324 108.991 36.150 1.00 35.65 320 LYS D O 1
ATOM 10907 N N . ARG D 1 321 ? 23.368 109.480 38.130 1.00 37.67 321 ARG D N 1
ATOM 10908 C CA . ARG D 1 321 ? 23.482 110.933 37.939 1.00 41.93 321 ARG D CA 1
ATOM 10909 C C . ARG D 1 321 ? 24.845 111.309 37.360 1.00 42.39 321 ARG D C 1
ATOM 10910 O O . ARG D 1 321 ? 24.951 112.141 36.451 1.00 39.43 321 ARG D O 1
ATOM 10918 N N . GLU D 1 322 ? 25.883 110.679 37.896 1.00 42.58 322 GLU D N 1
ATOM 10919 C CA . GLU D 1 322 ? 27.244 110.928 37.453 1.00 43.64 322 GLU D CA 1
ATOM 10920 C C . GLU D 1 322 ? 27.397 110.624 35.964 1.00 43.19 322 GLU D C 1
ATOM 10921 O O . GLU D 1 322 ? 27.909 111.450 35.211 1.00 43.85 322 GLU D O 1
ATOM 10927 N N . GLU D 1 323 ? 26.958 109.437 35.546 1.00 42.35 323 GLU D N 1
ATOM 10928 C CA . GLU D 1 323 ? 27.051 109.023 34.144 1.00 39.94 323 GLU D CA 1
ATOM 10929 C C . GLU D 1 323 ? 26.216 109.904 33.218 1.00 37.96 323 GLU D C 1
ATOM 10930 O O . GLU D 1 323 ? 26.630 110.231 32.112 1.00 36.34 323 GLU D O 1
ATOM 10936 N N . ASN D 1 324 ? 25.026 110.268 33.676 1.00 37.66 324 ASN D N 1
ATOM 10937 C CA . ASN D 1 324 ? 24.144 111.106 32.898 1.00 38.48 324 ASN D CA 1
ATOM 10938 C C . ASN D 1 324 ? 24.847 112.430 32.608 1.00 39.22 324 ASN D C 1
ATOM 10939 O O . ASN D 1 324 ? 24.919 112.853 31.457 1.00 39.71 324 ASN D O 1
ATOM 10944 N N . ASP D 1 325 ? 25.389 113.062 33.645 1.00 39.33 325 ASP D N 1
ATOM 10945 C CA . ASP D 1 325 ? 26.087 114.339 33.504 1.00 39.31 325 ASP D CA 1
ATOM 10946 C C . ASP D 1 325 ? 27.211 114.212 32.493 1.00 39.49 325 ASP D C 1
ATOM 10947 O O . ASP D 1 325 ? 27.541 115.162 31.787 1.00 37.51 325 ASP D O 1
ATOM 10952 N N . MET D 1 326 ? 27.792 113.021 32.429 1.00 39.65 326 MET D N 1
ATOM 10953 C CA . MET D 1 326 ? 28.906 112.763 31.535 1.00 38.86 326 MET D CA 1
ATOM 10954 C C . MET D 1 326 ? 28.457 112.722 30.075 1.00 39.09 326 MET D C 1
ATOM 10955 O O . MET D 1 326 ? 29.195 113.123 29.157 1.00 37.55 326 MET D O 1
ATOM 10960 N N . ILE D 1 327 ? 27.232 112.261 29.874 1.00 38.77 327 ILE D N 1
ATOM 10961 C CA . ILE D 1 327 ? 26.646 112.171 28.550 1.00 38.03 327 ILE D CA 1
ATOM 10962 C C . ILE D 1 327 ? 26.410 113.547 27.980 1.00 39.69 327 ILE D C 1
ATOM 10963 O O . ILE D 1 327 ? 26.794 113.852 26.856 1.00 39.88 327 ILE D O 1
ATOM 10968 N N . LEU D 1 328 ? 25.725 114.362 28.763 1.00 40.34 328 LEU D N 1
ATOM 10969 C CA . LEU D 1 328 ? 25.403 115.692 28.341 1.00 41.50 328 LEU D CA 1
ATOM 10970 C C . LEU D 1 328 ? 26.657 116.501 28.055 1.00 43.32 328 LEU D C 1
ATOM 10971 O O . LEU D 1 328 ? 26.729 117.187 27.037 1.00 45.10 328 LEU D O 1
ATOM 10976 N N . ARG D 1 329 ? 27.650 116.411 28.933 1.00 42.77 329 ARG D N 1
ATOM 10977 C CA . ARG D 1 329 ? 28.880 117.162 28.748 1.00 44.24 329 ARG D CA 1
ATOM 10978 C C . ARG D 1 329 ? 29.631 116.664 27.542 1.00 43.06 329 ARG D C 1
ATOM 10979 O O . ARG D 1 329 ? 30.261 117.435 26.836 1.00 42.71 329 ARG D O 1
ATOM 10987 N N . GLU D 1 330 ? 29.563 115.361 27.314 1.00 44.11 330 GLU D N 1
ATOM 10988 C CA . GLU D 1 330 ? 30.255 114.760 26.189 1.00 44.46 330 GLU D CA 1
ATOM 10989 C C . GLU D 1 330 ? 29.617 115.161 24.863 1.00 43.84 330 GLU D C 1
ATOM 10990 O O . GLU D 1 330 ? 30.312 115.422 23.879 1.00 43.56 330 GLU D O 1
ATOM 10996 N N . LEU D 1 331 ? 28.289 115.186 24.839 1.00 44.06 331 LEU D N 1
ATOM 10997 C CA . LEU D 1 331 ? 27.564 115.549 23.636 1.00 43.60 331 LEU D CA 1
ATOM 10998 C C . LEU D 1 331 ? 27.746 117.037 23.385 1.00 45.86 331 LEU D C 1
ATOM 10999 O O . LEU D 1 331 ? 27.719 117.503 22.243 1.00 43.79 331 LEU D O 1
ATOM 11004 N N . GLU D 1 332 ? 27.944 117.770 24.477 1.00 47.67 332 GLU D N 1
ATOM 11005 C CA . GLU D 1 332 ? 28.175 119.207 24.436 1.00 49.71 332 GLU D CA 1
ATOM 11006 C C . GLU D 1 332 ? 29.474 119.509 23.668 1.00 49.74 332 GLU D C 1
ATOM 11007 O O . GLU D 1 332 ? 29.503 120.362 22.778 1.00 48.98 332 GLU D O 1
ATOM 11013 N N . VAL D 1 333 ? 30.535 118.782 24.004 1.00 51.44 333 VAL D N 1
ATOM 11014 C CA . VAL D 1 333 ? 31.848 118.953 23.378 1.00 53.30 333 VAL D CA 1
ATOM 11015 C C . VAL D 1 333 ? 31.882 118.364 21.982 1.00 53.19 333 VAL D C 1
ATOM 11016 O O . VAL D 1 333 ? 32.899 118.438 21.293 1.00 54.27 333 VAL D O 1
ATOM 11020 N N . PHE D 1 334 ? 30.773 117.765 21.572 1.00 52.16 334 PHE D N 1
ATOM 11021 C CA . PHE D 1 334 ? 30.702 117.152 20.262 1.00 51.07 334 PHE D CA 1
ATOM 11022 C C . PHE D 1 334 ? 30.123 118.107 19.239 1.00 52.69 334 PHE D C 1
ATOM 11023 O O . PHE D 1 334 ? 30.695 118.187 18.129 1.00 54.17 334 PHE D O 1
ATOM 11031 N N . LYS D 1 335 ? 29.096 118.753 19.558 1.00 56.00 335 LYS D N 1
#

Solvent-accessible surface area: 50796 Å² total